Protein 7R7J (pdb70)

Structure (mmCIF, N/CA/C/O backbone):
data_7R7J
#
_entry.id   7R7J
#
_cell.length_a   44.415
_cell.length_b   74.449
_cell.length_c   109.400
_cell.angle_alpha   84.659
_cell.angle_beta   80.028
_cell.angle_gamma   82.769
#
_symmetry.space_group_name_H-M   'P 1'
#
loop_
_entity.id
_entity.type
_entity.pdbx_description
1 polymer 'Putative DNA repair helicase RadD'
2 non-polymer "ADENOSINE-5'-DIPHOSPHATE"
3 non-polymer 'MAGNESIUM ION'
4 non-polymer 'ZINC ION'
5 water water
#
loop_
_atom_site.group_PDB
_atom_site.id
_atom_site.type_symbol
_atom_site.label_atom_id
_atom_site.label_alt_id
_atom_site.label_comp_id
_atom_site.label_asym_id
_atom_site.label_entity_id
_atom_site.label_seq_id
_atom_site.pdbx_PDB_ins_code
_atom_site.Cartn_x
_atom_site.Cartn_y
_atom_site.Cartn_z
_atom_site.occupancy
_atom_site.B_iso_or_equiv
_atom_site.auth_seq_id
_atom_site.auth_comp_id
_atom_site.auth_asym_id
_atom_site.auth_atom_id
_atom_site.pdbx_PDB_model_num
ATOM 1 N N . ILE A 1 2 ? -9.17375 -44.22181 119.02934 1.000 94.07866 2 ILE A N 1
ATOM 2 C CA . ILE A 1 2 ? -9.99517 -43.76156 117.91825 1.000 90.43712 2 ILE A CA 1
ATOM 3 C C . ILE A 1 2 ? -9.11555 -43.53571 116.68908 1.000 89.94156 2 ILE A C 1
ATOM 4 O O . ILE A 1 2 ? -8.89037 -42.39499 116.28033 1.000 91.93018 2 ILE A O 1
ATOM 19 N N . PHE A 1 3 ? -8.60875 -44.62584 116.10900 1.000 91.18154 3 PHE A N 1
ATOM 20 C CA . PHE A 1 3 ? -7.75499 -44.52206 114.92634 1.000 84.17645 3 PHE A CA 1
ATOM 21 C C . PHE A 1 3 ? -7.76574 -45.84749 114.17316 1.000 78.49812 3 PHE A C 1
ATOM 22 O O . PHE A 1 3 ? -7.16262 -46.82302 114.62995 1.000 82.59643 3 PHE A O 1
ATOM 26 N N . THR A 1 4 ? -8.43513 -45.87034 113.02203 1.000 74.24045 4 THR A N 1
ATOM 27 C CA . THR A 1 4 ? -8.38657 -46.97239 112.06816 1.000 68.33857 4 THR A CA 1
ATOM 28 C C . THR A 1 4 ? -7.87140 -46.41507 110.74848 1.000 60.38289 4 THR A C 1
ATOM 29 O O . THR A 1 4 ? -8.20251 -45.28661 110.38868 1.000 54.01418 4 THR A O 1
ATOM 40 N N . LEU A 1 5 ? -7.06289 -47.19180 110.02876 1.000 61.76556 5 LEU A N 1
ATOM 41 C CA . LEU A 1 5 ? -6.33572 -46.68531 108.86878 1.000 46.21880 5 LEU A CA 1
ATOM 42 C C . LEU A 1 5 ? -7.04924 -47.00385 107.55966 1.000 37.14335 5 LEU A C 1
ATOM 43 O O . LEU A 1 5 ? -7.50561 -48.13042 107.34366 1.000 30.82309 5 LEU A O 1
ATOM 59 N N . ARG A 1 6 ? -7.11187 -46.01317 106.67015 1.000 36.25803 6 ARG A N 1
ATOM 60 C CA . ARG A 1 6 ? -7.55965 -46.28167 105.31361 1.000 37.04456 6 ARG A CA 1
ATOM 61 C C . ARG A 1 6 ? -6.55978 -47.21605 104.63267 1.000 31.93985 6 ARG A C 1
ATOM 62 O O . ARG A 1 6 ? -5.38171 -47.25323 105.00457 1.000 30.55685 6 ARG A O 1
ATOM 83 N N . PRO A 1 7 ? -7.00035 -47.99032 103.63750 1.000 30.88468 7 PRO A N 1
ATOM 84 C CA . PRO A 1 7 ? -6.06926 -48.94747 103.01373 1.000 30.33061 7 PRO A CA 1
ATOM 85 C C . PRO A 1 7 ? -4.80412 -48.30036 102.47723 1.000 33.11890 7 PRO A C 1
ATOM 86 O O . PRO A 1 7 ? -3.71355 -48.85665 102.65413 1.000 33.99734 7 PRO A O 1
ATOM 97 N N . TYR A 1 8 ? -4.90362 -47.12824 101.84535 1.000 30.97809 8 TYR A N 1
ATOM 98 C CA . TYR A 1 8 ? -3.69959 -46.51522 101.29380 1.000 32.46343 8 TYR A CA 1
ATOM 99 C C . TYR A 1 8 ? -2.76046 -46.03544 102.39518 1.000 32.49264 8 TYR A C 1
ATOM 100 O O . TYR A 1 8 ? -1.54181 -45.99841 102.19133 1.000 31.20457 8 TYR A O 1
ATOM 118 N N . GLN A 1 9 ? -3.29337 -45.68042 103.56590 1.000 29.72057 9 GLN A N 1
ATOM 119 C CA . GLN A 1 9 ? -2.41998 -45.29965 104.67228 1.000 28.96758 9 GLN A CA 1
ATOM 120 C C . GLN A 1 9 ? -1.68265 -46.51093 105.23261 1.000 25.36535 9 GLN A C 1
ATOM 121 O O . GLN A 1 9 ? -0.48512 -46.43176 105.53302 1.000 28.88786 9 GLN A O 1
ATOM 135 N N . GLN A 1 10 ? -2.37144 -47.64543 105.36719 1.000 25.25170 10 GLN A N 1
ATOM 136 C CA . GLN A 1 10 ? -1.68681 -48.86408 105.78486 1.000 28.52161 10 GLN A CA 1
ATOM 137 C C . GLN A 1 10 ? -0.60332 -49.24560 104.78363 1.000 30.38678 10 GLN A C 1
ATOM 138 O O . GLN A 1 10 ? 0.45933 -49.74756 105.16694 1.000 22.84688 10 GLN A O 1
ATOM 152 N N . GLU A 1 11 ? -0.85404 -49.01313 103.49309 1.000 24.72869 11 GLU A N 1
ATOM 153 C CA . GLU A 1 11 ? 0.14950 -49.32291 102.48063 1.000 26.60694 11 GLU A CA 1
ATOM 154 C C . GLU A 1 11 ? 1.40322 -48.47746 102.67028 1.000 26.79077 11 GLU A C 1
ATOM 155 O O . GLU A 1 11 ? 2.52549 -48.98194 102.54596 1.000 30.24657 11 GLU A O 1
ATOM 167 N N . ALA A 1 12 ? 1.23435 -47.18727 102.97001 1.000 23.56101 12 ALA A N 1
ATOM 168 C CA . ALA A 1 12 ? 2.39043 -46.32133 103.18258 1.000 23.85932 12 ALA A CA 1
ATOM 169 C C . ALA A 1 12 ? 3.19014 -46.75638 104.40460 1.000 26.03645 12 ALA A C 1
ATOM 170 O O . ALA A 1 12 ? 4.42606 -46.71191 104.39545 1.000 17.50743 12 ALA A O 1
ATOM 177 N N . VAL A 1 13 ? 2.50515 -47.15902 105.47560 1.000 20.93422 13 VAL A N 1
ATOM 178 C CA . VAL A 1 13 ? 3.21314 -47.67677 106.64280 1.000 23.31003 13 VAL A CA 1
ATOM 179 C C . VAL A 1 13 ? 3.97117 -48.94541 106.26956 1.000 19.96445 13 VAL A C 1
ATOM 180 O O . VAL A 1 13 ? 5.17502 -49.07267 106.52582 1.000 25.31066 13 VAL A O 1
ATOM 193 N N . ASP A 1 14 ? 3.28221 -49.88463 105.61388 1.000 23.01778 14 ASP A N 1
ATOM 194 C CA . ASP A 1 14 ? 3.90153 -51.15568 105.25193 1.000 26.23917 14 ASP A CA 1
ATOM 195 C C . ASP A 1 14 ? 5.11838 -50.94703 104.35685 1.000 26.73090 14 ASP A C 1
ATOM 196 O O . ASP A 1 14 ? 6.15142 -51.60419 104.53598 1.000 23.14339 14 ASP A O 1
ATOM 205 N N . ALA A 1 15 ? 5.01672 -50.03909 103.38569 1.000 24.24068 15 ALA A N 1
ATOM 206 C CA . ALA A 1 15 ? 6.16017 -49.76130 102.52391 1.000 23.63540 15 ALA A CA 1
ATOM 207 C C . ALA A 1 15 ? 7.34641 -49.25313 103.33340 1.000 20.85808 15 ALA A C 1
ATOM 208 O O . ALA A 1 15 ? 8.49647 -49.62128 103.06426 1.000 19.63200 15 ALA A O 1
ATOM 215 N N . THR A 1 16 ? 7.08989 -48.39566 104.32377 1.000 23.34077 16 THR A N 1
ATOM 216 C CA . THR A 1 16 ? 8.17185 -47.86983 105.15046 1.000 24.00922 16 THR A CA 1
ATOM 217 C C . THR A 1 16 ? 8.82209 -48.97447 105.97698 1.000 24.18582 16 THR A C 1
ATOM 218 O O . THR A 1 16 ? 10.05331 -49.07830 106.03293 1.000 20.55281 16 THR A O 1
ATOM 229 N N . LEU A 1 17 ? 8.01135 -49.81578 106.62106 1.000 26.05045 17 LEU A N 1
ATOM 230 C CA . LEU A 1 17 ? 8.56591 -50.87898 107.45374 1.000 23.92816 17 LEU A CA 1
ATOM 231 C C . LEU A 1 17 ? 9.41187 -51.83723 106.62657 1.000 25.73873 17 LEU A C 1
ATOM 232 O O . LEU A 1 17 ? 10.51894 -52.21344 107.02768 1.000 21.52980 17 LEU A O 1
ATOM 248 N N . ASN A 1 18 ? 8.90605 -52.24403 105.46229 1.000 18.84674 18 ASN A N 1
ATOM 249 C CA . ASN A 1 18 ? 9.65001 -53.17732 104.62445 1.000 20.71332 18 ASN A CA 1
ATOM 250 C C . ASN A 1 18 ? 10.97216 -52.57351 104.16967 1.000 21.68208 18 ASN A C 1
ATOM 251 O O . ASN A 1 18 ? 12.00474 -53.25397 104.16436 1.000 23.20823 18 ASN A O 1
ATOM 262 N N . HIS A 1 19 ? 10.96490 -51.29479 103.79130 1.000 23.97778 19 HIS A N 1
ATOM 263 C CA . HIS A 1 19 ? 12.19112 -50.66529 103.31238 1.000 24.33418 19 HIS A CA 1
ATOM 264 C C . HIS A 1 19 ? 13.26406 -50.64080 104.39420 1.000 24.36151 19 HIS A C 1
ATOM 265 O O . HIS A 1 19 ? 14.39762 -51.07972 104.17052 1.000 22.45967 19 HIS A O 1
ATOM 279 N N . PHE A 1 20 ? 12.93005 -50.11944 105.57551 1.000 25.34476 20 PHE A N 1
ATOM 280 C CA . PHE A 1 20 ? 13.93537 -49.95030 106.61769 1.000 24.89772 20 PHE A CA 1
ATOM 281 C C . PHE A 1 20 ? 14.30232 -51.26600 107.28585 1.000 25.61318 20 PHE A C 1
ATOM 282 O O . PHE A 1 20 ? 15.35079 -51.34917 107.93524 1.000 31.80831 20 PHE A O 1
ATOM 299 N N . ARG A 1 21 ? 13.47930 -52.29976 107.13096 1.000 21.56491 21 ARG A N 1
ATOM 300 C CA . ARG A 1 21 ? 13.88513 -53.62200 107.57938 1.000 23.47576 21 ARG A CA 1
ATOM 301 C C . ARG A 1 21 ? 14.91929 -54.24952 106.65727 1.000 30.80279 21 ARG A C 1
ATOM 302 O O . ARG A 1 21 ? 15.51589 -55.26489 107.02706 1.000 30.83182 21 ARG A O 1
ATOM 323 N N . ARG A 1 22 ? 15.15644 -53.66642 105.47978 1.000 24.92590 22 ARG A N 1
ATOM 324 C CA . ARG A 1 22 ? 16.16438 -54.16282 104.55594 1.000 30.77327 22 ARG A CA 1
ATOM 325 C C . ARG A 1 22 ? 17.24592 -53.14734 104.21858 1.000 33.01845 22 ARG A C 1
ATOM 326 O O . ARG A 1 22 ? 18.30037 -53.54919 103.71182 1.000 38.13497 22 ARG A O 1
ATOM 330 N N . HIS A 1 23 ? 17.02886 -51.85958 104.49307 1.000 29.68976 23 HIS A N 1
ATOM 331 C CA . HIS A 1 23 ? 17.95096 -50.81363 104.07551 1.000 25.58800 23 HIS A CA 1
ATOM 332 C C . HIS A 1 23 ? 18.10312 -49.76582 105.16730 1.000 29.56077 23 HIS A C 1
ATOM 333 O O . HIS A 1 23 ? 17.20589 -49.56360 105.98987 1.000 29.15449 23 HIS A O 1
ATOM 347 N N . LYS A 1 24 ? 19.25134 -49.08501 105.14787 1.000 27.51026 24 LYS A N 1
ATOM 348 C CA . LYS A 1 24 ? 19.52105 -47.96100 106.03214 1.000 26.06335 24 LYS A CA 1
ATOM 349 C C . LYS A 1 24 ? 19.29974 -46.60878 105.36452 1.000 30.50780 24 LYS A C 1
ATOM 350 O O . LYS A 1 24 ? 19.23287 -45.59334 106.06517 1.000 31.42793 24 LYS A O 1
ATOM 369 N N . THR A 1 25 ? 19.18422 -46.56866 104.04134 1.000 29.34955 25 THR A N 1
ATOM 370 C CA . THR A 1 25 ? 19.21322 -45.30976 103.31526 1.000 31.03698 25 THR A CA 1
ATOM 371 C C . THR A 1 25 ? 17.87135 -44.58598 103.39432 1.000 28.63704 25 THR A C 1
ATOM 372 O O . THR A 1 25 ? 16.81805 -45.22016 103.50428 1.000 30.54184 25 THR A O 1
ATOM 383 N N . PRO A 1 26 ? 17.88338 -43.25481 103.31902 1.000 30.34545 26 PRO A N 1
ATOM 384 C CA . PRO A 1 26 ? 16.62167 -42.50998 103.38572 1.000 31.87547 26 PRO A CA 1
ATOM 385 C C . PRO A 1 26 ? 15.69959 -42.85230 102.22565 1.000 31.92137 26 PRO A C 1
ATOM 386 O O . PRO A 1 26 ? 16.13791 -43.25044 101.14369 1.000 25.97174 26 PRO A O 1
ATOM 397 N N . ALA A 1 27 ? 14.40105 -42.69718 102.47487 1.000 27.77653 27 ALA A N 1
ATOM 398 C CA . ALA A 1 27 ? 13.36778 -42.93487 101.47963 1.000 28.08212 27 ALA A CA 1
ATOM 399 C C . ALA A 1 27 ? 12.31632 -41.83968 101.58469 1.000 27.93079 27 ALA A C 1
ATOM 400 O O . ALA A 1 27 ? 12.16851 -41.18656 102.62151 1.000 29.14707 27 ALA A O 1
ATOM 407 N N . VAL A 1 28 ? 11.58107 -41.64521 100.49284 1.000 26.96797 28 VAL A N 1
ATOM 408 C CA . VAL A 1 28 ? 10.55928 -40.61067 100.40531 1.000 22.35559 28 VAL A CA 1
ATOM 409 C C . VAL A 1 28 ? 9.22802 -41.25594 100.04934 1.000 25.13329 28 VAL A C 1
ATOM 410 O O . VAL A 1 28 ? 9.17551 -42.21548 99.27063 1.000 24.76190 28 VAL A O 1
ATOM 423 N N . ILE A 1 29 ? 8.16039 -40.73629 100.65283 1.000 27.30350 29 ILE A N 1
ATOM 424 C CA . ILE A 1 29 ? 6.78183 -41.07597 100.32089 1.000 26.29210 29 ILE A CA 1
ATOM 425 C C . ILE A 1 29 ? 6.15980 -39.86253 99.64434 1.000 25.91852 29 ILE A C 1
ATOM 426 O O . ILE A 1 29 ? 6.35236 -38.72892 100.10063 1.000 30.97345 29 ILE A O 1
ATOM 442 N N . VAL A 1 30 ? 5.40894 -40.09322 98.56922 1.000 24.57882 30 VAL A N 1
ATOM 443 C CA . VAL A 1 30 ? 4.72683 -39.02361 97.84314 1.000 23.19292 30 VAL A CA 1
ATOM 444 C C . VAL A 1 30 ? 3.24144 -39.11387 98.16523 1.000 24.66905 30 VAL A C 1
ATOM 445 O O . VAL A 1 30 ? 2.57499 -40.09062 97.80051 1.000 26.74085 30 VAL A O 1
ATOM 458 N N . LEU A 1 31 ? 2.71768 -38.08831 98.83633 1.000 27.94502 31 LEU A N 1
ATOM 459 C CA . LEU A 1 31 ? 1.31294 -38.00822 99.19818 1.000 27.60578 31 LEU A CA 1
ATOM 460 C C . LEU A 1 31 ? 0.78194 -36.62815 98.83540 1.000 29.60254 31 LEU A C 1
ATOM 461 O O . LEU A 1 31 ? 1.46161 -35.62458 99.08277 1.000 29.23572 31 LEU A O 1
ATOM 477 N N . PRO A 1 32 ? -0.41029 -36.53244 98.25298 1.000 30.91199 32 PRO A N 1
ATOM 478 C CA . PRO A 1 32 ? -1.01699 -35.21393 98.04656 1.000 33.39091 32 PRO A CA 1
ATOM 479 C C . PRO A 1 32 ? -1.57917 -34.66819 99.35132 1.000 32.59011 32 PRO A C 1
ATOM 480 O O . PRO A 1 32 ? -1.79963 -35.39744 100.32003 1.000 32.86068 32 PRO A O 1
ATOM 491 N N . THR A 1 33 ? -1.79937 -33.35576 99.36906 1.000 35.61227 33 THR A N 1
ATOM 492 C CA . THR A 1 33 ? -2.44663 -32.74226 100.52053 1.000 38.61325 33 THR A CA 1
ATOM 493 C C . THR A 1 33 ? -3.84585 -33.32491 100.68992 1.000 36.16758 33 THR A C 1
ATOM 494 O O . THR A 1 33 ? -4.52227 -33.66929 99.71707 1.000 34.03270 33 THR A O 1
ATOM 505 N N . GLY A 1 34 ? -4.27367 -33.45074 101.94345 1.000 32.49495 34 GLY A N 1
ATOM 506 C CA . GLY A 1 34 ? -5.56464 -34.02413 102.25260 1.000 26.86887 34 GLY A CA 1
ATOM 507 C C . GLY A 1 34 ? -5.58279 -35.52954 102.38804 1.000 33.73498 34 GLY A C 1
ATOM 508 O O . GLY A 1 34 ? -6.65712 -36.10254 102.61425 1.000 32.25683 34 GLY A O 1
ATOM 512 N N . ALA A 1 35 ? -4.43494 -36.19126 102.24721 1.000 35.53839 35 ALA A N 1
ATOM 513 C CA . ALA A 1 35 ? -4.37629 -37.63837 102.39247 1.000 34.10524 35 ALA A CA 1
ATOM 514 C C . ALA A 1 35 ? -4.45530 -38.08516 103.84536 1.000 31.20911 35 ALA A C 1
ATOM 515 O O . ALA A 1 35 ? -4.88656 -39.21228 104.10981 1.000 31.96480 35 ALA A O 1
ATOM 522 N N . GLY A 1 36 ? -4.06834 -37.23144 104.78741 1.000 31.69403 36 GLY A N 1
ATOM 523 C CA . GLY A 1 36 ? -4.02908 -37.62432 106.18063 1.000 38.10962 36 GLY A CA 1
ATOM 524 C C . GLY A 1 36 ? -2.66372 -38.11825 106.61171 1.000 31.37747 36 GLY A C 1
ATOM 525 O O . GLY A 1 36 ? -2.53523 -39.21671 107.16241 1.000 37.27262 36 GLY A O 1
ATOM 529 N N . LYS A 1 37 ? -1.63303 -37.30277 106.37012 1.000 30.34654 37 LYS A N 1
ATOM 530 C CA . LYS A 1 37 ? -0.27171 -37.70495 106.70775 1.000 31.81216 37 LYS A CA 1
ATOM 531 C C . LYS A 1 37 ? -0.11486 -37.97285 108.19862 1.000 35.17425 37 LYS A C 1
ATOM 532 O O . LYS A 1 37 ? 0.76904 -38.73715 108.60214 1.000 29.98928 37 LYS A O 1
ATOM 551 N N . SER A 1 38 ? -0.96117 -37.36150 109.02968 1.000 33.47914 38 SER A N 1
ATOM 552 C CA . SER A 1 38 ? -0.83533 -37.52271 110.47395 1.000 30.60725 38 SER A CA 1
ATOM 553 C C . SER A 1 38 ? -1.12140 -38.95362 110.91179 1.000 34.86306 38 SER A C 1
ATOM 554 O O . SER A 1 38 ? -0.56062 -39.41722 111.91128 1.000 32.57798 38 SER A O 1
ATOM 562 N N . LEU A 1 39 ? -1.98972 -39.66288 110.18910 1.000 34.13577 39 LEU A N 1
ATOM 563 C CA . LEU A 1 39 ? -2.30813 -41.03765 110.55978 1.000 29.56744 39 LEU A CA 1
ATOM 564 C C . LEU A 1 39 ? -1.13602 -41.96999 110.27363 1.000 37.17796 39 LEU A C 1
ATOM 565 O O . LEU A 1 39 ? -0.89045 -42.91874 111.02913 1.000 36.84594 39 LEU A O 1
ATOM 581 N N . VAL A 1 40 ? -0.41082 -41.72508 109.17961 1.000 31.51534 40 VAL A N 1
ATOM 582 C CA . VAL A 1 40 ? 0.78337 -42.51213 108.88902 1.000 31.23560 40 VAL A CA 1
ATOM 583 C C . VAL A 1 40 ? 1.85804 -42.25296 109.93514 1.000 30.20411 40 VAL A C 1
ATOM 584 O O . VAL A 1 40 ? 2.53840 -43.17895 110.39303 1.000 28.89170 40 VAL A O 1
ATOM 597 N N . ILE A 1 41 ? 2.04340 -40.98832 110.31535 1.000 31.73669 41 ILE A N 1
ATOM 598 C CA . ILE A 1 41 ? 3.02534 -40.66417 111.34392 1.000 33.26417 41 ILE A CA 1
ATOM 599 C C . ILE A 1 41 ? 2.66475 -41.35747 112.65043 1.000 33.46230 41 ILE A C 1
ATOM 600 O O . ILE A 1 41 ? 3.53245 -41.90564 113.34122 1.000 32.01597 41 ILE A O 1
ATOM 616 N N . ALA A 1 42 ? 1.37754 -41.35622 113.00425 1.000 30.17648 42 ALA A N 1
ATOM 617 C CA . ALA A 1 42 ? 0.96313 -41.88645 114.29905 1.000 30.87020 42 ALA A CA 1
ATOM 618 C C . ALA A 1 42 ? 1.24518 -43.37852 114.41586 1.000 35.41309 42 ALA A C 1
ATOM 619 O O . ALA A 1 42 ? 1.70320 -43.84960 115.46305 1.000 31.20111 42 ALA A O 1
ATOM 626 N N . GLU A 1 43 ? 0.95352 -44.14690 113.36621 1.000 30.53871 43 GLU A N 1
ATOM 627 C CA . GLU A 1 43 ? 1.19225 -45.58328 113.43931 1.000 29.17548 43 GLU A CA 1
ATOM 628 C C . GLU A 1 43 ? 2.67998 -45.90326 113.38580 1.000 30.94087 43 GLU A C 1
ATOM 629 O O . GLU A 1 43 ? 3.12590 -46.85738 114.03034 1.000 28.78603 43 GLU A O 1
ATOM 641 N N . LEU A 1 44 ? 3.46374 -45.13028 112.63070 1.000 33.16838 44 LEU A N 1
ATOM 642 C CA . LEU A 1 44 ? 4.90545 -45.34745 112.64006 1.000 31.44250 44 LEU A CA 1
ATOM 643 C C . LEU A 1 44 ? 5.47346 -45.11093 114.03381 1.000 31.99930 44 LEU A C 1
ATOM 644 O O . LEU A 1 44 ? 6.29821 -45.89531 114.51862 1.000 31.05429 44 LEU A O 1
ATOM 660 N N . ALA A 1 45 ? 5.02214 -44.04668 114.70331 1.000 29.76091 45 ALA A N 1
ATOM 661 C CA . ALA A 1 45 ? 5.49656 -43.75965 116.05345 1.000 30.75958 45 ALA A CA 1
ATOM 662 C C . ALA A 1 45 ? 5.08161 -44.85196 117.03071 1.000 30.43838 45 ALA A C 1
ATOM 663 O O . ALA A 1 45 ? 5.85293 -45.22232 117.92405 1.000 33.10983 45 ALA A O 1
ATOM 670 N N . ARG A 1 46 ? 3.86330 -45.37600 116.88745 1.000 32.24275 46 ARG A N 1
ATOM 671 C CA . ARG A 1 46 ? 3.40918 -46.41498 117.80543 1.000 32.88876 46 ARG A CA 1
ATOM 672 C C . ARG A 1 46 ? 4.33094 -47.62575 117.76169 1.000 33.07733 46 ARG A C 1
ATOM 673 O O . ARG A 1 46 ? 4.56156 -48.27899 118.78680 1.000 31.39000 46 ARG A O 1
ATOM 694 N N . LEU A 1 47 ? 4.86359 -47.94415 116.58440 1.000 33.79381 47 LEU A N 1
ATOM 695 C CA . LEU A 1 47 ? 5.72536 -49.10401 116.41658 1.000 31.79120 47 LEU A CA 1
ATOM 696 C C . LEU A 1 47 ? 7.19312 -48.80755 116.69741 1.000 28.72099 47 LEU A C 1
ATOM 697 O O . LEU A 1 47 ? 8.00874 -49.73671 116.68757 1.000 33.92479 47 LEU A O 1
ATOM 713 N N . ALA A 1 48 ? 7.54595 -47.55515 116.96601 1.000 27.51568 48 ALA A N 1
ATOM 714 C CA . ALA A 1 48 ? 8.94084 -47.15044 117.04122 1.000 23.74504 48 ALA A CA 1
ATOM 715 C C . ALA A 1 48 ? 9.52555 -47.36088 118.43147 1.000 25.87492 48 ALA A C 1
ATOM 716 O O . ALA A 1 48 ? 8.83474 -47.24122 119.44607 1.000 25.67290 48 ALA A O 1
ATOM 723 N N . ARG A 1 49 ? 10.81734 -47.67701 118.46502 1.000 25.54048 49 ARG A N 1
ATOM 724 C CA . ARG A 1 49 ? 11.58696 -47.58291 119.69444 1.000 28.17194 49 ARG A CA 1
ATOM 725 C C . ARG A 1 49 ? 12.00497 -46.13359 119.91202 1.000 32.33704 49 ARG A C 1
ATOM 726 O O . ARG A 1 49 ? 12.24346 -45.38538 118.95978 1.000 28.03407 49 ARG A O 1
ATOM 747 N N . GLY A 1 50 ? 12.09555 -45.73843 121.17724 1.000 29.64879 50 GLY A N 1
ATOM 748 C CA . GLY A 1 50 ? 12.44019 -44.35766 121.46538 1.000 29.43314 50 GLY A CA 1
ATOM 749 C C . GLY A 1 50 ? 11.36811 -43.41251 120.96498 1.000 28.74310 50 GLY A C 1
ATOM 750 O O . GLY A 1 50 ? 10.16734 -43.65646 121.12892 1.000 31.21921 50 GLY A O 1
ATOM 754 N N . ARG A 1 51 ? 11.80051 -42.32541 120.32569 1.000 26.77208 51 ARG A N 1
ATOM 755 C CA . ARG A 1 51 ? 10.90233 -41.26129 119.90064 1.000 33.25688 51 ARG A CA 1
ATOM 756 C C . ARG A 1 51 ? 11.07791 -40.97696 118.41372 1.000 33.21455 51 ARG A C 1
ATOM 757 O O . ARG A 1 51 ? 12.03196 -41.42806 117.77480 1.000 30.74605 51 ARG A O 1
ATOM 778 N N . VAL A 1 52 ? 10.13693 -40.20409 117.87290 1.000 30.06601 52 VAL A N 1
ATOM 779 C CA . VAL A 1 52 ? 10.11220 -39.82452 116.46564 1.000 35.00255 52 VAL A CA 1
ATOM 780 C C . VAL A 1 52 ? 10.06984 -38.30547 116.37688 1.000 30.83117 52 VAL A C 1
ATOM 781 O O . VAL A 1 52 ? 9.33927 -37.65137 117.12890 1.000 33.75203 52 VAL A O 1
ATOM 794 N N . LEU A 1 53 ? 10.86067 -37.74756 115.46400 1.000 30.80421 53 LEU A N 1
ATOM 795 C CA . LEU A 1 53 ? 10.90888 -36.31052 115.23007 1.000 33.14070 53 LEU A CA 1
ATOM 796 C C . LEU A 1 53 ? 10.36348 -36.00204 113.84243 1.000 31.37019 53 LEU A C 1
ATOM 797 O O . LEU A 1 53 ? 10.84439 -36.55279 112.84650 1.000 30.06103 53 LEU A O 1
ATOM 813 N N . VAL A 1 54 ? 9.36749 -35.12298 113.78425 1.000 31.94413 54 VAL A N 1
ATOM 814 C CA . VAL A 1 54 ? 8.80142 -34.63447 112.53110 1.000 28.29533 54 VAL A CA 1
ATOM 815 C C . VAL A 1 54 ? 9.34295 -33.22030 112.34227 1.000 28.31851 54 VAL A C 1
ATOM 816 O O . VAL A 1 54 ? 8.91378 -32.28179 113.01894 1.000 34.26240 54 VAL A O 1
ATOM 829 N N . LEU A 1 55 ? 10.29767 -33.06740 111.42770 1.000 30.91436 55 LEU A N 1
ATOM 830 C CA . LEU A 1 55 ? 10.97678 -31.80331 111.17868 1.000 36.87240 55 LEU A CA 1
ATOM 831 C C . LEU A 1 55 ? 10.41143 -31.14073 109.92762 1.000 44.07371 55 LEU A C 1
ATOM 832 O O . LEU A 1 55 ? 10.02301 -31.81522 108.97108 1.000 44.37116 55 LEU A O 1
ATOM 848 N N . ALA A 1 56 ? 10.35906 -29.80916 109.94451 1.000 45.81056 56 ALA A N 1
ATOM 849 C CA . ALA A 1 56 ? 9.87360 -29.05374 108.79706 1.000 50.58518 56 ALA A CA 1
ATOM 850 C C . ALA A 1 56 ? 10.55445 -27.69340 108.75555 1.000 53.73714 56 ALA A C 1
ATOM 851 O O . ALA A 1 56 ? 10.76729 -27.06549 109.79476 1.000 50.27771 56 ALA A O 1
ATOM 858 N N . HIS A 1 57 ? 10.89565 -27.24604 107.54470 1.000 54.88561 57 HIS A N 1
ATOM 859 C CA . HIS A 1 57 ? 11.55520 -25.95257 107.39533 1.000 59.85589 57 HIS A CA 1
ATOM 860 C C . HIS A 1 57 ? 10.63593 -24.80729 107.80403 1.000 62.54827 57 HIS A C 1
ATOM 861 O O . HIS A 1 57 ? 11.07003 -23.86545 108.47828 1.000 65.48779 57 HIS A O 1
ATOM 875 N N . VAL A 1 58 ? 9.36962 -24.86617 107.40236 1.000 64.98290 58 VAL A N 1
ATOM 876 C CA . VAL A 1 58 ? 8.42679 -23.77485 107.62405 1.000 62.51626 58 VAL A CA 1
ATOM 877 C C . VAL A 1 58 ? 7.80203 -23.94065 109.00275 1.000 57.83022 58 VAL A C 1
ATOM 878 O O . VAL A 1 58 ? 7.14494 -24.95038 109.27910 1.000 57.20997 58 VAL A O 1
ATOM 891 N N . LYS A 1 59 ? 7.98711 -22.93395 109.86109 1.000 62.16015 59 LYS A N 1
ATOM 892 C CA . LYS A 1 59 ? 7.45355 -23.00615 111.21770 1.000 60.76906 59 LYS A CA 1
ATOM 893 C C . LYS A 1 59 ? 5.93383 -23.09680 111.20728 1.000 56.15575 59 LYS A C 1
ATOM 894 O O . LYS A 1 59 ? 5.33837 -23.77621 112.05254 1.000 52.59285 59 LYS A O 1
ATOM 898 N N . GLU A 1 60 ? 5.28859 -22.41511 110.25837 1.000 57.05658 60 GLU A N 1
ATOM 899 C CA . GLU A 1 60 ? 3.83517 -22.48134 110.16030 1.000 54.83435 60 GLU A CA 1
ATOM 900 C C . GLU A 1 60 ? 3.36990 -23.91410 109.93606 1.000 52.03597 60 GLU A C 1
ATOM 901 O O . GLU A 1 60 ? 2.38089 -24.35273 110.53230 1.000 54.50918 60 GLU A O 1
ATOM 913 N N . LEU A 1 61 ? 4.07413 -24.66006 109.08037 1.000 54.37131 61 LEU A N 1
ATOM 914 C CA . LEU A 1 61 ? 3.73763 -26.06417 108.86447 1.000 54.37073 61 LEU A CA 1
ATOM 915 C C . LEU A 1 61 ? 3.98124 -26.89416 110.11948 1.000 51.71741 61 LEU A C 1
ATOM 916 O O . LEU A 1 61 ? 3.21468 -27.81840 110.41530 1.000 47.11049 61 LEU A O 1
ATOM 932 N N . VAL A 1 62 ? 5.04545 -26.59130 110.86609 1.000 46.74713 62 VAL A N 1
ATOM 933 C CA . VAL A 1 62 ? 5.31166 -27.34183 112.08958 1.000 48.66059 62 VAL A CA 1
ATOM 934 C C . VAL A 1 62 ? 4.09785 -27.28855 113.00777 1.000 44.86908 62 VAL A C 1
ATOM 935 O O . VAL A 1 62 ? 3.67627 -28.30763 113.56933 1.000 42.84095 62 VAL A O 1
ATOM 948 N N . ALA A 1 63 ? 3.50593 -26.10159 113.16024 1.000 53.83513 63 ALA A N 1
ATOM 949 C CA . ALA A 1 63 ? 2.38948 -25.94227 114.08466 1.000 51.52938 63 ALA A CA 1
ATOM 950 C C . ALA A 1 63 ? 1.13628 -26.66254 113.60196 1.000 49.08574 63 ALA A C 1
ATOM 951 O O . ALA A 1 63 ? 0.33952 -27.12568 114.42611 1.000 50.86560 63 ALA A O 1
ATOM 958 N N . GLN A 1 64 ? 0.92515 -26.75038 112.28647 1.000 47.36863 64 GLN A N 1
ATOM 959 C CA . GLN A 1 64 ? -0.24632 -27.46493 111.78622 1.000 50.97561 64 GLN A CA 1
ATOM 960 C C . GLN A 1 64 ? -0.10425 -28.96363 112.01277 1.000 45.03899 64 GLN A C 1
ATOM 961 O O . GLN A 1 64 ? -1.04357 -29.62647 112.46854 1.000 42.06719 64 GLN A O 1
ATOM 975 N N . ASN A 1 65 ? 1.06466 -29.52033 111.68839 1.000 41.93498 65 ASN A N 1
ATOM 976 C CA . ASN A 1 65 ? 1.26921 -30.94890 111.89375 1.000 40.59134 65 ASN A CA 1
ATOM 977 C C . ASN A 1 65 ? 1.03894 -31.31815 113.35128 1.000 36.09772 65 ASN A C 1
ATOM 978 O O . ASN A 1 65 ? 0.34411 -32.29668 113.65027 1.000 38.96538 65 ASN A O 1
ATOM 989 N N . HIS A 1 66 ? 1.58997 -30.52644 114.27414 1.000 39.53218 66 HIS A N 1
ATOM 990 C CA . HIS A 1 66 ? 1.33490 -30.76182 115.69060 1.000 44.27599 66 HIS A CA 1
ATOM 991 C C . HIS A 1 66 ? -0.16005 -30.75044 115.97694 1.000 39.35603 66 HIS A C 1
ATOM 992 O O . HIS A 1 66 ? -0.67138 -31.62080 116.69141 1.000 44.44201 66 HIS A O 1
ATOM 1006 N N . ALA A 1 67 ? -0.87852 -29.77467 115.41897 1.000 42.42671 67 ALA A N 1
ATOM 1007 C CA . ALA A 1 67 ? -2.30985 -29.66534 115.67606 1.000 42.78315 67 ALA A CA 1
ATOM 1008 C C . ALA A 1 67 ? -3.05140 -30.90928 115.20333 1.000 43.36252 67 ALA A C 1
ATOM 1009 O O . ALA A 1 67 ? -3.82412 -31.51135 115.95761 1.000 42.70734 67 ALA A O 1
ATOM 1016 N N . LYS A 1 68 ? -2.82257 -31.31606 113.95337 1.000 38.67323 68 LYS A N 1
ATOM 1017 C CA . LYS A 1 68 ? -3.55648 -32.45220 113.40643 1.000 36.06806 68 LYS A CA 1
ATOM 1018 C C . LYS A 1 68 ? -3.22041 -33.73677 114.15242 1.000 37.34792 68 LYS A C 1
ATOM 1019 O O . LYS A 1 68 ? -4.08716 -34.59900 114.33816 1.000 42.97199 68 LYS A O 1
ATOM 1038 N N . TYR A 1 69 ? -1.96344 -33.89239 114.57302 1.000 39.24188 69 TYR A N 1
ATOM 1039 C CA . TYR A 1 69 ? -1.58029 -35.09317 115.30902 1.000 38.58715 69 TYR A CA 1
ATOM 1040 C C . TYR A 1 69 ? -2.31572 -35.16981 116.64165 1.000 38.70833 69 TYR A C 1
ATOM 1041 O O . TYR A 1 69 ? -2.94499 -36.18562 116.96002 1.000 42.89834 69 TYR A O 1
ATOM 1059 N N . GLN A 1 70 ? -2.26438 -34.09446 117.43013 1.000 38.69611 70 GLN A N 1
ATOM 1060 C CA . GLN A 1 70 ? -2.92500 -34.11194 118.73123 1.000 46.10275 70 GLN A CA 1
ATOM 1061 C C . GLN A 1 70 ? -4.43317 -34.28289 118.59139 1.000 45.24234 70 GLN A C 1
ATOM 1062 O O . GLN A 1 70 ? -5.07951 -34.83239 119.49046 1.000 39.78171 70 GLN A O 1
ATOM 1076 N N . ALA A 1 71 ? -5.00800 -33.85100 117.46612 1.000 40.60044 71 ALA A N 1
ATOM 1077 C CA . ALA A 1 71 ? -6.43889 -34.02110 117.24032 1.000 40.70940 71 ALA A CA 1
ATOM 1078 C C . ALA A 1 71 ? -6.83021 -35.48158 117.05776 1.000 44.80431 71 ALA A C 1
ATOM 1079 O O . ALA A 1 71 ? -8.02808 -35.77963 116.98151 1.000 41.20847 71 ALA A O 1
ATOM 1086 N N . LEU A 1 72 ? -5.85672 -36.38796 116.96908 1.000 45.07082 72 LEU A N 1
ATOM 1087 C CA . LEU A 1 72 ? -6.12071 -37.81940 116.92550 1.000 46.54224 72 LEU A CA 1
ATOM 1088 C C . LEU A 1 72 ? -6.27372 -38.43295 118.31044 1.000 47.01433 72 LEU A C 1
ATOM 1089 O O . LEU A 1 72 ? -6.49245 -39.64459 118.41352 1.000 48.96714 72 LEU A O 1
ATOM 1105 N N . GLY A 1 73 ? -6.16344 -37.63655 119.36885 1.000 44.26042 73 GLY A N 1
ATOM 1106 C CA . GLY A 1 73 ? -6.17543 -38.17240 120.71166 1.000 50.81825 73 GLY A CA 1
ATOM 1107 C C . GLY A 1 73 ? -4.82021 -38.60088 121.21809 1.000 50.78221 73 GLY A C 1
ATOM 1108 O O . GLY A 1 73 ? -4.74151 -39.50008 122.06312 1.000 51.33128 73 GLY A O 1
ATOM 1112 N N . LEU A 1 74 ? -3.74803 -37.98688 120.72368 1.000 50.97998 74 LEU A N 1
ATOM 1113 C CA . LEU A 1 74 ? -2.38505 -38.33209 121.09407 1.000 51.44552 74 LEU A CA 1
ATOM 1114 C C . LEU A 1 74 ? -1.65056 -37.06503 121.51194 1.000 50.91557 74 LEU A C 1
ATOM 1115 O O . LEU A 1 74 ? -2.07563 -35.94948 121.20536 1.000 50.58974 74 LEU A O 1
ATOM 1131 N N . GLU A 1 75 ? -0.53766 -37.24389 122.21713 1.000 45.05983 75 GLU A N 1
ATOM 1132 C CA . GLU A 1 75 ? 0.21480 -36.13474 122.78506 1.000 50.07316 75 GLU A CA 1
ATOM 1133 C C . GLU A 1 75 ? 1.57875 -36.01187 122.11554 1.000 50.49322 75 GLU A C 1
ATOM 1134 O O . GLU A 1 75 ? 2.16499 -37.00424 121.67249 1.000 46.22709 75 GLU A O 1
ATOM 1146 N N . ALA A 1 76 ? 2.07316 -34.77651 122.03289 1.000 41.50122 76 ALA A N 1
ATOM 1147 C CA . ALA A 1 76 ? 3.35867 -34.51721 121.39897 1.000 41.86206 76 ALA A CA 1
ATOM 1148 C C . ALA A 1 76 ? 3.90782 -33.17593 121.86277 1.000 37.06753 76 ALA A C 1
ATOM 1149 O O . ALA A 1 76 ? 3.16714 -32.30580 122.32803 1.000 45.27911 76 ALA A O 1
ATOM 1156 N N . ASP A 1 77 ? 5.22122 -33.01779 121.70536 1.000 39.04031 77 ASP A N 1
ATOM 1157 C CA . ASP A 1 77 ? 5.89961 -31.75585 121.95893 1.000 45.16926 77 ASP A CA 1
ATOM 1158 C C . ASP A 1 77 ? 5.94433 -30.91278 120.68451 1.000 48.35529 77 ASP A C 1
ATOM 1159 O O . ASP A 1 77 ? 5.68255 -31.39458 119.58219 1.000 46.73624 77 ASP A O 1
ATOM 1168 N N . ILE A 1 78 ? 6.30375 -29.63980 120.83917 1.000 46.28090 78 ILE A N 1
ATOM 1169 C CA . ILE A 1 78 ? 6.59087 -28.76990 119.70288 1.000 55.28213 78 ILE A CA 1
ATOM 1170 C C . ILE A 1 78 ? 7.81961 -27.92898 120.02877 1.000 51.73931 78 ILE A C 1
ATOM 1171 O O . ILE A 1 78 ? 7.95175 -27.40568 121.14150 1.000 55.08273 78 ILE A O 1
ATOM 1187 N N . PHE A 1 79 ? 8.72257 -27.81157 119.05648 1.000 54.00594 79 PHE A N 1
ATOM 1188 C CA . PHE A 1 79 ? 9.90988 -26.96127 119.14828 1.000 56.55064 79 PHE A CA 1
ATOM 1189 C C . PHE A 1 79 ? 9.81861 -25.92992 118.02386 1.000 61.72379 79 PHE A C 1
ATOM 1190 O O . PHE A 1 79 ? 10.33134 -26.15073 116.92402 1.000 55.31787 79 PHE A O 1
ATOM 1207 N N . ALA A 1 80 ? 9.16199 -24.80529 118.29792 1.000 67.00224 80 ALA A N 1
ATOM 1208 C CA . ALA A 1 80 ? 9.01400 -23.72864 117.32999 1.000 70.64772 80 ALA A CA 1
ATOM 1209 C C . ALA A 1 80 ? 9.38115 -22.40909 117.99176 1.000 78.81737 80 ALA A C 1
ATOM 1210 O O . ALA A 1 80 ? 9.25110 -22.25004 119.20826 1.000 81.01989 80 ALA A O 1
ATOM 1217 N N . ALA A 1 81 ? 9.84768 -21.46389 117.17952 1.000 76.54739 81 ALA A N 1
ATOM 1218 C CA . ALA A 1 81 ? 10.29918 -20.18611 117.71275 1.000 77.30822 81 ALA A CA 1
ATOM 1219 C C . ALA A 1 81 ? 9.14371 -19.43957 118.36741 1.000 76.94747 81 ALA A C 1
ATOM 1220 O O . ALA A 1 81 ? 8.01790 -19.43060 117.86147 1.000 76.70525 81 ALA A O 1
ATOM 1227 N N . GLY A 1 82 ? 9.43341 -18.80634 119.50200 1.000 77.69720 82 GLY A N 1
ATOM 1228 C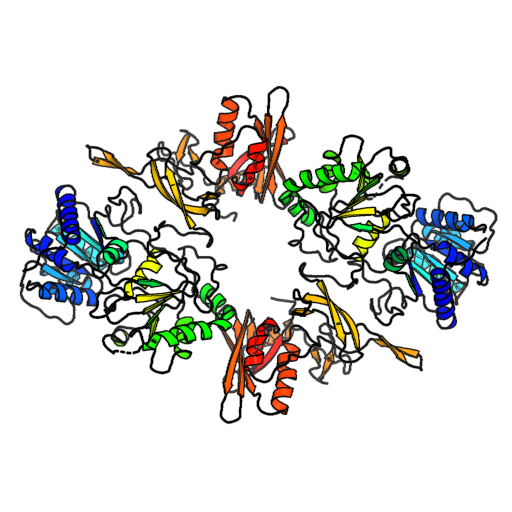 CA . GLY A 1 82 ? 8.43398 -18.09085 120.26211 1.000 75.19586 82 GLY A CA 1
ATOM 1229 C C . GLY A 1 82 ? 7.68993 -18.91771 121.28670 1.000 81.31883 82 GLY A C 1
ATOM 1230 O O . GLY A 1 82 ? 6.87976 -18.35796 122.03719 1.000 75.68312 82 GLY A O 1
ATOM 1234 N N . LEU A 1 83 ? 7.93333 -20.22289 121.34511 1.000 82.18539 83 LEU A N 1
ATOM 1235 C CA . LEU A 1 83 ? 7.27289 -21.11412 122.28549 1.000 87.18422 83 LEU A CA 1
ATOM 1236 C C . LEU A 1 83 ? 8.23339 -21.50657 123.40170 1.000 90.36740 83 LEU A C 1
ATOM 1237 O O . LEU A 1 83 ? 9.45660 -21.43539 123.25450 1.000 88.80146 83 LEU A O 1
ATOM 1241 N N . LYS A 1 84 ? 7.65954 -21.93296 124.52464 1.000 91.97265 84 LYS A N 1
ATOM 1242 C CA . LYS A 1 84 ? 8.41268 -22.26565 125.72611 1.000 102.13780 84 LYS A CA 1
ATOM 1243 C C . LYS A 1 84 ? 8.33871 -23.76222 125.99922 1.000 105.51446 84 LYS A C 1
ATOM 1244 O O . LYS A 1 84 ? 7.31079 -24.39989 125.74920 1.000 107.77745 84 LYS A O 1
ATOM 1248 N N . ARG A 1 85 ? 9.43417 -24.31486 126.51784 1.000 100.58616 85 ARG A N 1
ATOM 1249 C CA . ARG A 1 85 ? 9.53387 -25.75090 126.76087 1.000 102.28287 85 ARG A CA 1
ATOM 1250 C C . ARG A 1 85 ? 8.57171 -26.15665 127.87135 1.000 105.25671 85 ARG A C 1
ATOM 1251 O O . ARG A 1 85 ? 8.77896 -25.81286 129.03915 1.000 105.85698 85 ARG A O 1
ATOM 1255 N N . LYS A 1 86 ? 7.51874 -26.88782 127.51096 1.000 104.92396 86 LYS A N 1
ATOM 1256 C CA . LYS A 1 86 ? 6.58549 -27.43987 128.47923 1.000 99.17320 86 LYS A CA 1
ATOM 1257 C C . LYS A 1 86 ? 7.02057 -28.85614 128.85890 1.000 104.55378 86 LYS A C 1
ATOM 1258 O O . LYS A 1 86 ? 8.04070 -29.36611 128.38897 1.000 98.88907 86 LYS A O 1
ATOM 1262 N N . GLU A 1 87 ? 6.23836 -29.50412 129.72459 1.000 111.79342 87 GLU A N 1
ATOM 1263 C CA . GLU A 1 87 ? 6.52956 -30.87387 130.13489 1.000 96.64832 87 GLU A CA 1
ATOM 1264 C C . GLU A 1 87 ? 6.57655 -31.78686 128.91475 1.000 92.36396 87 GLU A C 1
ATOM 1265 O O . GLU A 1 87 ? 5.55580 -31.99712 128.25076 1.000 97.30440 87 GLU A O 1
ATOM 1269 N N . SER A 1 88 ? 7.75900 -32.32526 128.60942 1.000 88.20792 88 SER A N 1
ATOM 1270 C CA . SER A 1 88 ? 7.93867 -33.19909 127.45568 1.000 86.05382 88 SER A CA 1
ATOM 1271 C C . SER A 1 88 ? 7.09242 -34.45719 127.60032 1.000 89.15369 88 SER A C 1
ATOM 1272 O O . SER A 1 88 ? 7.34923 -35.28400 128.48231 1.000 104.63968 88 SER A O 1
ATOM 1280 N N . HIS A 1 89 ? 6.08513 -34.61052 126.73962 1.000 78.49900 89 HIS A N 1
ATOM 1281 C CA . HIS A 1 89 ? 5.19359 -35.76160 126.77429 1.000 79.61661 89 HIS A CA 1
ATOM 1282 C C . HIS A 1 89 ? 4.97531 -36.28031 125.36061 1.000 73.11419 89 HIS A C 1
ATOM 1283 O O . HIS A 1 89 ? 5.10923 -35.53904 124.38384 1.000 65.02240 89 HIS A O 1
ATOM 1287 N N . GLY A 1 90 ? 4.64196 -37.56649 125.26347 1.000 64.23412 90 GLY A N 1
ATOM 1288 C CA . GLY A 1 90 ? 4.35727 -38.19630 123.99253 1.000 55.26596 90 GLY A CA 1
ATOM 1289 C C . GLY A 1 90 ? 5.59024 -38.77676 123.32320 1.000 54.80641 90 GLY A C 1
ATOM 1290 O O . GLY A 1 90 ? 6.73539 -38.50663 123.69332 1.000 50.34647 90 GLY A O 1
ATOM 1294 N N . LYS A 1 91 ? 5.33462 -39.60032 122.30219 1.000 48.26970 91 LYS A N 1
ATOM 1295 C CA . LYS A 1 91 ? 6.39943 -40.25933 121.55586 1.000 36.54558 91 LYS A CA 1
ATOM 1296 C C . LYS A 1 91 ? 6.88916 -39.45580 120.35812 1.000 41.25725 91 LYS A C 1
ATOM 1297 O O . LYS A 1 91 ? 7.95808 -39.76702 119.81865 1.000 38.89738 91 LYS A O 1
ATOM 1316 N N . VAL A 1 92 ? 6.14674 -38.43802 119.93168 1.000 38.64454 92 VAL A N 1
ATOM 1317 C CA . VAL A 1 92 ? 6.47534 -37.66322 118.74136 1.000 33.88263 92 VAL A CA 1
ATOM 1318 C C . VAL A 1 92 ? 6.85894 -36.25143 119.15915 1.000 34.79213 92 VAL A C 1
ATOM 1319 O O . VAL A 1 92 ? 6.28696 -35.69204 120.10266 1.000 39.21886 92 VAL A O 1
ATOM 1332 N N . VAL A 1 93 ? 7.84010 -35.68478 118.46004 1.000 36.28714 93 VAL A N 1
ATOM 1333 C CA . VAL A 1 93 ? 8.25561 -34.29920 118.63539 1.000 34.51457 93 VAL A CA 1
ATOM 1334 C C . VAL A 1 93 ? 8.18185 -33.61111 117.27921 1.000 40.46470 93 VAL A C 1
ATOM 1335 O O . VAL A 1 93 ? 8.74559 -34.10600 116.29635 1.000 38.48132 93 VAL A O 1
ATOM 1348 N N . PHE A 1 94 ? 7.48655 -32.47846 117.22876 1.000 36.39579 94 PHE A N 1
ATOM 1349 C CA . PHE A 1 94 ? 7.40391 -31.64679 116.03570 1.000 38.87585 94 PHE A CA 1
ATOM 1350 C C . PHE A 1 94 ? 8.29264 -30.42242 116.21838 1.000 42.91939 94 PHE A C 1
ATOM 1351 O O . PHE A 1 94 ? 8.34472 -29.84092 117.30561 1.000 46.32071 94 PHE A O 1
ATOM 1368 N N . GLY A 1 95 ? 9.00226 -30.03848 115.16019 1.000 47.86250 95 GLY A N 1
ATOM 1369 C CA . GLY A 1 95 ? 9.93203 -28.93069 115.27553 1.000 51.18839 95 GLY A CA 1
ATOM 1370 C C . GLY A 1 95 ? 10.36735 -28.38665 113.93600 1.000 52.87922 95 GLY A C 1
ATOM 1371 O O . GLY A 1 95 ? 10.18718 -29.02065 112.89174 1.000 51.49639 95 GLY A O 1
ATOM 1375 N N . SER A 1 96 ? 10.95094 -27.19265 113.98281 1.000 51.96875 96 SER A N 1
ATOM 1376 C CA . SER A 1 96 ? 11.49001 -26.51453 112.81417 1.000 55.23695 96 SER A CA 1
ATOM 1377 C C . SER A 1 96 ? 13.00601 -26.67346 112.76339 1.000 59.28449 96 SER A C 1
ATOM 1378 O O . SER A 1 96 ? 13.65431 -27.01093 113.75731 1.000 56.29205 96 SER A O 1
ATOM 1386 N N . VAL A 1 97 ? 13.57033 -26.41756 111.58108 1.000 56.59768 97 VAL A N 1
ATOM 1387 C CA . VAL A 1 97 ? 15.01175 -26.57475 111.40508 1.000 58.12436 97 VAL A CA 1
ATOM 1388 C C . VAL A 1 97 ? 15.76758 -25.58186 112.27872 1.000 59.89922 97 VAL A C 1
ATOM 1389 O O . VAL A 1 97 ? 16.77473 -25.92841 112.90843 1.000 62.03098 97 VAL A O 1
ATOM 1402 N N . GLN A 1 98 ? 15.30482 -24.33049 112.32448 1.000 59.43632 98 GLN A N 1
ATOM 1403 C CA . GLN A 1 98 ? 15.98584 -23.32444 113.13385 1.000 62.87804 98 GLN A CA 1
ATOM 1404 C C . GLN A 1 98 ? 15.90928 -23.67206 114.61664 1.000 62.04347 98 GLN A C 1
ATOM 1405 O O . GLN A 1 98 ? 16.92500 -23.66627 115.32183 1.000 60.62266 98 GLN A O 1
ATOM 1419 N N . SER A 1 99 ? 14.70853 -23.99139 115.10514 1.000 57.88882 99 SER A N 1
ATOM 1420 C CA . SER A 1 99 ? 14.52790 -24.23639 116.53307 1.000 65.12664 99 SER A CA 1
ATOM 1421 C C . SER A 1 99 ? 15.26802 -25.49182 116.97942 1.000 65.78361 99 SER A C 1
ATOM 1422 O O . SER A 1 99 ? 15.98937 -25.47574 117.98336 1.000 62.85480 99 SER A O 1
ATOM 1430 N N . VAL A 1 100 ? 15.10047 -26.59355 116.24609 1.000 66.36600 100 VAL A N 1
ATOM 1431 C CA . VAL A 1 100 ? 15.74615 -27.84389 116.63528 1.000 64.05171 100 VAL A CA 1
ATOM 1432 C C . VAL A 1 100 ? 17.26189 -27.69425 116.59599 1.000 59.31040 100 VAL A C 1
ATOM 1433 O O . VAL A 1 100 ? 17.97498 -28.21214 117.46438 1.000 59.57221 100 VAL A O 1
ATOM 1446 N N . ALA A 1 101 ? 17.77912 -26.97855 115.59603 1.000 57.39569 101 ALA A N 1
ATOM 1447 C CA . ALA A 1 101 ? 19.22181 -26.83714 115.44452 1.000 57.76628 101 ALA A CA 1
ATOM 1448 C C . ALA A 1 101 ? 19.85848 -25.99034 116.53979 1.000 62.14057 101 ALA A C 1
ATOM 1449 O O . ALA A 1 101 ? 21.08977 -25.97357 116.64178 1.000 61.40828 101 ALA A O 1
ATOM 1456 N N . ARG A 1 102 ? 19.06535 -25.28694 117.34976 1.000 65.11049 102 ARG A N 1
ATOM 1457 C CA . ARG A 1 102 ? 19.58604 -24.54585 118.49018 1.000 65.15392 102 ARG A CA 1
ATOM 1458 C C . ARG A 1 102 ? 19.10529 -25.09731 119.82660 1.000 62.28506 102 ARG A C 1
ATOM 1459 O O . ARG A 1 102 ? 19.62130 -24.68015 120.87025 1.000 64.43662 102 ARG A O 1
ATOM 1480 N N . ASN A 1 103 ? 18.13305 -26.01358 119.82171 1.000 62.10905 103 ASN A N 1
ATOM 1481 C CA . ASN A 1 103 ? 17.71095 -26.74217 121.01193 1.000 58.09003 103 ASN A CA 1
ATOM 1482 C C . ASN A 1 103 ? 18.19976 -28.18779 120.98102 1.000 56.21079 103 ASN A C 1
ATOM 1483 O O . ASN A 1 103 ? 17.52719 -29.08833 121.48960 1.000 56.30654 103 ASN A O 1
ATOM 1494 N N . LEU A 1 104 ? 19.36284 -28.42896 120.37372 1.000 55.17028 104 LEU A N 1
ATOM 1495 C CA . LEU A 1 104 ? 19.82342 -29.79994 120.19139 1.000 53.54651 104 LEU A CA 1
ATOM 1496 C C . LEU A 1 104 ? 20.10626 -30.49571 121.51709 1.000 56.11736 104 LEU A C 1
ATOM 1497 O O . LEU A 1 104 ? 20.17922 -31.72877 121.55145 1.000 48.96764 104 LEU A O 1
ATOM 1513 N N . ASP A 1 105 ? 20.25869 -29.74155 122.60899 1.000 55.79299 105 ASP A N 1
ATOM 1514 C CA . ASP A 1 105 ? 20.47409 -30.36134 123.91156 1.000 60.00964 105 ASP A CA 1
ATOM 1515 C C . ASP A 1 105 ? 19.25764 -31.14903 124.38198 1.000 60.53473 105 ASP A C 1
ATOM 1516 O O . ASP A 1 105 ? 19.39193 -32.00401 125.26413 1.000 53.55434 105 ASP A O 1
ATOM 1525 N N . ALA A 1 106 ? 18.08227 -30.88497 123.81540 1.000 54.24574 106 ALA A N 1
ATOM 1526 C CA . ALA A 1 106 ? 16.86282 -31.60174 124.16233 1.000 54.10002 106 ALA A CA 1
ATOM 1527 C C . ALA A 1 106 ? 16.69186 -32.88979 123.36908 1.000 47.69331 106 ALA A C 1
ATOM 1528 O O . ALA A 1 106 ? 15.68092 -33.57872 123.54417 1.000 40.21568 106 ALA A O 1
ATOM 1535 N N . PHE A 1 107 ? 17.64543 -33.22081 122.49813 1.000 46.28832 107 PHE A N 1
ATOM 1536 C CA . PHE A 1 107 ? 17.55810 -34.40960 121.65957 1.000 43.76532 107 PHE A CA 1
ATOM 1537 C C . PHE A 1 107 ? 18.74527 -35.33077 121.91220 1.000 44.28271 107 PHE A C 1
ATOM 1538 O O . PHE A 1 107 ? 19.37465 -35.81137 120.96370 1.000 40.39479 107 PHE A O 1
ATOM 1555 N N . GLN A 1 108 ? 19.07355 -35.55869 123.18631 1.000 43.34711 108 GLN A N 1
ATOM 1556 C CA . GLN A 1 108 ? 20.12714 -36.48991 123.56960 1.000 37.49370 108 GLN A CA 1
ATOM 1557 C C . GLN A 1 108 ? 19.60841 -37.90238 123.80819 1.000 34.92485 108 GLN A C 1
ATOM 1558 O O . GLN A 1 108 ? 20.41235 -38.80849 124.05875 1.000 37.25836 108 GLN A O 1
ATOM 1572 N N . GLY A 1 109 ? 18.29642 -38.10746 123.74211 1.000 37.36502 109 GLY A N 1
ATOM 1573 C CA . GLY A 1 109 ? 17.69690 -39.41085 123.92962 1.000 33.61686 109 GLY A CA 1
ATOM 1574 C C . GLY A 1 109 ? 17.66584 -40.21538 122.64782 1.000 33.54060 109 GLY A C 1
ATOM 1575 O O . GLY A 1 109 ? 18.34597 -39.90438 121.66714 1.000 36.77599 109 GLY A O 1
ATOM 1579 N N . GLU A 1 110 ? 16.85167 -41.26811 122.65979 1.000 32.32003 110 GLU A N 1
ATOM 1580 C CA . GLU A 1 110 ? 16.76111 -42.18146 121.52703 1.000 30.11123 110 GLU A CA 1
ATOM 1581 C C . GLU A 1 110 ? 15.76760 -41.64976 120.49949 1.000 27.41898 110 GLU A C 1
ATOM 1582 O O . GLU A 1 110 ? 14.58611 -41.46398 120.80844 1.000 27.47454 110 GLU A O 1
ATOM 1594 N N . PHE A 1 111 ? 16.24206 -41.42364 119.27674 1.000 27.98413 111 PHE A N 1
ATOM 1595 C CA . PHE A 1 111 ? 15.38605 -41.06632 118.14840 1.000 31.07213 111 PHE A CA 1
ATOM 1596 C C . PHE A 1 111 ? 15.67535 -42.06127 117.03424 1.000 25.99895 111 PHE A C 1
ATOM 1597 O O . PHE A 1 111 ? 16.75125 -42.02714 116.42846 1.000 29.62780 111 PHE A O 1
ATOM 1614 N N . SER A 1 112 ? 14.72688 -42.96211 116.78558 1.000 23.26228 112 SER A N 1
ATOM 1615 C CA . SER A 1 112 ? 14.91888 -44.03818 115.82557 1.000 26.14646 112 SER A CA 1
ATOM 1616 C C . SER A 1 112 ? 14.45586 -43.67682 114.42304 1.000 29.76076 112 SER A C 1
ATOM 1617 O O . SER A 1 112 ? 14.88316 -44.32347 113.45935 1.000 29.06088 112 SER A O 1
ATOM 1625 N N . LEU A 1 113 ? 13.60626 -42.66231 114.28678 1.000 26.04176 113 LEU A N 1
ATOM 1626 C CA . LEU A 1 113 ? 13.03181 -42.29699 113.00012 1.000 27.98824 113 LEU A CA 1
ATOM 1627 C C . LEU A 1 113 ? 12.92823 -40.78555 112.90938 1.000 27.25005 113 LEU A C 1
ATOM 1628 O O . LEU A 1 113 ? 12.45283 -40.13599 113.84552 1.000 32.56054 113 LEU A O 1
ATOM 1644 N N . LEU A 1 114 ? 13.36651 -40.23353 111.78160 1.000 31.04352 114 LEU A N 1
ATOM 1645 C CA . LEU A 1 114 ? 13.21712 -38.81504 111.48371 1.000 27.46856 114 LEU A CA 1
ATOM 1646 C C . LEU A 1 114 ? 12.33753 -38.67243 110.25144 1.000 31.95805 114 LEU A C 1
ATOM 1647 O O . LEU A 1 114 ? 12.69097 -39.16135 109.17267 1.000 30.29192 114 LEU A O 1
ATOM 1663 N N . ILE A 1 115 ? 11.20248 -37.99882 110.40866 1.000 28.33755 115 ILE A N 1
ATOM 1664 C CA . ILE A 1 115 ? 10.30640 -37.69796 109.29948 1.000 29.82245 115 ILE A CA 1
ATOM 1665 C C . ILE A 1 115 ? 10.49607 -36.23411 108.93233 1.000 34.49032 115 ILE A C 1
ATOM 1666 O O . ILE A 1 115 ? 10.31426 -35.34538 109.77355 1.000 33.01467 115 ILE A O 1
ATOM 1682 N N . VAL A 1 116 ? 10.85490 -35.98155 107.67881 1.000 35.38153 116 VAL A N 1
ATOM 1683 C CA . VAL A 1 116 ? 11.05437 -34.63243 107.16435 1.000 40.07904 116 VAL A CA 1
ATOM 1684 C C . VAL A 1 116 ? 9.90752 -34.33062 106.20864 1.000 32.56799 116 VAL A C 1
ATOM 1685 O O . VAL A 1 116 ? 9.81978 -34.91930 105.12371 1.000 37.10023 116 VAL A O 1
ATOM 1698 N N . ASP A 1 117 ? 9.03072 -33.41187 106.60697 1.000 34.94290 117 ASP A N 1
ATOM 1699 C CA . ASP A 1 117 ? 7.92019 -32.99292 105.76399 1.000 31.76133 117 ASP A CA 1
ATOM 1700 C C . ASP A 1 117 ? 8.38608 -31.93653 104.76927 1.000 38.74870 117 ASP A C 1
ATOM 1701 O O . ASP A 1 117 ? 9.33021 -31.18318 105.02553 1.000 38.60800 117 ASP A O 1
ATOM 1710 N N . GLU A 1 118 ? 7.70967 -31.88559 103.62307 1.000 41.37093 118 GLU A N 1
ATOM 1711 C CA . GLU A 1 118 ? 8.08532 -30.98557 102.53494 1.000 39.49240 118 GLU A CA 1
ATOM 1712 C C . GLU A 1 118 ? 9.57644 -31.11590 102.22910 1.000 42.23046 118 GLU A C 1
ATOM 1713 O O . GLU A 1 118 ? 10.30435 -30.12927 102.09878 1.000 36.50728 118 GLU A O 1
ATOM 1725 N N . CYS A 1 119 ? 10.02845 -32.36546 102.08709 1.000 40.43656 119 CYS A N 1
ATOM 1726 C CA . CYS A 1 119 ? 11.45621 -32.62572 101.94787 1.000 39.89752 119 CYS A CA 1
ATOM 1727 C C . CYS A 1 119 ? 12.03376 -32.03126 100.67162 1.000 40.30213 119 CYS A C 1
ATOM 1728 O O . CYS A 1 119 ? 13.26121 -31.95608 100.54591 1.000 39.74842 119 CYS A O 1
ATOM 1736 N N . HIS A 1 120 ? 11.18885 -31.59703 99.73212 1.000 41.96667 120 HIS A N 1
ATOM 1737 C CA . HIS A 1 120 ? 11.68777 -30.97809 98.50964 1.000 39.72280 120 HIS A CA 1
ATOM 1738 C C . HIS A 1 120 ? 12.39237 -29.64936 98.76792 1.000 45.75745 120 HIS A C 1
ATOM 1739 O O . HIS A 1 120 ? 13.10992 -29.16386 97.88610 1.000 49.25875 120 HIS A O 1
ATOM 1753 N N . ARG A 1 121 ? 12.21850 -29.05707 99.95122 1.000 47.45781 121 ARG A N 1
ATOM 1754 C CA . ARG A 1 121 ? 12.82320 -27.76564 100.25626 1.000 53.44893 121 ARG A CA 1
ATOM 1755 C C . ARG A 1 121 ? 14.28567 -27.85352 100.68151 1.000 58.22045 121 ARG A C 1
ATOM 1756 O O . ARG A 1 121 ? 14.94776 -26.81273 100.76649 1.000 60.78283 121 ARG A O 1
ATOM 1777 N N . ILE A 1 122 ? 14.80586 -29.05228 100.94966 1.000 56.51425 122 ILE A N 1
ATOM 1778 C CA . ILE A 1 122 ? 16.06610 -29.16604 101.68240 1.000 61.31204 122 ILE A CA 1
ATOM 1779 C C . ILE A 1 122 ? 17.18150 -28.41296 100.96918 1.000 65.16135 122 ILE A C 1
ATOM 1780 O O . ILE A 1 122 ? 17.99909 -27.73756 101.60688 1.000 73.35487 122 ILE A O 1
ATOM 1796 N N . GLY A 1 123 ? 17.23234 -28.50645 99.64682 1.000 60.80966 123 GLY A N 1
ATOM 1797 C CA . GLY A 1 123 ? 18.26078 -27.82811 98.89000 1.000 63.38542 123 GLY A CA 1
ATOM 1798 C C . GLY A 1 123 ? 18.08338 -26.33723 98.73320 1.000 70.46955 123 GLY A C 1
ATOM 1799 O O . GLY A 1 123 ? 18.90778 -25.69564 98.07508 1.000 71.88875 123 GLY A O 1
ATOM 1803 N N . ASP A 1 124 ? 17.03440 -25.75861 99.31912 1.000 70.15350 124 ASP A N 1
ATOM 1804 C CA . ASP A 1 124 ? 16.74066 -24.33874 99.15673 1.000 70.51739 124 ASP A CA 1
ATOM 1805 C C . ASP A 1 124 ? 17.25548 -23.49631 100.32120 1.000 79.06603 124 ASP A C 1
ATOM 1806 O O . ASP A 1 124 ? 18.03996 -22.56576 100.11295 1.000 79.89401 124 ASP A O 1
ATOM 1815 N N . ASP A 1 125 ? 16.83511 -23.80715 101.54868 1.000 76.26559 125 ASP A N 1
ATOM 1816 C CA . ASP A 1 125 ? 17.04914 -22.91008 102.67658 1.000 83.01556 125 ASP A CA 1
ATOM 1817 C C . ASP A 1 125 ? 17.42048 -23.68924 103.93215 1.000 83.25707 125 ASP A C 1
ATOM 1818 O O . ASP A 1 125 ? 17.25593 -24.90891 104.01022 1.000 84.33173 125 ASP A O 1
ATOM 1827 N N . GLU A 1 126 ? 17.93137 -22.95043 104.92167 1.000 78.53551 126 GLU A N 1
ATOM 1828 C CA . GLU A 1 126 ? 18.32837 -23.49703 106.22170 1.000 83.74946 126 GLU A CA 1
ATOM 1829 C C . GLU A 1 126 ? 19.16770 -24.76204 106.04972 1.000 79.45633 126 GLU A C 1
ATOM 1830 O O . GLU A 1 126 ? 18.91222 -25.80417 106.65688 1.000 71.68957 126 GLU A O 1
ATOM 1842 N N . GLU A 1 127 ? 20.20104 -24.64700 105.21101 1.000 82.93790 127 GLU A N 1
ATOM 1843 C CA . GLU A 1 127 ? 21.04504 -25.78935 104.87786 1.000 74.03779 127 GLU A CA 1
ATOM 1844 C C . GLU A 1 127 ? 22.12573 -26.02117 105.92666 1.000 76.56466 127 GLU A C 1
ATOM 1845 O O . GLU A 1 127 ? 22.41829 -27.17080 106.27560 1.000 65.86208 127 GLU A O 1
ATOM 1857 N N . SER A 1 128 ? 22.73454 -24.94752 106.43260 1.000 78.47055 128 SER A N 1
ATOM 1858 C CA . SER A 1 128 ? 23.72538 -25.10143 107.49085 1.000 69.98292 128 SER A CA 1
ATOM 1859 C C . SER A 1 128 ? 23.09634 -25.71014 108.73617 1.000 66.50418 128 SER A C 1
ATOM 1860 O O . SER A 1 128 ? 23.68580 -26.58990 109.37498 1.000 63.55302 128 SER A O 1
ATOM 1868 N N . GLN A 1 129 ? 21.89303 -25.25861 109.09235 1.000 64.72600 129 GLN A N 1
ATOM 1869 C CA . GLN A 1 129 ? 21.23224 -25.78062 110.28255 1.000 65.06628 129 GLN A CA 1
ATOM 1870 C C . GLN A 1 129 ? 20.79100 -27.22590 110.08459 1.000 61.76270 129 GLN A C 1
ATOM 1871 O O . GLN A 1 129 ? 20.84243 -28.02825 111.02369 1.000 53.72891 129 GLN A O 1
ATOM 1885 N N . TYR A 1 130 ? 20.35564 -27.58060 108.87282 1.000 59.25983 130 TYR A N 1
ATOM 1886 C CA . TYR A 1 130 ? 19.93983 -28.95692 108.62015 1.000 51.99651 130 TYR A CA 1
ATOM 1887 C C . TYR A 1 130 ? 21.09794 -29.92328 108.83536 1.000 55.07516 130 TYR A C 1
ATOM 1888 O O . TYR A 1 130 ? 20.92474 -30.98785 109.44047 1.000 49.64124 130 TYR A O 1
ATOM 1906 N N . GLN A 1 131 ? 22.29174 -29.56608 108.35533 1.000 57.72946 131 GLN A N 1
ATOM 1907 C CA . GLN A 1 131 ? 23.46356 -30.39721 108.61024 1.000 57.75937 131 GLN A CA 1
ATOM 1908 C C . GLN A 1 131 ? 23.75721 -30.47549 110.10340 1.000 51.72246 131 GLN A C 1
ATOM 1909 O O . GLN A 1 131 ? 24.17157 -31.52556 110.60782 1.000 53.43830 131 GLN A O 1
ATOM 1923 N N . GLN A 1 132 ? 23.54954 -29.37269 110.82764 1.000 56.83334 132 GLN A N 1
ATOM 1924 C CA . GLN A 1 132 ? 23.74963 -29.39263 112.27365 1.000 52.64193 132 GLN A CA 1
ATOM 1925 C C . GLN A 1 132 ? 22.84621 -30.43114 112.92746 1.000 52.79312 132 GLN A C 1
ATOM 1926 O O . GLN A 1 132 ? 23.28552 -31.20549 113.78640 1.000 49.39690 132 GLN A O 1
ATOM 1940 N N . ILE A 1 133 ? 21.57384 -30.46356 112.52937 1.000 53.39586 133 ILE A N 1
ATOM 1941 C CA . ILE A 1 133 ? 20.65384 -31.45326 113.07966 1.000 49.35212 133 ILE A CA 1
ATOM 1942 C C . ILE A 1 133 ? 21.07494 -32.85877 112.66841 1.000 50.09926 133 ILE A C 1
ATOM 1943 O O . ILE A 1 133 ? 21.03132 -33.79565 113.47542 1.000 50.42420 133 ILE A O 1
ATOM 1959 N N . LEU A 1 134 ? 21.47728 -33.03302 111.40695 1.000 51.61459 134 LEU A N 1
ATOM 1960 C CA . LEU A 1 134 ? 21.83189 -34.36382 110.92366 1.000 48.18881 134 LEU A CA 1
ATOM 1961 C C . LEU A 1 134 ? 23.08078 -34.89578 111.61573 1.000 48.40175 134 LEU A C 1
ATOM 1962 O O . LEU A 1 134 ? 23.14772 -36.08163 111.95987 1.000 44.46815 134 LEU A O 1
ATOM 1978 N N . THR A 1 135 ? 24.08815 -34.04249 111.81207 1.000 47.62979 135 THR A N 1
ATOM 1979 C CA . THR A 1 135 ? 25.31256 -34.49611 112.46276 1.000 48.35049 135 THR A CA 1
ATOM 1980 C C . THR A 1 135 ? 25.03792 -34.94606 113.89194 1.000 45.63644 135 THR A C 1
ATOM 1981 O O . THR A 1 135 ? 25.57547 -35.96339 114.34558 1.000 49.68482 135 THR A O 1
ATOM 1992 N N . HIS A 1 136 ? 24.20346 -34.19971 114.61894 1.000 43.82713 136 HIS A N 1
ATOM 1993 C CA . HIS A 1 136 ? 23.93882 -34.53926 116.01345 1.000 44.81462 136 HIS A CA 1
ATOM 1994 C C . HIS A 1 136 ? 23.11571 -35.81532 116.12984 1.000 47.29989 136 HIS A C 1
ATOM 1995 O O . HIS A 1 136 ? 23.36685 -36.64336 117.01289 1.000 43.27651 136 HIS A O 1
ATOM 2009 N N . LEU A 1 137 ? 22.12116 -35.98850 115.25707 1.000 39.99472 137 LEU A N 1
ATOM 2010 C CA . LEU A 1 137 ? 21.23285 -37.13823 115.38109 1.000 35.21227 137 LEU A CA 1
ATOM 2011 C C . LEU A 1 137 ? 21.92219 -38.43198 114.97114 1.000 38.20405 137 LEU A C 1
ATOM 2012 O O . LEU A 1 137 ? 21.60320 -39.49838 115.50879 1.000 38.79759 137 LEU A O 1
ATOM 2028 N N . THR A 1 138 ? 22.85786 -38.36713 114.02359 1.000 37.19372 138 THR A N 1
ATOM 2029 C CA . THR A 1 138 ? 23.55838 -39.56798 113.58873 1.000 44.06152 138 THR A CA 1
ATOM 2030 C C . THR A 1 138 ? 24.68261 -39.97033 114.53665 1.000 42.82727 138 THR A C 1
ATOM 2031 O O . THR A 1 138 ? 25.08577 -41.13681 114.53137 1.000 42.29615 138 THR A O 1
ATOM 2042 N N . LYS A 1 139 ? 25.19971 -39.04643 115.34894 1.000 39.51677 139 LYS A N 1
ATOM 2043 C CA . LYS A 1 139 ? 26.18542 -39.43745 116.35204 1.000 47.23753 139 LYS A CA 1
ATOM 2044 C C . LYS A 1 139 ? 25.51727 -40.00320 117.59946 1.000 41.70480 139 LYS A C 1
ATOM 2045 O O . LYS A 1 139 ? 26.08515 -40.88174 118.25810 1.000 46.18385 139 LYS A O 1
ATOM 2064 N N . VAL A 1 140 ? 24.31734 -39.52470 117.93048 1.000 42.10644 140 VAL A N 1
ATOM 2065 C CA . VAL A 1 140 ? 23.55431 -40.11194 119.02587 1.000 36.59357 140 VAL A CA 1
ATOM 2066 C C . VAL A 1 140 ? 22.86605 -41.39292 118.57209 1.000 39.52254 140 VAL A C 1
ATOM 2067 O O . VAL A 1 140 ? 22.79209 -42.37122 119.32396 1.000 39.51508 140 VAL A O 1
ATOM 2080 N N . ASN A 1 141 ? 22.35230 -41.40737 117.34188 1.000 36.48658 141 ASN A N 1
ATOM 2081 C CA . ASN A 1 141 ? 21.62048 -42.54629 116.78715 1.000 36.43170 141 ASN A CA 1
ATOM 2082 C C . ASN A 1 141 ? 22.24334 -42.91233 115.44590 1.000 35.57433 141 ASN A C 1
ATOM 2083 O O . ASN A 1 141 ? 21.74633 -42.51013 114.38427 1.000 31.56865 141 ASN A O 1
ATOM 2094 N N . PRO A 1 142 ? 23.33476 -43.68214 115.45521 1.000 33.72745 142 PRO A N 1
ATOM 2095 C CA . PRO A 1 142 ? 24.01786 -43.99814 114.18679 1.000 34.42358 142 PRO A CA 1
ATOM 2096 C C . PRO A 1 142 ? 23.16965 -44.78592 113.20329 1.000 30.91162 142 PRO A C 1
ATOM 2097 O O . PRO A 1 142 ? 23.48777 -44.79393 112.00768 1.000 31.30865 142 PRO A O 1
ATOM 2108 N N . HIS A 1 143 ? 22.11713 -45.46190 113.66213 1.000 28.20655 143 HIS A N 1
ATOM 2109 C CA . HIS A 1 143 ? 21.24522 -46.24833 112.80119 1.000 30.65819 143 HIS A CA 1
ATOM 2110 C C . HIS A 1 143 ? 19.92169 -45.54470 112.51961 1.000 28.12081 143 HIS A C 1
ATOM 2111 O O . HIS A 1 143 ? 18.97351 -46.18179 112.04813 1.000 23.65385 143 HIS A O 1
ATOM 2125 N N . LEU A 1 144 ? 19.84437 -44.24459 112.79176 1.000 24.00278 144 LEU A N 1
ATOM 2126 C CA . LEU A 1 144 ? 18.61412 -43.49911 112.56761 1.000 32.97619 144 LEU A CA 1
ATOM 2127 C C . LEU A 1 144 ? 18.12958 -43.68330 111.13705 1.000 23.85023 144 LEU A C 1
ATOM 2128 O O . LEU A 1 144 ? 18.92271 -43.69969 110.19298 1.000 31.21551 144 LEU A O 1
ATOM 2144 N N . ARG A 1 145 ? 16.81778 -43.82436 110.98256 1.000 26.91684 145 ARG A N 1
ATOM 2145 C CA . ARG A 1 145 ? 16.18784 -43.89602 109.67333 1.000 28.43265 145 ARG A CA 1
ATOM 2146 C C . ARG A 1 145 ? 15.52297 -42.56315 109.34485 1.000 27.68662 145 ARG A C 1
ATOM 2147 O O . ARG A 1 145 ? 15.05097 -41.84544 110.23239 1.000 30.68922 145 ARG A O 1
ATOM 2168 N N . LEU A 1 146 ? 15.50152 -42.23090 108.05438 1.000 26.74821 146 LEU A N 1
ATOM 2169 C CA . LEU A 1 146 ? 15.01479 -40.93739 107.58770 1.000 28.11275 146 LEU A CA 1
ATOM 2170 C C . LEU A 1 146 ? 13.94588 -41.15118 106.52983 1.000 29.94345 146 LEU A C 1
ATOM 2171 O O . LEU A 1 146 ? 14.22236 -41.72741 105.47196 1.000 27.56816 146 LEU A O 1
ATOM 2187 N N . LEU A 1 147 ? 12.73754 -40.67306 106.81084 1.000 25.70207 147 LEU A N 1
ATOM 2188 C CA . LEU A 1 147 ? 11.60946 -40.75504 105.89381 1.000 30.34876 147 LEU A CA 1
ATOM 2189 C C . LEU A 1 147 ? 11.21990 -39.35714 105.43866 1.000 29.91647 147 LEU A C 1
ATOM 2190 O O . LEU A 1 147 ? 10.98206 -38.47259 106.26765 1.000 35.75065 147 LEU A O 1
ATOM 2206 N N . GLY A 1 148 ? 11.13390 -39.16599 104.12821 1.000 32.36069 148 GLY A N 1
ATOM 2207 C CA . GLY A 1 148 ? 10.69946 -37.90311 103.55819 1.000 32.30701 148 GLY A CA 1
ATOM 2208 C C . GLY A 1 148 ? 9.24060 -37.96650 103.15192 1.000 27.68233 148 GLY A C 1
ATOM 2209 O O . GLY A 1 148 ? 8.75398 -39.00117 102.69291 1.000 32.04566 148 GLY A O 1
ATOM 2213 N N . LEU A 1 149 ? 8.54193 -36.85007 103.34049 1.000 29.97586 149 LEU A N 1
ATOM 2214 C CA . LEU A 1 149 ? 7.17635 -36.68116 102.86915 1.000 35.77591 149 LEU A CA 1
ATOM 2215 C C . LEU A 1 149 ? 7.10709 -35.45800 101.96697 1.000 33.75622 149 LEU A C 1
ATOM 2216 O O . LEU A 1 149 ? 7.69725 -34.41693 102.27294 1.000 34.85669 149 LEU A O 1
ATOM 2232 N N . THR A 1 150 ? 6.38983 -35.58592 100.85521 1.000 31.54213 150 THR A N 1
ATOM 2233 C CA . THR A 1 150 ? 6.17139 -34.44904 99.97362 1.000 34.59847 150 THR A CA 1
ATOM 2234 C C . THR A 1 150 ? 4.99942 -34.75143 99.05652 1.000 30.78476 150 THR A C 1
ATOM 2235 O O . THR A 1 150 ? 4.70042 -35.91266 98.76766 1.000 26.52729 150 THR A O 1
ATOM 2246 N N . ALA A 1 151 ? 4.33579 -33.68841 98.61147 1.000 32.78330 151 ALA A N 1
ATOM 2247 C CA . ALA A 1 151 ? 3.35347 -33.77856 97.54446 1.000 29.41562 151 ALA A CA 1
ATOM 2248 C C . ALA A 1 151 ? 3.93042 -33.38576 96.19207 1.000 29.28753 151 ALA A C 1
ATOM 2249 O O . ALA A 1 151 ? 3.27716 -33.61561 95.16838 1.000 38.39478 151 ALA A O 1
ATOM 2256 N N . THR A 1 152 ? 5.13936 -32.81793 96.16413 1.000 30.07193 152 THR A N 1
ATOM 2257 C CA . THR A 1 152 ? 5.75067 -32.28738 94.94574 1.000 32.92757 152 THR A CA 1
ATOM 2258 C C . THR A 1 152 ? 7.15392 -32.85774 94.78794 1.000 31.43745 15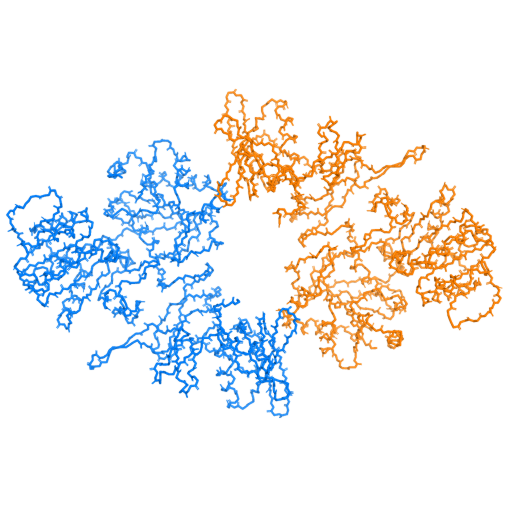2 THR A C 1
ATOM 2259 O O . THR A 1 152 ? 8.15256 -32.16808 95.04118 1.000 31.62911 152 THR A O 1
ATOM 2270 N N . PRO A 1 153 ? 7.26762 -34.12183 94.37201 1.000 31.87358 153 PRO A N 1
ATOM 2271 C CA . PRO A 1 153 ? 8.60450 -34.70675 94.16185 1.000 27.64861 153 PRO A CA 1
ATOM 2272 C C . PRO A 1 153 ? 9.40875 -34.04376 93.05790 1.000 37.85136 153 PRO A C 1
ATOM 2273 O O . PRO A 1 153 ? 10.64502 -34.09660 93.09571 1.000 29.92018 153 PRO A O 1
ATOM 2284 N N . PHE A 1 154 ? 8.75329 -33.45047 92.06129 1.000 30.48288 154 PHE A N 1
ATOM 2285 C CA . PHE A 1 154 ? 9.42995 -32.87319 90.90702 1.000 36.50277 154 PHE A CA 1
ATOM 2286 C C . PHE A 1 154 ? 9.18766 -31.37251 90.85764 1.000 38.94872 154 PHE A C 1
ATOM 2287 O O . PHE A 1 154 ? 8.04718 -30.91779 90.99847 1.000 42.20897 154 PHE A O 1
ATOM 2304 N N . ARG A 1 155 ? 10.25783 -30.61116 90.63784 1.000 38.73063 155 ARG A N 1
ATOM 2305 C CA . ARG A 1 155 ? 10.18141 -29.16970 90.43738 1.000 48.49329 155 ARG A CA 1
ATOM 2306 C C . ARG A 1 155 ? 10.99287 -28.80667 89.20272 1.000 49.03949 155 ARG A C 1
ATOM 2307 O O . ARG A 1 155 ? 12.16526 -29.18095 89.09827 1.000 48.46123 155 ARG A O 1
ATOM 2328 N N . LEU A 1 156 ? 10.37438 -28.08539 88.26854 1.000 54.13266 156 LEU A N 1
ATOM 2329 C CA . LEU A 1 156 ? 11.09047 -27.68455 87.06485 1.000 54.37841 156 LEU A CA 1
ATOM 2330 C C . LEU A 1 156 ? 12.25471 -26.77616 87.44047 1.000 54.03725 156 LEU A C 1
ATOM 2331 O O . LEU A 1 156 ? 12.13731 -25.91528 88.31752 1.000 55.28146 156 LEU A O 1
ATOM 2347 N N . GLY A 1 157 ? 13.39243 -26.98440 86.78063 1.000 57.09126 157 GLY A N 1
ATOM 2348 C CA . GLY A 1 157 ? 14.61356 -26.28213 87.09140 1.000 64.14416 157 GLY A CA 1
ATOM 2349 C C . GLY A 1 157 ? 15.43363 -26.90924 88.20136 1.000 55.23357 157 GLY A C 1
ATOM 2350 O O . GLY A 1 157 ? 16.66498 -26.81015 88.17953 1.000 51.11501 157 GLY A O 1
ATOM 2354 N N . LYS A 1 158 ? 14.78205 -27.55791 89.16596 1.000 55.11697 158 LYS A N 1
ATOM 2355 C CA . LYS A 1 158 ? 15.47179 -28.17755 90.29056 1.000 55.32621 158 LYS A CA 1
ATOM 2356 C C . LYS A 1 158 ? 15.69270 -29.67172 90.11198 1.000 51.67010 158 LYS A C 1
ATOM 2357 O O . LYS A 1 158 ? 16.70110 -30.19810 90.59517 1.000 54.77254 158 LYS A O 1
ATOM 2361 N N . GLY A 1 159 ? 14.78368 -30.36119 89.43436 1.000 49.66899 159 GLY A N 1
ATOM 2362 C CA . GLY A 1 159 ? 14.89895 -31.78915 89.22339 1.000 46.54047 159 GLY A CA 1
ATOM 2363 C C . GLY A 1 159 ? 14.01629 -32.58099 90.16545 1.000 43.61628 159 GLY A C 1
ATOM 2364 O O . GLY A 1 159 ? 13.15626 -32.04909 90.87289 1.000 42.33520 159 GLY A O 1
ATOM 2368 N N . TRP A 1 160 ? 14.24683 -33.89043 90.16603 1.000 37.87808 160 TRP A N 1
ATOM 2369 C CA . TRP A 1 160 ? 13.49699 -34.80402 91.01335 1.000 37.63050 160 TRP A CA 1
ATOM 2370 C C . TRP A 1 160 ? 14.16517 -34.94899 92.37442 1.000 34.39790 160 TRP A C 1
ATOM 2371 O O . TRP A 1 160 ? 15.38063 -34.78941 92.51396 1.000 33.17386 160 TRP A O 1
ATOM 2392 N N . ILE A 1 161 ? 13.34867 -35.26544 93.38001 1.000 34.98711 161 ILE A N 1
ATOM 2393 C CA . ILE A 1 161 ? 13.83803 -35.42827 94.74442 1.000 35.73483 161 ILE A CA 1
ATOM 2394 C C . ILE A 1 161 ? 14.35731 -36.83244 95.02916 1.000 35.15333 161 ILE A C 1
ATOM 2395 O O . ILE A 1 161 ? 15.05912 -37.02907 96.03218 1.000 39.86436 161 ILE A O 1
ATOM 2411 N N . TYR A 1 162 ? 14.04932 -37.80669 94.17557 1.000 32.32240 162 TYR A N 1
ATOM 2412 C CA . TYR A 1 162 ? 14.46829 -39.18431 94.38333 1.000 29.20222 162 TYR A CA 1
ATOM 2413 C C . TYR A 1 162 ? 14.98101 -39.76200 93.07400 1.000 34.47033 162 TYR A C 1
ATOM 2414 O O . TYR A 1 162 ? 14.66586 -39.26919 91.98797 1.000 28.33415 162 TYR A O 1
ATOM 2432 N N . GLN A 1 163 ? 15.76624 -40.83347 93.18701 1.000 22.81959 163 GLN A N 1
ATOM 2433 C CA . GLN A 1 163 ? 16.31709 -41.49999 92.01137 1.000 30.26121 163 GLN A CA 1
ATOM 2434 C C . GLN A 1 163 ? 15.44094 -42.66797 91.56167 1.000 30.85352 163 GLN A C 1
ATOM 2435 O O . GLN A 1 163 ? 14.87570 -42.63939 90.46296 1.000 29.46647 163 GLN A O 1
ATOM 2449 N N . PHE A 1 164 ? 15.28835 -43.67735 92.41841 1.000 25.74136 164 PHE A N 1
ATOM 2450 C CA . PHE A 1 164 ? 14.61138 -44.92121 92.06978 1.000 23.24384 164 PHE A CA 1
ATOM 2451 C C . PHE A 1 164 ? 13.17337 -44.87629 92.57003 1.000 28.20889 164 PHE A C 1
ATOM 2452 O O . PHE A 1 164 ? 12.93510 -44.66065 93.76305 1.000 29.93606 164 PHE A O 1
ATOM 2469 N N . HIS A 1 165 ? 12.22465 -45.09757 91.66452 1.000 24.36376 165 HIS A N 1
ATOM 2470 C CA . HIS A 1 165 ? 10.81695 -45.24049 92.00850 1.000 25.54851 165 HIS A CA 1
ATOM 2471 C C . HIS A 1 165 ? 10.46077 -46.72060 92.07455 1.000 28.12956 165 HIS A C 1
ATOM 2472 O O . HIS A 1 165 ? 10.83166 -47.49704 91.19016 1.000 17.87106 165 HIS A O 1
ATOM 2486 N N . TYR A 1 166 ? 9.71506 -47.10319 93.11364 1.000 21.60523 166 TYR A N 1
ATOM 2487 C CA . TYR A 1 166 ? 9.46297 -48.51581 93.37852 1.000 25.87117 166 TYR A CA 1
ATOM 2488 C C . TYR A 1 166 ? 8.63357 -49.19689 92.29508 1.000 24.52206 166 TYR A C 1
ATOM 2489 O O . TYR A 1 166 ? 8.54919 -50.43100 92.29871 1.000 27.21605 166 TYR A O 1
ATOM 2507 N N . HIS A 1 167 ? 8.01572 -48.43797 91.38382 1.000 29.99157 167 HIS A N 1
ATOM 2508 C CA . HIS A 1 167 ? 7.24848 -49.02485 90.29007 1.000 29.74068 167 HIS A CA 1
ATOM 2509 C C . HIS A 1 167 ? 8.12153 -49.47205 89.12238 1.000 33.76007 167 HIS A C 1
ATOM 2510 O O . HIS A 1 167 ? 7.59600 -50.05633 88.16703 1.000 36.71230 167 HIS A O 1
ATOM 2524 N N . GLY A 1 168 ? 9.42267 -49.19472 89.15922 1.000 34.00634 168 GLY A N 1
ATOM 2525 C CA . GLY A 1 168 ? 10.35149 -49.73395 88.18923 1.000 29.73691 168 GLY A CA 1
ATOM 2526 C C . GLY A 1 168 ? 11.01398 -48.73395 87.26954 1.000 33.95082 168 GLY A C 1
ATOM 2527 O O . GLY A 1 168 ? 11.67253 -49.15059 86.30808 1.000 26.25290 168 GLY A O 1
ATOM 2531 N N . MET A 1 169 ? 10.86557 -47.43824 87.52281 1.000 29.21587 169 MET A N 1
ATOM 2532 C CA . MET A 1 169 ? 11.44693 -46.40552 86.68307 1.000 26.46224 169 MET A CA 1
ATOM 2533 C C . MET A 1 169 ? 12.35514 -45.50989 87.51213 1.000 28.54972 169 MET A C 1
ATOM 2534 O O . MET A 1 169 ? 12.12297 -45.28749 88.70504 1.000 30.95593 169 MET A O 1
ATOM 2548 N N . VAL A 1 170 ? 13.39378 -45.01212 86.86755 1.000 26.94653 170 VAL A N 1
ATOM 2549 C CA . VAL A 1 170 ? 14.28793 -44.01949 87.44696 1.000 25.38637 170 VAL A CA 1
ATOM 2550 C C . VAL A 1 170 ? 13.74023 -42.63891 87.12292 1.000 32.57900 170 VAL A C 1
ATOM 2551 O O . VAL A 1 170 ? 13.16826 -42.41984 86.04758 1.000 35.12032 170 VAL A O 1
ATOM 2564 N N . ARG A 1 171 ? 13.86619 -41.71170 88.07110 1.000 26.97326 171 ARG A N 1
ATOM 2565 C CA . ARG A 1 171 ? 13.47291 -40.32802 87.83168 1.000 30.59372 171 ARG A CA 1
ATOM 2566 C C . ARG A 1 171 ? 14.65934 -39.37731 87.90515 1.000 31.38833 171 ARG A C 1
ATOM 2567 O O . ARG A 1 171 ? 15.00805 -38.75811 86.89404 1.000 38.18928 171 ARG A O 1
ATOM 2588 N N . GLY A 1 172 ? 15.33692 -39.29606 89.04920 1.000 32.51640 172 GLY A N 1
ATOM 2589 C CA . GLY A 1 172 ? 16.55776 -38.53019 89.15590 1.000 37.00467 172 GLY A CA 1
ATOM 2590 C C . GLY A 1 172 ? 17.77138 -39.40164 88.90741 1.000 35.01153 172 GLY A C 1
ATOM 2591 O O . GLY A 1 172 ? 17.67144 -40.60463 88.66851 1.000 33.61783 172 GLY A O 1
ATOM 2595 N N . ASP A 1 173 ? 18.93947 -38.77032 88.96342 1.000 44.06405 173 ASP A N 1
ATOM 2596 C CA . ASP A 1 173 ? 20.19947 -39.47257 88.79698 1.000 48.64280 173 ASP A CA 1
ATOM 2597 C C . ASP A 1 173 ? 20.88290 -39.62159 90.15636 1.000 48.82240 173 ASP A C 1
ATOM 2598 O O . ASP A 1 173 ? 20.32393 -39.27149 91.20051 1.000 42.47376 173 ASP A O 1
ATOM 2607 N N . GLU A 1 174 ? 22.11624 -40.13636 90.14505 1.000 48.86113 174 GLU A N 1
ATOM 2608 C CA . GLU A 1 174 ? 22.82321 -40.42302 91.38868 1.000 50.69267 174 GLU A CA 1
ATOM 2609 C C . GLU A 1 174 ? 22.95336 -39.19567 92.28023 1.000 47.46795 174 GLU A C 1
ATOM 2610 O O . GLU A 1 174 ? 23.25570 -39.33796 93.47000 1.000 50.58516 174 GLU A O 1
ATOM 2622 N N . LYS A 1 175 ? 22.73530 -37.99914 91.73961 1.000 48.44074 175 LYS A N 1
ATOM 2623 C CA . LYS A 1 175 ? 22.78433 -36.78070 92.53571 1.000 46.82831 175 LYS A CA 1
ATOM 2624 C C . LYS A 1 175 ? 21.48314 -36.51046 93.28230 1.000 44.47937 175 LYS A C 1
ATOM 2625 O O . LYS A 1 175 ? 21.41641 -35.53815 94.04115 1.000 43.24722 175 LYS A O 1
ATOM 2629 N N . ALA A 1 176 ? 20.45937 -37.34246 93.09593 1.000 43.43591 176 ALA A N 1
ATOM 2630 C CA . ALA A 1 176 ? 19.18852 -37.13604 93.77903 1.000 40.78501 176 ALA A CA 1
ATOM 2631 C C . ALA A 1 176 ? 19.35799 -37.25106 95.28894 1.000 45.83194 176 ALA A C 1
ATOM 2632 O O . ALA A 1 176 ? 20.12664 -38.07785 95.78625 1.000 39.05397 176 ALA A O 1
ATOM 2639 N N . LEU A 1 177 ? 18.61425 -36.41958 96.02186 1.000 45.68964 177 LEU A N 1
ATOM 2640 C CA . LEU A 1 177 ? 18.74174 -36.39706 97.47542 1.000 44.64815 177 LEU A CA 1
ATOM 2641 C C . LEU A 1 177 ? 18.33499 -37.72939 98.09094 1.000 43.88708 177 LEU A C 1
ATOM 2642 O O . LEU A 1 177 ? 18.96485 -38.19814 99.04667 1.000 46.70715 177 LEU A O 1
ATOM 2658 N N . PHE A 1 178 ? 17.28235 -38.34807 97.56779 1.000 34.58244 178 PHE A N 1
ATOM 2659 C CA . PHE A 1 178 ? 16.76552 -39.60415 98.09039 1.000 31.52638 178 PHE A CA 1
ATOM 2660 C C . PHE A 1 178 ? 17.05711 -40.71949 97.10051 1.000 36.99186 178 PHE A C 1
ATOM 2661 O O . PHE A 1 178 ? 16.84729 -40.55832 95.89413 1.000 32.31772 178 PHE A O 1
ATOM 2678 N N . ARG A 1 179 ? 17.54633 -41.84784 97.60817 1.000 33.16585 179 ARG A N 1
ATOM 2679 C CA . ARG A 1 179 ? 17.78386 -42.98368 96.72843 1.000 27.68589 179 ARG A CA 1
ATOM 2680 C C . ARG A 1 179 ? 16.47172 -43.55554 96.20878 1.000 29.28710 179 ARG A C 1
ATOM 2681 O O . ARG A 1 179 ? 16.38066 -43.94352 95.03732 1.000 29.85600 179 ARG A O 1
ATOM 2702 N N . ASP A 1 180 ? 15.44056 -43.59937 97.05478 1.000 28.91029 180 ASP A N 1
ATOM 2703 C CA . ASP A 1 180 ? 14.22105 -44.32311 96.73338 1.000 26.38748 180 ASP A CA 1
ATOM 2704 C C . ASP A 1 180 ? 12.96370 -43.53495 97.05206 1.000 29.95947 180 ASP A C 1
ATOM 2705 O O . ASP A 1 180 ? 12.88127 -42.85991 98.08097 1.000 27.74067 180 ASP A O 1
ATOM 2714 N N . CYS A 1 181 ? 11.97872 -43.65391 96.16786 1.000 21.97266 181 CYS A N 1
ATOM 2715 C CA . CYS A 1 181 ? 10.58577 -43.38755 96.49396 1.000 18.97072 181 CYS A CA 1
ATOM 2716 C C . CYS A 1 181 ? 9.91816 -44.74129 96.70047 1.000 24.04350 181 CYS A C 1
ATOM 2717 O O . CYS A 1 181 ? 9.85324 -45.55251 95.76930 1.000 22.54743 181 CYS A O 1
ATOM 2725 N N . ILE A 1 182 ? 9.45084 -45.00086 97.92427 1.000 25.11077 182 ILE A N 1
ATOM 2726 C CA . ILE A 1 182 ? 8.95620 -46.32908 98.27699 1.000 19.24540 182 ILE A CA 1
ATOM 2727 C C . ILE A 1 182 ? 7.44002 -46.43067 98.23949 1.000 17.89461 182 ILE A C 1
ATOM 2728 O O . ILE A 1 182 ? 6.90500 -47.55041 98.30346 1.000 21.37375 182 ILE A O 1
ATOM 2744 N N . TYR A 1 183 ? 6.73104 -45.31146 98.13847 1.000 19.43898 183 TYR A N 1
ATOM 2745 C CA . TYR A 1 183 ? 5.28185 -45.33324 98.02152 1.000 19.27169 183 TYR A CA 1
ATOM 2746 C C . TYR A 1 183 ? 4.83725 -44.00832 97.41709 1.000 20.72003 183 TYR A C 1
ATOM 2747 O O . TYR A 1 183 ? 5.43747 -42.96649 97.69411 1.000 17.55728 183 TYR A O 1
ATOM 2765 N N . GLU A 1 184 ? 3.79895 -44.05750 96.58117 1.000 22.01190 184 GLU A N 1
ATOM 2766 C CA . GLU A 1 184 ? 3.20007 -42.85611 96.01017 1.000 26.66069 184 GLU A CA 1
ATOM 2767 C C . GLU A 1 184 ? 1.69362 -43.04326 95.92937 1.000 24.31035 184 GLU A C 1
ATOM 2768 O O . GLU A 1 184 ? 1.21891 -44.07933 95.45478 1.000 26.06025 184 GLU A O 1
ATOM 2780 N N . LEU A 1 185 ? 0.94914 -42.03955 96.38232 1.000 27.12998 185 LEU A N 1
ATOM 2781 C CA . LEU A 1 185 ? -0.50567 -42.04472 96.28158 1.000 30.02262 185 LEU A CA 1
ATOM 2782 C C . LEU A 1 185 ? -0.94048 -41.03984 95.22412 1.000 23.95822 185 LEU A C 1
ATOM 2783 O O . LEU A 1 185 ? -0.85131 -39.82563 95.46558 1.000 24.36921 185 LEU A O 1
ATOM 2799 N N . PRO A 1 186 ? -1.40538 -41.47120 94.05384 1.000 24.61002 186 PRO A N 1
ATOM 2800 C CA . PRO A 1 186 ? -1.77299 -40.49688 93.01802 1.000 33.23848 186 PRO A CA 1
ATOM 2801 C C . PRO A 1 186 ? -3.03177 -39.71655 93.36667 1.000 28.91343 186 PRO A C 1
ATOM 2802 O O . PRO A 1 186 ? -3.96763 -40.23025 93.98554 1.000 24.25807 186 PRO A O 1
ATOM 2813 N N . LEU A 1 187 ? -3.04724 -38.44959 92.94295 1.000 34.01739 187 LEU A N 1
ATOM 2814 C CA . LEU A 1 187 ? -4.24606 -37.63511 93.10932 1.000 31.61666 187 LEU A CA 1
ATOM 2815 C C . LEU A 1 187 ? -5.44927 -38.28383 92.43971 1.000 23.18195 187 LEU A C 1
ATOM 2816 O O . LEU A 1 187 ? -6.58163 -38.13469 92.91361 1.000 27.37999 187 LEU A O 1
ATOM 2832 N N . ARG A 1 188 ? -5.22259 -39.01545 91.34670 1.000 30.93804 188 ARG A N 1
ATOM 2833 C CA . ARG A 1 188 ? -6.31855 -39.68117 90.65096 1.000 29.35067 188 ARG A CA 1
ATOM 2834 C C . ARG A 1 188 ? -7.03678 -40.66604 91.56468 1.000 28.21931 188 ARG A C 1
ATOM 2835 O O . ARG A 1 188 ? -8.27138 -40.74220 91.56082 1.000 28.43624 188 ARG A O 1
ATOM 2856 N N . TYR A 1 189 ? -6.27637 -41.43438 92.34823 1.000 29.24714 189 TYR A N 1
ATOM 2857 C CA . TYR A 1 189 ? -6.86687 -42.42390 93.24576 1.000 33.28874 189 TYR A CA 1
ATOM 2858 C C . TYR A 1 189 ? -7.74810 -41.76006 94.29516 1.000 29.22766 189 TYR A C 1
ATOM 2859 O O . TYR A 1 189 ? -8.83986 -42.25280 94.60185 1.000 30.71841 189 TYR A O 1
ATOM 2877 N N . MET A 1 190 ? -7.29384 -40.63902 94.85644 1.000 25.28971 190 MET A N 1
ATOM 2878 C CA . MET A 1 190 ? -8.09938 -39.93862 95.84964 1.000 24.61878 190 MET A CA 1
ATOM 2879 C C . MET A 1 190 ? -9.40903 -39.43891 95.24788 1.000 35.45966 190 MET A C 1
ATOM 2880 O O . MET A 1 190 ? -10.46425 -39.52060 95.88644 1.000 31.43705 190 MET A O 1
ATOM 2894 N N . ILE A 1 191 ? -9.36281 -38.90621 94.02525 1.000 30.22026 191 ILE A N 1
ATOM 2895 C CA . ILE A 1 191 ? -10.58884 -38.44961 93.37705 1.000 33.03930 191 ILE A CA 1
ATOM 2896 C C . ILE A 1 191 ? -11.49375 -39.63214 93.05393 1.000 33.66673 191 ILE A C 1
ATOM 2897 O O . ILE A 1 191 ? -12.70678 -39.58976 93.29362 1.000 40.79302 191 ILE A O 1
ATOM 2913 N N . LYS A 1 192 ? -10.91688 -40.70867 92.51842 1.000 34.08078 192 LYS A N 1
ATOM 2914 C CA . LYS A 1 192 ? -11.71283 -41.86118 92.10938 1.000 35.58479 192 LYS A CA 1
ATOM 2915 C C . LYS A 1 192 ? -12.45839 -42.47287 93.28828 1.000 39.10630 192 LYS A C 1
ATOM 2916 O O . LYS A 1 192 ? -13.62922 -42.85098 93.16117 1.000 41.17014 192 LYS A O 1
ATOM 2935 N N . HIS A 1 193 ? -11.80287 -42.57741 94.44346 1.000 41.46184 193 HIS A N 1
ATOM 2936 C CA . HIS A 1 193 ? -12.36302 -43.27657 95.59137 1.000 39.19479 193 HIS A CA 1
ATOM 2937 C C . HIS A 1 193 ? -12.97634 -42.33140 96.61721 1.000 35.46875 193 HIS A C 1
ATOM 2938 O O . HIS A 1 193 ? -13.20439 -42.73317 97.76341 1.000 39.54745 193 HIS A O 1
ATOM 2952 N N . GLY A 1 194 ? -13.24709 -41.08828 96.23108 1.000 35.91683 194 GLY A N 1
ATOM 2953 C CA . GLY A 1 194 ? -14.03125 -40.20436 97.06693 1.000 35.17197 194 GLY A CA 1
ATOM 2954 C C . GLY A 1 194 ? -13.31444 -39.60746 98.25165 1.000 40.07444 194 GLY A C 1
ATOM 2955 O O . GLY A 1 194 ? -13.97258 -39.10464 99.16681 1.000 42.23141 194 GLY A O 1
ATOM 2959 N N . TYR A 1 195 ? -11.98676 -39.64499 98.27619 1.000 32.20535 195 TYR A N 1
ATOM 2960 C CA . TYR A 1 195 ? -11.25879 -38.97128 99.34107 1.000 35.58635 195 TYR A CA 1
ATOM 2961 C C . TYR A 1 195 ? -11.12326 -37.47226 99.09838 1.000 36.37837 195 TYR A C 1
ATOM 2962 O O . TYR A 1 195 ? -10.80508 -36.73802 100.03880 1.000 33.26542 195 TYR A O 1
ATOM 2980 N N . LEU A 1 196 ? -11.38616 -36.99791 97.88086 1.000 30.64592 196 LEU A N 1
ATOM 2981 C CA . LEU A 1 196 ? -11.35271 -35.57444 97.57141 1.000 35.95012 196 LEU A CA 1
ATOM 2982 C C . LEU A 1 196 ? -12.53896 -35.23444 96.67623 1.000 37.46374 196 LEU A C 1
ATOM 2983 O O . LEU A 1 196 ? -13.14826 -36.11433 96.06552 1.000 30.73205 196 LEU A O 1
ATOM 2999 N N . THR A 1 197 ? -12.87202 -33.94755 96.60948 1.000 41.90642 197 THR A N 1
ATOM 3000 C CA . THR A 1 197 ? -13.92036 -33.51296 95.69987 1.000 37.03306 197 THR A CA 1
ATOM 3001 C C . THR A 1 197 ? -13.42259 -33.61275 94.25923 1.000 40.08159 197 THR A C 1
ATOM 3002 O O . THR A 1 197 ? -12.26341 -33.29413 93.98021 1.000 37.20985 197 THR A O 1
ATOM 3013 N N . PRO A 1 198 ? -14.25806 -34.05447 93.32260 1.000 40.64583 198 PRO A N 1
ATOM 3014 C CA . PRO A 1 198 ? -13.78349 -34.22154 91.93412 1.000 44.85650 198 PRO A CA 1
ATOM 3015 C C . PRO A 1 198 ? -13.69148 -32.88560 91.21941 1.000 45.10252 198 PRO A C 1
ATOM 3016 O O . PRO A 1 198 ? -14.50295 -31.98094 91.46782 1.000 44.15006 198 PRO A O 1
ATOM 3027 N N . PRO A 1 199 ? -12.71487 -32.71289 90.33355 1.000 44.89998 199 PRO A N 1
ATOM 3028 C CA . PRO A 1 199 ? -12.70495 -31.52388 89.47842 1.000 48.28529 199 PRO A CA 1
ATOM 3029 C C . PRO A 1 199 ? -13.56630 -31.73022 88.23989 1.000 46.79457 199 PRO A C 1
ATOM 3030 O O . PRO A 1 199 ? -13.83026 -32.85295 87.80690 1.000 40.14433 199 PRO A O 1
ATOM 3041 N N . GLU A 1 200 ? -14.01878 -30.61092 87.67919 1.000 47.25206 200 GLU A N 1
ATOM 3042 C CA . GLU A 1 200 ? -14.82312 -30.61563 86.45715 1.000 56.99286 200 GLU A CA 1
ATOM 3043 C C . GLU A 1 200 ? -14.37464 -29.40854 85.63902 1.000 48.19488 200 GLU A C 1
ATOM 3044 O O . GLU A 1 200 ? -14.75602 -28.27490 85.93638 1.000 51.49513 200 GLU A O 1
ATOM 3056 N N . ARG A 1 201 ? -13.55664 -29.64914 84.62054 1.000 49.95784 201 ARG A N 1
ATOM 3057 C CA . ARG A 1 201 ? -13.00835 -28.56780 83.81248 1.000 56.13099 201 ARG A CA 1
ATOM 3058 C C . ARG A 1 201 ? -13.97972 -28.20103 82.69639 1.000 56.45072 201 ARG A C 1
ATOM 3059 O O . ARG A 1 201 ? -14.48504 -29.07680 81.98686 1.000 54.46934 201 ARG A O 1
ATOM 3080 N N . LEU A 1 202 ? -14.23034 -26.90141 82.54745 1.000 52.90150 202 LEU A N 1
ATOM 3081 C CA . LEU A 1 202 ? -15.04937 -26.39449 81.45299 1.000 64.14390 202 LEU A CA 1
ATOM 3082 C C . LEU A 1 202 ? -14.37251 -26.69680 80.12256 1.000 67.82018 202 LEU A C 1
ATOM 3083 O O . LEU A 1 202 ? -13.21634 -26.32117 79.90286 1.000 71.07984 202 LEU A O 1
ATOM 3099 N N . ASP A 1 203 ? -15.09731 -27.38092 79.23488 1.000 74.25372 203 ASP A N 1
ATOM 3100 C CA . ASP A 1 203 ? -14.49352 -27.87778 78.00286 1.000 71.24113 203 ASP A CA 1
ATOM 3101 C C . ASP A 1 203 ? -14.27593 -26.77230 76.98307 1.000 75.23698 203 ASP A C 1
ATOM 3102 O O . ASP A 1 203 ? -13.21752 -26.70617 76.34870 1.000 71.08029 203 ASP A O 1
ATOM 3111 N N . MET A 1 204 ? -15.25319 -25.89238 76.80696 1.000 78.75193 204 MET A N 1
ATOM 3112 C CA . MET A 1 204 ? -15.18180 -24.88355 75.75969 1.000 81.46749 204 MET A CA 1
ATOM 3113 C C . MET A 1 204 ? -15.21789 -23.50082 76.41769 1.000 83.34693 204 MET A C 1
ATOM 3114 O O . MET A 1 204 ? -16.30853 -22.91701 76.56133 1.000 80.07045 204 MET A O 1
ATOM 3118 N N . PRO A 1 205 ? -14.12406 -22.89546 76.80827 1.000 89.08047 205 PRO A N 1
ATOM 3119 C CA . PRO A 1 205 ? -14.13398 -21.48670 77.16788 1.000 86.44918 205 PRO A CA 1
ATOM 3120 C C . PRO A 1 205 ? -14.39369 -20.57262 75.96077 1.000 89.03880 205 PRO A C 1
ATOM 3121 O O . PRO A 1 205 ? -14.02810 -20.87659 74.82346 1.000 88.47542 205 PRO A O 1
ATOM 3132 N N . VAL A 1 206 ? -15.01094 -19.40495 76.22266 1.000 88.79424 206 VAL A N 1
ATOM 3133 C CA . VAL A 1 206 ? -15.36062 -18.47774 75.13198 1.000 91.44644 206 VAL A CA 1
ATOM 3134 C C . VAL A 1 206 ? -14.10867 -18.05927 74.36320 1.000 90.76782 206 VAL A C 1
ATOM 3135 O O . VAL A 1 206 ? -13.97646 -18.32077 73.16129 1.000 87.30908 206 VAL A O 1
ATOM 3148 N N . VAL A 1 207 ? -13.16468 -17.41496 75.05124 1.000 90.58098 207 VAL A N 1
ATOM 3149 C CA . VAL A 1 207 ? -11.87933 -17.04571 74.46947 1.000 89.37446 207 VAL A CA 1
ATOM 3150 C C . VAL A 1 207 ? -10.78425 -17.35999 75.47955 1.000 86.97876 207 VAL A C 1
ATOM 3151 O O . VAL A 1 207 ? -10.98042 -17.23932 76.69259 1.000 84.26253 207 VAL A O 1
ATOM 3164 N N . GLN A 1 208 ? -9.62189 -17.76965 74.97213 1.000 75.63885 208 GLN A N 1
ATOM 3165 C CA . GLN A 1 208 ? -8.48611 -18.09784 75.82250 1.000 74.16828 208 GLN A CA 1
ATOM 3166 C C . GLN A 1 208 ? -7.21219 -17.51441 75.23065 1.000 71.94512 208 GLN A C 1
ATOM 3167 O O . GLN A 1 208 ? -7.11906 -17.27924 74.02336 1.000 69.81048 208 GLN A O 1
ATOM 3181 N N . TYR A 1 209 ? -6.23445 -17.27170 76.10240 1.000 68.57063 209 TYR A N 1
ATOM 3182 C CA . TYR A 1 209 ? -4.97123 -16.69342 75.66896 1.000 70.58104 209 TYR A CA 1
ATOM 3183 C C . TYR A 1 209 ? -4.21114 -17.67447 74.78236 1.000 70.56010 209 TYR A C 1
ATOM 3184 O O . TYR A 1 209 ? -4.23336 -18.88679 75.00812 1.000 66.08725 209 TYR A O 1
ATOM 3202 N N . ASP A 1 210 ? -3.52537 -17.14209 73.77346 1.000 72.41502 210 ASP A N 1
ATOM 3203 C CA . ASP A 1 210 ? -2.58277 -17.92153 72.97577 1.000 73.61569 210 ASP A CA 1
ATOM 3204 C C . ASP A 1 210 ? -1.23584 -17.89450 73.69090 1.000 75.20133 210 ASP A C 1
ATOM 3205 O O . ASP A 1 210 ? -0.54798 -16.86779 73.69692 1.000 78.47680 210 ASP A O 1
ATOM 3214 N N . PHE A 1 211 ? -0.86028 -19.01950 74.30025 1.000 71.57258 211 PHE A N 1
ATOM 3215 C CA . PHE A 1 211 ? 0.37492 -19.12864 75.06716 1.000 74.48419 211 PHE A CA 1
ATOM 3216 C C . PHE A 1 211 ? 1.35649 -20.10671 74.42236 1.000 81.23476 211 PHE A C 1
ATOM 3217 O O . PHE A 1 211 ? 2.19994 -20.69376 75.10513 1.000 87.52094 211 PHE A O 1
ATOM 3234 N N . SER A 1 212 ? 1.26211 -20.28540 73.10433 1.000 81.09185 212 SER A N 1
ATOM 3235 C CA . SER A 1 212 ? 2.08171 -21.26731 72.40462 1.000 82.50724 212 SER A CA 1
ATOM 3236 C C . SER A 1 212 ? 3.43015 -20.71902 71.95914 1.000 90.41832 212 SER A C 1
ATOM 3237 O O . SER A 1 212 ? 4.40405 -21.47800 71.88667 1.000 86.92673 212 SER A O 1
ATOM 3245 N N . ARG A 1 213 ? 3.51386 -19.42441 71.65857 1.000 94.80100 213 ARG A N 1
ATOM 3246 C CA . ARG A 1 213 ? 4.73397 -18.85397 71.10379 1.000 96.64353 213 ARG A CA 1
ATOM 3247 C C . ARG A 1 213 ? 5.82089 -18.62209 72.14549 1.000 94.23047 213 ARG A C 1
ATOM 3248 O O . ARG A 1 213 ? 6.95476 -18.30597 71.76836 1.000 99.49034 213 ARG A O 1
ATOM 3252 N N . LEU A 1 214 ? 5.51447 -18.77225 73.43060 1.000 91.75982 214 LEU A N 1
ATOM 3253 C CA . LEU A 1 214 ? 6.48031 -18.44304 74.46918 1.000 92.07931 214 LEU A CA 1
ATOM 3254 C C . LEU A 1 214 ? 7.58576 -19.48947 74.54324 1.000 93.02224 214 LEU A C 1
ATOM 3255 O O . LEU A 1 214 ? 7.33840 -20.69219 74.41775 1.000 92.88928 214 LEU A O 1
ATOM 3271 N N . GLN A 1 215 ? 8.81166 -19.02078 74.76207 1.000 100.94125 215 GLN A N 1
ATOM 3272 C CA . GLN A 1 215 ? 9.98204 -19.87706 74.89681 1.000 98.80751 215 GLN A CA 1
ATOM 3273 C C . GLN A 1 215 ? 10.47102 -19.82981 76.33722 1.000 94.48077 215 GLN A C 1
ATOM 3274 O O . GLN A 1 215 ? 10.70343 -18.74639 76.88445 1.000 88.16553 215 GLN A O 1
ATOM 3288 N N . ALA A 1 216 ? 10.62835 -21.00281 76.94249 1.000 92.02674 216 ALA A N 1
ATOM 3289 C CA . ALA A 1 216 ? 10.98832 -21.08039 78.34959 1.000 84.77348 216 ALA A CA 1
ATOM 3290 C C . ALA A 1 216 ? 12.45481 -20.72194 78.56188 1.000 85.60062 216 ALA A C 1
ATOM 3291 O O . ALA A 1 216 ? 13.29235 -20.86257 77.66587 1.000 86.93946 216 ALA A O 1
ATOM 3298 N N . GLN A 1 217 ? 12.75645 -20.25299 79.77062 1.000 82.47150 217 GLN A N 1
ATOM 3299 C CA . GLN A 1 217 ? 14.10729 -19.86419 80.14091 1.000 87.09069 217 GLN A CA 1
ATOM 3300 C C . GLN A 1 217 ? 14.87779 -21.10004 80.60890 1.000 92.59453 217 GLN A C 1
ATOM 3301 O O . GLN A 1 217 ? 14.45912 -22.23970 80.38842 1.000 89.14034 217 GLN A O 1
ATOM 3315 N N . SER A 1 218 ? 16.02973 -20.88251 81.24886 1.000 97.97204 218 SER A N 1
ATOM 3316 C CA . SER A 1 218 ? 16.88652 -21.99390 81.65155 1.000 91.88523 218 SER A CA 1
ATOM 3317 C C . SER A 1 218 ? 16.11134 -23.03288 82.45291 1.000 90.92716 218 SER A C 1
ATOM 3318 O O . SER A 1 218 ? 16.18943 -24.23558 82.17603 1.000 93.03466 218 SER A O 1
ATOM 3326 N N . ASN A 1 219 ? 15.34012 -22.58201 83.44370 1.000 95.40209 219 ASN A N 1
ATOM 3327 C CA . ASN A 1 219 ? 14.62782 -23.51147 84.31099 1.000 87.93012 219 ASN A CA 1
ATOM 3328 C C . ASN A 1 219 ? 13.57096 -24.31462 83.56701 1.000 86.00416 219 ASN A C 1
ATOM 3329 O O . ASN A 1 219 ? 13.11857 -25.34674 84.07585 1.000 87.36568 219 ASN A O 1
ATOM 3340 N N . GLY A 1 220 ? 13.17179 -23.87266 82.38007 1.000 84.52772 220 GLY A N 1
ATOM 3341 C CA . GLY A 1 220 ? 11.92785 -24.31057 81.79389 1.000 80.82917 220 GLY A CA 1
ATOM 3342 C C . GLY A 1 220 ? 10.73545 -23.50518 82.25215 1.000 78.55240 220 GLY A C 1
ATOM 3343 O O . GLY A 1 220 ? 9.62439 -23.72685 81.75186 1.000 78.07977 220 GLY A O 1
ATOM 3347 N N . LEU A 1 221 ? 10.93609 -22.57604 83.18440 1.000 81.16164 221 LEU A N 1
ATOM 3348 C CA . LEU A 1 221 ? 9.89727 -21.66324 83.62673 1.000 82.49162 221 LEU A CA 1
ATOM 3349 C C . LEU A 1 221 ? 9.69299 -20.57238 82.57731 1.000 84.28047 221 LEU A C 1
ATOM 3350 O O . LEU A 1 221 ? 10.36834 -20.53024 81.54546 1.000 80.76715 221 LEU A O 1
ATOM 3366 N N . PHE A 1 222 ? 8.74736 -19.67584 82.84110 1.000 87.50766 222 PHE A N 1
ATOM 3367 C CA . PHE A 1 222 ? 8.47531 -18.53569 81.97613 1.000 80.74035 222 PHE A CA 1
ATOM 3368 C C . PHE A 1 222 ? 8.85104 -17.25509 82.70929 1.000 82.81634 222 PHE A C 1
ATOM 3369 O O . PHE A 1 222 ? 8.50506 -17.08267 83.88326 1.000 81.25403 222 PHE A O 1
ATOM 3386 N N . SER A 1 223 ? 9.56475 -16.36815 82.02150 1.000 85.64550 223 SER A N 1
ATOM 3387 C CA . SER A 1 223 ? 9.92604 -15.08366 82.60190 1.000 84.27090 223 SER A CA 1
ATOM 3388 C C . SER A 1 223 ? 8.69628 -14.19272 82.73078 1.000 84.05745 223 SER A C 1
ATOM 3389 O O . SER A 1 223 ? 7.77537 -14.24312 81.91078 1.000 87.50484 223 SER A O 1
ATOM 3397 N N . GLU A 1 224 ? 8.68717 -13.36561 83.77829 1.000 83.45464 224 GLU A N 1
ATOM 3398 C CA . GLU A 1 224 ? 7.60115 -12.40517 83.93886 1.000 84.52494 224 GLU A CA 1
ATOM 3399 C C . GLU A 1 224 ? 7.47420 -11.52997 82.69886 1.000 83.88739 224 GLU A C 1
ATOM 3400 O O . GLU A 1 224 ? 6.37000 -11.30359 82.19043 1.000 82.92255 224 GLU A O 1
ATOM 3412 N N . ALA A 1 225 ? 8.60599 -11.03664 82.19097 1.000 85.24477 225 ALA A N 1
ATOM 3413 C CA . ALA A 1 225 ? 8.57682 -10.15982 81.02597 1.000 85.16890 225 ALA A CA 1
ATOM 3414 C C . ALA A 1 225 ? 8.01573 -10.87725 79.80512 1.000 83.86868 225 ALA A C 1
ATOM 3415 O O . ALA A 1 225 ? 7.18926 -10.31879 79.07419 1.000 84.74860 225 ALA A O 1
ATOM 3422 N N . ASP A 1 226 ? 8.44897 -12.11729 79.56691 1.000 85.90830 226 ASP A N 1
ATOM 3423 C CA . ASP A 1 226 ? 7.93149 -12.86317 78.42479 1.000 82.80443 226 ASP A CA 1
ATOM 3424 C C . ASP A 1 226 ? 6.42476 -13.05014 78.53877 1.000 84.29324 226 ASP A C 1
ATOM 3425 O O . ASP A 1 226 ? 5.69409 -12.89417 77.55318 1.000 84.01480 226 ASP A O 1
ATOM 3429 N N . LEU A 1 227 ? 5.94045 -13.37871 79.73798 1.000 81.60711 227 LEU A N 1
ATOM 3430 C CA . LEU A 1 227 ? 4.50138 -13.48710 79.94540 1.000 88.52937 227 LEU A CA 1
ATOM 3431 C C . LEU A 1 227 ? 3.81011 -12.15269 79.69466 1.000 82.24500 227 LEU A C 1
ATOM 3432 O O . LEU A 1 227 ? 2.75520 -12.10157 79.05142 1.000 80.38968 227 LEU A O 1
ATOM 3448 N N . ASN A 1 228 ? 4.39447 -11.05854 80.18916 1.000 79.79823 228 ASN A N 1
ATOM 3449 C CA . ASN A 1 228 ? 3.75464 -9.75456 80.05379 1.000 83.12596 228 ASN A CA 1
ATOM 3450 C C . ASN A 1 228 ? 3.74373 -9.27444 78.60810 1.000 79.95174 228 ASN A C 1
ATOM 3451 O O . ASN A 1 228 ? 2.79639 -8.59924 78.19142 1.000 81.89773 228 ASN A O 1
ATOM 3462 N N . ARG A 1 229 ? 4.77414 -9.60964 77.82924 1.000 81.74908 229 ARG A N 1
ATOM 3463 C CA . ARG A 1 229 ? 4.80909 -9.18741 76.43304 1.000 81.76058 229 ARG A CA 1
ATOM 3464 C C . ARG A 1 229 ? 3.54579 -9.62347 75.70089 1.000 77.68462 229 ARG A C 1
ATOM 3465 O O . ARG A 1 229 ? 2.94434 -8.84566 74.95171 1.000 79.98365 229 ARG A O 1
ATOM 3486 N N . GLU A 1 230 ? 3.12728 -10.87048 75.90954 1.000 82.02615 230 GLU A N 1
ATOM 3487 C CA . GLU A 1 230 ? 1.98734 -11.42909 75.19646 1.000 83.60985 230 GLU A CA 1
ATOM 3488 C C . GLU A 1 230 ? 0.66743 -11.24962 75.93392 1.000 77.89980 230 GLU A C 1
ATOM 3489 O O . GLU A 1 230 ? -0.39031 -11.45711 75.33007 1.000 75.22236 230 GLU A O 1
ATOM 3501 N N . LEU A 1 231 ? 0.69574 -10.87059 77.21312 1.000 78.57159 231 LEU A N 1
ATOM 3502 C CA . LEU A 1 231 ? -0.54314 -10.49967 77.88805 1.000 77.67892 231 LEU A CA 1
ATOM 3503 C C . LEU A 1 231 ? -1.04502 -9.14957 77.39178 1.000 78.09964 231 LEU A C 1
ATOM 3504 O O . LEU A 1 231 ? -2.24596 -8.97330 77.15485 1.000 67.93994 231 LEU A O 1
ATOM 3520 N N . LYS A 1 232 ? -0.13453 -8.18603 77.22520 1.000 79.71855 232 LYS A N 1
ATOM 3521 C CA . LYS A 1 232 ? -0.49912 -6.87848 76.69488 1.000 80.93624 232 LYS A CA 1
ATOM 3522 C C . LYS A 1 232 ? -0.75945 -6.92350 75.19529 1.000 78.04432 232 LYS A C 1
ATOM 3523 O O . LYS A 1 232 ? -1.41164 -6.01855 74.66378 1.000 75.60858 232 LYS A O 1
ATOM 3542 N N . LYS A 1 233 ? -0.25334 -7.94677 74.50189 1.000 71.76170 233 LYS A N 1
ATOM 3543 C CA . LYS A 1 233 ? -0.60051 -8.13413 73.09786 1.000 80.42261 233 LYS A CA 1
ATOM 3544 C C . LYS A 1 233 ? -2.04282 -8.59619 72.94034 1.000 77.66349 233 LYS A C 1
ATOM 3545 O O . LYS A 1 233 ? -2.67465 -8.31388 71.91551 1.000 81.98570 233 LYS A O 1
ATOM 3564 N N . GLN A 1 234 ? -2.57867 -9.29963 73.94003 1.000 79.60217 234 GLN A N 1
ATOM 3565 C CA . GLN A 1 234 ? -3.91248 -9.88414 73.87217 1.000 82.14714 234 GLN A CA 1
ATOM 3566 C C . GLN A 1 234 ? -4.80452 -9.38688 75.00689 1.000 73.68701 234 GLN A C 1
ATOM 3567 O O . GLN A 1 234 ? -5.66121 -10.12634 75.49773 1.000 75.36957 234 GLN A O 1
ATOM 3581 N N . GLN A 1 235 ? -4.62536 -8.13397 75.43138 1.000 75.67711 235 GLN A N 1
ATOM 3582 C CA . GLN A 1 235 ? -5.36380 -7.63503 76.58517 1.000 75.31055 235 GLN A CA 1
ATOM 3583 C C . GLN A 1 235 ? -6.81010 -7.27137 76.26579 1.000 72.46747 235 GLN A C 1
ATOM 3584 O O . GLN A 1 235 ? -7.56528 -6.95878 77.19291 1.000 75.39527 235 GLN A O 1
ATOM 3598 N N . ARG A 1 236 ? -7.21963 -7.29638 74.99528 1.000 71.33097 236 ARG A N 1
ATOM 3599 C CA . ARG A 1 236 ? -8.62879 -7.10491 74.67127 1.000 76.78845 236 ARG A CA 1
ATOM 3600 C C . ARG A 1 236 ? -9.45426 -8.36630 74.89634 1.000 72.63946 236 ARG A C 1
ATOM 3601 O O . ARG A 1 236 ? -10.68532 -8.30589 74.80944 1.000 69.22901 236 ARG A O 1
ATOM 3622 N N . ILE A 1 237 ? -8.81231 -9.49938 75.17426 1.000 72.94983 237 ILE A N 1
ATOM 3623 C CA . ILE A 1 237 ? -9.53958 -10.69889 75.57373 1.000 72.99200 237 ILE A CA 1
ATOM 3624 C C . ILE A 1 237 ? -9.76159 -10.73410 77.08421 1.000 71.00025 237 ILE A C 1
ATOM 3625 O O . ILE A 1 237 ? -10.72443 -11.35356 77.55091 1.000 70.32417 237 ILE A O 1
ATOM 3641 N N . THR A 1 238 ? -8.89908 -10.06990 77.85466 1.000 72.91506 238 THR A N 1
ATOM 3642 C CA . THR A 1 238 ? -9.01960 -10.11098 79.30895 1.000 70.29887 238 THR A CA 1
ATOM 3643 C C . THR A 1 238 ? -10.39244 -9.67177 79.80264 1.000 76.29272 238 THR A C 1
ATOM 3644 O O . THR A 1 238 ? -10.92362 -10.31955 80.72228 1.000 74.46213 238 THR A O 1
ATOM 3655 N N . PRO A 1 239 ? -11.00475 -8.60612 79.27849 1.000 77.55636 239 PRO A N 1
ATOM 3656 C CA . PRO A 1 239 ? -12.37456 -8.28029 79.71467 1.000 72.60005 239 PRO A CA 1
ATOM 3657 C C . PRO A 1 239 ? -13.37097 -9.40923 79.50921 1.000 64.75717 239 PRO A C 1
ATOM 3658 O O . PRO A 1 239 ? -14.22748 -9.63535 80.37334 1.000 59.47581 239 PRO A O 1
ATOM 3669 N N . HIS A 1 240 ? -13.28159 -10.13294 78.39134 1.000 61.42925 240 HIS A N 1
ATOM 3670 C CA . HIS A 1 240 ? -14.29686 -11.13567 78.08402 1.000 63.03891 240 HIS A CA 1
ATOM 3671 C C . HIS A 1 240 ? -14.16502 -12.35802 78.98443 1.000 72.34156 240 HIS A C 1
ATOM 3672 O O . HIS A 1 240 ? -15.17348 -12.94643 79.39215 1.000 70.12508 240 HIS A O 1
ATOM 3686 N N . ILE A 1 241 ? -12.93273 -12.76076 79.29942 1.000 69.52707 241 ILE A N 1
ATOM 3687 C CA . ILE A 1 241 ? -12.73388 -13.93147 80.14732 1.000 71.03219 241 ILE A CA 1
ATOM 3688 C C . ILE A 1 241 ? -13.26842 -13.67380 81.55092 1.000 67.76908 241 ILE A C 1
ATOM 3689 O O . ILE A 1 241 ? -13.92946 -14.53381 82.14568 1.000 68.92859 241 ILE A O 1
ATOM 3693 N N . ILE A 1 242 ? -12.98918 -12.49187 82.10556 1.000 67.84007 242 ILE A N 1
ATOM 3694 C CA . ILE A 1 242 ? -13.47987 -12.17267 83.44231 1.000 71.68401 242 ILE A CA 1
ATOM 3695 C C . ILE A 1 242 ? -14.99977 -12.08410 83.44845 1.000 74.58229 242 ILE A C 1
ATOM 3696 O O . ILE A 1 242 ? -15.64371 -12.43388 84.44540 1.000 75.97651 242 ILE A O 1
ATOM 3712 N N . SER A 1 243 ? -15.59786 -11.60205 82.35633 1.000 69.77065 243 SER A N 1
ATOM 3713 C CA . SER A 1 243 ? -17.05298 -11.52722 82.28686 1.000 71.58435 243 SER A CA 1
ATOM 3714 C C . SER A 1 243 ? -17.68127 -12.89324 82.52792 1.000 72.93599 243 SER A C 1
ATOM 3715 O O . SER A 1 243 ? -18.66511 -13.01100 83.26810 1.000 76.93392 243 SER A O 1
ATOM 3723 N N . GLN A 1 244 ? -17.12124 -13.94173 81.91965 1.000 73.41862 244 GLN A N 1
ATOM 3724 C CA . GLN A 1 244 ? -17.68558 -15.27379 82.10168 1.000 72.54262 244 GLN A CA 1
ATOM 3725 C C . GLN A 1 244 ? -17.38006 -15.83445 83.48613 1.000 70.50215 244 GLN A C 1
ATOM 3726 O O . GLN A 1 244 ? -18.17627 -16.61347 84.02255 1.000 69.52068 244 GLN A O 1
ATOM 3740 N N . ILE A 1 245 ? -16.24094 -15.46616 84.07885 1.000 71.60671 245 ILE A N 1
ATOM 3741 C CA . ILE A 1 245 ? -15.95653 -15.90857 85.44173 1.000 72.56998 245 ILE A CA 1
ATOM 3742 C C . ILE A 1 245 ? -17.05291 -15.42688 86.38223 1.000 74.55092 245 ILE A C 1
ATOM 3743 O O . ILE A 1 245 ? -17.50628 -16.16502 87.26573 1.000 74.52325 245 ILE A O 1
ATOM 3759 N N . MET A 1 246 ? -17.49589 -14.17972 86.20659 1.000 72.17718 246 MET A N 1
ATOM 3760 C CA . MET A 1 246 ? -18.59653 -13.66354 87.01327 1.000 75.86199 246 MET A CA 1
ATOM 3761 C C . MET A 1 246 ? -19.87929 -14.44382 86.75339 1.000 71.30905 246 MET A C 1
ATOM 3762 O O . MET A 1 246 ? -20.62368 -14.75848 87.68936 1.000 68.73174 246 MET A O 1
ATOM 3776 N N . GLU A 1 247 ? -20.15392 -14.76859 85.48740 1.000 71.67281 247 GLU A N 1
ATOM 3777 C CA . GLU A 1 247 ? -21.34998 -15.54189 85.17031 1.000 74.12781 247 GLU A CA 1
ATOM 3778 C C . GLU A 1 247 ? -21.31996 -16.90204 85.85608 1.000 70.43207 247 GLU A C 1
ATOM 3779 O O . GLU A 1 247 ? -22.32864 -17.34615 86.41734 1.000 72.73238 247 GLU A O 1
ATOM 3791 N N . PHE A 1 248 ? -20.16924 -17.57943 85.82234 1.000 79.29067 248 PHE A N 1
ATOM 3792 C CA . PHE A 1 248 ? -20.05768 -18.87457 86.48392 1.000 69.96407 248 PHE A CA 1
ATOM 3793 C C . PHE A 1 248 ? -20.13155 -18.74005 87.99993 1.000 67.08153 248 PHE A C 1
ATOM 3794 O O . PHE A 1 248 ? -20.65281 -19.63472 88.67565 1.000 66.95267 248 PHE A O 1
ATOM 3811 N N . ALA A 1 249 ? -19.60806 -17.64158 88.55085 1.000 67.22905 249 ALA A N 1
ATOM 3812 C CA . ALA A 1 249 ? -19.56150 -17.47677 89.99875 1.000 77.23332 249 ALA A CA 1
ATOM 3813 C C . ALA A 1 249 ? -20.94217 -17.27989 90.61100 1.000 74.53219 249 ALA A C 1
ATOM 3814 O O . ALA A 1 249 ? -21.11645 -17.53980 91.80627 1.000 74.90322 249 ALA A O 1
ATOM 3821 N N . ALA A 1 250 ? -21.92376 -16.82386 89.82952 1.000 78.56244 250 ALA A N 1
ATOM 3822 C CA . ALA A 1 250 ? -23.27916 -16.70380 90.35591 1.000 77.80342 250 ALA A CA 1
ATOM 3823 C C . ALA A 1 250 ? -23.84316 -18.06371 90.74600 1.000 77.73959 250 ALA A C 1
ATOM 3824 O O . ALA A 1 250 ? -24.71410 -18.14901 91.61994 1.000 78.71380 250 ALA A O 1
ATOM 3831 N N . THR A 1 251 ? -23.35863 -19.13218 90.11446 1.000 78.23095 251 THR A N 1
ATOM 3832 C CA . THR A 1 251 ? -23.79110 -20.49277 90.39902 1.000 74.48922 251 THR A CA 1
ATOM 3833 C C . THR A 1 251 ? -22.83050 -21.22942 91.32763 1.000 70.43847 251 THR A C 1
ATOM 3834 O O . THR A 1 251 ? -22.97129 -22.44280 91.51298 1.000 67.39613 251 THR A O 1
ATOM 3845 N N . ARG A 1 252 ? -21.86221 -20.52467 91.91114 1.000 69.31660 252 ARG A N 1
ATOM 3846 C CA . ARG A 1 252 ? -20.81443 -21.11002 92.73836 1.000 75.58493 252 ARG A CA 1
ATOM 3847 C C . ARG A 1 252 ? -20.69720 -20.30029 94.02623 1.000 70.85496 252 ARG A C 1
ATOM 3848 O O . ARG A 1 252 ? -21.44954 -19.34646 94.25011 1.000 70.69130 252 ARG A O 1
ATOM 3869 N N . LYS A 1 253 ? -19.75765 -20.69046 94.89322 1.000 70.90232 253 LYS A N 1
ATOM 3870 C CA . LYS A 1 253 ? -19.60583 -20.03135 96.18768 1.000 79.30444 253 LYS A CA 1
ATOM 3871 C C . LYS A 1 253 ? -18.27505 -19.30595 96.33399 1.000 80.43820 253 LYS A C 1
ATOM 3872 O O . LYS A 1 253 ? -18.26165 -18.08486 96.51278 1.000 85.88398 253 LYS A O 1
ATOM 3891 N N . GLY A 1 254 ? -17.15441 -20.01370 96.24488 1.000 75.45106 254 GLY A N 1
ATOM 3892 C CA . GLY A 1 254 ? -15.83301 -19.42422 96.41269 1.000 76.14701 254 GLY A CA 1
ATOM 3893 C C . GLY A 1 254 ? -15.07215 -19.49620 95.09653 1.000 67.58053 254 GLY A C 1
ATOM 3894 O O . GLY A 1 254 ? -15.21925 -20.46173 94.34390 1.000 69.44390 254 GLY A O 1
ATOM 3898 N N . VAL A 1 255 ? -14.27378 -18.46691 94.82717 1.000 67.96887 255 VAL A N 1
ATOM 3899 C CA . VAL A 1 255 ? -13.58959 -18.34683 93.54564 1.000 70.80137 255 VAL A CA 1
ATOM 3900 C C . VAL A 1 255 ? -12.14799 -17.93064 93.79599 1.000 73.67709 255 VAL A C 1
ATOM 3901 O O . VAL A 1 255 ? -11.89642 -16.89925 94.42912 1.000 76.01636 255 VAL A O 1
ATOM 3914 N N . MET A 1 256 ? -11.20682 -18.72605 93.29610 1.000 71.90678 256 MET A N 1
ATOM 3915 C CA . MET A 1 256 ? -9.79599 -18.37322 93.26335 1.000 76.98637 256 MET A CA 1
ATOM 3916 C C . MET A 1 256 ? -9.37898 -18.14825 91.81659 1.000 78.96664 256 MET A C 1
ATOM 3917 O O . MET A 1 256 ? -9.85043 -18.84330 90.91025 1.000 69.31023 256 MET A O 1
ATOM 3931 N N . ILE A 1 257 ? -8.49765 -17.17577 91.60279 1.000 83.59566 257 ILE A N 1
ATOM 3932 C CA . ILE A 1 257 ? -7.99183 -16.83844 90.27816 1.000 77.47598 257 ILE A CA 1
ATOM 3933 C C . ILE A 1 257 ? -6.47843 -16.98243 90.30325 1.000 76.24335 257 ILE A C 1
ATOM 3934 O O . ILE A 1 257 ? -5.81511 -16.46165 91.20716 1.000 76.76071 257 ILE A O 1
ATOM 3950 N N . PHE A 1 258 ? -5.93579 -17.68138 89.31595 1.000 68.80278 258 PHE A N 1
ATOM 3951 C CA . PHE A 1 258 ? -4.50755 -17.97446 89.25099 1.000 69.54322 258 PHE A CA 1
ATOM 3952 C C . PHE A 1 258 ? -3.92450 -17.20728 88.07057 1.000 68.67896 258 PHE A C 1
ATOM 3953 O O . PHE A 1 258 ? -4.01000 -17.64664 86.92076 1.000 67.54337 258 PHE A O 1
ATOM 3970 N N . ALA A 1 259 ? -3.34002 -16.05292 88.36821 1.000 72.59856 259 ALA A N 1
ATOM 3971 C CA . ALA A 1 259 ? -2.80613 -15.14873 87.36380 1.000 75.68040 259 ALA A CA 1
ATOM 3972 C C . ALA A 1 259 ? -1.31414 -15.38906 87.16676 1.000 77.24182 259 ALA A C 1
ATOM 3973 O O . ALA A 1 259 ? -0.64618 -16.04496 87.96987 1.000 77.62307 259 ALA A O 1
ATOM 3980 N N . ALA A 1 260 ? -0.79289 -14.82868 86.07656 1.000 77.82594 260 ALA A N 1
ATOM 3981 C CA . ALA A 1 260 ? 0.58257 -15.07346 85.66385 1.000 80.21419 260 ALA A CA 1
ATOM 3982 C C . ALA A 1 260 ? 1.56932 -14.12533 86.33628 1.000 82.36763 260 ALA A C 1
ATOM 3983 O O . ALA A 1 260 ? 2.56609 -14.57080 86.91397 1.000 80.81748 260 ALA A O 1
ATOM 3990 N N . THR A 1 261 ? 1.30587 -12.82357 86.27125 1.000 81.85905 261 THR A N 1
ATOM 3991 C CA . THR A 1 261 ? 2.21044 -11.80907 86.78665 1.000 85.30922 261 THR A CA 1
ATOM 3992 C C . THR A 1 261 ? 1.45657 -10.89832 87.74535 1.000 87.41004 261 THR A C 1
ATOM 3993 O O . THR A 1 261 ? 0.23311 -10.97559 87.88269 1.000 83.40884 261 THR A O 1
ATOM 4004 N N . VAL A 1 262 ? 2.20933 -10.03289 88.42745 1.000 87.81314 262 VAL A N 1
ATOM 4005 C CA . VAL A 1 262 ? 1.58116 -9.02882 89.27827 1.000 86.56090 262 VAL A CA 1
ATOM 4006 C C . VAL A 1 262 ? 0.85182 -7.99549 88.43033 1.000 89.56153 262 VAL A C 1
ATOM 4007 O O . VAL A 1 262 ? -0.18995 -7.46881 88.84121 1.000 81.74592 262 VAL A O 1
ATOM 4020 N N . GLU A 1 263 ? 1.38196 -7.68403 87.24350 1.000 93.74543 263 GLU A N 1
ATOM 4021 C CA . GLU A 1 263 ? 0.68322 -6.78237 86.33260 1.000 89.91541 263 GLU A CA 1
ATOM 4022 C C . GLU A 1 263 ? -0.65716 -7.37004 85.90783 1.000 86.21788 263 GLU A C 1
ATOM 4023 O O . GLU A 1 263 ? -1.67259 -6.66455 85.86884 1.000 85.15816 263 GLU A O 1
ATOM 4035 N N . HIS A 1 264 ? -0.67417 -8.66428 85.58041 1.000 88.59343 264 HIS A N 1
ATOM 4036 C CA . HIS A 1 264 ? -1.90999 -9.32220 85.16929 1.000 82.16143 264 HIS A CA 1
ATOM 4037 C C . HIS A 1 264 ? -2.93174 -9.33157 86.29832 1.000 82.78599 264 HIS A C 1
ATOM 4038 O O . HIS A 1 264 ? -4.12662 -9.11090 86.06685 1.000 79.86915 264 HIS A O 1
ATOM 4052 N N . ALA A 1 265 ? -2.48079 -9.58941 87.52814 1.000 89.84148 265 ALA A N 1
ATOM 4053 C CA . ALA A 1 265 ? -3.41005 -9.72532 88.64470 1.000 84.61918 265 ALA A CA 1
ATOM 4054 C C . ALA A 1 265 ? -4.13713 -8.41629 88.92334 1.000 84.80987 265 ALA A C 1
ATOM 4055 O O . ALA A 1 265 ? -5.37211 -8.37475 88.94518 1.000 84.57378 265 ALA A O 1
ATOM 4062 N N . LYS A 1 266 ? -3.38591 -7.32597 89.10822 1.000 87.80895 266 LYS A N 1
ATOM 4063 C CA . LYS A 1 266 ? -4.01204 -6.05237 89.45351 1.000 84.56952 266 LYS A CA 1
ATOM 4064 C C . LYS A 1 266 ? -5.03496 -5.64620 88.40024 1.000 84.53807 266 LYS A C 1
ATOM 4065 O O . LYS A 1 266 ? -6.10571 -5.12266 88.73066 1.000 88.14357 266 LYS A O 1
ATOM 4084 N N . GLU A 1 267 ? -4.72287 -5.87972 87.12357 1.000 88.59713 267 GLU A N 1
ATOM 4085 C CA . GLU A 1 267 ? -5.71744 -5.68266 86.07470 1.000 87.41016 267 GLU A CA 1
ATOM 4086 C C . GLU A 1 267 ? -6.95486 -6.52979 86.34301 1.000 89.97774 267 GLU A C 1
ATOM 4087 O O . GLU A 1 267 ? -8.08678 -6.04559 86.22905 1.000 85.97058 267 GLU A O 1
ATOM 4099 N N . ILE A 1 268 ? -6.75736 -7.79249 86.72788 1.000 90.69644 268 ILE A N 1
ATOM 4100 C CA . ILE A 1 268 ? -7.88793 -8.68740 86.96248 1.000 83.46207 268 ILE A CA 1
ATOM 4101 C C . ILE A 1 268 ? -8.74562 -8.17407 88.11352 1.000 83.66062 268 ILE A C 1
ATOM 4102 O O . ILE A 1 268 ? -9.97869 -8.13986 88.02243 1.000 83.64964 268 ILE A O 1
ATOM 4118 N N . VAL A 1 269 ? -8.10920 -7.77020 89.21638 1.000 85.08034 269 VAL A N 1
ATOM 4119 C CA . VAL A 1 269 ? -8.87730 -7.31345 90.37176 1.000 86.90317 269 VAL A CA 1
ATOM 4120 C C . VAL A 1 269 ? -9.73912 -6.11627 89.98910 1.000 87.29777 269 VAL A C 1
ATOM 4121 O O . VAL A 1 269 ? -10.87535 -5.97180 90.45794 1.000 87.07015 269 VAL A O 1
ATOM 4134 N N . GLY A 1 270 ? -9.21148 -5.23711 89.13482 1.000 84.35962 270 GLY A N 1
ATOM 4135 C CA . GLY A 1 270 ? -9.96366 -4.05375 88.74867 1.000 83.35644 270 GLY A CA 1
ATOM 4136 C C . GLY A 1 270 ? -11.24796 -4.38784 88.01498 1.000 86.37798 270 GLY A C 1
ATOM 4137 O O . GLY A 1 270 ? -12.31214 -3.84466 88.32153 1.000 92.34168 270 GLY A O 1
ATOM 4141 N N . LEU A 1 271 ? -11.16780 -5.28886 87.03274 1.000 85.73411 271 LEU A N 1
ATOM 4142 C CA . LEU A 1 271 ? -12.36412 -5.68260 86.29780 1.000 80.04002 271 LEU A CA 1
ATOM 4143 C C . LEU A 1 271 ? -13.35993 -6.42257 87.18146 1.000 83.02077 271 LEU A C 1
ATOM 4144 O O . LEU A 1 271 ? -14.55223 -6.45535 86.85896 1.000 90.55388 271 LEU A O 1
ATOM 4160 N N . LEU A 1 272 ? -12.89935 -7.01954 88.27832 1.000 85.11012 272 LEU A N 1
ATOM 4161 C CA . LEU A 1 272 ? -13.79810 -7.64170 89.23218 1.000 85.24910 272 LEU A CA 1
ATOM 4162 C C . LEU A 1 272 ? -14.57454 -6.56858 89.99305 1.000 84.01791 272 LEU A C 1
ATOM 4163 O O . LEU A 1 272 ? -14.14069 -5.41665 90.07806 1.000 87.06197 272 LEU A O 1
ATOM 4179 N N . PRO A 1 273 ? -15.73728 -6.91945 90.54226 1.000 88.90227 273 PRO A N 1
ATOM 4180 C CA . PRO A 1 273 ? -16.50363 -5.93610 91.31998 1.000 84.21987 273 PRO A CA 1
ATOM 4181 C C . PRO A 1 273 ? -15.68992 -5.36912 92.47457 1.000 86.72249 273 PRO A C 1
ATOM 4182 O O . PRO A 1 273 ? -14.90353 -6.07202 93.11272 1.000 94.67333 273 PRO A O 1
ATOM 4193 N N . ALA A 1 274 ? -15.89059 -4.07914 92.73666 1.000 89.35690 274 ALA A N 1
ATOM 4194 C CA . ALA A 1 274 ? -15.15681 -3.40622 93.79924 1.000 93.32346 274 ALA A CA 1
ATOM 4195 C C . ALA A 1 274 ? -15.52002 -3.99187 95.15792 1.000 88.34333 274 ALA A C 1
ATOM 4196 O O . ALA A 1 274 ? -16.69028 -4.25059 95.45122 1.000 93.40833 274 ALA A O 1
ATOM 4203 N N . GLU A 1 275 ? -14.50174 -4.20126 95.99091 1.000 95.67474 275 GLU A N 1
ATOM 4204 C CA . GLU A 1 275 ? -14.61182 -4.77383 97.32832 1.000 96.07636 275 GLU A CA 1
ATOM 4205 C C . GLU A 1 275 ? -14.96141 -6.25597 97.30028 1.000 94.47239 275 GLU A C 1
ATOM 4206 O O . GLU A 1 275 ? -15.04657 -6.87918 98.36626 1.000 100.31883 275 GLU A O 1
ATOM 4210 N N . ASP A 1 276 ? -15.17324 -6.84037 96.12371 1.000 95.31776 276 ASP A N 1
ATOM 4211 C CA . ASP A 1 276 ? -15.48722 -8.25432 95.97959 1.000 96.01832 276 ASP A CA 1
ATOM 4212 C C . ASP A 1 276 ? -14.26335 -9.09409 95.63972 1.000 96.27304 276 ASP A C 1
ATOM 4213 O O . ASP A 1 276 ? -14.39979 -10.30141 95.41908 1.000 99.03724 276 ASP A O 1
ATOM 4222 N N . ALA A 1 277 ? -13.07575 -8.49015 95.59557 1.000 94.45927 277 ALA A N 1
ATOM 4223 C CA . ALA A 1 277 ? -11.87020 -9.17994 95.16226 1.000 91.48161 277 ALA A CA 1
ATOM 4224 C C . ALA A 1 277 ? -10.68998 -8.76070 96.02672 1.000 94.33500 277 ALA A C 1
ATOM 4225 O O . ALA A 1 277 ? -10.60863 -7.61826 96.48460 1.000 91.17642 277 ALA A O 1
ATOM 4232 N N . ALA A 1 278 ? -9.77156 -9.70468 96.23951 1.000 95.83409 278 ALA A N 1
ATOM 4233 C CA . ALA A 1 278 ? -8.55686 -9.46078 97.00978 1.000 95.74280 278 ALA A CA 1
ATOM 4234 C C . ALA A 1 278 ? -7.35199 -9.99642 96.24580 1.000 97.54763 278 ALA A C 1
ATOM 4235 O O . ALA A 1 278 ? -7.48292 -10.39550 95.08369 1.000 91.39143 278 ALA A O 1
ATOM 4242 N N . LEU A 1 279 ? -6.17901 -10.01628 96.87832 1.000 95.78662 279 LEU A N 1
ATOM 4243 C CA . LEU A 1 279 ? -4.97253 -10.46346 96.19806 1.000 99.89414 279 LEU A CA 1
ATOM 4244 C C . LEU A 1 279 ? -4.01954 -11.14086 97.16965 1.000 99.27919 279 LEU A C 1
ATOM 4245 O O . LEU A 1 279 ? -3.90200 -10.73143 98.32783 1.000 102.31307 279 LEU A O 1
ATOM 4261 N N . ILE A 1 280 ? -3.32729 -12.16526 96.67447 1.000 95.08609 280 ILE A N 1
ATOM 4262 C CA . ILE A 1 280 ? -2.35758 -12.93206 97.44836 1.000 93.59436 280 ILE A CA 1
ATOM 4263 C C . ILE A 1 280 ? -1.01319 -12.81196 96.74476 1.000 97.66573 280 ILE A C 1
ATOM 4264 O O . ILE A 1 280 ? -0.81874 -13.37885 95.66092 1.000 94.71787 280 ILE A O 1
ATOM 4280 N N . THR A 1 281 ? -0.08576 -12.08244 97.35741 1.000 93.73354 281 THR A N 1
ATOM 4281 C CA . THR A 1 281 ? 1.26698 -11.96181 96.83949 1.000 89.93413 281 THR A CA 1
ATOM 4282 C C . THR A 1 281 ? 2.14729 -13.03241 97.48555 1.000 85.73162 281 THR A C 1
ATOM 4283 O O . THR A 1 281 ? 1.66407 -13.92833 98.18303 1.000 89.43055 281 THR A O 1
ATOM 4287 N N . GLY A 1 282 ? 3.45490 -12.94602 97.26498 1.000 90.22567 282 GLY A N 1
ATOM 4288 C CA . GLY A 1 282 ? 4.38796 -13.89021 97.84967 1.000 79.83330 282 GLY A CA 1
ATOM 4289 C C . GLY A 1 282 ? 5.80355 -13.35420 97.91461 1.000 82.29019 282 GLY A C 1
ATOM 4290 O O . GLY A 1 282 ? 6.71969 -14.04692 98.35662 1.000 85.03895 282 GLY A O 1
ATOM 4294 N N . GLU A 1 288 ? 2.28242 -10.78228 103.98053 1.000 96.81761 288 GLU A N 1
ATOM 4295 C CA . GLU A 1 288 ? 2.57327 -10.27359 105.31502 1.000 99.41756 288 GLU A CA 1
ATOM 4296 C C . GLU A 1 288 ? 2.03003 -11.20432 106.39547 1.000 99.84707 288 GLU A C 1
ATOM 4297 O O . GLU A 1 288 ? 2.72484 -11.52209 107.36120 1.000 101.37695 288 GLU A O 1
ATOM 4300 N N . ARG A 1 289 ? 0.78583 -11.63646 106.22333 1.000 106.76872 289 ARG A N 1
ATOM 4301 C CA . ARG A 1 289 ? 0.09801 -12.45278 107.21576 1.000 100.20153 289 ARG A CA 1
ATOM 4302 C C . ARG A 1 289 ? -1.01860 -13.21421 106.50277 1.000 103.77422 289 ARG A C 1
ATOM 4303 O O . ARG A 1 289 ? -1.00811 -13.33646 105.27312 1.000 110.18762 289 ARG A O 1
ATOM 4307 N N . ASP A 1 290 ? -1.97481 -13.73776 107.27718 1.000 106.56361 290 ASP A N 1
ATOM 4308 C CA . ASP A 1 290 ? -3.12064 -14.42947 106.69496 1.000 104.61772 290 ASP A CA 1
ATOM 4309 C C . ASP A 1 290 ? -3.76752 -13.63708 105.56672 1.000 105.58155 290 ASP A C 1
ATOM 4310 O O . ASP A 1 290 ? -4.42448 -14.23191 104.70409 1.000 102.46412 290 ASP A O 1
ATOM 4314 N N . VAL A 1 291 ? -3.59725 -12.31331 105.55804 1.000 109.82174 291 VAL A N 1
ATOM 4315 C CA . VAL A 1 291 ? -4.13673 -11.42918 104.52855 1.000 112.80500 291 VAL A CA 1
ATOM 4316 C C . VAL A 1 291 ? -5.54474 -11.86568 104.14736 1.000 109.46764 291 VAL A C 1
ATOM 4317 O O . VAL A 1 291 ? -5.83185 -12.13571 102.97565 1.000 105.81579 291 VAL A O 1
ATOM 4330 N N . LEU A 1 292 ? -6.43323 -11.92740 105.13712 1.000 106.39301 292 LEU A N 1
ATOM 4331 C CA . LEU A 1 292 ? -7.83629 -12.26575 104.91794 1.000 103.67733 292 LEU A CA 1
ATOM 4332 C C . LEU A 1 292 ? -7.98296 -13.69666 104.39744 1.000 97.18400 292 LEU A C 1
ATOM 4333 O O . LEU A 1 292 ? -8.54900 -13.95000 103.33200 1.000 97.38616 292 LEU A O 1
ATOM 4337 N N . ILE A 1 293 ? -7.45239 -14.63722 105.17776 1.000 101.36284 293 ILE A N 1
ATOM 4338 C CA . ILE A 1 293 ? -7.62255 -16.04975 104.85709 1.000 97.36429 293 ILE A CA 1
ATOM 4339 C C . ILE A 1 293 ? -8.99483 -16.53532 105.30592 1.000 95.35651 293 ILE A C 1
ATOM 4340 O O . ILE A 1 293 ? -9.73939 -17.14540 104.53029 1.000 92.90912 293 ILE A O 1
ATOM 4344 N N . GLU A 1 294 ? -9.35245 -16.27260 106.56372 1.000 91.93295 294 GLU A N 1
ATOM 4345 C CA . GLU A 1 294 ? -10.67641 -16.62352 107.06056 1.000 93.92738 294 GLU A CA 1
ATOM 4346 C C . GLU A 1 294 ? -11.74187 -15.62274 106.63395 1.000 94.95993 294 GLU A C 1
ATOM 4347 O O . GLU A 1 294 ? -12.93427 -15.92775 106.74448 1.000 92.84393 294 GLU A O 1
ATOM 4359 N N . ASN A 1 295 ? -11.34590 -14.43843 106.15997 1.000 95.70727 295 ASN A N 1
ATOM 4360 C CA . ASN A 1 295 ? -12.30536 -13.55518 105.50674 1.000 96.38776 295 ASN A CA 1
ATOM 4361 C C . ASN A 1 295 ? -12.84478 -14.19821 104.23593 1.000 95.31431 295 ASN A C 1
ATOM 4362 O O . ASN A 1 295 ? -14.04703 -14.12997 103.95504 1.000 90.95013 295 ASN A O 1
ATOM 4373 N N . PHE A 1 296 ? -11.96495 -14.82906 103.45354 1.000 92.29994 296 PHE A N 1
ATOM 4374 C CA . PHE A 1 296 ? -12.40719 -15.53429 102.25519 1.000 89.12493 296 PHE A CA 1
ATOM 4375 C C . PHE A 1 296 ? -13.31855 -16.70074 102.61219 1.000 92.31093 296 PHE A C 1
ATOM 4376 O O . PHE A 1 296 ? -14.31803 -16.94863 101.92825 1.000 91.98938 296 PHE A O 1
ATOM 4393 N N . LYS A 1 297 ? -12.98744 -17.43333 103.67640 1.000 96.79800 297 LYS A N 1
ATOM 4394 C CA . LYS A 1 297 ? -13.78744 -18.57803 104.09266 1.000 95.78478 297 LYS A CA 1
ATOM 4395 C C . LYS A 1 297 ? -15.08190 -18.17310 104.78503 1.000 90.22306 297 LYS A C 1
ATOM 4396 O O . LYS A 1 297 ? -15.97410 -19.01490 104.93319 1.000 86.40862 297 LYS A O 1
ATOM 4415 N N . ALA A 1 298 ? -15.20607 -16.91649 105.20516 1.000 95.16439 298 ALA A N 1
ATOM 4416 C CA . ALA A 1 298 ? -16.47030 -16.35689 105.66132 1.000 93.35990 298 ALA A CA 1
ATOM 4417 C C . ALA A 1 298 ? -17.20598 -15.62116 104.54605 1.000 93.92572 298 ALA A C 1
ATOM 4418 O O . ALA A 1 298 ? -18.20988 -14.95257 104.81266 1.000 87.86916 298 ALA A O 1
ATOM 4425 N N . GLN A 1 299 ? -16.71663 -15.72631 103.30972 1.000 97.33861 299 GLN A N 1
ATOM 4426 C CA . GLN A 1 299 ? -17.33745 -15.09997 102.14284 1.000 93.32299 299 GLN A CA 1
ATOM 4427 C C . GLN A 1 299 ? -17.52194 -13.59709 102.33930 1.000 93.26348 299 GLN A C 1
ATOM 4428 O O . GLN A 1 299 ? -18.55366 -13.02218 101.98467 1.000 89.89091 299 GLN A O 1
ATOM 4442 N N . ARG A 1 300 ? -16.50401 -12.94902 102.91122 1.000 93.87766 300 ARG A N 1
ATOM 4443 C CA . ARG A 1 300 ? -16.46009 -11.49159 102.87055 1.000 90.87184 300 ARG A CA 1
ATOM 4444 C C . ARG A 1 300 ? -16.29521 -10.99800 101.43558 1.000 96.70702 300 ARG A C 1
ATOM 4445 O O . ARG A 1 300 ? -16.76410 -9.90570 101.09500 1.000 97.12030 300 ARG A O 1
ATOM 4466 N N . PHE A 1 301 ? -15.63241 -11.78632 100.58710 1.000 91.30889 301 PHE A N 1
ATOM 4467 C CA . PHE A 1 301 ? -15.49863 -11.49655 99.16654 1.000 90.67255 301 PHE A CA 1
ATOM 4468 C C . PHE A 1 301 ? -15.63392 -12.79774 98.38782 1.000 91.59392 301 PHE A C 1
ATOM 4469 O O . PHE A 1 301 ? -15.26687 -13.87043 98.87521 1.000 89.95336 301 PHE A O 1
ATOM 4486 N N . ARG A 1 302 ? -16.17116 -12.69558 97.17013 1.000 91.19206 302 ARG A N 1
ATOM 4487 C CA . ARG A 1 302 ? -16.37482 -13.87736 96.34053 1.000 86.18737 302 ARG A CA 1
ATOM 4488 C C . ARG A 1 302 ? -15.12105 -14.28838 95.57958 1.000 82.26972 302 ARG A C 1
ATOM 4489 O O . ARG A 1 302 ? -15.01510 -15.45214 95.17560 1.000 85.39895 302 ARG A O 1
ATOM 4510 N N . TYR A 1 303 ? -14.17052 -13.37441 95.38457 1.000 87.58711 303 TYR A N 1
ATOM 4511 C CA . TYR A 1 303 ? -13.00720 -13.62478 94.54612 1.000 84.29802 303 TYR A CA 1
ATOM 4512 C C . TYR A 1 303 ? -11.72420 -13.36648 95.32204 1.000 85.12256 303 TYR A C 1
ATOM 4513 O O . TYR A 1 303 ? -11.65142 -12.43922 96.13347 1.000 86.62653 303 TYR A O 1
ATOM 4531 N N . LEU A 1 304 ? -10.71349 -14.19447 95.05971 1.000 77.17681 304 LEU A N 1
ATOM 4532 C CA . LEU A 1 304 ? -9.39342 -14.06583 95.67389 1.000 82.83644 304 LEU A CA 1
ATOM 4533 C C . LEU A 1 304 ? -8.36571 -14.45779 94.62219 1.000 81.98581 304 LEU A C 1
ATOM 4534 O O . LEU A 1 304 ? -8.25536 -15.63825 94.27540 1.000 83.57767 304 LEU A O 1
ATOM 4550 N N . VAL A 1 305 ? -7.62185 -13.47676 94.10519 1.000 87.88168 305 VAL A N 1
ATOM 4551 C CA . VAL A 1 305 ? -6.65795 -13.73891 93.04231 1.000 81.39986 305 VAL A CA 1
ATOM 4552 C C . VAL A 1 305 ? -5.33029 -14.13993 93.66814 1.000 84.28995 305 VAL A C 1
ATOM 4553 O O . VAL A 1 305 ? -4.98713 -13.73602 94.78488 1.000 90.15441 305 VAL A O 1
ATOM 4566 N N . ASN A 1 306 ? -4.57040 -14.94213 92.92821 1.000 81.40330 306 ASN A N 1
ATOM 4567 C CA . ASN A 1 306 ? -3.29985 -15.47504 93.38975 1.000 82.54097 306 ASN A CA 1
ATOM 4568 C C . ASN A 1 306 ? -2.32938 -15.50696 92.21775 1.000 79.46531 306 ASN A C 1
ATOM 4569 O O . ASN A 1 306 ? -2.69861 -15.88663 91.10334 1.000 83.11954 306 ASN A O 1
ATOM 4580 N N . VAL A 1 307 ? -1.08007 -15.14099 92.49558 1.000 76.82736 307 VAL A N 1
ATOM 4581 C CA . VAL A 1 307 ? 0.00984 -15.10697 91.52447 1.000 83.77782 307 VAL A CA 1
ATOM 4582 C C . VAL A 1 307 ? 0.93781 -16.22794 91.97247 1.000 81.92025 307 VAL A C 1
ATOM 4583 O O . VAL A 1 307 ? 0.57076 -17.03007 92.84028 1.000 85.76456 307 VAL A O 1
ATOM 4596 N N . ALA A 1 308 ? 2.13522 -16.31514 91.39874 1.000 83.63362 308 ALA A N 1
ATOM 4597 C CA . ALA A 1 308 ? 2.94395 -17.50942 91.60673 1.000 82.34761 308 ALA A CA 1
ATOM 4598 C C . ALA A 1 308 ? 3.35780 -17.59405 93.07077 1.000 80.10827 308 ALA A C 1
ATOM 4599 O O . ALA A 1 308 ? 4.51754 -17.35600 93.42405 1.000 76.44042 308 ALA A O 1
ATOM 4606 N N . VAL A 1 309 ? 2.38727 -17.91945 93.92765 1.000 79.48384 309 VAL A N 1
ATOM 4607 C CA . VAL A 1 309 ? 2.60793 -18.10480 95.35651 1.000 82.82587 309 VAL A CA 1
ATOM 4608 C C . VAL A 1 309 ? 1.64119 -19.16193 95.87792 1.000 81.88926 309 VAL A C 1
ATOM 4609 O O . VAL A 1 309 ? 0.42321 -18.94882 95.89459 1.000 75.96492 309 VAL A O 1
ATOM 4613 N N . LEU A 1 310 ? 2.17210 -20.30126 96.31356 1.000 83.99840 310 LEU A N 1
ATOM 4614 C CA . LEU A 1 310 ? 1.37535 -21.35496 96.92943 1.000 81.30546 310 LEU A CA 1
ATOM 4615 C C . LEU A 1 310 ? 1.46599 -21.22618 98.44486 1.000 84.00550 310 LEU A C 1
ATOM 4616 O O . LEU A 1 310 ? 2.56757 -21.18577 99.00364 1.000 78.95250 310 LEU A O 1
ATOM 4620 N N . THR A 1 311 ? 0.30944 -21.16184 99.10418 1.000 81.67467 311 THR A N 1
ATOM 4621 C CA . THR A 1 311 ? 0.23325 -20.95818 100.54763 1.000 89.30728 311 THR A CA 1
ATOM 4622 C C . THR A 1 311 ? -0.00727 -22.30439 101.22150 1.000 88.36573 311 THR A C 1
ATOM 4623 O O . THR A 1 311 ? -1.11637 -22.84637 101.16373 1.000 84.44640 311 THR A O 1
ATOM 4627 N N . THR A 1 312 ? 1.02856 -22.83216 101.87097 1.000 86.49779 312 THR A N 1
ATOM 4628 C CA . THR A 1 312 ? 0.92694 -24.13835 102.50637 1.000 88.11017 312 THR A CA 1
ATOM 4629 C C . THR A 1 312 ? -0.18572 -24.13993 103.54804 1.000 92.93040 312 THR A C 1
ATOM 4630 O O . THR A 1 312 ? -0.27493 -23.23472 104.38294 1.000 87.26938 312 THR A O 1
ATOM 4641 N N . GLY A 1 313 ? -1.03594 -25.16492 103.49589 1.000 92.14133 313 GLY A N 1
ATOM 4642 C CA . GLY A 1 313 ? -2.06126 -25.37680 104.49380 1.000 84.08734 313 GLY A CA 1
ATOM 4643 C C . GLY A 1 313 ? -3.44775 -24.90003 104.11826 1.000 83.56513 313 GLY A C 1
ATOM 4644 O O . GLY A 1 313 ? -4.39472 -25.16413 104.87054 1.000 81.06653 313 GLY A O 1
ATOM 4648 N N . PHE A 1 314 ? -3.60093 -24.21504 102.98866 1.000 79.89218 314 PHE A N 1
ATOM 4649 C CA . PHE A 1 314 ? -4.90472 -23.68769 102.60643 1.000 84.79808 314 PHE A CA 1
ATOM 4650 C C . PHE A 1 314 ? -5.93950 -24.80622 102.56832 1.000 73.78389 314 PHE A C 1
ATOM 4651 O O . PHE A 1 314 ? -5.78760 -25.78178 101.82664 1.000 72.46414 314 PHE A O 1
ATOM 4655 N N . ASP A 1 315 ? -6.99169 -24.66014 103.37535 1.000 75.50955 315 ASP A N 1
ATOM 4656 C CA . ASP A 1 315 ? -8.09159 -25.62341 103.46987 1.000 78.16138 315 ASP A CA 1
ATOM 4657 C C . ASP A 1 315 ? -9.37990 -24.81143 103.35565 1.000 73.61466 315 ASP A C 1
ATOM 4658 O O . ASP A 1 315 ? -9.88455 -24.28918 104.35366 1.000 74.59046 315 ASP A O 1
ATOM 4667 N N . ALA A 1 316 ? -9.91498 -24.71256 102.13885 1.000 68.66743 316 ALA A N 1
ATOM 4668 C CA . ALA A 1 316 ? -11.08624 -23.88629 101.84760 1.000 68.58287 316 ALA A CA 1
ATOM 4669 C C . ALA A 1 316 ? -12.14005 -24.74756 101.16749 1.000 65.57226 316 ALA A C 1
ATOM 4670 O O . ALA A 1 316 ? -12.30253 -24.70034 99.94009 1.000 65.14388 316 ALA A O 1
ATOM 4677 N N . PRO A 1 317 ? -12.88583 -25.54309 101.93763 1.000 65.70436 317 PRO A N 1
ATOM 4678 C CA . PRO A 1 317 ? -13.92783 -26.38259 101.32208 1.000 65.61378 317 PRO A CA 1
ATOM 4679 C C . PRO A 1 317 ? -14.99871 -25.58791 100.59695 1.000 69.28795 317 PRO A C 1
ATOM 4680 O O . PRO A 1 317 ? -15.74755 -26.17221 99.80551 1.000 61.72095 317 PRO A O 1
ATOM 4691 N N . HIS A 1 318 ? -15.10815 -24.28144 100.84487 1.000 64.60004 318 HIS A N 1
ATOM 4692 C CA . HIS A 1 318 ? -16.10536 -23.47290 100.15547 1.000 75.08065 318 HIS A CA 1
ATOM 4693 C C . HIS A 1 318 ? -15.68864 -23.09859 98.73802 1.000 74.15684 318 HIS A C 1
ATOM 4694 O O . HIS A 1 318 ? -16.54830 -22.70653 97.94146 1.000 67.62701 318 HIS A O 1
ATOM 4708 N N . VAL A 1 319 ? -14.40534 -23.21815 98.39735 1.000 69.41538 319 VAL A N 1
ATOM 4709 C CA . VAL A 1 319 ? -13.94860 -22.87713 97.05413 1.000 70.21491 319 VAL A CA 1
ATOM 4710 C C . VAL A 1 319 ? -14.59112 -23.84073 96.06557 1.000 68.40633 319 VAL A C 1
ATOM 4711 O O . VAL A 1 319 ? -14.28478 -25.03920 96.05648 1.000 65.68404 319 VAL A O 1
ATOM 4724 N N . ASP A 1 320 ? -15.48987 -23.31740 95.23147 1.000 69.84609 320 ASP A N 1
ATOM 4725 C CA . ASP A 1 320 ? -16.19302 -24.09817 94.22475 1.000 67.10721 320 ASP A CA 1
ATOM 4726 C C . ASP A 1 320 ? -15.65614 -23.87505 92.81824 1.000 59.09280 320 ASP A C 1
ATOM 4727 O O . ASP A 1 320 ? -16.06942 -24.58518 91.89525 1.000 50.22689 320 ASP A O 1
ATOM 4736 N N . LEU A 1 321 ? -14.75879 -22.90953 92.63057 1.000 52.44062 321 LEU A N 1
ATOM 4737 C CA . LEU A 1 321 ? -14.38334 -22.46552 91.29544 1.000 59.34212 321 LEU A CA 1
ATOM 4738 C C . LEU A 1 321 ? -12.93235 -22.01456 91.28573 1.000 56.77349 321 LEU A C 1
ATOM 4739 O O . LEU A 1 321 ? -12.53118 -21.18752 92.10881 1.000 55.98986 321 LEU A O 1
ATOM 4755 N N . ILE A 1 322 ? -12.15710 -22.55975 90.35164 1.000 47.65318 322 ILE A N 1
ATOM 4756 C CA . ILE A 1 322 ? -10.77139 -22.16552 90.12705 1.000 51.91723 322 ILE A CA 1
ATOM 4757 C C . ILE A 1 322 ? -10.65210 -21.70270 88.68165 1.000 51.78144 322 ILE A C 1
ATOM 4758 O O . ILE A 1 322 ? -11.07656 -22.41091 87.76098 1.000 45.93467 322 ILE A O 1
ATOM 4774 N N . ALA A 1 323 ? -10.08402 -20.51441 88.48622 1.000 54.32816 323 ALA A N 1
ATOM 4775 C CA . ALA A 1 323 ? -9.89668 -19.93123 87.16088 1.000 55.76639 323 ALA A CA 1
ATOM 4776 C C . ALA A 1 323 ? -8.40342 -19.74695 86.93303 1.000 54.31241 323 ALA A C 1
ATOM 4777 O O . ALA A 1 323 ? -7.76720 -18.91603 87.59098 1.000 59.88780 323 ALA A O 1
ATOM 4784 N N . ILE A 1 324 ? -7.84793 -20.51293 86.00210 1.000 50.08255 324 ILE A N 1
ATOM 4785 C CA . ILE A 1 324 ? -6.41877 -20.49341 85.72073 1.000 56.85083 324 ILE A CA 1
ATOM 4786 C C . ILE A 1 324 ? -6.19845 -19.65493 84.47111 1.000 52.08416 324 ILE A C 1
ATOM 4787 O O . ILE A 1 324 ? -6.67063 -20.00682 83.38301 1.000 46.55572 324 ILE A O 1
ATOM 4803 N N . LEU A 1 325 ? -5.50224 -18.53238 84.63573 1.000 56.56029 325 LEU A N 1
ATOM 4804 C CA . LEU A 1 325 ? -5.18224 -17.64153 83.53340 1.000 57.87519 325 LEU A CA 1
ATOM 4805 C C . LEU A 1 325 ? -3.69455 -17.61552 83.21649 1.000 59.38206 325 LEU A C 1
ATOM 4806 O O . LEU A 1 325 ? -3.28084 -16.88639 82.30885 1.000 58.44617 325 LEU A O 1
ATOM 4822 N N . ARG A 1 326 ? -2.88001 -18.38690 83.93713 1.000 62.06150 326 ARG A N 1
ATOM 4823 C CA . ARG A 1 326 ? -1.45335 -18.45762 83.67663 1.000 61.15973 326 ARG A CA 1
ATOM 4824 C C . ARG A 1 326 ? -1.10081 -19.78803 83.01915 1.000 57.70591 326 ARG A C 1
ATOM 4825 O O . ARG A 1 326 ? -1.73597 -20.81058 83.29680 1.000 54.77102 326 ARG A O 1
ATOM 4846 N N . PRO A 1 327 ? -0.10491 -19.81183 82.13500 1.000 55.33480 327 PRO A N 1
ATOM 4847 C CA . PRO A 1 327 ? 0.35013 -21.09823 81.59513 1.000 61.64494 327 PRO A CA 1
ATOM 4848 C C . PRO A 1 327 ? 1.07118 -21.89597 82.67010 1.000 51.30567 327 PRO A C 1
ATOM 4849 O O . PRO A 1 327 ? 1.78861 -21.33869 83.50439 1.000 54.10230 327 PRO A O 1
ATOM 4860 N N . THR A 1 328 ? 0.86193 -23.20888 82.65607 1.000 50.27920 328 THR A N 1
ATOM 4861 C CA . THR A 1 328 ? 1.51027 -24.11222 83.59863 1.000 56.76432 328 THR A CA 1
ATOM 4862 C C . THR A 1 328 ? 2.62608 -24.85116 82.87193 1.000 56.19685 328 THR A C 1
ATOM 4863 O O . THR A 1 328 ? 2.38478 -25.49662 81.84601 1.000 52.40491 328 THR A O 1
ATOM 4874 N N . GLU A 1 329 ? 3.84184 -24.75823 83.40585 1.000 57.36460 329 GLU A N 1
ATOM 4875 C CA . GLU A 1 329 ? 4.98750 -25.39533 82.77378 1.000 67.09312 329 GLU A CA 1
ATOM 4876 C C . GLU A 1 329 ? 5.03112 -26.89884 83.01070 1.000 62.59797 329 GLU A C 1
ATOM 4877 O O . GLU A 1 329 ? 5.72499 -27.60571 82.27179 1.000 67.51330 329 GLU A O 1
ATOM 4889 N N . SER A 1 330 ? 4.30221 -27.40285 84.00572 1.000 56.23225 330 SER A N 1
ATOM 4890 C CA . SER A 1 330 ? 4.32200 -28.81811 84.34285 1.000 56.57094 330 SER A CA 1
ATOM 4891 C C . SER A 1 330 ? 2.92430 -29.28355 84.72193 1.000 53.92200 330 SER A C 1
ATOM 4892 O O . SER A 1 330 ? 2.12337 -28.51686 85.26252 1.000 51.77721 330 SER A O 1
ATOM 4900 N N . VAL A 1 331 ? 2.64361 -30.56001 84.44241 1.000 56.32882 331 VAL A N 1
ATOM 4901 C CA . VAL A 1 331 ? 1.39174 -31.15711 84.89902 1.000 53.93723 331 VAL A CA 1
ATOM 4902 C C . VAL A 1 331 ? 1.33686 -31.17309 86.41921 1.000 53.29367 331 VAL A C 1
ATOM 4903 O O . VAL A 1 331 ? 0.25179 -31.14339 87.01304 1.000 52.13626 331 VAL A O 1
ATOM 4916 N N . SER A 1 332 ? 2.49892 -31.22839 87.07331 1.000 49.54119 332 SER A N 1
ATOM 4917 C CA . SER A 1 332 ? 2.53231 -31.24847 88.53111 1.000 51.64447 332 SER A CA 1
ATOM 4918 C C . SER A 1 332 ? 2.14232 -29.89545 89.11255 1.000 45.34235 332 SER A C 1
ATOM 4919 O O . SER A 1 332 ? 1.47502 -29.83055 90.15182 1.000 47.49597 332 SER A O 1
ATOM 4927 N N . LEU A 1 333 ? 2.55806 -28.80442 88.46604 1.000 49.14359 333 LEU A N 1
ATOM 4928 C CA . LEU A 1 333 ? 2.11320 -27.48173 88.89310 1.000 52.91086 333 LEU A CA 1
ATOM 4929 C C . LEU A 1 333 ? 0.61022 -27.32537 88.69879 1.000 49.01413 333 LEU A C 1
ATOM 4930 O O . LEU A 1 333 ? -0.07984 -26.77090 89.56205 1.000 46.29137 333 LEU A O 1
ATOM 4946 N N . TYR A 1 334 ? 0.08600 -27.82058 87.57426 1.000 48.16905 334 TYR A N 1
ATOM 4947 C CA . TYR A 1 334 ? -1.35425 -27.77926 87.33964 1.000 48.73066 334 TYR A CA 1
ATOM 4948 C C . TYR A 1 334 ? -2.10954 -28.53650 88.42648 1.000 50.52566 334 TYR A C 1
ATOM 4949 O O . TYR A 1 334 ? -3.19868 -28.12215 88.84199 1.000 43.31894 334 TYR A O 1
ATOM 4967 N N . GLN A 1 335 ? -1.55100 -29.65123 88.89990 1.000 54.23480 335 GLN A N 1
ATOM 4968 C CA . GLN A 1 335 ? -2.24733 -30.45445 89.89935 1.000 49.28387 335 GLN A CA 1
ATOM 4969 C C . GLN A 1 335 ? -2.20672 -29.81823 91.28260 1.000 46.23966 335 GLN A C 1
ATOM 4970 O O . GLN A 1 335 ? -3.15221 -29.98449 92.06161 1.000 52.59473 335 GLN A O 1
ATOM 4984 N N . GLN A 1 336 ? -1.13269 -29.09909 91.61234 1.000 46.76871 336 GLN A N 1
ATOM 4985 C CA . GLN A 1 336 ? -1.10976 -28.36555 92.87257 1.000 52.64306 336 GLN A CA 1
ATOM 4986 C C . GLN A 1 336 ? -2.09122 -27.19881 92.84755 1.000 52.67535 336 GLN A C 1
ATOM 4987 O O . GLN A 1 336 ? -2.68426 -26.86714 93.88076 1.000 53.96508 336 GLN A O 1
ATOM 5001 N N . ILE A 1 337 ? -2.27373 -26.56807 91.68487 1.000 49.71716 337 ILE A N 1
ATOM 5002 C CA . ILE A 1 337 ? -3.24309 -25.48158 91.56662 1.000 54.80549 337 ILE A CA 1
ATOM 5003 C C . ILE A 1 337 ? -4.66332 -26.01398 91.71469 1.000 44.25537 337 ILE A C 1
ATOM 5004 O O . ILE A 1 337 ? -5.47752 -25.46314 92.46484 1.000 45.26744 337 ILE A O 1
ATOM 5020 N N . VAL A 1 338 ? -4.98521 -27.08991 90.99471 1.000 41.69394 338 VAL A N 1
ATOM 5021 C CA . VAL A 1 338 ? -6.34786 -27.61350 91.01653 1.000 41.94172 338 VAL A CA 1
ATOM 5022 C C . VAL A 1 338 ? -6.70125 -28.12372 92.40673 1.000 46.66506 338 VAL A C 1
ATOM 5023 O O . VAL A 1 338 ? -7.82209 -27.92559 92.89271 1.000 46.52844 338 VAL A O 1
ATOM 5036 N N . GLY A 1 339 ? -5.75492 -28.78905 93.06914 1.000 44.41554 339 GLY A N 1
ATOM 5037 C CA . GLY A 1 339 ? -6.04501 -29.42667 94.34017 1.000 45.87903 339 GLY A CA 1
ATOM 5038 C C . GLY A 1 339 ? -6.50270 -28.47767 95.42629 1.000 49.28428 339 GLY A C 1
ATOM 5039 O O . GLY A 1 339 ? -7.16860 -28.91013 96.37340 1.000 49.64667 339 GLY A O 1
ATOM 5043 N N . ARG A 1 340 ? -6.16665 -27.19240 95.31658 1.000 48.06356 340 ARG A N 1
ATOM 5044 C CA . ARG A 1 340 ? -6.54679 -26.24293 96.35431 1.000 50.00274 340 ARG A CA 1
ATOM 5045 C C . ARG A 1 340 ? -8.05534 -26.05251 96.44571 1.000 50.27088 340 ARG A C 1
ATOM 5046 O O . ARG A 1 340 ? -8.52891 -25.46702 97.42612 1.000 60.79467 340 ARG A O 1
ATOM 5067 N N . GLY A 1 341 ? -8.81457 -26.52191 95.45812 1.000 46.16110 341 GLY A N 1
ATOM 5068 C CA . GLY A 1 341 ? -10.25895 -26.43766 95.51543 1.000 47.60615 341 GLY A CA 1
ATOM 5069 C C . GLY A 1 341 ? -10.94741 -27.78592 95.57229 1.000 47.21769 341 GLY A C 1
ATOM 5070 O O . GLY A 1 341 ? -12.10071 -27.90938 95.14995 1.000 46.50935 341 GLY A O 1
ATOM 5074 N N . LEU A 1 342 ? -10.26439 -28.80479 96.09492 1.000 42.35209 342 LEU A N 1
ATOM 5075 C CA . LEU A 1 342 ? -10.80540 -30.15814 96.12466 1.000 45.67500 342 LEU A CA 1
ATOM 5076 C C . LEU A 1 342 ? -11.08214 -30.66568 97.53732 1.000 44.30069 342 LEU A C 1
ATOM 5077 O O . LEU A 1 342 ? -11.33050 -31.86331 97.71476 1.000 35.95805 342 LEU A O 1
ATOM 5093 N N . ARG A 1 343 ? -11.05219 -29.79618 98.54390 1.000 51.94243 343 ARG A N 1
ATOM 5094 C CA . ARG A 1 343 ? -11.42009 -30.21207 99.89180 1.000 53.77038 343 ARG A CA 1
ATOM 5095 C C . ARG A 1 343 ? -12.90766 -30.55108 99.93917 1.000 55.54871 343 ARG A C 1
ATOM 5096 O O . ARG A 1 343 ? -13.74205 -29.83394 99.38050 1.000 58.33008 343 ARG A O 1
ATOM 5117 N N . LEU A 1 344 ? -13.23764 -31.65681 100.60292 1.000 55.41990 344 LEU A N 1
ATOM 5118 C CA . LEU A 1 344 ? -14.61196 -32.14095 100.61798 1.000 54.40014 344 LEU A CA 1
ATOM 5119 C C . LEU A 1 344 ? -15.51155 -31.21997 101.43859 1.000 60.58678 344 LEU A C 1
ATOM 5120 O O . LEU A 1 344 ? -15.05898 -30.51556 102.34513 1.000 60.68670 344 LEU A O 1
ATOM 5136 N N . ALA A 1 345 ? -16.80292 -31.22696 101.10209 1.000 63.64513 345 ALA A N 1
ATOM 5137 C CA . ALA A 1 345 ? -17.80687 -30.45889 101.82810 1.000 69.13351 345 ALA A CA 1
ATOM 5138 C C . ALA A 1 345 ? -19.18097 -31.02258 101.50076 1.000 63.41613 345 ALA A C 1
ATOM 5139 O O . ALA A 1 345 ? -19.38195 -31.54620 100.39876 1.000 54.43252 345 ALA A O 1
ATOM 5146 N N . PRO A 1 346 ? -20.14542 -30.92364 102.41830 1.000 58.77963 346 PRO A N 1
ATOM 5147 C CA . PRO A 1 346 ? -21.48350 -31.46485 102.13228 1.000 64.56837 346 PRO A CA 1
ATOM 5148 C C . PRO A 1 346 ? -22.20714 -30.60601 101.10518 1.000 62.36082 346 PRO A C 1
ATOM 5149 O O . PRO A 1 346 ? -22.35203 -29.39401 101.27753 1.000 61.30085 346 PRO A O 1
ATOM 5160 N N . GLY A 1 347 ? -22.66163 -31.24762 100.03121 1.000 56.09689 347 GLY A N 1
ATOM 5161 C CA . GLY A 1 347 ? -23.30489 -30.55758 98.93792 1.000 61.60444 347 GLY A CA 1
ATOM 5162 C C . GLY A 1 347 ? -22.37303 -30.07613 97.84839 1.000 60.60982 347 GLY A C 1
ATOM 5163 O O . GLY A 1 347 ? -22.85417 -29.60975 96.80740 1.000 58.38291 347 GLY A O 1
ATOM 5167 N N . LYS A 1 348 ? -21.06121 -30.18331 98.04395 1.000 63.57836 348 LYS A N 1
ATOM 5168 C CA . LYS A 1 348 ? -20.08136 -29.74761 97.05001 1.000 57.85762 348 LYS A CA 1
ATOM 5169 C C . LYS A 1 348 ? -19.88886 -30.87978 96.04960 1.000 57.21234 348 LYS A C 1
ATOM 5170 O O . LYS A 1 348 ? -19.06700 -31.77829 96.23857 1.000 57.97477 348 LYS A O 1
ATOM 5189 N N . THR A 1 349 ? -20.66028 -30.83273 94.96100 1.000 54.92121 349 THR A N 1
ATOM 5190 C CA . THR A 1 349 ? -20.62561 -31.92163 93.99113 1.000 61.09299 349 THR A CA 1
ATOM 5191 C C . THR A 1 349 ? -19.33388 -31.93127 93.18271 1.000 54.21037 349 THR A C 1
ATOM 5192 O O . THR A 1 349 ? -18.91786 -32.99228 92.70295 1.000 48.64302 349 THR A O 1
ATOM 5203 N N . ASP A 1 350 ? -18.69931 -30.77801 93.00100 1.000 52.42250 350 ASP A N 1
ATOM 5204 C CA . ASP A 1 350 ? -17.46578 -30.70408 92.22395 1.000 46.20133 350 ASP A CA 1
ATOM 5205 C C . ASP A 1 350 ? -16.83608 -29.33199 92.42990 1.000 46.72539 350 ASP A C 1
ATOM 5206 O O . ASP A 1 350 ? -17.38875 -28.46518 93.11399 1.000 51.90930 350 ASP A O 1
ATOM 5215 N N . CYS A 1 351 ? -15.65816 -29.15054 91.83516 1.000 43.58691 351 CYS A N 1
ATOM 5216 C CA . CYS A 1 351 ? -15.00528 -27.85058 91.72466 1.000 48.56581 351 CYS A CA 1
ATOM 5217 C C . CYS A 1 351 ? -14.81624 -27.56877 90.23982 1.000 49.55090 351 CYS A C 1
ATOM 5218 O O . CYS A 1 351 ? -14.00719 -28.22655 89.57624 1.000 46.67140 351 CYS A O 1
ATOM 5226 N N . LEU A 1 352 ? -15.57577 -26.61101 89.71678 1.000 50.66993 352 LEU A N 1
ATOM 5227 C CA . LEU A 1 352 ? -15.44093 -26.22415 88.31930 1.000 49.84584 352 LEU A CA 1
ATOM 5228 C C . LEU A 1 352 ? -14.07637 -25.58951 88.08646 1.000 44.94038 352 LEU A C 1
ATOM 5229 O O . LEU A 1 352 ? -13.64884 -24.71391 88.84500 1.000 44.56695 352 LEU A O 1
ATOM 5245 N N . ILE A 1 353 ? -13.39280 -26.02953 87.03403 1.000 39.28868 353 ILE A N 1
ATOM 5246 C CA . ILE A 1 353 ? -12.09554 -25.48739 86.64983 1.000 45.70588 353 ILE A CA 1
ATOM 5247 C C . ILE A 1 353 ? -12.26571 -24.75211 85.32920 1.000 46.53773 353 ILE A C 1
ATOM 5248 O O . ILE A 1 353 ? -12.76433 -25.32380 84.35104 1.000 50.20715 353 ILE A O 1
ATOM 5264 N N . LEU A 1 354 ? -11.85515 -23.48712 85.30355 1.000 46.25255 354 LEU A N 1
ATOM 5265 C CA . LEU A 1 354 ? -11.94793 -22.64286 84.11563 1.000 50.27311 354 LEU A CA 1
ATOM 5266 C C . LEU A 1 354 ? -10.53240 -22.26218 83.69402 1.000 48.10930 354 LEU A C 1
ATOM 5267 O O . LEU A 1 354 ? -9.94078 -21.33191 84.25046 1.000 47.07561 354 LEU A O 1
ATOM 5283 N N . ASP A 1 355 ? -9.99082 -22.97296 82.71018 1.000 51.56329 355 ASP A N 1
ATOM 5284 C CA . ASP A 1 355 ? -8.67732 -22.65750 82.16506 1.000 54.47730 355 ASP A CA 1
ATOM 5285 C C . ASP A 1 355 ? -8.84680 -21.77547 80.93397 1.000 59.46687 355 ASP A C 1
ATOM 5286 O O . ASP A 1 355 ? -9.41622 -22.21145 79.92712 1.000 60.17967 355 ASP A O 1
ATOM 5295 N N . TYR A 1 356 ? -8.35554 -20.53827 81.01544 1.000 56.50041 356 TYR A N 1
ATOM 5296 C CA . TYR A 1 356 ? -8.35836 -19.61754 79.88552 1.000 67.34934 356 TYR A CA 1
ATOM 5297 C C . TYR A 1 356 ? -6.94338 -19.33165 79.38444 1.000 66.84608 356 TYR A C 1
ATOM 5298 O O . TYR A 1 356 ? -6.68071 -18.25930 78.83416 1.000 70.01944 356 TYR A O 1
ATOM 5316 N N . ALA A 1 357 ? -6.01606 -20.26882 79.58473 1.000 60.12184 357 ALA A N 1
ATOM 5317 C CA . ALA A 1 357 ? -4.63629 -20.09339 79.15412 1.000 56.18596 357 ALA A CA 1
ATOM 5318 C C . ALA A 1 357 ? -4.21080 -21.08317 78.07929 1.000 55.55223 357 ALA A C 1
ATOM 5319 O O . ALA A 1 357 ? -3.05360 -21.04229 77.64433 1.000 55.58459 357 ALA A O 1
ATOM 5326 N N . GLY A 1 358 ? -5.10238 -21.96285 77.63440 1.000 54.27382 358 GLY A N 1
ATOM 5327 C CA . GLY A 1 358 ? -4.74831 -22.94040 76.62964 1.000 58.81054 358 GLY A CA 1
ATOM 5328 C C . GLY A 1 358 ? -3.97649 -24.13309 77.14160 1.000 56.11360 358 GLY A C 1
ATOM 5329 O O . GLY A 1 358 ? -3.39814 -24.86764 76.33294 1.000 49.06941 358 GLY A O 1
ATOM 5333 N N . ASN A 1 359 ? -3.94160 -24.34761 78.45379 1.000 57.96053 359 ASN A N 1
ATOM 5334 C CA . ASN A 1 359 ? -3.23188 -25.48868 79.00611 1.000 57.04780 359 ASN A CA 1
ATOM 5335 C C . ASN A 1 359 ? -3.93279 -26.78702 78.60683 1.000 55.13637 359 ASN A C 1
ATOM 5336 O O . ASN A 1 359 ? -5.15261 -26.81128 78.41989 1.000 61.24598 359 ASN A O 1
ATOM 5347 N N . PRO A 1 360 ? -3.18385 -27.88121 78.46800 1.000 51.89373 360 PRO A N 1
ATOM 5348 C CA . PRO A 1 360 ? -3.80735 -29.14584 78.05701 1.000 58.09564 360 PRO A CA 1
ATOM 5349 C C . PRO A 1 360 ? -4.88898 -29.60843 79.02364 1.000 63.90305 360 PRO A C 1
ATOM 5350 O O . PRO A 1 360 ? -4.85246 -29.32867 80.22386 1.000 66.40986 360 PRO A O 1
ATOM 5361 N N . HIS A 1 361 ? -5.86455 -30.32448 78.46532 1.000 70.77620 361 HIS A N 1
ATOM 5362 C CA . HIS A 1 361 ? -7.02181 -30.83603 79.20179 1.000 70.00945 361 HIS A CA 1
ATOM 5363 C C . HIS A 1 361 ? -6.75092 -32.26271 79.68658 1.000 68.05806 361 HIS A C 1
ATOM 5364 O O . HIS A 1 361 ? -7.38606 -33.22840 79.26751 1.000 79.97300 361 HIS A O 1
ATOM 5378 N N . ASP A 1 362 ? -5.75585 -32.38550 80.56831 1.000 64.22107 362 ASP A N 1
ATOM 5379 C CA . ASP A 1 362 ? -5.40367 -33.68712 81.13574 1.000 52.84126 362 ASP A CA 1
ATOM 5380 C C . ASP A 1 362 ? -4.78776 -33.46571 82.51499 1.000 54.11492 362 ASP A C 1
ATOM 5381 O O . ASP A 1 362 ? -3.58666 -33.20334 82.62667 1.000 50.08068 362 ASP A O 1
ATOM 5385 N N . LEU A 1 363 ? -5.61209 -33.59503 83.55730 1.000 47.87225 363 LEU A N 1
ATOM 5386 C CA . LEU A 1 363 ? -5.10089 -33.50954 84.92101 1.000 45.21681 363 LEU A CA 1
ATOM 5387 C C . LEU A 1 363 ? -4.27514 -34.73567 85.28476 1.000 40.65685 363 LEU A C 1
ATOM 5388 O O . LEU A 1 363 ? -3.40038 -34.65742 86.15494 1.000 39.68371 363 LEU A O 1
ATOM 5404 N N . TYR A 1 364 ? -4.53845 -35.87017 84.63496 1.000 34.24808 364 TYR A N 1
ATOM 5405 C CA . TYR A 1 364 ? -3.85477 -37.12546 84.91459 1.000 40.31469 364 TYR A CA 1
ATOM 5406 C C . TYR A 1 364 ? -2.80003 -37.45443 83.86198 1.000 44.88899 364 TYR A C 1
ATOM 5407 O O . TYR A 1 364 ? -2.48885 -38.62872 83.63708 1.000 39.18775 364 TYR A O 1
ATOM 5425 N N . ALA A 1 365 ? -2.24804 -36.43581 83.20739 1.000 47.30076 365 ALA A N 1
ATOM 5426 C CA . ALA A 1 365 ? -1.18177 -36.65698 82.24602 1.000 48.66246 365 ALA A CA 1
ATOM 5427 C C . ALA A 1 365 ? 0.09310 -37.09556 82.96396 1.000 45.73203 365 ALA A C 1
ATOM 5428 O O . ALA A 1 365 ? 0.35002 -36.68252 84.09734 1.000 39.69453 365 ALA A O 1
ATOM 5435 N N . PRO A 1 366 ? 0.91373 -37.92491 82.32435 1.000 45.92294 366 PRO A N 1
ATOM 5436 C CA . PRO A 1 366 ? 2.18471 -38.30464 82.94653 1.000 44.33042 366 PRO A CA 1
ATOM 5437 C C . PRO A 1 366 ? 3.13285 -37.11765 82.99367 1.000 41.98324 366 PRO A C 1
ATOM 5438 O O . PRO A 1 366 ? 3.13921 -36.26054 82.10597 1.000 44.05837 366 PRO A O 1
ATOM 5449 N N . GLU A 1 367 ? 3.92993 -37.06238 84.05594 1.000 43.39240 367 GLU A N 1
ATOM 5450 C CA . GLU A 1 367 ? 4.96115 -36.03964 84.19721 1.000 41.07444 367 GLU A CA 1
ATOM 5451 C C . GLU A 1 367 ? 6.22764 -36.55620 83.52510 1.000 40.07826 367 GLU A C 1
ATOM 5452 O O . GLU A 1 367 ? 6.86921 -37.48531 84.02708 1.000 40.45170 367 GLU A O 1
ATOM 5464 N N . VAL A 1 368 ? 6.58877 -35.96185 82.38615 1.000 41.91921 368 VAL A N 1
ATOM 5465 C CA . VAL A 1 368 ? 7.81139 -36.37857 81.70663 1.000 38.13178 368 VAL A CA 1
ATOM 5466 C C . VAL A 1 368 ? 9.01286 -36.16357 82.61579 1.000 41.41954 368 VAL A C 1
ATOM 5467 O O . VAL A 1 368 ? 9.95155 -36.96904 82.63379 1.000 43.07169 368 VAL A O 1
ATOM 5480 N N . GLY A 1 369 ? 9.00526 -35.07652 83.38053 1.000 41.07519 369 GLY A N 1
ATOM 5481 C CA . GLY A 1 369 ? 10.07625 -34.80852 84.31300 1.000 44.27577 369 GLY A CA 1
ATOM 5482 C C . GLY A 1 369 ? 11.30113 -34.16264 83.71293 1.000 44.77706 369 GLY A C 1
ATOM 5483 O O . GLY A 1 369 ? 12.29929 -33.99229 84.42195 1.000 45.31613 369 GLY A O 1
ATOM 5487 N N . THR A 1 370 ? 11.26055 -33.80253 82.43838 1.000 50.15286 370 THR A N 1
ATOM 5488 C CA . THR A 1 370 ? 12.34428 -33.13445 81.73766 1.000 51.77334 370 THR A CA 1
ATOM 5489 C C . THR A 1 370 ? 11.78326 -31.91931 81.01729 1.000 51.76021 370 THR A C 1
ATOM 5490 O O . THR A 1 370 ? 10.58697 -31.86867 80.70968 1.000 49.51898 370 THR A O 1
ATOM 5501 N N . PRO A 1 371 ? 12.61646 -30.91453 80.74338 1.000 51.68465 371 PRO A N 1
ATOM 5502 C CA . PRO A 1 371 ? 12.10697 -29.70219 80.08438 1.000 60.99124 371 PRO A CA 1
ATOM 5503 C C . PRO A 1 371 ? 11.55375 -29.98992 78.69401 1.000 53.09507 371 PRO A C 1
ATOM 5504 O O . PRO A 1 371 ? 12.07410 -30.82797 77.95443 1.000 54.89604 371 PRO A O 1
ATOM 5515 N N . LYS A 1 372 ? 10.48670 -29.26626 78.34490 1.000 55.75823 372 LYS A N 1
ATOM 5516 C CA . LYS A 1 372 ? 9.79604 -29.49199 77.07796 1.000 59.60375 372 LYS A CA 1
ATOM 5517 C C . LYS A 1 372 ? 10.66432 -29.11003 75.88490 1.000 62.16139 372 LYS A C 1
ATOM 5518 O O . LYS A 1 372 ? 10.85155 -29.90876 74.95946 1.000 60.72163 372 LYS A O 1
ATOM 5537 N N . GLY A 1 373 ? 11.20315 -27.89274 75.89006 1.000 62.60681 373 GLY A N 1
ATOM 5538 C CA . GLY A 1 373 ? 11.92212 -27.37194 74.74369 1.000 75.63610 373 GLY A CA 1
ATOM 5539 C C . GLY A 1 373 ? 11.03378 -26.61629 73.77447 1.000 75.00483 373 GLY A C 1
ATOM 5540 O O . GLY A 1 373 ? 11.10637 -25.38641 73.69086 1.000 78.75968 373 GLY A O 1
ATOM 5544 N N . LYS A 1 374 ? 10.18899 -27.33809 73.04112 1.000 71.01476 374 LYS A N 1
ATOM 5545 C CA . LYS A 1 374 ? 9.24327 -26.74886 72.10234 1.000 72.81692 374 LYS A CA 1
ATOM 5546 C C . LYS A 1 374 ? 7.82151 -26.98493 72.59563 1.000 69.89867 374 LYS A C 1
ATOM 5547 O O . LYS A 1 374 ? 7.48397 -28.08604 73.04215 1.000 68.28286 374 LYS A O 1
ATOM 5566 N N . SER A 1 375 ? 6.98544 -25.94798 72.50030 1.000 66.67513 375 SER A N 1
ATOM 5567 C CA . SER A 1 375 ? 5.66138 -25.99824 73.11015 1.000 64.31806 375 SER A CA 1
ATOM 5568 C C . SER A 1 375 ? 4.74352 -27.02725 72.46232 1.000 59.76758 375 SER A C 1
ATOM 5569 O O . SER A 1 375 ? 3.79391 -27.48023 73.11047 1.000 59.74741 375 SER A O 1
ATOM 5577 N N . ASP A 1 376 ? 4.99262 -27.40533 71.20895 1.000 61.81498 376 ASP A N 1
ATOM 5578 C CA . ASP A 1 376 ? 4.11835 -28.35436 70.53077 1.000 64.95986 376 ASP A CA 1
ATOM 5579 C C . ASP A 1 376 ? 4.37193 -29.79806 70.94737 1.000 56.34304 376 ASP A C 1
ATOM 5580 O O . ASP A 1 376 ? 3.59935 -30.68105 70.55920 1.000 52.86372 376 ASP A O 1
ATOM 5589 N N . ASN A 1 377 ? 5.41783 -30.05772 71.72704 1.000 61.03117 377 ASN A N 1
ATOM 5590 C CA . ASN A 1 377 ? 5.71833 -31.41471 72.16019 1.000 54.53173 377 ASN A CA 1
ATOM 5591 C C . ASN A 1 377 ? 4.68020 -31.90513 73.16496 1.000 53.08849 377 ASN A C 1
ATOM 5592 O O . ASN A 1 377 ? 4.13192 -31.13421 73.95593 1.000 50.64043 377 ASN A O 1
ATOM 5603 N N . VAL A 1 378 ? 4.40570 -33.20463 73.11867 1.000 48.29131 378 VAL A N 1
ATOM 5604 C CA . VAL A 1 378 ? 3.43386 -33.82237 74.01870 1.000 48.76333 378 VAL A CA 1
ATOM 5605 C C . VAL A 1 378 ? 4.06246 -35.07097 74.62022 1.000 43.97945 378 VAL A C 1
ATOM 5606 O O . VAL A 1 378 ? 5.00437 -35.64738 74.05231 1.000 41.03171 378 VAL A O 1
ATOM 5619 N N . PRO A 1 379 ? 3.57877 -35.50498 75.78314 1.000 47.10454 379 PRO A N 1
ATOM 5620 C CA . PRO A 1 379 ? 4.02564 -36.79908 76.31736 1.000 45.25072 379 PRO A CA 1
ATOM 5621 C C . PRO A 1 379 ? 3.61037 -37.93246 75.39073 1.000 44.20644 379 PRO A C 1
ATOM 5622 O O . PRO A 1 379 ? 2.46442 -38.00296 74.94001 1.000 44.32569 379 PRO A O 1
ATOM 5633 N N . VAL A 1 380 ? 4.55889 -38.82018 75.10596 1.000 34.19297 380 VAL A N 1
ATOM 5634 C CA . VAL A 1 380 ? 4.34087 -39.96324 74.23191 1.000 35.86648 380 VAL A CA 1
ATOM 5635 C C . VAL A 1 380 ? 4.90471 -41.19958 74.91646 1.000 37.26039 380 VAL A C 1
ATOM 5636 O O . VAL A 1 380 ? 5.84132 -41.11399 75.71647 1.000 33.37547 380 VAL A O 1
ATOM 5649 N N . GLN A 1 381 ? 4.33295 -42.35584 74.58949 1.000 38.07428 381 GLN A N 1
ATOM 5650 C CA . GLN A 1 381 ? 4.72203 -43.62850 75.18480 1.000 37.06061 381 GLN A CA 1
ATOM 5651 C C . GLN A 1 381 ? 5.60980 -44.40097 74.21798 1.000 42.62371 381 GLN A C 1
ATOM 5652 O O . GLN A 1 381 ? 5.21713 -44.64582 73.07290 1.000 36.04635 381 GLN A O 1
ATOM 5666 N N . VAL A 1 382 ? 6.79427 -44.79646 74.68454 1.000 33.27892 382 VAL A N 1
ATOM 5667 C CA . VAL A 1 382 ? 7.77925 -45.48791 73.85681 1.000 31.57490 382 VAL A CA 1
ATOM 5668 C C . VAL A 1 382 ? 8.29151 -46.70590 74.61611 1.000 29.00247 382 VAL A C 1
ATOM 5669 O O . VAL A 1 382 ? 8.93298 -46.56461 75.66334 1.000 27.18159 382 VAL A O 1
ATOM 5682 N N . PHE A 1 383 ? 8.03507 -47.89490 74.07431 1.000 26.20993 383 PHE A N 1
ATOM 5683 C CA . PHE A 1 383 ? 8.44927 -49.13609 74.71540 1.000 30.77253 383 PHE A CA 1
ATOM 5684 C C . PHE A 1 383 ? 9.93078 -49.39572 74.47609 1.000 28.77080 383 PHE A C 1
ATOM 5685 O O . PHE A 1 383 ? 10.44904 -49.15495 73.38413 1.000 26.85696 383 PHE A O 1
ATOM 5702 N N . CYS A 1 384 ? 10.61434 -49.88417 75.49490 1.000 25.30845 384 CYS A N 1
ATOM 5703 C CA . CYS A 1 384 ? 12.02430 -50.20984 75.30990 1.000 21.23487 384 CYS A CA 1
ATOM 5704 C C . CYS A 1 384 ? 12.14256 -51.51215 74.52372 1.000 23.65118 384 CYS A C 1
ATOM 5705 O O . CYS A 1 384 ? 11.44814 -52.48338 74.84188 1.000 23.34652 384 CYS A O 1
ATOM 5712 N N . PRO A 1 385 ? 12.95372 -51.55671 73.46222 1.000 22.15461 385 PRO A N 1
ATOM 5713 C CA . PRO A 1 385 ? 13.17961 -52.84418 72.78248 1.000 20.37118 385 PRO A CA 1
ATOM 5714 C C . PRO A 1 385 ? 13.87158 -53.88269 73.65320 1.000 21.62790 385 PRO A C 1
ATOM 5715 O O . PRO A 1 385 ? 13.72677 -55.08345 73.38820 1.000 25.19330 385 PRO A O 1
ATOM 5726 N N . ALA A 1 386 ? 14.61028 -53.46951 74.68235 1.000 23.44988 386 ALA A N 1
ATOM 5727 C CA . ALA A 1 386 ? 15.40365 -54.41080 75.46893 1.000 24.07104 386 ALA A CA 1
ATOM 5728 C C . ALA A 1 386 ? 14.59403 -55.04345 76.59879 1.000 27.13075 386 ALA A C 1
ATOM 5729 O O . ALA A 1 386 ? 14.47350 -56.27097 76.67180 1.000 28.85462 386 ALA A O 1
ATOM 5736 N N . CYS A 1 387 ? 14.03547 -54.21783 77.48480 1.000 26.07395 387 CYS A N 1
ATOM 5737 C CA . CYS A 1 387 ? 13.35164 -54.70333 78.67477 1.000 27.40217 387 CYS A CA 1
ATOM 5738 C C . CYS A 1 387 ? 11.84111 -54.52936 78.63550 1.000 33.87496 387 CYS A C 1
ATOM 5739 O O . CYS A 1 387 ? 11.16220 -54.97584 79.56662 1.000 32.49678 387 CYS A O 1
ATOM 5746 N N . GLY A 1 388 ? 11.29910 -53.87306 77.61501 1.000 25.18484 388 GLY A N 1
ATOM 5747 C CA . GLY A 1 388 ? 9.86689 -53.72439 77.48127 1.000 26.08027 388 GLY A CA 1
ATOM 5748 C C . GLY A 1 388 ? 9.23406 -52.67897 78.36940 1.000 29.59040 388 GLY A C 1
ATOM 5749 O O . GLY A 1 388 ? 8.00332 -52.54485 78.35606 1.000 34.26986 388 GLY A O 1
ATOM 5753 N N . PHE A 1 389 ? 10.02082 -51.94024 79.14414 1.000 22.51603 389 PHE A N 1
ATOM 5754 C CA . PHE A 1 389 ? 9.45368 -50.88608 79.96926 1.000 28.03858 389 PHE A CA 1
ATOM 5755 C C . PHE A 1 389 ? 8.77809 -49.84186 79.08696 1.000 31.32114 389 PHE A C 1
ATOM 5756 O O . PHE A 1 389 ? 9.25799 -49.52204 77.99522 1.000 28.31305 389 PHE A O 1
ATOM 5773 N N . ALA A 1 390 ? 7.64694 -49.31990 79.56306 1.000 28.22815 390 ALA A N 1
ATOM 5774 C CA . ALA A 1 390 ? 6.88350 -48.30080 78.84241 1.000 28.34636 390 ALA A CA 1
ATOM 5775 C C . ALA A 1 390 ? 7.40957 -46.93252 79.25479 1.000 28.73078 390 ALA A C 1
ATOM 5776 O O . ALA A 1 390 ? 6.97669 -46.34857 80.24947 1.000 32.72918 390 ALA A O 1
ATOM 5783 N N . ASN A 1 391 ? 8.36198 -46.41627 78.48427 1.000 23.61876 391 ASN A N 1
ATOM 5784 C CA . ASN A 1 391 ? 8.90790 -45.09914 78.76344 1.000 29.67331 391 ASN A CA 1
ATOM 5785 C C . ASN A 1 391 ? 7.90675 -44.01735 78.37161 1.000 31.85542 391 ASN A C 1
ATOM 5786 O O . ASN A 1 391 ? 6.97797 -44.24381 77.59164 1.000 34.38970 391 ASN A O 1
ATOM 5797 N N . THR A 1 392 ? 8.10171 -42.82643 78.93361 1.000 30.42384 392 THR A N 1
ATOM 5798 C CA . THR A 1 392 ? 7.32832 -41.64555 78.56280 1.000 26.92585 392 THR A CA 1
ATOM 5799 C C . THR A 1 392 ? 8.31711 -40.52517 78.26375 1.000 34.41969 392 THR A C 1
ATOM 5800 O O . THR A 1 392 ? 9.04078 -40.07450 79.15947 1.000 39.03832 392 THR A O 1
ATOM 5811 N N . PHE A 1 393 ? 8.35754 -40.09471 77.00444 1.000 25.48219 393 PHE A N 1
ATOM 5812 C CA . PHE A 1 393 ? 9.25331 -39.05068 76.53127 1.000 33.64418 393 PHE A CA 1
ATOM 5813 C C . PHE A 1 393 ? 8.43867 -37.92077 75.90850 1.000 38.08804 393 PHE A C 1
ATOM 5814 O O . PHE A 1 393 ? 7.23514 -38.04972 75.66792 1.000 34.57632 393 PHE A O 1
ATOM 5831 N N . TRP A 1 394 ? 9.11416 -36.80411 75.63753 1.000 39.40628 394 TRP A N 1
ATOM 5832 C CA . TRP A 1 394 ? 8.52383 -35.73400 74.84362 1.000 39.45204 394 TRP A CA 1
ATOM 5833 C C . TRP A 1 394 ? 8.51607 -36.13299 73.37200 1.000 40.58064 394 TRP A C 1
ATOM 5834 O O . TRP A 1 394 ? 9.47498 -36.72940 72.87176 1.000 33.47548 394 TRP A O 1
ATOM 5855 N N . GLY A 1 395 ? 7.43405 -35.80110 72.68123 1.000 39.17243 395 GLY A N 1
ATOM 5856 C CA . GLY A 1 395 ? 7.32230 -36.15243 71.28251 1.000 38.11304 395 GLY A CA 1
ATOM 5857 C C . GLY A 1 395 ? 6.11382 -35.52266 70.62768 1.000 47.88718 395 GLY A C 1
ATOM 5858 O O . GLY A 1 395 ? 5.52579 -34.57389 71.14869 1.000 44.13176 395 GLY A O 1
ATOM 5862 N N . LYS A 1 396 ? 5.75958 -36.06584 69.46261 1.000 46.99897 396 LYS A N 1
ATOM 5863 C CA . LYS A 1 396 ? 4.61869 -35.60281 68.68557 1.000 50.15658 396 LYS A CA 1
ATOM 5864 C C . LYS A 1 396 ? 3.93366 -36.79954 68.04121 1.000 49.70920 396 LYS A C 1
ATOM 5865 O O . LYS A 1 396 ? 4.58025 -37.79534 67.70466 1.000 48.58429 396 LYS A O 1
ATOM 5884 N N . THR A 1 397 ? 2.61828 -36.68801 67.85856 1.000 51.18169 397 THR A N 1
ATOM 5885 C CA . THR A 1 397 ? 1.82382 -37.76612 67.28909 1.000 53.72016 397 THR A CA 1
ATOM 5886 C C . THR A 1 397 ? 0.84688 -37.19797 66.26961 1.000 58.65402 397 THR A C 1
ATOM 5887 O O . THR A 1 397 ? 0.68237 -35.98163 66.13862 1.000 54.55214 397 THR A O 1
ATOM 5898 N N . THR A 1 398 ? 0.19607 -38.10226 65.54177 1.000 61.51489 398 THR A N 1
ATOM 5899 C CA . THR A 1 398 ? -0.89586 -37.73947 64.65420 1.000 64.85084 398 THR A CA 1
ATOM 5900 C C . THR A 1 398 ? -2.19810 -37.72348 65.45477 1.000 66.48869 398 THR A C 1
ATOM 5901 O O . THR A 1 398 ? -2.20529 -37.90789 66.67496 1.000 64.52637 398 THR A O 1
ATOM 5912 N N . ALA A 1 399 ? -3.32374 -37.51448 64.76804 1.000 70.29520 399 ALA A N 1
ATOM 5913 C CA . ALA A 1 399 ? -4.61828 -37.58716 65.43732 1.000 72.58737 399 ALA A CA 1
ATOM 5914 C C . ALA A 1 399 ? -4.87844 -38.98864 65.97622 1.000 72.95707 399 ALA A C 1
ATOM 5915 O O . ALA A 1 399 ? -5.37559 -39.14990 67.09713 1.000 69.31292 399 ALA A O 1
ATOM 5922 N N . ASP A 1 400 ? -4.54290 -40.01632 65.19354 1.000 74.18106 400 ASP A N 1
ATOM 5923 C CA . ASP A 1 400 ? -4.72666 -41.39626 65.62568 1.000 78.07021 400 ASP A CA 1
ATOM 5924 C C . ASP A 1 400 ? -3.80882 -41.77777 66.77900 1.000 80.92532 400 ASP A C 1
ATOM 5925 O O . ASP A 1 400 ? -4.02414 -42.82577 67.39727 1.000 76.14632 400 ASP A O 1
ATOM 5934 N N . GLY A 1 401 ? -2.80655 -40.95951 67.08560 1.000 73.13347 401 GLY A N 1
ATOM 5935 C CA . GLY A 1 401 ? -1.81275 -41.30398 68.07720 1.000 70.88873 401 GLY A CA 1
ATOM 5936 C C . GLY A 1 401 ? -0.55829 -41.93436 67.52122 1.000 65.49418 401 GLY A C 1
ATOM 5937 O O . GLY A 1 401 ? 0.24167 -42.47143 68.29712 1.000 64.12405 401 GLY A O 1
ATOM 5941 N N . THR A 1 402 ? -0.36444 -41.89497 66.20581 1.000 62.81830 402 THR A N 1
ATOM 5942 C CA . THR A 1 402 ? 0.81470 -42.47995 65.58397 1.000 62.53910 402 THR A CA 1
ATOM 5943 C C . THR A 1 402 ? 2.01170 -41.55761 65.77749 1.000 59.27684 402 THR A C 1
ATOM 5944 O O . THR A 1 402 ? 1.93015 -40.35412 65.51235 1.000 56.24515 402 THR A O 1
ATOM 5955 N N . LEU A 1 403 ? 3.12279 -42.12441 66.23886 1.000 54.93270 403 LEU A N 1
ATOM 5956 C CA . LEU A 1 403 ? 4.28239 -41.31503 66.58578 1.000 54.76137 403 LEU A CA 1
ATOM 5957 C C . LEU A 1 403 ? 4.89605 -40.68081 65.34467 1.000 47.69963 403 LEU A C 1
ATOM 5958 O O . LEU A 1 403 ? 5.08796 -41.34556 64.32189 1.000 49.42522 403 LEU A O 1
ATOM 5974 N N . ILE A 1 404 ? 5.21260 -39.39469 65.44293 1.000 49.37890 404 ILE A N 1
ATOM 5975 C CA . ILE A 1 404 ? 5.97538 -38.68915 64.41958 1.000 49.90901 404 ILE A CA 1
ATOM 5976 C C . ILE A 1 404 ? 7.43191 -38.53651 64.83384 1.000 42.90353 404 ILE A C 1
ATOM 5977 O O . ILE A 1 404 ? 8.34182 -38.77920 64.04010 1.000 36.41902 404 ILE A O 1
ATOM 5993 N N . GLU A 1 405 ? 7.66064 -38.12371 66.08080 1.000 38.79305 405 GLU A N 1
ATOM 5994 C CA . GLU A 1 405 ? 8.99571 -37.93155 66.62717 1.000 41.15398 405 GLU A CA 1
ATOM 5995 C C . GLU A 1 405 ? 8.95438 -38.17638 68.12977 1.000 42.62823 405 GLU A C 1
ATOM 5996 O O . GLU A 1 405 ? 7.91597 -38.00284 68.77171 1.000 40.21369 405 GLU A O 1
ATOM 6008 N N . HIS A 1 406 ? 10.09256 -38.58364 68.68731 1.000 32.77402 406 HIS A N 1
ATOM 6009 C CA . HIS A 1 406 ? 10.26460 -38.60402 70.13458 1.000 38.16255 406 HIS A CA 1
ATOM 6010 C C . HIS A 1 406 ? 11.72132 -38.28361 70.43545 1.000 32.89978 406 HIS A C 1
ATOM 6011 O O . HIS A 1 406 ? 12.61880 -38.60142 69.64955 1.000 29.71698 406 HIS A O 1
ATOM 6025 N N . PHE A 1 407 ? 11.93969 -37.60657 71.56370 1.000 33.96857 407 PHE A N 1
ATOM 6026 C CA . PHE A 1 407 ? 13.24278 -37.05344 71.91017 1.000 33.52488 407 PHE A CA 1
ATOM 6027 C C . PHE A 1 407 ? 13.88416 -37.76776 73.09713 1.000 30.63471 407 PHE A C 1
ATOM 6028 O O . PHE A 1 407 ? 14.79868 -37.22201 73.72309 1.000 28.40854 407 PHE A O 1
ATOM 6045 N N . GLY A 1 408 ? 13.43120 -38.97709 73.41530 1.000 32.59390 408 GLY A N 1
ATOM 6046 C CA . GLY A 1 408 ? 14.07127 -39.74213 74.46637 1.000 26.72424 408 GLY A CA 1
ATOM 6047 C C . GLY A 1 408 ? 15.43815 -40.24522 74.04364 1.000 32.27552 408 GLY A C 1
ATOM 6048 O O . GLY A 1 408 ? 15.71724 -40.45533 72.86284 1.000 27.23182 408 GLY A O 1
ATOM 6052 N N . ARG A 1 409 ? 16.30427 -40.44732 75.03270 1.000 28.36775 409 ARG A N 1
ATOM 6053 C CA . ARG A 1 409 ? 17.66918 -40.88457 74.78338 1.000 29.41977 409 ARG A CA 1
ATOM 6054 C C . ARG A 1 409 ? 18.01739 -42.21164 75.43541 1.000 31.90842 409 ARG A C 1
ATOM 6055 O O . ARG A 1 409 ? 18.82450 -42.95893 74.87733 1.000 21.61977 409 ARG A O 1
ATOM 6076 N N . ARG A 1 410 ? 17.42839 -42.53188 76.58563 1.000 28.14521 410 ARG A N 1
ATOM 6077 C CA . ARG A 1 410 ? 17.75394 -43.76578 77.28289 1.000 23.31092 410 ARG A CA 1
ATOM 6078 C C . ARG A 1 410 ? 16.52554 -44.29710 78.00414 1.000 26.30315 410 ARG A C 1
ATOM 6079 O O . ARG A 1 410 ? 15.68931 -43.53032 78.49010 1.000 27.03279 410 ARG A O 1
ATOM 6100 N N . CYS A 1 411 ? 16.44033 -45.62303 78.08729 1.000 25.50989 411 CYS A N 1
ATOM 6101 C CA . CYS A 1 411 ? 15.35737 -46.24911 78.83035 1.000 26.29633 411 CYS A CA 1
ATOM 6102 C C . CYS A 1 411 ? 15.45831 -45.91930 80.31396 1.000 28.55629 411 CYS A C 1
ATOM 6103 O O . CYS A 1 411 ? 16.53761 -45.98055 80.90957 1.000 26.22683 411 CYS A O 1
ATOM 6110 N N . GLN A 1 412 ? 14.31529 -45.60176 80.91796 1.000 27.53663 412 GLN A N 1
ATOM 6111 C CA . GLN A 1 412 ? 14.25502 -45.19223 82.31466 1.000 31.65363 412 GLN A CA 1
ATOM 6112 C C . GLN A 1 412 ? 13.95599 -46.34044 83.26626 1.000 28.97901 412 GLN A C 1
ATOM 6113 O O . GLN A 1 412 ? 13.79027 -46.10091 84.46735 1.000 31.58404 412 GLN A O 1
ATOM 6127 N N . GLY A 1 413 ? 13.85516 -47.56669 82.76665 1.000 23.66460 413 GLY A N 1
ATOM 6128 C CA . GLY A 1 413 ? 13.61356 -48.69117 83.64040 1.000 27.82032 413 GLY A CA 1
ATOM 6129 C C . GLY A 1 413 ? 14.84309 -49.06605 84.44116 1.000 24.88618 413 GLY A C 1
ATOM 6130 O O . GLY A 1 413 ? 15.98197 -48.79748 84.06159 1.000 25.81143 413 GLY A O 1
ATOM 6134 N N . TRP A 1 414 ? 14.60204 -49.69352 85.58739 1.000 30.78184 414 TRP A N 1
ATOM 6135 C CA . TRP A 1 414 ? 15.67309 -50.24980 86.39722 1.000 24.33225 414 TRP A CA 1
ATOM 6136 C C . TRP A 1 414 ? 15.23500 -51.62302 86.88068 1.000 29.80564 414 TRP A C 1
ATOM 6137 O O . TRP A 1 414 ? 14.04674 -51.95366 86.88105 1.000 31.67983 414 TRP A O 1
ATOM 6158 N N . PHE A 1 415 ? 16.21565 -52.44463 87.24204 1.000 32.02187 415 PHE A N 1
ATOM 6159 C CA . PHE A 1 415 ? 15.93937 -53.77143 87.76805 1.000 43.01065 415 PHE A CA 1
ATOM 6160 C C . PHE A 1 415 ? 16.95921 -54.10424 88.84861 1.000 40.52884 415 PHE A C 1
ATOM 6161 O O . PHE A 1 415 ? 18.03377 -53.50335 88.92628 1.000 38.83166 415 PHE A O 1
ATOM 6178 N N . GLU A 1 416 ? 16.59455 -55.06572 89.69635 1.000 38.07746 416 GLU A N 1
ATOM 6179 C CA . GLU A 1 416 ? 17.42839 -55.51709 90.80361 1.000 53.28019 416 GLU A CA 1
ATOM 6180 C C . GLU A 1 416 ? 17.44086 -57.03729 90.82989 1.000 53.72580 416 GLU A C 1
ATOM 6181 O O . GLU A 1 416 ? 16.37990 -57.66897 90.79553 1.000 53.29122 416 GLU A O 1
ATOM 6193 N N . ASP A 1 417 ? 18.63262 -57.61995 90.91332 1.000 62.59108 417 ASP A N 1
ATOM 6194 C CA . ASP A 1 417 ? 18.77887 -59.06527 90.84230 1.000 72.99784 417 ASP A CA 1
ATOM 6195 C C . ASP A 1 417 ? 18.72878 -59.69323 92.23498 1.000 73.51169 417 ASP A C 1
ATOM 6196 O O . ASP A 1 417 ? 18.70697 -59.00740 93.25965 1.000 62.13308 417 ASP A O 1
ATOM 6205 N N . ASP A 1 418 ? 18.71610 -61.03073 92.25411 1.000 82.42976 418 ASP A N 1
ATOM 6206 C CA . ASP A 1 418 ? 18.61427 -61.76338 93.51319 1.000 84.71748 418 ASP A CA 1
ATOM 6207 C C . ASP A 1 418 ? 19.71690 -61.35869 94.48284 1.000 76.74174 418 ASP A C 1
ATOM 6208 O O . ASP A 1 418 ? 19.49294 -61.29111 95.69697 1.000 76.90051 418 ASP A O 1
ATOM 6217 N N . ASP A 1 419 ? 20.91492 -61.08175 93.96631 1.000 76.98028 419 ASP A N 1
ATOM 6218 C CA . ASP A 1 419 ? 22.02771 -60.67728 94.81513 1.000 81.08688 419 ASP A CA 1
ATOM 6219 C C . ASP A 1 419 ? 21.83304 -59.29341 95.41816 1.000 79.03692 419 ASP A C 1
ATOM 6220 O O . ASP A 1 419 ? 22.63382 -58.89015 96.26870 1.000 74.37306 419 ASP A O 1
ATOM 6224 N N . GLY A 1 420 ? 20.80714 -58.55992 94.99740 1.000 75.40681 420 GLY A N 1
ATOM 6225 C CA . GLY A 1 420 ? 20.58695 -57.21192 95.47069 1.000 70.75699 420 GLY A CA 1
ATOM 6226 C C . GLY A 1 420 ? 21.26548 -56.13270 94.66145 1.000 66.37332 420 GLY A C 1
ATOM 6227 O O . GLY A 1 420 ? 21.22275 -54.96335 95.06206 1.000 60.45369 420 GLY A O 1
ATOM 6231 N N . HIS A 1 421 ? 21.89622 -56.48413 93.54440 1.000 67.06898 421 HIS A N 1
ATOM 6232 C CA . HIS A 1 421 ? 22.53595 -55.50029 92.68245 1.000 68.34674 421 HIS A CA 1
ATOM 6233 C C . HIS A 1 421 ? 21.48797 -54.83742 91.79618 1.000 59.74171 421 HIS A C 1
ATOM 6234 O O . HIS A 1 421 ? 20.68393 -55.51789 91.15256 1.000 55.20102 421 HIS A O 1
ATOM 6248 N N . ARG A 1 422 ? 21.49804 -53.50975 91.77106 1.000 54.08949 422 ARG A N 1
ATOM 6249 C CA . ARG A 1 422 ? 20.50672 -52.71362 91.06654 1.000 53.94498 422 ARG A CA 1
ATOM 6250 C C . ARG A 1 422 ? 21.16785 -51.95459 89.92498 1.000 51.41661 422 ARG A C 1
ATOM 6251 O O . ARG A 1 422 ? 22.32021 -51.52552 90.02964 1.000 49.44452 422 ARG A O 1
ATOM 6272 N N . GLU A 1 423 ? 20.43665 -51.79469 88.82632 1.000 43.91695 423 GLU A N 1
ATOM 6273 C CA . GLU A 1 423 ? 20.98622 -51.06417 87.69389 1.000 44.20975 423 GLU A CA 1
ATOM 6274 C C . GLU A 1 423 ? 19.86547 -50.59874 86.77754 1.000 35.81330 423 GLU A C 1
ATOM 6275 O O . GLU A 1 423 ? 18.84597 -51.27413 86.61934 1.000 31.75917 423 GLU A O 1
ATOM 6287 N N . GLN A 1 424 ? 20.07086 -49.42832 86.18582 1.000 31.90982 424 GLN A N 1
ATOM 6288 C CA . GLN A 1 424 ? 19.15276 -48.90857 85.18609 1.000 33.62592 424 GLN A CA 1
ATOM 6289 C C . GLN A 1 424 ? 19.33757 -49.65282 83.86811 1.000 27.84256 424 GLN A C 1
ATOM 6290 O O . GLN A 1 424 ? 20.41756 -50.16895 83.56844 1.000 29.42138 424 GLN A O 1
ATOM 6304 N N . CYS A 1 425 ? 18.26515 -49.71872 83.08033 1.000 28.89822 425 CYS A N 1
ATOM 6305 C CA . CYS A 1 425 ? 18.37709 -50.30449 81.75107 1.000 29.46748 425 CYS A CA 1
ATOM 6306 C C . CYS A 1 425 ? 19.41186 -49.53196 80.94407 1.000 24.03751 425 CYS A C 1
ATOM 6307 O O . CYS A 1 425 ? 19.49836 -48.30377 81.02992 1.000 26.89072 425 CYS A O 1
ATOM 6314 N N . ASP A 1 426 ? 20.21149 -50.25785 80.16552 1.000 28.11084 426 ASP A N 1
ATOM 6315 C CA . ASP A 1 426 ? 21.28696 -49.65393 79.39204 1.000 29.08507 426 ASP A CA 1
ATOM 6316 C C . ASP A 1 426 ? 20.90282 -49.37575 77.94551 1.000 31.92892 426 ASP A C 1
ATOM 6317 O O . ASP A 1 426 ? 21.75386 -48.92160 77.17321 1.000 31.45769 426 ASP A O 1
ATOM 6326 N N . PHE A 1 427 ? 19.65425 -49.62822 77.55685 1.000 27.27822 427 PHE A N 1
ATOM 6327 C CA . PHE A 1 427 ? 19.25349 -49.37102 76.18027 1.000 27.78161 427 PHE A CA 1
ATOM 6328 C C . PHE A 1 427 ? 19.27984 -47.87168 75.90907 1.000 26.23913 427 PHE A C 1
ATOM 6329 O O . PHE A 1 427 ? 18.67323 -47.08595 76.64379 1.000 26.18864 427 PHE A O 1
ATOM 6346 N N . ARG A 1 428 ? 19.96941 -47.47425 74.84169 1.000 26.63602 428 ARG A N 1
ATOM 6347 C CA . ARG A 1 428 ? 20.15791 -46.06651 74.50710 1.000 28.73180 428 ARG A CA 1
ATOM 6348 C C . ARG A 1 428 ? 19.48286 -45.79056 73.17157 1.000 30.29700 428 ARG A C 1
ATOM 6349 O O . ARG A 1 428 ? 19.94460 -46.26492 72.12738 1.000 29.99696 428 ARG A O 1
ATOM 6370 N N . PHE A 1 429 ? 18.38816 -45.02746 73.20997 1.000 28.38874 429 PHE A N 1
ATOM 6371 C CA . PHE A 1 429 ? 17.70444 -44.64960 71.97719 1.000 29.48718 429 PHE A CA 1
ATOM 6372 C C . PHE A 1 429 ? 18.59968 -43.77695 71.10903 1.000 32.50004 429 PHE A C 1
ATOM 6373 O O . PHE A 1 429 ? 18.57680 -43.87996 69.87677 1.000 36.48591 429 PHE A O 1
ATOM 6390 N N . ARG A 1 430 ? 19.37874 -42.89816 71.73460 1.000 32.77429 430 ARG A N 1
ATOM 6391 C CA . ARG A 1 430 ? 20.41207 -42.12380 71.06349 1.000 32.74720 430 ARG A CA 1
ATOM 6392 C C . ARG A 1 430 ? 21.73876 -42.36132 71.76896 1.000 39.95378 430 ARG A C 1
ATOM 6393 O O . ARG A 1 430 ? 21.80472 -42.35405 73.00270 1.000 31.99608 430 ARG A O 1
ATOM 6414 N N . PHE A 1 431 ? 22.79377 -42.57090 70.98591 1.000 37.10235 431 PHE A N 1
ATOM 6415 C CA . PHE A 1 431 ? 24.10514 -42.88008 71.54154 1.000 40.54627 431 PHE A CA 1
ATOM 6416 C C . PHE A 1 431 ? 25.18491 -42.50746 70.52849 1.000 43.83707 431 PHE A C 1
ATOM 6417 O O . PHE A 1 431 ? 24.89824 -42.09469 69.40186 1.000 38.54054 431 PHE A O 1
ATOM 6434 N N . LYS A 1 432 ? 26.44084 -42.64905 70.95770 1.000 44.71972 432 LYS A N 1
ATOM 6435 C CA . LYS A 1 432 ? 27.61769 -42.49460 70.11160 1.000 47.80800 432 LYS A CA 1
ATOM 6436 C C . LYS A 1 432 ? 28.56265 -43.65755 70.38533 1.000 47.98742 432 LYS A C 1
ATOM 6437 O O . LYS A 1 432 ? 28.68611 -44.10834 71.52837 1.000 43.37310 432 LYS A O 1
ATOM 6456 N N . ASN A 1 433 ? 29.23437 -44.13975 69.34375 1.000 51.08781 433 ASN A N 1
ATOM 6457 C CA . ASN A 1 433 ? 30.13920 -45.27369 69.48083 1.000 49.15685 433 ASN A CA 1
ATOM 6458 C C . ASN A 1 433 ? 31.54137 -44.79446 69.83904 1.000 48.46701 433 ASN A C 1
ATOM 6459 O O . ASN A 1 433 ? 32.01254 -43.77320 69.33051 1.000 48.22885 433 ASN A O 1
ATOM 6470 N N . CYS A 1 434 ? 32.19537 -45.53061 70.73175 1.000 48.70512 434 CYS A N 1
ATOM 6471 C CA . CYS A 1 434 ? 33.57571 -45.22272 71.09601 1.000 47.40384 434 CYS A CA 1
ATOM 6472 C C . CYS A 1 434 ? 34.48939 -45.47742 69.90230 1.000 52.36918 434 CYS A C 1
ATOM 6473 O O . CYS A 1 434 ? 34.39501 -46.53875 69.27378 1.000 50.72475 434 CYS A O 1
ATOM 6480 N N . PRO A 1 435 ? 35.37379 -44.54022 69.55160 1.000 55.83416 435 PRO A N 1
ATOM 6481 C CA . PRO A 1 435 ? 36.26050 -44.78666 68.40045 1.000 62.42011 435 PRO A CA 1
ATOM 6482 C C . PRO A 1 435 ? 37.14344 -46.01390 68.56600 1.000 60.60080 435 PRO A C 1
ATOM 6483 O O . PRO A 1 435 ? 37.56341 -46.60101 67.55990 1.000 64.60055 435 PRO A O 1
ATOM 6494 N N . GLN A 1 436 ? 37.43656 -46.42362 69.80179 1.000 51.15001 436 GLN A N 1
ATOM 6495 C CA . GLN A 1 436 ? 38.37657 -47.51033 70.06069 1.000 52.88751 436 GLN A CA 1
ATOM 6496 C C . GLN A 1 436 ? 37.68329 -48.85559 70.25913 1.000 56.92854 436 GLN A C 1
ATOM 6497 O O . GLN A 1 436 ? 37.99856 -49.82065 69.55699 1.000 55.98378 436 GLN A O 1
ATOM 6501 N N . CYS A 1 437 ? 36.74643 -48.94465 71.20843 1.000 50.88955 437 CYS A N 1
ATOM 6502 C CA . CYS A 1 437 ? 36.11977 -50.21993 71.54355 1.000 47.53797 437 CYS A CA 1
ATOM 6503 C C . CYS A 1 437 ? 34.69776 -50.36664 71.01212 1.000 50.52147 437 CYS A C 1
ATOM 6504 O O . CYS A 1 437 ? 34.12329 -51.45476 71.12871 1.000 51.59700 437 CYS A O 1
ATOM 6511 N N . ASN A 1 438 ? 34.12055 -49.31663 70.43007 1.000 54.75069 438 ASN A N 1
ATOM 6512 C CA . ASN A 1 438 ? 32.80622 -49.34289 69.79250 1.000 52.42982 438 ASN A CA 1
ATOM 6513 C C . ASN A 1 438 ? 31.65328 -49.44800 70.78372 1.000 50.83205 438 ASN A C 1
ATOM 6514 O O . ASN A 1 438 ? 30.51059 -49.68058 70.36679 1.000 55.17990 438 ASN A O 1
ATOM 6525 N N . ALA A 1 439 ? 31.90616 -49.27782 72.07771 1.000 52.11646 439 ALA A N 1
ATOM 6526 C CA . ALA A 1 439 ? 30.83132 -49.34722 73.05781 1.000 51.57407 439 ALA A CA 1
ATOM 6527 C C . ALA A 1 439 ? 29.89729 -48.14858 72.92187 1.000 44.81710 439 ALA A C 1
ATOM 6528 O O . ALA A 1 439 ? 30.31541 -47.03940 72.57898 1.000 43.68297 439 ALA A O 1
ATOM 6535 N N . GLU A 1 440 ? 28.61658 -48.38091 73.19987 1.000 46.81511 440 GLU A N 1
ATOM 6536 C CA . GLU A 1 440 ? 27.61740 -47.32594 73.09953 1.000 42.29466 440 GLU A CA 1
ATOM 6537 C C . GLU A 1 440 ? 27.69721 -46.42148 74.32208 1.000 40.36260 440 GLU A C 1
ATOM 6538 O O . GLU A 1 440 ? 27.64986 -46.89416 75.46252 1.000 42.58027 440 GLU A O 1
ATOM 6550 N N . ASN A 1 441 ? 27.81014 -45.11924 74.08102 1.000 37.99324 441 ASN A N 1
ATOM 6551 C CA . ASN A 1 441 ? 28.01661 -44.14371 75.13757 1.000 40.66205 441 ASN A CA 1
ATOM 6552 C C . ASN A 1 441 ? 26.94341 -43.06853 75.05900 1.000 45.93877 441 ASN A C 1
ATOM 6553 O O . ASN A 1 441 ? 26.32293 -42.85430 74.01445 1.000 39.52812 441 ASN A O 1
ATOM 6564 N N . ASP A 1 442 ? 26.72155 -42.40145 76.18974 1.000 40.67645 442 ASP A N 1
ATOM 6565 C CA . ASP A 1 442 ? 25.81556 -41.26355 76.20868 1.000 40.16751 442 ASP A CA 1
ATOM 6566 C C . ASP A 1 442 ? 26.32614 -40.18917 75.25635 1.000 50.02245 442 ASP A C 1
ATOM 6567 O O . ASP A 1 442 ? 27.53074 -40.05076 75.02822 1.000 45.56715 442 ASP A O 1
ATOM 6576 N N . ILE A 1 443 ? 25.39232 -39.42060 74.69327 1.000 48.07079 443 ILE A N 1
ATOM 6577 C CA . ILE A 1 443 ? 25.77067 -38.37892 73.74409 1.000 51.03939 443 ILE A CA 1
ATOM 6578 C C . ILE A 1 443 ? 26.67983 -37.35219 74.40589 1.000 51.86108 443 ILE A C 1
ATOM 6579 O O . ILE A 1 443 ? 27.57456 -36.79377 73.75880 1.000 56.28046 443 ILE A O 1
ATOM 6595 N N . ALA A 1 444 ? 26.47255 -37.08485 75.69283 1.000 50.69326 444 ALA A N 1
ATOM 6596 C CA . ALA A 1 444 ? 27.22203 -36.06155 76.40907 1.000 55.32320 444 ALA A CA 1
ATOM 6597 C C . ALA A 1 444 ? 28.52421 -36.57455 77.01180 1.000 60.40023 444 ALA A C 1
ATOM 6598 O O . ALA A 1 444 ? 29.26358 -35.78523 77.60930 1.000 62.33550 444 ALA A O 1
ATOM 6605 N N . ALA A 1 445 ? 28.82622 -37.86210 76.87049 1.000 50.89704 445 ALA A N 1
ATOM 6606 C CA . ALA A 1 445 ? 30.00469 -38.42299 77.51646 1.000 53.74102 445 ALA A CA 1
ATOM 6607 C C . ALA A 1 445 ? 31.28040 -37.80690 76.95587 1.000 56.79992 445 ALA A C 1
ATOM 6608 O O . ALA A 1 445 ? 31.40866 -37.58631 75.74871 1.000 50.78511 445 ALA A O 1
ATOM 6615 N N . ARG A 1 446 ? 32.22941 -37.52555 77.84825 1.000 48.44043 446 ARG A N 1
ATOM 6616 C CA . ARG A 1 446 ? 33.54753 -37.04687 77.45804 1.000 53.37778 446 ARG A CA 1
ATOM 6617 C C . ARG A 1 446 ? 34.59108 -38.15682 77.42801 1.000 49.80295 446 ARG A C 1
ATOM 6618 O O . ARG A 1 446 ? 35.66831 -37.95577 76.85710 1.000 54.49847 446 ARG A O 1
ATOM 6622 N N . ARG A 1 447 ? 34.29574 -39.31606 78.01725 1.000 51.35901 447 ARG A N 1
ATOM 6623 C CA . ARG A 1 447 ? 35.20813 -40.45093 78.02515 1.000 54.11890 447 ARG A CA 1
ATOM 6624 C C . ARG A 1 447 ? 34.39459 -41.73745 77.97972 1.000 48.71484 447 ARG A C 1
ATOM 6625 O O . ARG A 1 447 ? 33.30533 -41.81962 78.55360 1.000 40.33241 447 ARG A O 1
ATOM 6646 N N . CYS A 1 448 ? 34.93641 -42.74196 77.29358 1.000 48.38626 448 CYS A N 1
ATOM 6647 C CA . CYS A 1 448 ? 34.21451 -43.99373 77.10357 1.000 47.89902 448 CYS A CA 1
ATOM 6648 C C . CYS A 1 448 ? 34.00897 -44.71539 78.42953 1.000 50.53548 448 CYS A C 1
ATOM 6649 O O . CYS A 1 448 ? 34.89539 -44.74068 79.28835 1.000 52.92084 448 CYS A O 1
ATOM 6656 N N . ARG A 1 449 ? 32.83134 -45.32834 78.58160 1.000 48.91376 449 ARG A N 1
ATOM 6657 C CA . ARG A 1 449 ? 32.48736 -45.97523 79.84316 1.000 52.57132 449 ARG A CA 1
ATOM 6658 C C . ARG A 1 449 ? 33.22000 -47.29889 80.03258 1.000 52.20419 449 ARG A C 1
ATOM 6659 O O . ARG A 1 449 ? 33.44794 -47.71542 81.17384 1.000 44.56758 449 ARG A O 1
ATOM 6680 N N . GLU A 1 450 ? 33.57855 -47.97878 78.94218 1.000 49.41739 450 GLU A N 1
ATOM 6681 C CA . GLU A 1 450 ? 34.21327 -49.29229 79.00730 1.000 51.30712 450 GLU A CA 1
ATOM 6682 C C . GLU A 1 450 ? 35.73218 -49.23462 78.91205 1.000 51.99159 450 GLU A C 1
ATOM 6683 O O . GLU A 1 450 ? 36.41679 -50.01099 79.58481 1.000 54.56414 450 GLU A O 1
ATOM 6695 N N . CYS A 1 451 ? 36.27992 -48.34409 78.08208 1.000 54.77103 451 CYS A N 1
ATOM 6696 C CA . CYS A 1 451 ? 37.71780 -48.27080 77.86857 1.000 55.28634 451 CYS A CA 1
ATOM 6697 C C . CYS A 1 451 ? 38.33598 -46.93690 78.26269 1.000 56.31003 451 CYS A C 1
ATOM 6698 O O . CYS A 1 451 ? 39.56528 -46.81166 78.22192 1.000 54.32306 451 CYS A O 1
ATOM 6705 N N . ASP A 1 452 ? 37.53233 -45.94107 78.62575 1.000 52.07120 452 ASP A N 1
ATOM 6706 C CA . ASP A 1 452 ? 38.01637 -44.65538 79.12262 1.000 52.68797 452 ASP A CA 1
ATOM 6707 C C . ASP A 1 452 ? 38.84430 -43.89484 78.09126 1.000 54.19176 452 ASP A C 1
ATOM 6708 O O . ASP A 1 452 ? 39.67159 -43.05297 78.45648 1.000 55.16117 452 ASP A O 1
ATOM 6717 N N . THR A 1 453 ? 38.64820 -44.17620 76.80714 1.000 55.14416 453 THR A N 1
ATOM 6718 C CA . THR A 1 453 ? 39.23514 -43.34785 75.76423 1.000 61.11932 453 THR A CA 1
ATOM 6719 C C . THR A 1 453 ? 38.50164 -42.01161 75.69170 1.000 56.93196 453 THR A C 1
ATOM 6720 O O . THR A 1 453 ? 37.30047 -41.92333 75.96003 1.000 55.05625 453 THR A O 1
ATOM 6731 N N . VAL A 1 454 ? 39.24013 -40.95849 75.33924 1.000 58.21317 454 VAL A N 1
ATOM 6732 C CA . VAL A 1 454 ? 38.63353 -39.63952 75.20235 1.000 61.74951 454 VAL A CA 1
ATOM 6733 C C . VAL A 1 454 ? 37.67123 -39.64961 74.02243 1.000 60.78713 454 VAL A C 1
ATOM 6734 O O . VAL A 1 454 ? 38.00534 -40.12989 72.93116 1.000 63.02753 454 VAL A O 1
ATOM 6747 N N . LEU A 1 455 ? 36.46801 -39.12371 74.23693 1.000 54.98397 455 LEU A N 1
ATOM 6748 C CA . LEU A 1 455 ? 35.47821 -38.96490 73.17868 1.000 57.54195 455 LEU A CA 1
ATOM 6749 C C . LEU A 1 455 ? 35.52482 -37.52026 72.69503 1.000 57.33969 455 LEU A C 1
ATOM 6750 O O . LEU A 1 455 ? 35.22162 -36.59537 73.45717 1.000 54.78210 455 LEU A O 1
ATOM 6766 N N . VAL A 1 456 ? 35.89891 -37.33276 71.42871 1.000 62.82566 456 VAL A N 1
ATOM 6767 C CA . VAL A 1 456 ? 36.17042 -35.99742 70.91205 1.000 62.09156 456 VAL A CA 1
ATOM 6768 C C . VAL A 1 456 ? 34.88171 -35.18551 70.85271 1.000 63.75049 456 VAL A C 1
ATOM 6769 O O . VAL A 1 456 ? 33.82640 -35.68130 70.43475 1.000 56.41782 456 VAL A O 1
ATOM 6782 N N . ASP A 1 457 ? 34.96751 -33.92681 71.28155 1.000 66.37244 457 ASP A N 1
ATOM 6783 C CA . ASP A 1 457 ? 33.83951 -33.00916 71.21650 1.000 72.97777 457 ASP A CA 1
ATOM 6784 C C . ASP A 1 457 ? 33.47171 -32.73343 69.75842 1.000 72.34484 457 ASP A C 1
ATOM 6785 O O . ASP A 1 457 ? 34.33693 -32.76731 68.87889 1.000 69.08725 457 ASP A O 1
ATOM 6794 N N . PRO A 1 458 ? 32.19053 -32.47305 69.46486 1.000 74.70797 458 PRO A N 1
ATOM 6795 C CA . PRO A 1 458 ? 31.82812 -32.22255 68.05780 1.000 78.35777 458 PRO A CA 1
ATOM 6796 C C . PRO A 1 458 ? 32.56448 -31.03808 67.45892 1.000 78.42314 458 PRO A C 1
ATOM 6797 O O . PRO A 1 458 ? 32.98259 -31.09090 66.29552 1.000 76.31480 458 PRO A O 1
ATOM 6808 N N . ASP A 1 459 ? 32.74726 -29.96738 68.23459 1.000 78.17039 459 ASP A N 1
ATOM 6809 C CA . ASP A 1 459 ? 33.40910 -28.77876 67.70910 1.000 80.21968 459 ASP A CA 1
ATOM 6810 C C . ASP A 1 459 ? 34.86168 -29.06604 67.35262 1.000 81.13614 459 ASP A C 1
ATOM 6811 O O . ASP A 1 459 ? 35.35759 -28.60061 66.31990 1.000 81.36498 459 ASP A O 1
ATOM 6820 N N . ASP A 1 460 ? 35.56208 -29.82786 68.19712 1.000 75.58134 460 ASP A N 1
ATOM 6821 C CA . ASP A 1 460 ? 36.98781 -30.05414 67.97993 1.000 79.34670 460 ASP A CA 1
ATOM 6822 C C . ASP A 1 460 ? 37.24000 -30.85988 66.71178 1.000 77.96910 460 ASP A C 1
ATOM 6823 O O . ASP A 1 460 ? 38.13036 -30.52143 65.92350 1.000 79.26305 460 ASP A O 1
ATOM 6832 N N . MET A 1 461 ? 36.46740 -31.92713 66.49404 1.000 75.54649 461 MET A N 1
ATOM 6833 C CA . MET A 1 461 ? 36.62657 -32.70630 65.27098 1.000 84.50188 461 MET A CA 1
ATOM 6834 C C . MET A 1 461 ? 36.35755 -31.84665 64.04370 1.000 87.79403 461 MET A C 1
ATOM 6835 O O . MET A 1 461 ? 37.08389 -31.92752 63.04621 1.000 85.92180 461 MET A O 1
ATOM 6849 N N . LEU A 1 462 ? 35.31160 -31.01906 64.09707 1.000 77.86838 462 LEU A N 1
ATOM 6850 C CA . LEU A 1 462 ? 35.01026 -30.13666 62.97555 1.000 84.88371 462 LEU A CA 1
ATOM 6851 C C . LEU A 1 462 ? 36.12630 -29.12353 62.75242 1.000 85.68265 462 LEU A C 1
ATOM 6852 O O . LEU A 1 462 ? 36.53220 -28.87755 61.61049 1.000 93.48828 462 LEU A O 1
ATOM 6868 N N . LYS A 1 463 ? 36.64290 -28.53229 63.83261 1.000 86.13403 463 LYS A N 1
ATOM 6869 C CA . LYS A 1 463 ? 37.65814 -27.49357 63.69012 1.000 84.65641 463 LYS A CA 1
ATOM 6870 C C . LYS A 1 463 ? 38.89975 -28.03064 62.99103 1.000 86.92007 463 LYS A C 1
ATOM 6871 O O . LYS A 1 463 ? 39.51482 -27.33227 62.17634 1.000 89.06749 463 LYS A O 1
ATOM 6875 N N . ALA A 1 464 ? 39.29199 -29.26631 63.30590 1.000 88.30522 464 ALA A N 1
ATOM 6876 C CA . ALA A 1 464 ? 40.46426 -29.85110 62.66463 1.000 93.15240 464 ALA A CA 1
ATOM 6877 C C . ALA A 1 464 ? 40.23878 -30.04931 61.17057 1.000 94.31902 464 ALA A C 1
ATOM 6878 O O . ALA A 1 464 ? 41.14035 -29.79689 60.36281 1.000 92.01237 464 ALA A O 1
ATOM 6885 N N . ALA A 1 465 ? 39.04951 -30.51459 60.78334 1.000 93.78554 465 ALA A N 1
ATOM 6886 C CA . ALA A 1 465 ? 38.76191 -30.72990 59.36996 1.000 93.32938 465 ALA A CA 1
ATOM 6887 C C . ALA A 1 465 ? 38.41867 -29.43114 58.65186 1.000 94.76971 465 ALA A C 1
ATOM 6888 O O . ALA A 1 465 ? 38.64488 -29.31968 57.44144 1.000 101.06973 465 ALA A O 1
ATOM 6895 N N . LEU A 1 466 ? 37.86866 -28.44949 59.36957 1.000 92.63780 466 LEU A N 1
ATOM 6896 C CA . LEU A 1 466 ? 37.58331 -27.15562 58.75821 1.000 93.77405 466 LEU A CA 1
ATOM 6897 C C . LEU A 1 466 ? 38.87316 -26.44570 58.36715 1.000 102.33298 466 LEU A C 1
ATOM 6898 O O . LEU A 1 466 ? 39.00882 -25.95580 57.23972 1.000 104.60211 466 LEU A O 1
ATOM 6914 N N . ARG A 1 467 ? 39.83671 -26.38641 59.28809 1.000 102.12164 467 ARG A N 1
ATOM 6915 C CA . ARG A 1 467 ? 41.14157 -25.82015 58.96486 1.000 102.60204 467 ARG A CA 1
ATOM 6916 C C . ARG A 1 467 ? 41.87712 -26.70148 57.96235 1.000 105.63732 467 ARG A C 1
ATOM 6917 O O . ARG A 1 467 ? 42.20245 -26.26550 56.85210 1.000 112.27961 467 ARG A O 1
ATOM 6921 N N . LEU A 1 468 ? 42.13143 -27.95731 58.33126 1.000 103.83430 468 LEU A N 1
ATOM 6922 C CA . LEU A 1 468 ? 42.78446 -28.89675 57.42812 1.000 106.30531 468 LEU A CA 1
ATOM 6923 C C . LEU A 1 468 ? 41.79980 -29.31143 56.34297 1.000 104.40759 468 LEU A C 1
ATOM 6924 O O . LEU A 1 468 ? 41.08192 -30.30631 56.49064 1.000 106.65711 468 LEU A O 1
ATOM 6928 N N . LYS A 1 469 ? 41.75915 -28.54960 55.25020 1.000 109.27499 469 LYS A N 1
ATOM 6929 C CA . LYS A 1 469 ? 40.77385 -28.73933 54.18691 1.000 112.25468 469 LYS A CA 1
ATOM 6930 C C . LYS A 1 469 ? 41.05139 -29.95458 53.32630 1.000 112.97797 469 LYS A C 1
ATOM 6931 O O . LYS A 1 469 ? 40.33431 -30.15608 52.33129 1.000 111.02107 469 LYS A O 1
ATOM 6935 N N . ASP A 1 470 ? 42.05484 -30.77388 53.65123 1.000 114.26662 470 ASP A N 1
ATOM 6936 C CA . ASP A 1 470 ? 42.20256 -32.05288 52.96696 1.000 112.92751 470 ASP A CA 1
ATOM 6937 C C . ASP A 1 470 ? 40.92813 -32.87654 53.08487 1.000 114.23538 470 ASP A C 1
ATOM 6938 O O . ASP A 1 470 ? 40.62846 -33.69071 52.20408 1.000 110.68066 470 ASP A O 1
ATOM 6942 N N . ALA A 1 471 ? 40.17386 -32.67983 54.16347 1.000 117.49025 471 ALA A N 1
ATOM 6943 C CA . ALA A 1 471 ? 38.85072 -33.25723 54.33542 1.000 107.15134 471 ALA A CA 1
ATOM 6944 C C . ALA A 1 471 ? 37.78586 -32.19092 54.10074 1.000 100.90078 471 ALA A C 1
ATOM 6945 O O . ALA A 1 471 ? 38.00785 -31.00018 54.33680 1.000 101.87868 471 ALA A O 1
ATOM 6952 N N . LEU A 1 472 ? 36.62287 -32.63433 53.63195 1.000 96.30507 472 LEU A N 1
ATOM 6953 C CA . LEU A 1 472 ? 35.50538 -31.74732 53.33830 1.000 92.02763 472 LEU A CA 1
ATOM 6954 C C . LEU A 1 472 ? 34.58681 -31.63340 54.54744 1.000 86.34087 472 LEU A C 1
ATOM 6955 O O . LEU A 1 472 ? 34.34354 -32.61695 55.25195 1.000 82.81198 472 LEU A O 1
ATOM 6971 N N . VAL A 1 473 ? 34.08860 -30.42255 54.79055 1.000 80.55539 473 VAL A N 1
ATOM 6972 C CA . VAL A 1 473 ? 33.11589 -30.16407 55.84550 1.000 71.92835 473 VAL A CA 1
ATOM 6973 C C . VAL A 1 473 ? 31.95129 -29.38884 55.24611 1.000 69.72788 473 VAL A C 1
ATOM 6974 O O . VAL A 1 473 ? 32.15293 -28.44419 54.47456 1.000 72.03008 473 VAL A O 1
ATOM 6987 N N . LEU A 1 474 ? 30.73200 -29.78230 55.61200 1.000 68.80435 474 LEU A N 1
ATOM 6988 C CA . LEU A 1 474 ? 29.52113 -29.22331 55.02132 1.000 68.97302 474 LEU A CA 1
ATOM 6989 C C . LEU A 1 474 ? 28.44492 -29.10571 56.08756 1.000 67.15918 474 LEU A C 1
ATOM 6990 O O . LEU A 1 474 ? 28.04384 -30.11374 56.67631 1.000 68.93906 474 LEU A O 1
ATOM 7006 N N . ARG A 1 475 ? 27.98002 -27.88231 56.33575 1.000 63.95722 475 ARG A N 1
ATOM 7007 C CA . ARG A 1 475 ? 26.80677 -27.67658 57.17500 1.000 61.58821 475 ARG A CA 1
ATOM 7008 C C . ARG A 1 475 ? 25.55981 -28.01703 56.36985 1.000 63.90570 475 ARG A C 1
ATOM 7009 O O . ARG A 1 475 ? 25.37673 -27.51800 55.25724 1.000 68.09928 475 ARG A O 1
ATOM 7030 N N . CYS A 1 476 ? 24.69654 -28.85405 56.93168 1.000 61.02322 476 CYS A N 1
ATOM 7031 C CA . CYS A 1 476 ? 23.59506 -29.44431 56.18421 1.000 55.17315 476 CYS A CA 1
ATOM 7032 C C . CYS A 1 476 ? 22.28474 -28.73223 56.48702 1.000 57.90487 476 CYS A C 1
ATOM 7033 O O . CYS A 1 476 ? 21.88332 -28.62439 57.64977 1.000 54.57230 476 CYS A O 1
ATOM 7041 N N . SER A 1 477 ? 21.62113 -28.25934 55.43270 1.000 55.72017 477 SER A N 1
ATOM 7042 C CA . SER A 1 477 ? 20.26995 -27.72710 55.52476 1.000 51.26507 477 SER A CA 1
ATOM 7043 C C . SER A 1 477 ? 19.20683 -28.76939 55.20610 1.000 50.85494 477 SER A C 1
ATOM 7044 O O . SER A 1 477 ? 18.02385 -28.52785 55.46849 1.000 50.78504 477 SER A O 1
ATOM 7052 N N . GLY A 1 478 ? 19.59694 -29.90899 54.65062 1.000 44.34159 478 GLY A N 1
ATOM 7053 C CA . GLY A 1 478 ? 18.64644 -30.94385 54.30038 1.000 41.85780 478 GLY A CA 1
ATOM 7054 C C . GLY A 1 478 ? 19.31649 -32.00944 53.46189 1.000 38.57967 478 GLY A C 1
ATOM 7055 O O . GLY A 1 478 ? 20.49142 -31.90259 53.09589 1.000 43.66375 478 GLY A O 1
ATOM 7059 N N . MET A 1 479 ? 18.54295 -33.05328 53.16892 1.000 40.69283 479 MET A N 1
ATOM 7060 C CA . MET A 1 479 ? 19.01920 -34.15567 52.34720 1.000 42.83634 479 MET A CA 1
ATOM 7061 C C . MET A 1 479 ? 17.93564 -34.54909 51.35506 1.000 37.88809 479 MET A C 1
ATOM 7062 O O . MET A 1 479 ? 16.74212 -34.35973 51.60392 1.000 33.15438 479 MET A O 1
ATOM 7076 N N . SER A 1 480 ? 18.36965 -35.09896 50.22461 1.000 36.22386 480 SER A N 1
ATOM 7077 C CA . SER A 1 480 ? 17.48056 -35.57118 49.17362 1.000 48.31239 480 SER A CA 1
ATOM 7078 C C . SER A 1 480 ? 17.78315 -37.03604 48.89557 1.000 36.26545 480 SER A C 1
ATOM 7079 O O . SER A 1 480 ? 18.93871 -37.46567 48.97568 1.000 40.42369 480 SER A O 1
ATOM 7087 N N . LEU A 1 481 ? 16.74110 -37.79800 48.57246 1.000 34.60771 481 LEU A N 1
ATOM 7088 C CA . LEU A 1 481 ? 16.85079 -39.23159 48.34851 1.000 38.49320 481 LEU A CA 1
ATOM 7089 C C . LEU A 1 481 ? 16.56929 -39.57099 46.88878 1.000 42.59462 481 LEU A C 1
ATOM 7090 O O . LEU A 1 481 ? 15.64982 -39.01637 46.27717 1.000 45.30322 481 LEU A O 1
ATOM 7106 N N . GLN A 1 482 ? 17.36799 -40.49154 46.34187 1.000 40.75338 482 GLN A N 1
ATOM 7107 C CA . GLN A 1 482 ? 17.21284 -40.99770 44.98391 1.000 44.38884 482 GLN A CA 1
ATOM 7108 C C . GLN A 1 482 ? 17.34855 -42.51464 45.00048 1.000 43.94619 482 GLN A C 1
ATOM 7109 O O . GLN A 1 482 ? 18.05872 -43.07185 45.84185 1.000 45.19900 482 GLN A O 1
ATOM 7123 N N . HIS A 1 483 ? 16.69292 -43.18756 44.05291 1.000 34.84992 483 HIS A N 1
ATOM 7124 C CA . HIS A 1 483 ? 16.81660 -44.63812 43.97436 1.000 50.09371 483 HIS A CA 1
ATOM 7125 C C . HIS A 1 483 ? 16.75716 -45.11436 42.52915 1.000 53.08794 483 HIS A C 1
ATOM 7126 O O . HIS A 1 483 ? 16.18514 -44.45289 41.65767 1.000 46.69908 483 HIS A O 1
ATOM 7140 N N . GLY A 1 484 ? 17.36770 -46.27345 42.29642 1.000 57.91405 484 GLY A N 1
ATOM 7141 C CA . GLY A 1 484 ? 17.37865 -46.90763 40.99753 1.000 60.42030 484 GLY A CA 1
ATOM 7142 C C . GLY A 1 484 ? 17.59611 -48.39845 41.14008 1.000 68.16348 484 GLY A C 1
ATOM 7143 O O . GLY A 1 484 ? 17.56163 -48.94462 42.24390 1.000 57.05727 484 GLY A O 1
ATOM 7147 N N . HIS A 1 485 ? 17.83518 -49.05804 40.00259 1.000 71.23269 485 HIS A N 1
ATOM 7148 C CA . HIS A 1 485 ? 17.93647 -50.51845 39.97973 1.000 68.99639 485 HIS A CA 1
ATOM 7149 C C . HIS A 1 485 ? 18.91070 -50.93464 38.88027 1.000 74.79588 485 HIS A C 1
ATOM 7150 O O . HIS A 1 485 ? 18.54366 -50.96067 37.70109 1.000 81.93053 485 HIS A O 1
ATOM 7154 N N . ASP A 1 486 ? 20.13626 -51.27686 39.27599 1.000 73.98653 486 ASP A N 1
ATOM 7155 C CA . ASP A 1 486 ? 21.12274 -51.81638 38.35163 1.000 75.55857 486 ASP A CA 1
ATOM 7156 C C . ASP A 1 486 ? 21.08128 -53.34687 38.37770 1.000 77.99538 486 ASP A C 1
ATOM 7157 O O . ASP A 1 486 ? 20.14332 -53.96141 38.89549 1.000 75.62705 486 ASP A O 1
ATOM 7166 N N . GLU A 1 487 ? 22.11907 -53.97443 37.81102 1.000 74.88459 487 GLU A N 1
ATOM 7167 C CA . GLU A 1 487 ? 22.10137 -55.41569 37.58305 1.000 73.15574 487 GLU A CA 1
ATOM 7168 C C . GLU A 1 487 ? 22.28852 -56.21478 38.86835 1.000 78.00470 487 GLU A C 1
ATOM 7169 O O . GLU A 1 487 ? 21.84537 -57.36701 38.94318 1.000 75.46182 487 GLU A O 1
ATOM 7181 N N . LYS A 1 488 ? 22.94546 -55.64488 39.87469 1.000 75.22481 488 LYS A N 1
ATOM 7182 C CA . LYS A 1 488 ? 23.12645 -56.32671 41.14950 1.000 78.34785 488 LYS A CA 1
ATOM 7183 C C . LYS A 1 488 ? 22.01605 -56.02148 42.14840 1.000 71.99787 488 LYS A C 1
ATOM 7184 O O . LYS A 1 488 ? 22.05509 -56.53880 43.27004 1.000 62.19047 488 LYS A O 1
ATOM 7203 N N . GLY A 1 489 ? 21.03822 -55.19192 41.77997 1.000 61.08397 489 GLY A N 1
ATOM 7204 C CA . GLY A 1 489 ? 19.87159 -54.93848 42.59594 1.000 61.74226 489 GLY A CA 1
ATOM 7205 C C . GLY A 1 489 ? 19.61498 -53.45821 42.76749 1.000 60.65350 489 GLY A C 1
ATOM 7206 O O . GLY A 1 489 ? 20.22479 -52.61013 42.10872 1.000 62.23849 489 GLY A O 1
ATOM 7210 N N . GLU A 1 490 ? 18.69543 -53.14339 43.67649 1.000 57.83324 490 GLU A N 1
ATOM 7211 C CA . GLU A 1 490 ? 18.28722 -51.77160 43.93165 1.000 58.24933 490 GLU A CA 1
ATOM 7212 C C . GLU A 1 490 ? 19.34874 -51.02502 44.73498 1.000 49.37188 490 GLU A C 1
ATOM 7213 O O . GLU A 1 490 ? 20.21601 -51.62030 45.38044 1.000 51.33981 490 GLU A O 1
ATOM 7225 N N . TRP A 1 491 ? 19.26330 -49.69643 44.69410 1.000 48.24455 491 TRP A N 1
ATOM 7226 C CA . TRP A 1 491 ? 20.14676 -48.85422 45.48545 1.000 45.01799 491 TRP A CA 1
ATOM 7227 C C . TRP A 1 491 ? 19.41565 -47.57390 45.85786 1.000 50.70671 491 TRP A C 1
ATOM 7228 O O . TRP A 1 491 ? 18.41968 -47.19735 45.23493 1.000 44.80276 491 TRP A O 1
ATOM 7249 N N . LEU A 1 492 ? 19.91887 -46.91374 46.89776 1.000 44.67413 492 LEU A N 1
ATOM 7250 C CA . LEU A 1 492 ? 19.38131 -45.64245 47.36082 1.000 47.48089 492 LEU A CA 1
ATOM 7251 C C . LEU A 1 492 ? 20.53411 -44.67828 47.59017 1.000 45.18807 492 LEU A C 1
ATOM 7252 O O . LEU A 1 492 ? 21.48226 -44.99905 48.31434 1.000 31.45135 492 LEU A O 1
ATOM 7268 N N . LYS A 1 493 ? 20.44358 -43.50184 46.97705 1.000 35.71743 493 LYS A N 1
ATOM 7269 C CA . LYS A 1 493 ? 21.46701 -42.46890 47.06016 1.000 42.71174 493 LYS A CA 1
ATOM 7270 C C . LYS A 1 493 ? 20.93433 -41.30376 47.88036 1.000 36.76275 493 LYS A C 1
ATOM 7271 O O . LYS A 1 493 ? 19.82706 -40.81589 47.62730 1.000 43.28337 493 LYS A O 1
ATOM 7290 N N . ILE A 1 494 ? 21.71795 -40.86533 48.86196 1.000 41.35303 494 ILE A N 1
ATOM 7291 C CA . ILE A 1 494 ? 21.37328 -39.72959 49.70808 1.000 42.12472 494 ILE A CA 1
ATOM 7292 C C . ILE A 1 494 ? 22.36418 -38.60997 49.42422 1.000 44.85122 494 ILE A C 1
ATOM 7293 O O . ILE A 1 494 ? 23.58148 -38.82954 49.44935 1.000 39.11235 494 ILE A O 1
ATOM 7309 N N . THR A 1 495 ? 21.84395 -37.41449 49.15123 1.000 44.55555 495 THR A N 1
ATOM 7310 C CA . THR A 1 495 ? 22.65430 -36.23706 48.86034 1.000 44.83931 495 THR A CA 1
ATOM 7311 C C . THR A 1 495 ? 22.43439 -35.20566 49.95919 1.000 40.46690 495 THR A C 1
ATOM 7312 O O . THR A 1 495 ? 21.29949 -34.77520 50.19221 1.000 39.86187 495 THR A O 1
ATOM 7323 N N . TYR A 1 496 ? 23.51976 -34.80679 50.62089 1.000 44.13885 496 TYR A N 1
ATOM 7324 C CA . TYR A 1 496 ? 23.49355 -33.80455 51.68051 1.000 45.52220 496 TYR A CA 1
ATOM 7325 C C . TYR A 1 496 ? 23.96961 -32.47351 51.11605 1.000 50.22627 496 TYR A C 1
ATOM 7326 O O . TYR A 1 496 ? 24.99097 -32.42325 50.42534 1.000 50.17000 496 TYR A O 1
ATOM 7344 N N . TYR A 1 497 ? 23.23842 -31.40034 51.41522 1.000 49.53171 497 TYR A N 1
ATOM 7345 C CA . TYR A 1 497 ? 23.51658 -30.09654 50.82918 1.000 55.41800 497 TYR A CA 1
ATOM 7346 C C . TYR A 1 497 ? 23.39915 -29.00799 51.88712 1.000 57.22263 497 TYR A C 1
ATOM 7347 O O . TYR A 1 497 ? 22.77943 -29.19472 52.93746 1.000 51.16575 497 TYR A O 1
ATOM 7365 N N . ASP A 1 498 ? 24.01337 -27.86263 51.59167 1.000 62.15640 498 ASP A N 1
ATOM 7366 C CA . ASP A 1 498 ? 23.94066 -26.66598 52.41785 1.000 65.64311 498 ASP A CA 1
ATOM 7367 C C . ASP A 1 498 ? 23.06903 -25.61594 51.73118 1.000 72.87988 498 ASP A C 1
ATOM 7368 O O . ASP A 1 498 ? 22.47838 -25.85362 50.67375 1.000 66.34762 498 ASP A O 1
ATOM 7377 N N . GLU A 1 499 ? 22.99974 -24.43343 52.34775 1.000 73.62817 499 GLU A N 1
ATOM 7378 C CA . GLU A 1 499 ? 22.21032 -23.33568 51.80279 1.000 74.82286 499 GLU A CA 1
ATOM 7379 C C . GLU A 1 499 ? 22.83039 -22.71526 50.55627 1.000 77.65231 499 GLU A C 1
ATOM 7380 O O . GLU A 1 499 ? 22.16031 -21.91919 49.88853 1.000 73.09359 499 GLU A O 1
ATOM 7392 N N . ASP A 1 500 ? 24.07990 -23.04867 50.22942 1.000 75.14163 500 ASP A N 1
ATOM 7393 C CA . ASP A 1 500 ? 24.76596 -22.46961 49.08202 1.000 73.98116 500 ASP A CA 1
ATOM 7394 C C . ASP A 1 500 ? 24.95283 -23.44986 47.93058 1.000 73.99044 500 ASP A C 1
ATOM 7395 O O . ASP A 1 500 ? 25.53122 -23.07305 46.90516 1.000 79.84010 500 ASP A O 1
ATOM 7404 N N . GLY A 1 501 ? 24.49400 -24.69309 48.06844 1.000 74.97827 501 GLY A N 1
ATOM 7405 C CA . GLY A 1 501 ? 24.43851 -25.62033 46.95868 1.000 66.36588 501 GLY A CA 1
ATOM 7406 C C . GLY A 1 501 ? 25.51594 -26.68447 46.92610 1.000 66.78466 501 GLY A C 1
ATOM 7407 O O . GLY A 1 501 ? 25.41638 -27.60813 46.10817 1.000 69.52474 501 GLY A O 1
ATOM 7411 N N . ALA A 1 502 ? 26.54207 -26.58620 47.76703 1.000 68.44845 502 ALA A N 1
ATOM 7412 C CA . ALA A 1 502 ? 27.52839 -27.65576 47.84552 1.000 65.37157 502 ALA A CA 1
ATOM 7413 C C . ALA A 1 502 ? 26.85968 -28.92987 48.34789 1.000 63.46437 502 ALA A C 1
ATOM 7414 O O . ALA A 1 502 ? 25.94206 -28.88754 49.17137 1.000 63.73757 502 ALA A O 1
ATOM 7421 N N . ASP A 1 503 ? 27.31310 -30.07672 47.84151 1.000 60.19870 503 ASP A N 1
ATOM 7422 C CA . ASP A 1 503 ? 26.66774 -31.32962 48.20680 1.000 63.74314 503 ASP A CA 1
ATOM 7423 C C . ASP A 1 503 ? 27.66511 -32.47831 48.26524 1.000 61.02336 503 ASP A C 1
ATOM 7424 O O . ASP A 1 503 ? 28.65266 -32.51306 47.52571 1.000 57.99561 503 ASP A O 1
ATOM 7433 N N . VAL A 1 504 ? 27.37748 -33.41847 49.16708 1.000 62.52114 504 VAL A N 1
ATOM 7434 C CA . VAL A 1 504 ? 28.09454 -34.68065 49.30083 1.000 60.38427 504 VAL A CA 1
ATOM 7435 C C . VAL A 1 504 ? 27.06517 -35.80142 49.23914 1.000 52.39693 504 VAL A C 1
ATOM 7436 O O . VAL A 1 504 ? 25.97496 -35.68058 49.80979 1.000 50.62435 504 VAL A O 1
ATOM 7449 N N . SER A 1 505 ? 27.40355 -36.89314 48.55433 1.000 45.51160 505 SER A N 1
ATOM 7450 C CA . SER A 1 505 ? 26.47131 -37.99750 48.37724 1.000 46.76608 505 SER A CA 1
ATOM 7451 C C . SER A 1 505 ? 27.08083 -39.31181 48.84631 1.000 49.11873 505 SER A C 1
ATOM 7452 O O . SER A 1 505 ? 28.30106 -39.49024 48.84209 1.000 46.42992 505 SER A O 1
ATOM 7460 N N . GLU A 1 506 ? 26.20397 -40.22662 49.26207 1.000 46.49272 506 GLU A N 1
ATOM 7461 C CA . GLU A 1 506 ? 26.57101 -41.58817 49.62528 1.000 38.59055 506 GLU A CA 1
ATOM 7462 C C . GLU A 1 506 ? 25.47004 -42.51959 49.13945 1.000 36.15855 506 GLU A C 1
ATOM 7463 O O . GLU A 1 506 ? 24.30638 -42.12162 49.03438 1.000 44.36143 506 GLU A O 1
ATOM 7475 N N . ARG A 1 507 ? 25.83796 -43.76604 48.85283 1.000 39.64762 507 ARG A N 1
ATOM 7476 C CA . ARG A 1 507 ? 24.90877 -44.72576 48.27441 1.000 41.52702 507 ARG A CA 1
ATOM 7477 C C . ARG A 1 507 ? 24.87412 -46.00000 49.10355 1.000 38.05754 507 ARG A C 1
ATOM 7478 O O . ARG A 1 507 ? 25.89891 -46.43551 49.63600 1.000 37.55773 507 ARG A O 1
ATOM 7499 N N . PHE A 1 508 ? 23.68297 -46.58693 49.20759 1.000 36.86565 508 PHE A N 1
ATOM 7500 C CA . PHE A 1 508 ? 23.46845 -47.85406 49.89328 1.000 38.87080 508 PHE A CA 1
ATOM 7501 C C . PHE A 1 508 ? 22.77039 -48.81195 48.93996 1.000 39.71889 508 PHE A C 1
ATOM 7502 O O . PHE A 1 508 ? 21.71339 -48.48113 48.39432 1.000 47.60318 508 PHE A O 1
ATOM 7519 N N . ARG A 1 509 ? 23.35086 -49.99007 48.73327 1.000 35.90552 509 ARG A N 1
ATOM 7520 C CA . ARG A 1 509 ? 22.62350 -51.03005 48.02222 1.000 42.13039 509 ARG A CA 1
ATOM 7521 C C . ARG A 1 509 ? 21.61648 -51.68811 48.96335 1.000 40.62928 509 ARG A C 1
ATOM 7522 O O . ARG A 1 509 ? 21.74640 -51.63264 50.19050 1.000 44.60606 509 ARG A O 1
ATOM 7543 N N . LEU A 1 510 ? 20.59654 -52.32102 48.36915 1.000 37.27105 510 LEU A N 1
ATOM 7544 C CA . LEU A 1 510 ? 19.49033 -52.85650 49.15517 1.000 39.74118 510 LEU A CA 1
ATOM 7545 C C . LEU A 1 510 ? 19.07041 -54.25573 48.71238 1.000 41.20378 510 LEU A C 1
ATOM 7546 O O . LEU A 1 510 ? 17.94091 -54.67272 49.00092 1.000 42.82053 510 LEU A O 1
ATOM 7562 N N . GLN A 1 511 ? 19.94750 -54.99732 48.03888 1.000 35.48892 511 GLN A N 1
ATOM 7563 C CA . GLN A 1 511 ? 19.57946 -56.28809 47.46877 1.000 36.20047 511 GLN A CA 1
ATOM 7564 C C . GLN A 1 511 ? 19.80350 -57.44218 48.44202 1.000 40.81583 511 GLN A C 1
ATOM 7565 O O . GLN A 1 511 ? 18.90741 -58.26890 48.64051 1.000 50.09734 511 GLN A O 1
ATOM 7579 N N . THR A 1 512 ? 21.00586 -57.51964 49.05650 1.000 33.41066 512 THR A N 1
ATOM 7580 C CA . THR A 1 512 ? 21.32233 -58.67392 49.88605 1.000 35.40068 512 THR A CA 1
ATOM 7581 C C . THR A 1 512 ? 20.84440 -58.47001 51.31879 1.000 32.22954 512 THR A C 1
ATOM 7582 O O . THR A 1 512 ? 20.72988 -57.33241 51.78942 1.000 32.45373 512 THR A O 1
ATOM 7593 N N . PRO A 1 513 ? 20.58308 -59.56382 52.04018 1.000 35.54352 513 PRO A N 1
ATOM 7594 C CA . PRO A 1 513 ? 20.25370 -59.42239 53.46762 1.000 33.43194 513 PRO A CA 1
ATOM 7595 C C . PRO A 1 513 ? 21.27580 -58.60593 54.24325 1.000 31.55195 513 PRO A C 1
ATOM 7596 O O . PRO A 1 513 ? 20.88893 -57.77307 55.07153 1.000 27.65029 513 PRO A O 1
ATOM 7607 N N . ALA A 1 514 ? 22.57227 -58.80412 53.99066 1.000 28.83984 514 ALA A N 1
ATOM 7608 C CA . ALA A 1 514 ? 23.57912 -58.03811 54.71967 1.000 30.57792 514 ALA A CA 1
ATOM 7609 C C . ALA A 1 514 ? 23.51107 -56.55946 54.35708 1.000 33.17590 514 ALA A C 1
ATOM 7610 O O . ALA A 1 514 ? 23.73489 -55.69420 55.21208 1.000 33.80543 514 ALA A O 1
ATOM 7617 N N . GLN A 1 515 ? 23.20872 -56.25011 53.09324 1.000 30.59271 515 GLN A N 1
ATOM 7618 C CA . GLN A 1 515 ? 23.07674 -54.85544 52.68247 1.000 31.03013 515 GLN A CA 1
ATOM 7619 C C . GLN A 1 515 ? 21.90463 -54.18142 53.38441 1.000 28.42178 515 GLN A C 1
ATOM 7620 O O . GLN A 1 515 ? 22.01794 -53.03836 53.84308 1.000 32.25877 515 GLN A O 1
ATOM 7634 N N . ARG A 1 516 ? 20.76414 -54.86841 53.46648 1.000 25.70811 516 ARG A N 1
ATOM 7635 C CA . ARG A 1 516 ? 19.60907 -54.29144 54.14548 1.000 34.43106 516 ARG A CA 1
ATOM 7636 C C . ARG A 1 516 ? 19.89199 -54.09969 55.62940 1.000 26.25569 516 ARG A C 1
ATOM 7637 O O . ARG A 1 516 ? 19.55209 -53.05957 56.20577 1.000 28.38589 516 ARG A O 1
ATOM 7658 N N . THR A 1 517 ? 20.53157 -55.08672 56.26061 1.000 31.45308 517 THR A N 1
ATOM 7659 C CA . THR A 1 517 ? 20.90179 -54.95303 57.66583 1.000 27.80981 517 THR A CA 1
ATOM 7660 C C . THR A 1 517 ? 21.82048 -53.75721 57.87775 1.000 28.63946 517 THR A C 1
ATOM 7661 O O . THR A 1 517 ? 21.62808 -52.97193 58.81373 1.000 22.65873 517 THR A O 1
ATOM 7672 N N . ALA A 1 518 ? 22.81958 -53.59895 57.00746 1.000 26.74452 518 ALA A N 1
ATOM 7673 C CA . ALA A 1 518 ? 23.73398 -52.46876 57.11902 1.000 30.84120 518 ALA A CA 1
ATOM 7674 C C . ALA A 1 518 ? 23.00985 -51.14732 56.90103 1.000 28.43554 518 ALA A C 1
ATOM 7675 O O . ALA A 1 518 ? 23.32512 -50.14354 57.55056 1.000 29.26773 518 ALA A O 1
ATOM 7682 N N . PHE A 1 519 ? 22.05128 -51.11955 55.97482 1.000 31.02826 519 PHE A N 1
ATOM 7683 C CA . PHE A 1 519 ? 21.29655 -49.89379 55.73987 1.000 27.74152 519 PHE A CA 1
ATOM 7684 C C . PHE A 1 519 ? 20.57817 -49.45089 57.00770 1.000 30.95117 519 PHE A C 1
ATOM 7685 O O . PHE A 1 519 ? 20.66542 -48.28569 57.41259 1.000 30.44968 519 PHE A O 1
ATOM 7702 N N . GLU A 1 520 ? 19.87322 -50.37574 57.66011 1.000 25.37874 520 GLU A N 1
ATOM 7703 C CA . GLU A 1 520 ? 19.18172 -50.02677 58.89527 1.000 31.09686 520 GLU A CA 1
ATOM 7704 C C . GLU A 1 520 ? 20.17232 -49.58960 59.96533 1.000 32.14883 520 GLU A C 1
ATOM 7705 O O . GLU A 1 520 ? 19.93602 -48.60868 60.67942 1.000 30.94961 520 GLU A O 1
ATOM 7717 N N . GLN A 1 521 ? 21.29895 -50.29600 60.07518 1.000 32.02583 521 GLN A N 1
ATOM 7718 C CA . GLN A 1 521 ? 22.29291 -49.97302 61.09336 1.000 33.24536 521 GLN A CA 1
ATOM 7719 C C . GLN A 1 521 ? 22.93671 -48.61575 60.83827 1.000 29.04390 521 GLN A C 1
ATOM 7720 O O . GLN A 1 521 ? 23.13553 -47.83323 61.77582 1.000 35.86974 521 GLN A O 1
ATOM 7734 N N . LEU A 1 522 ? 23.25977 -48.31194 59.58190 1.000 33.18842 522 LEU A N 1
ATOM 7735 C CA . LEU A 1 522 ? 24.04615 -47.12671 59.27389 1.000 36.36370 522 LEU A CA 1
ATOM 7736 C C . LEU A 1 522 ? 23.21574 -45.91766 58.86567 1.000 34.46409 522 LEU A C 1
ATOM 7737 O O . LEU A 1 522 ? 23.69654 -44.78852 59.01305 1.000 40.34576 522 LEU A O 1
ATOM 7753 N N . PHE A 1 523 ? 22.00199 -46.10812 58.34972 1.000 29.78514 523 PHE A N 1
ATOM 7754 C CA . PHE A 1 523 ? 21.18507 -44.97877 57.92020 1.000 30.08037 523 PHE A CA 1
ATOM 7755 C C . PHE A 1 523 ? 19.92144 -44.81567 58.75497 1.000 26.53294 523 PHE A C 1
ATOM 7756 O O . PHE A 1 523 ? 19.73651 -43.77121 59.38837 1.000 26.56218 523 PHE A O 1
ATOM 7773 N N . ILE A 1 524 ? 19.05917 -45.83264 58.81484 1.000 26.37924 524 ILE A N 1
ATOM 7774 C CA . ILE A 1 524 ? 17.74098 -45.64506 59.42278 1.000 27.34134 524 ILE A CA 1
ATOM 7775 C C . ILE A 1 524 ? 17.87986 -45.32975 60.90843 1.000 29.42807 524 ILE A C 1
ATOM 7776 O O . ILE A 1 524 ? 17.42792 -44.28278 61.38629 1.000 29.30371 524 ILE A O 1
ATOM 7792 N N . ARG A 1 525 ? 18.50926 -46.22727 61.66393 1.000 28.53818 525 ARG A N 1
ATOM 7793 C CA . ARG A 1 525 ? 18.57469 -46.02983 63.10851 1.000 23.73222 525 ARG A CA 1
ATOM 7794 C C . ARG A 1 525 ? 19.24681 -44.71403 63.48452 1.000 24.66441 525 ARG A C 1
ATOM 7795 O O . ARG A 1 525 ? 18.75400 -44.04552 64.41058 1.000 28.84335 525 ARG A O 1
ATOM 7816 N N . PRO A 1 526 ? 20.33629 -44.28297 62.84077 1.000 28.11621 526 PRO A N 1
ATOM 7817 C CA . PRO A 1 526 ? 20.83955 -42.92718 63.12918 1.000 24.74740 526 PRO A CA 1
ATOM 7818 C C . PRO A 1 526 ? 19.90092 -41.81890 62.67987 1.000 32.71875 526 PRO A C 1
ATOM 7819 O O . PRO A 1 526 ? 19.70231 -40.84766 63.41939 1.000 31.34000 526 PRO A O 1
ATOM 7830 N N . HIS A 1 527 ? 19.32389 -41.92164 61.48592 1.000 27.52031 527 HIS A N 1
ATOM 7831 C CA . HIS A 1 527 ? 18.53249 -40.82270 60.94985 1.000 32.61826 527 HIS A CA 1
ATOM 7832 C C . HIS A 1 527 ? 17.08849 -40.82694 61.42577 1.000 31.95387 527 HIS A C 1
ATOM 7833 O O . HIS A 1 527 ? 16.41516 -39.79346 61.31847 1.000 31.31037 527 HIS A O 1
ATOM 7847 N N . THR A 1 528 ? 16.60257 -41.94489 61.95687 1.000 29.99279 528 THR A N 1
ATOM 7848 C CA . THR A 1 528 ? 15.18143 -42.06121 62.24082 1.000 22.29992 528 THR A CA 1
ATOM 7849 C C . THR A 1 528 ? 14.74698 -41.04799 63.28980 1.000 28.23283 528 THR A C 1
ATOM 7850 O O . THR A 1 528 ? 15.49856 -40.69620 64.20456 1.000 28.43670 528 THR A O 1
ATOM 7861 N N . ARG A 1 529 ? 13.50782 -40.57913 63.14239 1.000 29.49938 529 ARG A N 1
ATOM 7862 C CA . ARG A 1 529 ? 12.91620 -39.65683 64.09872 1.000 29.46768 529 ARG A CA 1
ATOM 7863 C C . ARG A 1 529 ? 12.31121 -40.37133 65.29895 1.000 32.47857 529 ARG A C 1
ATOM 7864 O O . ARG A 1 529 ? 12.05132 -39.72536 66.31971 1.000 33.79352 529 ARG A O 1
ATOM 7885 N N . THR A 1 530 ? 12.10412 -41.68379 65.21382 1.000 23.87806 530 THR A N 1
ATOM 7886 C CA . THR A 1 530 ? 11.46051 -42.45764 66.27469 1.000 30.03509 530 THR A CA 1
ATOM 7887 C C . THR A 1 530 ? 12.31249 -43.67732 66.60299 1.000 26.61298 530 THR A C 1
ATOM 7888 O O . THR A 1 530 ? 11.91034 -44.82074 66.35372 1.000 24.86788 530 THR A O 1
ATOM 7899 N N . PRO A 1 531 ? 13.49108 -43.46788 67.18669 1.000 24.35935 531 PRO A N 1
ATOM 7900 C CA . PRO A 1 531 ? 14.34070 -44.61107 67.54637 1.000 27.99896 531 PRO A CA 1
ATOM 7901 C C . PRO A 1 531 ? 13.60686 -45.57353 68.46838 1.000 30.14817 531 PRO A C 1
ATOM 7902 O O . PRO A 1 531 ? 12.90340 -45.16480 69.39496 1.000 31.12228 531 PRO A O 1
ATOM 7913 N N . GLY A 1 532 ? 13.79172 -46.86630 68.21187 1.000 27.15724 532 GLY A N 1
ATOM 7914 C CA . GLY A 1 532 ? 13.10942 -47.91154 68.94087 1.000 31.80574 532 GLY A CA 1
ATOM 7915 C C . GLY A 1 532 ? 11.87559 -48.44664 68.25127 1.000 34.17922 532 GLY A C 1
ATOM 7916 O O . GLY A 1 532 ? 11.37355 -49.50732 68.64583 1.000 29.55282 532 GLY A O 1
ATOM 7920 N N . ILE A 1 533 ? 11.38115 -47.74718 67.23980 1.000 33.08170 533 ILE A N 1
ATOM 7921 C CA . ILE A 1 533 ? 10.23088 -48.16638 66.45390 1.000 33.34560 533 ILE A CA 1
ATOM 7922 C C . ILE A 1 533 ? 10.70299 -48.38991 65.02342 1.000 38.30358 533 ILE A C 1
ATOM 7923 O O . ILE A 1 533 ? 10.84425 -47.44232 64.24940 1.000 38.18408 533 ILE A O 1
ATOM 7939 N N . PRO A 1 534 ? 10.96584 -49.63835 64.63631 1.000 38.76236 534 PRO A N 1
ATOM 7940 C CA . PRO A 1 534 ? 11.56169 -49.88140 63.31681 1.000 41.54230 534 PRO A CA 1
ATOM 7941 C C . PRO A 1 534 ? 10.69768 -49.35756 62.18077 1.000 41.70096 534 PRO A C 1
ATOM 7942 O O . PRO A 1 534 ? 9.46669 -49.39362 62.23423 1.000 34.36522 534 PRO A O 1
ATOM 7953 N N . LEU A 1 535 ? 11.37004 -48.86347 61.14629 1.000 44.43696 535 LEU A N 1
ATOM 7954 C CA . LEU A 1 535 ? 10.71246 -48.47969 59.90786 1.000 36.84794 535 LEU A CA 1
ATOM 7955 C C . LEU A 1 535 ? 10.42307 -49.72677 59.08354 1.000 32.88521 535 LEU A C 1
ATOM 7956 O O . LEU A 1 535 ? 11.32451 -50.53032 58.82524 1.000 41.41619 535 LEU A O 1
ATOM 7972 N N . ARG A 1 536 ? 9.16624 -49.89308 58.68034 1.000 33.26271 536 ARG A N 1
ATOM 7973 C CA . ARG A 1 536 ? 8.76282 -51.02023 57.84977 1.000 35.62496 536 ARG A CA 1
ATOM 7974 C C . ARG A 1 536 ? 8.96535 -50.65473 56.38470 1.000 33.19782 536 ARG A C 1
ATOM 7975 O O . ARG A 1 536 ? 8.46902 -49.62153 55.92421 1.000 31.68126 536 ARG A O 1
ATOM 7996 N N . TRP A 1 537 ? 9.70040 -51.49454 55.65761 1.000 33.67801 537 TRP A N 1
ATOM 7997 C CA . TRP A 1 537 ? 10.02388 -51.18379 54.27225 1.000 31.26658 537 TRP A CA 1
ATOM 7998 C C . TRP A 1 537 ? 10.42002 -52.44909 53.52803 1.000 37.23592 537 TRP A C 1
ATOM 7999 O O . TRP A 1 537 ? 11.01789 -53.36221 54.10221 1.000 36.93464 537 TRP A O 1
ATOM 8020 N N . ILE A 1 538 ? 10.08123 -52.48444 52.24056 1.000 31.34738 538 ILE A N 1
ATOM 8021 C CA . ILE A 1 538 ? 10.50892 -53.54065 51.33131 1.000 38.99334 538 ILE A CA 1
ATOM 8022 C C . ILE A 1 538 ? 11.44297 -52.99537 50.25798 1.000 34.14910 538 ILE A C 1
ATOM 8023 O O . ILE A 1 538 ? 12.51214 -53.55329 50.00836 1.000 34.48186 538 ILE A O 1
ATOM 8039 N N . THR A 1 539 ? 11.04628 -51.90853 49.60697 1.000 33.78271 539 THR A N 1
ATOM 8040 C CA . THR A 1 539 ? 11.78487 -51.32757 48.49826 1.000 34.70245 539 THR A CA 1
ATOM 8041 C C . THR A 1 539 ? 12.30228 -49.94766 48.87834 1.000 33.12908 539 THR A C 1
ATOM 8042 O O . THR A 1 539 ? 11.87019 -49.33788 49.86012 1.000 30.43601 539 THR A O 1
ATOM 8053 N N . ALA A 1 540 ? 13.22805 -49.44346 48.06166 1.000 33.91097 540 ALA A N 1
ATOM 8054 C CA . ALA A 1 540 ? 13.72659 -48.09143 48.27722 1.000 38.18691 540 ALA A CA 1
ATOM 8055 C C . ALA A 1 540 ? 12.59686 -47.07233 48.22222 1.000 34.72130 540 ALA A C 1
ATOM 8056 O O . ALA A 1 540 ? 12.64583 -46.05348 48.92063 1.000 37.99381 540 ALA A O 1
ATOM 8063 N N . ALA A 1 541 ? 11.56711 -47.33001 47.41105 1.000 37.57853 541 ALA A N 1
ATOM 8064 C CA . ALA A 1 541 ? 10.45040 -46.39504 47.32855 1.000 33.20585 541 ALA A CA 1
ATOM 8065 C C . ALA A 1 541 ? 9.71951 -46.28794 48.65830 1.000 34.27518 541 ALA A C 1
ATOM 8066 O O . ALA A 1 541 ? 9.11824 -45.24862 48.95556 1.000 30.35687 541 ALA A O 1
ATOM 8073 N N . ASP A 1 542 ? 9.74687 -47.35491 49.46157 1.000 32.13978 542 ASP A N 1
ATOM 8074 C CA . ASP A 1 542 ? 9.15413 -47.30048 50.79295 1.000 27.93377 542 ASP A CA 1
ATOM 8075 C C . ASP A 1 542 ? 9.93083 -46.36667 51.70788 1.000 27.73879 542 ASP A C 1
ATOM 8076 O O . ASP A 1 542 ? 9.34387 -45.75394 52.60665 1.000 32.12191 542 ASP A O 1
ATOM 8085 N N . ILE A 1 543 ? 11.24505 -46.25472 51.50838 1.000 32.24023 543 ILE A N 1
ATOM 8086 C CA . ILE A 1 543 ? 12.02379 -45.27866 52.26263 1.000 32.35621 543 ILE A CA 1
ATOM 8087 C C . ILE A 1 543 ? 11.65008 -43.86313 51.83587 1.000 34.54858 543 ILE A C 1
ATOM 8088 O O . ILE A 1 543 ? 11.41531 -42.98557 52.67453 1.000 30.19429 543 ILE A O 1
ATOM 8104 N N . LEU A 1 544 ? 11.57901 -43.62303 50.52276 1.000 32.66942 544 LEU A N 1
ATOM 8105 C CA . LEU A 1 544 ? 11.23896 -42.28984 50.03151 1.000 33.71142 544 LEU A CA 1
ATOM 8106 C C . LEU A 1 544 ? 9.87588 -41.85063 50.55144 1.000 33.04066 544 LEU A C 1
ATOM 8107 O O . LEU A 1 544 ? 9.70679 -40.71299 51.00766 1.000 39.39279 544 LEU A O 1
ATOM 8123 N N . ALA A 1 545 ? 8.88761 -42.74581 50.49329 1.000 31.17544 545 ALA A N 1
ATOM 8124 C CA . ALA A 1 545 ? 7.55516 -42.40915 50.98316 1.000 31.48883 545 ALA A CA 1
ATOM 8125 C C . ALA A 1 545 ? 7.58007 -41.98602 52.44555 1.000 30.44619 545 ALA A C 1
ATOM 8126 O O . ALA A 1 545 ? 6.73585 -41.19207 52.87537 1.000 31.60433 545 ALA A O 1
ATOM 8133 N N . GLN A 1 546 ? 8.53316 -42.49754 53.22470 1.000 33.53259 546 GLN A N 1
ATOM 8134 C CA . GLN A 1 546 ? 8.56984 -42.28245 54.66609 1.000 31.45444 546 GLN A CA 1
ATOM 8135 C C . GLN A 1 546 ? 9.67132 -41.30786 55.07536 1.000 38.79402 546 GLN A C 1
ATOM 8136 O O . GLN A 1 546 ? 10.18652 -41.37557 56.19405 1.000 36.28605 546 GLN A O 1
ATOM 8150 N N . GLN A 1 547 ? 10.02544 -40.38008 54.18456 1.000 37.78069 547 GLN A N 1
ATOM 8151 C CA . GLN A 1 547 ? 11.10820 -39.44693 54.47118 1.000 39.43727 547 GLN A CA 1
ATOM 8152 C C . GLN A 1 547 ? 10.74954 -38.46003 55.57357 1.000 40.70466 547 GLN A C 1
ATOM 8153 O O . GLN A 1 547 ? 11.65095 -37.84303 56.15097 1.000 42.99212 547 GLN A O 1
ATOM 8167 N N . ALA A 1 548 ? 9.46128 -38.28972 55.87693 1.000 33.28729 548 ALA A N 1
ATOM 8168 C CA . ALA A 1 548 ? 9.08481 -37.43229 56.99472 1.000 40.23763 548 ALA A CA 1
ATOM 8169 C C . ALA A 1 548 ? 9.59507 -37.98893 58.31801 1.000 37.37912 548 ALA A C 1
ATOM 8170 O O . ALA A 1 548 ? 9.82328 -37.22696 59.26433 1.000 37.62705 548 ALA A O 1
ATOM 8177 N N . LEU A 1 549 ? 9.77699 -39.30669 58.40553 1.000 35.56266 549 LEU A N 1
ATOM 8178 C CA . LEU A 1 549 ? 10.24789 -39.94648 59.62841 1.000 36.29406 549 LEU A CA 1
ATOM 8179 C C . LEU A 1 549 ? 11.76175 -39.90067 59.77169 1.000 35.36372 549 LEU A C 1
ATOM 8180 O O . LEU A 1 549 ? 12.29234 -40.41433 60.76308 1.000 36.52378 549 LEU A O 1
ATOM 8196 N N . LEU A 1 550 ? 12.46406 -39.31967 58.80686 1.000 31.34715 550 LEU A N 1
ATOM 8197 C CA . LEU A 1 550 ? 13.91108 -39.20368 58.83825 1.000 32.54537 550 LEU A CA 1
ATOM 8198 C C . LEU A 1 550 ? 14.30751 -37.74476 59.01156 1.000 37.55375 550 LEU A C 1
ATOM 8199 O O . LEU A 1 550 ? 13.60188 -36.83393 58.56912 1.000 42.12792 550 LEU A O 1
ATOM 8215 N N . ARG A 1 551 ? 15.44139 -37.53207 59.66736 1.000 35.18487 551 ARG A N 1
ATOM 8216 C CA . ARG A 1 551 ? 16.01935 -36.20933 59.83060 1.000 35.93813 551 ARG A CA 1
ATOM 8217 C C . ARG A 1 551 ? 17.33849 -36.13777 59.07331 1.000 37.37416 551 ARG A C 1
ATOM 8218 O O . ARG A 1 551 ? 17.90618 -37.15737 58.67202 1.000 37.95576 551 ARG A O 1
ATOM 8239 N N . HIS A 1 552 ? 17.81141 -34.92646 58.87097 1.000 40.95510 552 HIS A N 1
ATOM 8240 C CA . HIS A 1 552 ? 19.10546 -34.74425 58.23486 1.000 42.59710 552 HIS A CA 1
ATOM 8241 C C . HIS A 1 552 ? 20.15476 -34.35438 59.27052 1.000 40.19024 552 HIS A C 1
ATOM 8242 O O . HIS A 1 552 ? 19.83794 -33.69649 60.26668 1.000 45.31380 552 HIS A O 1
ATOM 8256 N N . PRO A 1 553 ? 21.41519 -34.73923 59.06990 1.000 41.51581 553 PRO A N 1
ATOM 8257 C CA . PRO A 1 553 ? 22.45881 -34.32433 60.01604 1.000 47.33213 553 PRO A CA 1
ATOM 8258 C C . PRO A 1 553 ? 22.61404 -32.81267 60.00114 1.000 50.82273 553 PRO A C 1
ATOM 8259 O O . PRO A 1 553 ? 22.27901 -32.14605 59.02296 1.000 50.96131 553 PRO A O 1
ATOM 8270 N N . ASP A 1 554 ? 23.09399 -32.26402 61.11658 1.000 57.43387 554 ASP A N 1
ATOM 8271 C CA . ASP A 1 554 ? 23.36005 -30.83050 61.16208 1.000 58.36934 554 ASP A CA 1
ATOM 8272 C C . ASP A 1 554 ? 24.70262 -30.48702 60.52989 1.000 58.30967 554 ASP A C 1
ATOM 8273 O O . ASP A 1 554 ? 24.87207 -29.37893 60.00835 1.000 59.84848 554 ASP A O 1
ATOM 8282 N N . PHE A 1 555 ? 25.65616 -31.41534 60.56060 1.000 56.31031 555 PHE A N 1
ATOM 8283 C CA . PHE A 1 555 ? 26.92014 -31.26224 59.85795 1.000 59.31868 555 PHE A CA 1
ATOM 8284 C C . PHE A 1 555 ? 27.28133 -32.58690 59.20369 1.000 59.43060 555 PHE A C 1
ATOM 8285 O O . PHE A 1 555 ? 26.94312 -33.65922 59.71303 1.000 57.48553 555 PHE A O 1
ATOM 8302 N N . VAL A 1 556 ? 27.98588 -32.50689 58.07788 1.000 56.92596 556 VAL A N 1
ATOM 8303 C CA . VAL A 1 556 ? 28.51191 -33.68221 57.39535 1.000 58.51214 556 VAL A CA 1
ATOM 8304 C C . VAL A 1 556 ? 29.99208 -33.45729 57.12696 1.000 66.23927 556 VAL A C 1
ATOM 8305 O O . VAL A 1 556 ? 30.37885 -32.41508 56.58653 1.000 67.66347 556 VAL A O 1
ATOM 8318 N N . VAL A 1 557 ? 30.81394 -34.43184 57.50588 1.000 63.13179 557 VAL A N 1
ATOM 8319 C CA . VAL A 1 557 ? 32.24911 -34.41317 57.25648 1.000 71.19646 557 VAL A CA 1
ATOM 8320 C C . VAL A 1 557 ? 32.58148 -35.61238 56.38160 1.000 73.78735 557 VAL A C 1
ATOM 8321 O O . VAL A 1 557 ? 32.19248 -36.74290 56.69745 1.000 75.28554 557 VAL A O 1
ATOM 8334 N N . ALA A 1 558 ? 33.28745 -35.36570 55.28178 1.000 79.71175 558 ALA A N 1
ATOM 8335 C CA . ALA A 1 558 ? 33.68539 -36.41584 54.35687 1.000 82.63381 558 ALA A CA 1
ATOM 8336 C C . ALA A 1 558 ? 35.15950 -36.26116 54.01976 1.000 95.29356 558 ALA A C 1
ATOM 8337 O O . ALA A 1 558 ? 35.66391 -35.14079 53.89880 1.000 94.29653 558 ALA A O 1
ATOM 8344 N N . ARG A 1 559 ? 35.84616 -37.39112 53.87372 1.000 95.78803 559 ARG A N 1
ATOM 8345 C CA . ARG A 1 559 ? 37.24711 -37.38783 53.47429 1.000 104.97972 559 ARG A CA 1
ATOM 8346 C C . ARG A 1 559 ? 37.33186 -37.16680 51.96877 1.000 109.77205 559 ARG A C 1
ATOM 8347 O O . ARG A 1 559 ? 36.79313 -37.95962 51.18849 1.000 119.29554 559 ARG A O 1
ATOM 8351 N N . MET A 1 560 ? 38.00941 -36.09329 51.55960 1.000 111.47013 560 MET A N 1
ATOM 8352 C CA . MET A 1 560 ? 38.13463 -35.74525 50.14426 1.000 103.46545 560 MET A CA 1
ATOM 8353 C C . MET A 1 560 ? 39.10672 -36.73097 49.50266 1.000 104.83499 560 MET A C 1
ATOM 8354 O O . MET A 1 560 ? 40.30258 -36.47350 49.34368 1.000 106.36294 560 MET A O 1
ATOM 8358 N N . LYS A 1 561 ? 38.57347 -37.88955 49.13265 1.000 108.56747 561 LYS A N 1
ATOM 8359 C CA . LYS A 1 561 ? 39.37333 -38.98397 48.59923 1.000 106.18099 561 LYS A CA 1
ATOM 8360 C C . LYS A 1 561 ? 38.44024 -39.92525 47.84554 1.000 105.81675 561 LYS A C 1
ATOM 8361 O O . LYS A 1 561 ? 37.27482 -39.60018 47.59457 1.000 111.81106 561 LYS A O 1
ATOM 8365 N N . GLY A 1 562 ? 38.95205 -41.09897 47.48643 1.000 107.38766 562 GLY A N 1
ATOM 8366 C CA . GLY A 1 562 ? 38.14808 -42.03272 46.72887 1.000 115.32999 562 GLY A CA 1
ATOM 8367 C C . GLY A 1 562 ? 37.78212 -41.46425 45.37134 1.000 118.55614 562 GLY A C 1
ATOM 8368 O O . GLY A 1 562 ? 38.55042 -40.72986 44.74202 1.000 120.74249 562 GLY A O 1
ATOM 8372 N N . GLN A 1 563 ? 36.57883 -41.80732 44.90908 1.000 117.73459 563 GLN A N 1
ATOM 8373 C CA . GLN A 1 563 ? 36.11751 -41.30750 43.61803 1.000 116.49968 563 GLN A CA 1
ATOM 8374 C C . GLN A 1 563 ? 35.94731 -39.79290 43.65646 1.000 121.93874 563 GLN A C 1
ATOM 8375 O O . GLN A 1 563 ? 36.63640 -39.05929 42.93886 1.000 117.07973 563 GLN A O 1
ATOM 8389 N N . TYR A 1 564 ? 35.02595 -39.30649 44.48638 1.000 120.77967 564 TYR A N 1
ATOM 8390 C CA . TYR A 1 564 ? 34.93985 -37.89066 44.82407 1.000 112.12256 564 TYR A CA 1
ATOM 8391 C C . TYR A 1 564 ? 35.09508 -37.65322 46.31701 1.000 108.29649 564 TYR A C 1
ATOM 8392 O O . TYR A 1 564 ? 35.94773 -36.85961 46.73366 1.000 106.42837 564 TYR A O 1
ATOM 8396 N N . TRP A 1 565 ? 34.29422 -38.33158 47.13502 1.000 107.22110 565 TRP A N 1
ATOM 8397 C CA . TRP A 1 565 ? 34.38443 -38.24148 48.58464 1.000 103.05413 565 TRP A CA 1
ATOM 8398 C C . TRP A 1 565 ? 33.72771 -39.48343 49.16732 1.000 96.93087 565 TRP A C 1
ATOM 8399 O O . TRP A 1 565 ? 32.98332 -40.19079 48.48332 1.000 92.46901 565 TRP A O 1
ATOM 8403 N N . GLN A 1 566 ? 34.02100 -39.74793 50.43787 1.000 89.48340 566 GLN A N 1
ATOM 8404 C CA . GLN A 1 566 ? 33.41520 -40.85705 51.16961 1.000 82.45344 566 GLN A CA 1
ATOM 8405 C C . GLN A 1 566 ? 32.94895 -40.32600 52.51733 1.000 85.66179 566 GLN A C 1
ATOM 8406 O O . GLN A 1 566 ? 33.77263 -40.04786 53.39540 1.000 93.58810 566 GLN A O 1
ATOM 8420 N N . VAL A 1 567 ? 31.63078 -40.18379 52.67823 1.000 84.16413 567 VAL A N 1
ATOM 8421 C CA . VAL A 1 567 ? 31.08540 -39.63133 53.91125 1.000 84.36978 567 VAL A CA 1
ATOM 8422 C C . VAL A 1 567 ? 31.62414 -40.41703 55.09431 1.000 76.96335 567 VAL A C 1
ATOM 8423 O O . VAL A 1 567 ? 31.55444 -41.65049 55.12413 1.000 82.13497 567 VAL A O 1
ATOM 8436 N N . ARG A 1 568 ? 32.16805 -39.70046 56.07619 1.000 74.51583 568 ARG A N 1
ATOM 8437 C CA . ARG A 1 568 ? 32.76379 -40.30827 57.25834 1.000 69.65066 568 ARG A CA 1
ATOM 8438 C C . ARG A 1 568 ? 31.99905 -39.99184 58.53386 1.000 66.64502 568 ARG A C 1
ATOM 8439 O O . ARG A 1 568 ? 31.62992 -40.90811 59.27486 1.000 74.67431 568 ARG A O 1
ATOM 8443 N N . GLU A 1 569 ? 31.74453 -38.71508 58.80909 1.000 59.77329 569 GLU A N 1
ATOM 8444 C CA . GLU A 1 569 ? 31.10104 -38.29308 60.04285 1.000 60.12502 569 GLU A CA 1
ATOM 8445 C C . GLU A 1 569 ? 29.78844 -37.58232 59.74593 1.000 58.01927 569 GLU A C 1
ATOM 8446 O O . GLU A 1 569 ? 29.64337 -36.90470 58.72474 1.000 60.02646 569 GLU A O 1
ATOM 8450 N N . LYS A 1 570 ? 28.83015 -37.74974 60.65417 1.000 57.68755 570 LYS A N 1
ATOM 8451 C CA . LYS A 1 570 ? 27.55591 -37.04387 60.59534 1.000 51.23461 570 LYS A CA 1
ATOM 8452 C C . LYS A 1 570 ? 27.20825 -36.59757 62.00518 1.000 51.10813 570 LYS A C 1
ATOM 8453 O O . LYS A 1 570 ? 27.14897 -37.42421 62.92110 1.000 57.85256 570 LYS A O 1
ATOM 8472 N N . VAL A 1 571 ? 26.98838 -35.29922 62.18030 1.000 50.32967 571 VAL A N 1
ATOM 8473 C CA . VAL A 1 571 ? 26.68813 -34.71721 63.48251 1.000 52.47860 571 VAL A CA 1
ATOM 8474 C C . VAL A 1 571 ? 25.18752 -34.46046 63.54820 1.000 53.09826 571 VAL A C 1
ATOM 8475 O O . VAL A 1 571 ? 24.66427 -33.59442 62.83794 1.000 57.95321 571 VAL A O 1
ATOM 8488 N N . PHE A 1 572 ? 24.49415 -35.21128 64.40109 1.000 51.80309 572 PHE A N 1
ATOM 8489 C CA . PHE A 1 572 ? 23.08796 -34.98217 64.69897 1.000 55.89850 572 PHE A CA 1
ATOM 8490 C C . PHE A 1 572 ? 22.96179 -34.22787 66.01805 1.000 63.31803 572 PHE A C 1
ATOM 8491 O O . PHE A 1 572 ? 23.83138 -34.31806 66.88875 1.000 65.91374 572 PHE A O 1
ATOM 8508 N N . ASP A 1 573 ? 21.86674 -33.48368 66.15855 1.000 66.47930 573 ASP A N 1
ATOM 8509 C CA . ASP A 1 573 ? 21.55254 -32.75498 67.38708 1.000 74.07231 573 ASP A CA 1
ATOM 8510 C C . ASP A 1 573 ? 22.77761 -31.99880 67.90321 1.000 78.73491 573 ASP A C 1
ATOM 8511 O O . ASP A 1 573 ? 23.29743 -32.25917 68.99025 1.000 82.93077 573 ASP A O 1
ATOM 8520 N N . TYR A 1 574 ? 23.23270 -31.04388 67.09688 1.000 76.36514 574 TYR A N 1
ATOM 8521 C CA . TYR A 1 574 ? 24.46047 -30.31420 67.38195 1.000 78.89101 574 TYR A CA 1
ATOM 8522 C C . TYR A 1 574 ? 24.17425 -29.09203 68.24400 1.000 89.74923 574 TYR A C 1
ATOM 8523 O O . TYR A 1 574 ? 23.27715 -28.30071 67.93696 1.000 88.82454 574 TYR A O 1
ATOM 8541 N N . GLU A 1 575 ? 24.94612 -28.94334 69.31876 1.000 90.19566 575 GLU A N 1
ATOM 8542 C CA . GLU A 1 575 ? 24.89888 -27.76842 70.18353 1.000 89.94856 575 GLU A CA 1
ATOM 8543 C C . GLU A 1 575 ? 26.32734 -27.27005 70.35459 1.000 91.89214 575 GLU A C 1
ATOM 8544 O O . GLU A 1 575 ? 27.15894 -27.96068 70.95289 1.000 90.14428 575 GLU A O 1
ATOM 8556 N N . GLY A 1 576 ? 26.61889 -26.08298 69.82637 1.000 90.20481 576 GLY A N 1
ATOM 8557 C CA . GLY A 1 576 ? 27.96328 -25.55155 69.92766 1.000 88.25140 576 GLY A CA 1
ATOM 8558 C C . GLY A 1 576 ? 28.24844 -24.32131 69.09257 1.000 89.91354 576 GLY A C 1
ATOM 8559 O O . GLY A 1 576 ? 27.46797 -23.36513 69.08968 1.000 92.15583 576 GLY A O 1
ATOM 8563 N N . ARG A 1 577 ? 29.37612 -24.34565 68.37745 1.000 90.64805 577 ARG A N 1
ATOM 8564 C CA . ARG A 1 577 ? 29.88089 -23.15247 67.70500 1.000 89.56292 577 ARG A CA 1
ATOM 8565 C C . ARG A 1 577 ? 28.81436 -22.50096 66.83338 1.000 92.71346 577 ARG A C 1
ATOM 8566 O O . ARG A 1 577 ? 28.42254 -21.35085 67.05914 1.000 97.25249 577 ARG A O 1
ATOM 8570 N N . PHE A 1 578 ? 28.33553 -23.22557 65.82945 1.000 94.33920 578 PHE A N 1
ATOM 8571 C CA . PHE A 1 578 ? 27.38129 -22.67532 64.87787 1.000 91.90688 578 PHE A CA 1
ATOM 8572 C C . PHE A 1 578 ? 25.95398 -23.07140 65.23361 1.000 83.78696 578 PHE A C 1
ATOM 8573 O O . PHE A 1 578 ? 25.31030 -23.82768 64.50740 1.000 85.46993 578 PHE A O 1
ATOM 8577 N N . ILE B 1 2 ? -4.73885 -4.44429 -1.70965 1.000 72.40912 2 ILE B N 1
ATOM 8578 C CA . ILE B 1 2 ? -4.37829 -5.83934 -1.48809 1.000 75.36485 2 ILE B CA 1
ATOM 8579 C C . ILE B 1 2 ? -4.75050 -6.24436 -0.06176 1.000 77.68721 2 ILE B C 1
ATOM 8580 O O . ILE B 1 2 ? -5.35382 -7.29576 0.15608 1.000 78.26310 2 ILE B O 1
ATOM 8595 N N . PHE B 1 3 ? -4.39222 -5.40071 0.90348 1.000 78.28909 3 PHE B N 1
ATOM 8596 C CA . PHE B 1 3 ? -4.66175 -5.64305 2.31213 1.000 69.04901 3 PHE B CA 1
ATOM 8597 C C . PHE B 1 3 ? -5.61425 -4.58061 2.84300 1.000 67.19200 3 PHE B C 1
ATOM 8598 O O . PHE B 1 3 ? -5.57259 -3.42109 2.42118 1.000 71.92016 3 PHE B O 1
ATOM 8615 N N . THR B 1 4 ? -6.47071 -4.98024 3.77929 1.000 59.66618 4 THR B N 1
ATOM 8616 C CA . THR B 1 4 ? -7.34645 -4.05446 4.48714 1.000 58.82400 4 THR B CA 1
ATOM 8617 C C . THR B 1 4 ? -7.07519 -4.18773 5.97866 1.000 47.79599 4 THR B C 1
ATOM 8618 O O . THR B 1 4 ? -7.23509 -5.27326 6.54649 1.000 43.95564 4 THR B O 1
ATOM 8629 N N . LEU B 1 5 ? -6.67393 -3.08371 6.60750 1.000 38.46637 5 LEU B N 1
ATOM 8630 C CA . LEU B 1 5 ? -6.33873 -3.10583 8.02409 1.000 43.66828 5 LEU B CA 1
ATOM 8631 C C . LEU B 1 5 ? -7.50257 -3.65822 8.83699 1.000 38.01993 5 LEU B C 1
ATOM 8632 O O . LEU B 1 5 ? -8.66901 -3.36454 8.56064 1.000 36.95168 5 LEU B O 1
ATOM 8648 N N . ARG B 1 6 ? -7.17640 -4.48452 9.83102 1.000 32.78076 6 ARG B N 1
ATOM 8649 C CA . ARG B 1 6 ? -8.15825 -4.89444 10.81732 1.000 31.79281 6 ARG B CA 1
ATOM 8650 C C . ARG B 1 6 ? -8.55560 -3.69082 11.66592 1.000 26.82672 6 ARG B C 1
ATOM 8651 O O . ARG B 1 6 ? -7.78646 -2.73483 11.79854 1.000 28.76249 6 ARG B O 1
ATOM 8672 N N . PRO B 1 7 ? -9.74725 -3.72091 12.26936 1.000 28.06904 7 PRO B N 1
ATOM 8673 C CA . PRO B 1 7 ? -10.17149 -2.56794 13.08635 1.000 30.55444 7 PRO B CA 1
ATOM 8674 C C . PRO B 1 7 ? -9.11033 -2.09392 14.07132 1.000 35.69415 7 PRO B C 1
ATOM 8675 O O . PRO B 1 7 ? -8.78112 -0.90217 14.08519 1.000 33.83041 7 PRO B O 1
ATOM 8686 N N . TYR B 1 8 ? -8.54180 -2.99455 14.88079 1.000 33.30679 8 TYR B N 1
ATOM 8687 C CA . TYR B 1 8 ? -7.57977 -2.55480 15.88993 1.000 29.92713 8 TYR B CA 1
ATOM 8688 C C . TYR B 1 8 ? -6.30372 -2.01139 15.25747 1.000 29.89318 8 TYR B C 1
ATOM 8689 O O . TYR B 1 8 ? -5.64101 -1.15076 15.84794 1.000 28.48905 8 TYR B O 1
ATOM 8707 N N . GLN B 1 9 ? -5.93177 -2.50404 14.07459 1.000 25.86767 9 GLN B N 1
ATOM 8708 C CA . GLN B 1 9 ? -4.79502 -1.92392 13.36731 1.000 27.63796 9 GLN B CA 1
ATOM 8709 C C . GLN B 1 9 ? -5.09874 -0.49882 12.91927 1.000 29.80049 9 GLN B C 1
ATOM 8710 O O . GLN B 1 9 ? -4.24481 0.38815 13.03382 1.000 28.77417 9 GLN B O 1
ATOM 8724 N N . GLN B 1 10 ? -6.31447 -0.25585 12.42040 1.000 28.16556 10 GLN B N 1
ATOM 8725 C CA . GLN B 1 10 ? -6.69768 1.09973 12.03493 1.000 31.65999 10 GLN B CA 1
ATOM 8726 C C . GLN B 1 10 ? -6.70454 2.02951 13.24202 1.000 28.01001 10 GLN B C 1
ATOM 8727 O O . GLN B 1 10 ? -6.30962 3.19651 13.13885 1.000 26.86286 10 GLN B O 1
ATOM 8741 N N . GLU B 1 11 ? -7.15877 1.53462 14.39456 1.000 28.75891 11 GLU B N 1
ATOM 8742 C CA . GLU B 1 11 ? -7.16069 2.36263 15.59572 1.000 29.81681 11 GLU B CA 1
ATOM 8743 C C . GLU B 1 11 ? -5.74598 2.77875 15.97720 1.000 24.93246 11 GLU B C 1
ATOM 8744 O O . GLU B 1 11 ? -5.51192 3.93233 16.35579 1.000 27.72234 11 GLU B O 1
ATOM 8756 N N . ALA B 1 12 ? -4.78579 1.85684 15.87650 1.000 30.05005 12 ALA B N 1
ATOM 8757 C CA . ALA B 1 12 ? -3.40836 2.19018 16.22567 1.000 27.69123 12 ALA B CA 1
ATOM 8758 C C . ALA B 1 12 ? -2.86812 3.29732 15.33074 1.000 28.32648 12 ALA B C 1
ATOM 8759 O O . ALA B 1 12 ? -2.17317 4.20580 15.80169 1.000 25.49920 12 ALA B O 1
ATOM 8766 N N . VAL B 1 13 ? -3.16875 3.22904 14.03254 1.000 29.93920 13 VAL B N 1
ATOM 8767 C CA . VAL B 1 13 ? -2.73352 4.26682 13.10096 1.000 23.81841 13 VAL B CA 1
ATOM 8768 C C . VAL B 1 13 ? -3.35704 5.60537 13.47334 1.000 22.46232 13 VAL B C 1
ATOM 8769 O O . VAL B 1 13 ? -2.67005 6.63122 13.55315 1.000 22.16993 13 VAL B O 1
ATOM 8782 N N . ASP B 1 14 ? -4.67215 5.61172 13.71021 1.000 25.51147 14 ASP B N 1
ATOM 8783 C CA . ASP B 1 14 ? -5.37725 6.86050 13.98581 1.000 28.01833 14 ASP B CA 1
ATOM 8784 C C . ASP B 1 14 ? -4.88245 7.50388 15.27492 1.000 26.13763 14 ASP B C 1
ATOM 8785 O O . ASP B 1 14 ? -4.73275 8.72968 15.34882 1.000 21.31344 14 ASP B O 1
ATOM 8794 N N . ALA B 1 15 ? -4.64052 6.69486 16.30899 1.000 28.17915 15 ALA B N 1
ATOM 8795 C CA . ALA B 1 15 ? -4.08657 7.22852 17.54869 1.000 21.47747 15 ALA B CA 1
ATOM 8796 C C . ALA B 1 15 ? -2.72740 7.86793 17.30355 1.000 20.62468 15 ALA B C 1
ATOM 8797 O O . ALA B 1 15 ? -2.42257 8.93266 17.85566 1.000 22.33699 15 ALA B O 1
ATOM 8804 N N . THR B 1 16 ? -1.89216 7.22475 16.48429 1.000 26.44403 16 THR B N 1
ATOM 8805 C CA . THR B 1 16 ? -0.58869 7.79215 16.15738 1.000 24.89488 16 THR B CA 1
ATOM 8806 C C . THR B 1 16 ? -0.74521 9.10889 15.40634 1.000 23.03744 16 THR B C 1
ATOM 8807 O O . THR B 1 16 ? -0.11559 10.11516 15.75333 1.000 20.49603 16 THR B O 1
ATOM 8818 N N . LEU B 1 17 ? -1.59773 9.12681 14.38048 1.000 28.97574 17 LEU B N 1
ATOM 8819 C CA . LEU B 1 17 ? -1.81014 10.35708 13.62649 1.000 20.39615 17 LEU B CA 1
ATOM 8820 C C . LEU B 1 17 ? -2.35224 11.46054 14.52659 1.000 18.95599 17 LEU B C 1
ATOM 8821 O O . LEU B 1 17 ? -1.83558 12.58448 14.53217 1.000 21.37642 17 LEU B O 1
ATOM 8837 N N . ASN B 1 18 ? -3.37681 11.14755 15.32406 1.000 21.02820 18 ASN B N 1
ATOM 8838 C CA . ASN B 1 18 ? -3.97326 12.16241 16.18634 1.000 23.10257 18 ASN B CA 1
ATOM 8839 C C . ASN B 1 18 ? -2.94569 12.74371 17.14538 1.000 25.20924 18 ASN B C 1
ATOM 8840 O O . ASN B 1 18 ? -2.90400 13.95978 17.36525 1.000 22.45537 18 ASN B O 1
ATOM 8851 N N . HIS B 1 19 ? -2.11724 11.88641 17.74187 1.000 23.34692 19 HIS B N 1
ATOM 8852 C CA . HIS B 1 19 ? -1.14167 12.36015 18.71567 1.000 24.85170 19 HIS B CA 1
ATOM 8853 C C . HIS B 1 19 ? -0.11308 13.27124 18.06223 1.000 24.19895 19 HIS B C 1
ATOM 8854 O O . HIS B 1 19 ? 0.15846 14.37348 18.55334 1.000 23.66292 19 HIS B O 1
ATOM 8868 N N . PHE B 1 20 ? 0.46228 12.83420 16.94288 1.000 20.78212 20 PHE B N 1
ATOM 8869 C CA . PHE B 1 20 ? 1.54177 13.59576 16.33087 1.000 23.45556 20 PHE B CA 1
ATOM 8870 C C . PHE B 1 20 ? 1.03313 14.84186 15.61870 1.000 28.33662 20 PHE B C 1
ATOM 8871 O O . PHE B 1 20 ? 1.81759 15.76485 15.38126 1.000 29.99619 20 PHE B O 1
ATOM 8888 N N . ARG B 1 21 ? -0.25859 14.90418 15.29247 1.000 20.03362 21 ARG B N 1
ATOM 8889 C CA . ARG B 1 21 ? -0.82711 16.13754 14.76370 1.000 27.71679 21 ARG B CA 1
ATOM 8890 C C . ARG B 1 21 ? -1.01723 17.19584 15.84046 1.000 37.06493 21 ARG B C 1
ATOM 8891 O O . ARG B 1 21 ? -1.34092 18.34179 15.50977 1.000 37.71435 21 ARG B O 1
ATOM 8912 N N . ARG B 1 22 ? -0.83073 16.83791 17.10663 1.000 32.36677 22 ARG B N 1
ATOM 8913 C CA . ARG B 1 22 ? -0.95937 17.75475 18.23139 1.000 34.98603 22 ARG B CA 1
ATOM 8914 C C . ARG B 1 22 ? 0.34066 17.94513 18.99399 1.000 36.42995 22 ARG B C 1
ATOM 8915 O O . ARG B 1 22 ? 0.65844 19.07105 19.38829 1.000 35.36221 22 ARG B O 1
ATOM 8936 N N . HIS B 1 23 ? 1.10359 16.87429 19.20635 1.000 33.57881 23 HIS B N 1
ATOM 8937 C CA . HIS B 1 23 ? 2.29341 16.90410 20.04084 1.000 31.13428 23 HIS B CA 1
ATOM 8938 C C . HIS B 1 23 ? 3.51816 16.45162 19.25814 1.000 32.46411 23 HIS B C 1
ATOM 8939 O O . HIS B 1 23 ? 3.42140 15.63543 18.33561 1.000 34.01766 23 HIS B O 1
ATOM 8953 N N . LYS B 1 24 ? 4.67924 16.98327 19.65139 1.000 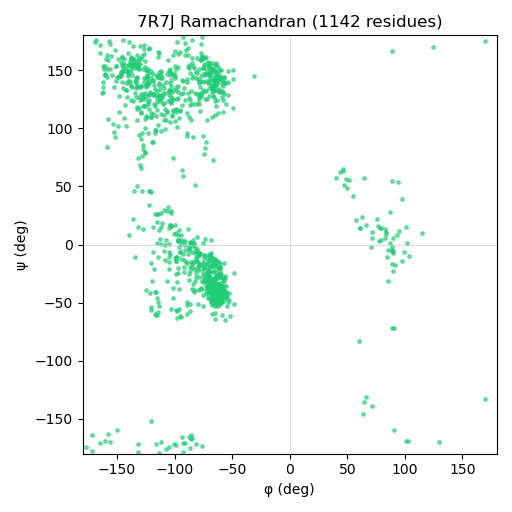29.44909 24 LYS B N 1
ATOM 8954 C CA . LYS B 1 24 ? 5.95995 16.53164 19.12265 1.000 28.26126 24 LYS B CA 1
ATOM 8955 C C . LYS B 1 24 ? 6.56625 15.38773 19.92508 1.000 32.99916 24 LYS B C 1
ATOM 8956 O O . LYS B 1 24 ? 7.48338 14.71907 19.43305 1.000 32.56938 24 LYS B O 1
ATOM 8975 N N . THR B 1 25 ? 6.08394 15.15075 21.14126 1.000 27.95138 25 THR B N 1
ATOM 8976 C CA . THR B 1 25 ? 6.77601 14.26388 22.05989 1.000 29.70305 25 THR B CA 1
ATOM 8977 C C . THR B 1 25 ? 6.60385 12.80216 21.65083 1.000 30.90662 25 THR B C 1
ATOM 8978 O O . THR B 1 25 ? 5.59747 12.43270 21.03918 1.000 31.79048 25 THR B O 1
ATOM 8989 N N . PRO B 1 26 ? 7.56957 11.94920 21.99215 1.000 28.18065 26 PRO B N 1
ATOM 8990 C CA . PRO B 1 26 ? 7.45672 10.52797 21.64421 1.000 26.08743 26 PRO B CA 1
ATOM 8991 C C . PRO B 1 26 ? 6.28799 9.85217 22.34580 1.000 24.87435 26 PRO B C 1
ATOM 8992 O O . PRO B 1 26 ? 5.81278 10.28702 23.39718 1.000 27.57710 26 PRO B O 1
ATOM 9003 N N . ALA B 1 27 ? 5.82748 8.76051 21.73857 1.000 21.83411 27 ALA B N 1
ATOM 9004 C CA . ALA B 1 27 ? 4.70054 7.99508 22.24665 1.000 20.03739 27 ALA B CA 1
ATOM 9005 C C . ALA B 1 27 ? 4.95213 6.51913 21.98393 1.000 25.13487 27 ALA B C 1
ATOM 9006 O O . ALA B 1 27 ? 5.68723 6.14524 21.06753 1.000 23.84371 27 ALA B O 1
ATOM 9013 N N . VAL B 1 28 ? 4.32785 5.67510 22.79699 1.000 23.11788 28 VAL B N 1
ATOM 9014 C CA . VAL B 1 28 ? 4.49340 4.23303 22.69529 1.000 27.51817 28 VAL B CA 1
ATOM 9015 C C . VAL B 1 28 ? 3.12496 3.59709 22.51585 1.000 21.48291 28 VAL B C 1
ATOM 9016 O O . VAL B 1 28 ? 2.12767 4.07098 23.07117 1.000 23.60918 28 VAL B O 1
ATOM 9029 N N . ILE B 1 29 ? 3.08180 2.52780 21.72750 1.000 22.14979 29 ILE B N 1
ATOM 9030 C CA . ILE B 1 29 ? 1.88792 1.71276 21.55072 1.000 24.46423 29 ILE B CA 1
ATOM 9031 C C . ILE B 1 29 ? 2.20960 0.31411 22.05417 1.000 23.76990 29 ILE B C 1
ATOM 9032 O O . ILE B 1 29 ? 3.23848 -0.26255 21.68045 1.000 29.27070 29 ILE B O 1
ATOM 9048 N N . VAL B 1 30 ? 1.34081 -0.21945 22.91033 1.000 25.24328 30 VAL B N 1
ATOM 9049 C CA . VAL B 1 30 ? 1.51689 -1.53814 23.50884 1.000 29.20483 30 VAL B CA 1
ATOM 9050 C C . VAL B 1 30 ? 0.67820 -2.53342 22.71900 1.000 30.42333 30 VAL B C 1
ATOM 9051 O O . VAL B 1 30 ? -0.55533 -2.43793 22.69483 1.000 30.43569 30 VAL B O 1
ATOM 9064 N N . LEU B 1 31 ? 1.34793 -3.49343 22.08223 1.000 30.11950 31 LEU B N 1
ATOM 9065 C CA . LEU B 1 31 ? 0.72179 -4.52444 21.27304 1.000 28.45347 31 LEU B CA 1
ATOM 9066 C C . LEU B 1 31 ? 1.31156 -5.87715 21.64588 1.000 30.53964 31 LEU B C 1
ATOM 9067 O O . LEU B 1 31 ? 2.53417 -5.99535 21.79654 1.000 31.67523 31 LEU B O 1
ATOM 9083 N N . PRO B 1 32 ? 0.49030 -6.91070 21.80253 1.000 31.73912 32 PRO B N 1
ATOM 9084 C CA . PRO B 1 32 ? 1.04153 -8.25184 22.01413 1.000 39.55450 32 PRO B CA 1
ATOM 9085 C C . PRO B 1 32 ? 1.56899 -8.83647 20.71228 1.000 42.97692 32 PRO B C 1
ATOM 9086 O O . PRO B 1 32 ? 1.23059 -8.39401 19.61241 1.000 34.17162 32 PRO B O 1
ATOM 9097 N N . THR B 1 33 ? 2.43231 -9.83765 20.85873 1.000 35.09067 33 THR B N 1
ATOM 9098 C CA . THR B 1 33 ? 2.94455 -10.54690 19.69600 1.000 41.03350 33 THR B CA 1
ATOM 9099 C C . THR B 1 33 ? 1.79280 -11.20732 18.95018 1.000 44.13779 33 THR B C 1
ATOM 9100 O O . THR B 1 33 ? 0.84074 -11.70458 19.55806 1.000 45.57453 33 THR B O 1
ATOM 9111 N N . GLY B 1 34 ? 1.88039 -11.20401 17.62404 1.000 44.61415 34 GLY B N 1
ATOM 9112 C CA . GLY B 1 34 ? 0.83086 -11.74384 16.78778 1.000 41.12037 34 GLY B CA 1
ATOM 9113 C C . GLY B 1 34 ? -0.19311 -10.73844 16.31845 1.000 36.63187 34 GLY B C 1
ATOM 9114 O O . GLY B 1 34 ? -1.20267 -11.13797 15.72522 1.000 37.80075 34 GLY B O 1
ATOM 9118 N N . ALA B 1 35 ? 0.03718 -9.44860 16.55299 1.000 38.82236 35 ALA B N 1
ATOM 9119 C CA . ALA B 1 35 ? -0.93148 -8.41771 16.21339 1.000 47.61494 35 ALA B CA 1
ATOM 9120 C C . ALA B 1 35 ? -0.81470 -7.92588 14.77875 1.000 40.53746 35 ALA B C 1
ATOM 9121 O O . ALA B 1 35 ? -1.79056 -7.38774 14.24470 1.000 38.94536 35 ALA B O 1
ATOM 9128 N N . GLY B 1 36 ? 0.34248 -8.08795 14.14621 1.000 44.15981 36 GLY B N 1
ATOM 9129 C CA . GLY B 1 36 ? 0.53640 -7.57355 12.80644 1.000 42.03714 36 GLY B CA 1
ATOM 9130 C C . GLY B 1 36 ? 1.04212 -6.14686 12.79846 1.000 43.21352 36 GLY B C 1
ATOM 9131 O O . GLY B 1 36 ? 0.44315 -5.26672 12.17231 1.000 39.75345 36 GLY B O 1
ATOM 9135 N N . LYS B 1 37 ? 2.15403 -5.90844 13.49749 1.000 41.64343 37 LYS B N 1
ATOM 9136 C CA . LYS B 1 37 ? 2.72955 -4.56829 13.53698 1.000 37.42030 37 LYS B CA 1
ATOM 9137 C C . LYS B 1 37 ? 3.14953 -4.09548 12.15043 1.000 37.58410 37 LYS B C 1
ATOM 9138 O O . LYS B 1 37 ? 3.20720 -2.88684 11.89618 1.000 33.07674 37 LYS B O 1
ATOM 9157 N N . SER B 1 38 ? 3.44974 -5.02441 11.24176 1.000 37.73482 38 SER B N 1
ATOM 9158 C CA . SER B 1 38 ? 3.93439 -4.63367 9.92186 1.000 34.83115 38 SER B CA 1
ATOM 9159 C C . SER B 1 38 ? 2.87145 -3.87805 9.13312 1.000 36.22393 38 SER B C 1
ATOM 9160 O O . SER B 1 38 ? 3.20342 -2.96068 8.37333 1.000 36.30467 38 SER B O 1
ATOM 9168 N N . LEU B 1 39 ? 1.59648 -4.23914 9.29847 1.000 33.55142 39 LEU B N 1
ATOM 9169 C CA . LEU B 1 39 ? 0.53935 -3.53598 8.57980 1.000 39.76026 39 LEU B CA 1
ATOM 9170 C C . LEU B 1 39 ? 0.31095 -2.14344 9.15311 1.000 38.47038 39 LEU B C 1
ATOM 9171 O O . LEU B 1 39 ? -0.07851 -1.22755 8.41952 1.000 36.43363 39 LEU B O 1
ATOM 9187 N N . VAL B 1 40 ? 0.53727 -1.96527 10.45524 1.000 32.18542 40 VAL B N 1
ATOM 9188 C CA . VAL B 1 40 ? 0.49336 -0.62688 11.03231 1.000 29.58812 40 VAL B CA 1
ATOM 9189 C C . VAL B 1 40 ? 1.66022 0.20295 10.51591 1.000 27.49219 40 VAL B C 1
ATOM 9190 O O . VAL B 1 40 ? 1.50364 1.38384 10.17944 1.000 31.12162 40 VAL B O 1
ATOM 9203 N N . ILE B 1 41 ? 2.84495 -0.40407 10.43491 1.000 30.22784 41 ILE B N 1
ATOM 9204 C CA . ILE B 1 41 ? 4.01567 0.30648 9.93158 1.000 31.67035 41 ILE B CA 1
ATOM 9205 C C . ILE B 1 41 ? 3.80700 0.71485 8.48037 1.000 29.96951 41 ILE B C 1
ATOM 9206 O O . ILE B 1 41 ? 4.20961 1.80771 8.06319 1.000 24.60886 41 ILE B O 1
ATOM 9222 N N . ALA B 1 42 ? 3.20891 -0.16808 7.67805 1.000 28.68623 42 ALA B N 1
ATOM 9223 C CA . ALA B 1 42 ? 3.01339 0.14195 6.26635 1.000 31.44256 42 ALA B CA 1
ATOM 9224 C C . ALA B 1 42 ? 2.09032 1.34212 6.09423 1.000 31.64200 42 ALA B C 1
ATOM 9225 O O . ALA B 1 42 ? 2.40584 2.28105 5.35384 1.000 34.39188 42 ALA B O 1
ATOM 9232 N N . GLU B 1 43 ? 0.95142 1.34230 6.79533 1.000 34.15572 43 GLU B N 1
ATOM 9233 C CA . GLU B 1 43 ? -0.00716 2.43261 6.64026 1.000 27.69683 43 GLU B CA 1
ATOM 9234 C C . GLU B 1 43 ? 0.60115 3.76422 7.06160 1.000 34.09222 43 GLU B C 1
ATOM 9235 O O . GLU B 1 43 ? 0.44001 4.77373 6.36666 1.000 32.99028 43 GLU B O 1
ATOM 9247 N N . LEU B 1 44 ? 1.31781 3.78859 8.18793 1.000 25.40632 44 LEU B N 1
ATOM 9248 C CA . LEU B 1 44 ? 1.97232 5.02526 8.60372 1.000 25.40874 44 LEU B CA 1
ATOM 9249 C C . LEU B 1 44 ? 3.00909 5.46259 7.57419 1.000 31.47531 44 LEU B C 1
ATOM 9250 O O . LEU B 1 44 ? 3.18762 6.66255 7.33310 1.000 34.97892 44 LEU B O 1
ATOM 9266 N N . ALA B 1 45 ? 3.69111 4.50217 6.94276 1.000 25.66713 45 ALA B N 1
ATOM 9267 C CA . ALA B 1 45 ? 4.67100 4.84268 5.91432 1.000 26.95857 45 ALA B CA 1
ATOM 9268 C C . ALA B 1 45 ? 3.99739 5.36097 4.64766 1.000 27.07200 45 ALA B C 1
ATOM 9269 O O . ALA B 1 45 ? 4.52216 6.26617 3.98810 1.000 32.51613 45 ALA B O 1
ATOM 9276 N N . ARG B 1 46 ? 2.84468 4.79402 4.28144 1.000 24.60767 46 ARG B N 1
ATOM 9277 C CA . ARG B 1 46 ? 2.12958 5.29337 3.11027 1.000 32.68273 46 ARG B CA 1
ATOM 9278 C C . ARG B 1 46 ? 1.79501 6.77100 3.27048 1.000 30.77110 46 ARG B C 1
ATOM 9279 O O . ARG B 1 46 ? 1.84613 7.53817 2.30195 1.000 30.91909 46 ARG B O 1
ATOM 9300 N N . LEU B 1 47 ? 1.46536 7.19056 4.48946 1.000 28.41204 47 LEU B N 1
ATOM 9301 C CA . LEU B 1 47 ? 1.06606 8.56230 4.76851 1.000 29.16163 47 LEU B CA 1
ATOM 9302 C C . LEU B 1 47 ? 2.24841 9.49533 5.01429 1.000 28.94327 47 LEU B C 1
ATOM 9303 O O . LEU B 1 47 ? 2.04959 10.71414 5.07764 1.000 28.89504 47 LEU B O 1
ATOM 9319 N N . ALA B 1 48 ? 3.46648 8.96391 5.08791 1.000 26.39980 48 ALA B N 1
ATOM 9320 C CA . ALA B 1 48 ? 4.61662 9.71637 5.56831 1.000 29.88870 48 ALA B CA 1
ATOM 9321 C C . ALA B 1 48 ? 5.25891 10.57141 4.48221 1.000 25.09063 48 ALA B C 1
ATOM 9322 O O . ALA B 1 48 ? 5.32697 10.18553 3.31387 1.000 25.95613 48 ALA B O 1
ATOM 9329 N N . ARG B 1 49 ? 5.75206 11.74135 4.88872 1.000 25.12942 49 ARG B N 1
ATOM 9330 C CA . ARG B 1 49 ? 6.68066 12.50324 4.06320 1.000 25.95510 49 ARG B CA 1
ATOM 9331 C C . ARG B 1 49 ? 8.07555 11.90241 4.21888 1.000 26.54968 49 ARG B C 1
ATOM 9332 O O . ARG B 1 49 ? 8.45510 11.46457 5.30858 1.000 32.12006 49 ARG B O 1
ATOM 9353 N N . GLY B 1 50 ? 8.83177 11.85869 3.12512 1.000 27.66112 50 GLY B N 1
ATOM 9354 C CA . GLY B 1 50 ? 10.16717 11.27685 3.19538 1.000 27.79406 50 GLY B CA 1
ATOM 9355 C C . GLY B 1 50 ? 10.14369 9.78400 3.49138 1.000 26.71495 50 GLY B C 1
ATOM 9356 O O . GLY B 1 50 ? 9.41481 9.01051 2.85967 1.000 34.43169 50 GLY B O 1
ATOM 9360 N N . ARG B 1 51 ? 10.95706 9.36258 4.46209 1.000 29.19168 51 ARG B N 1
ATOM 9361 C CA . ARG B 1 51 ? 11.19045 7.95001 4.73432 1.000 30.62687 51 ARG B CA 1
ATOM 9362 C C . ARG B 1 51 ? 10.99419 7.65076 6.21617 1.000 24.22601 51 ARG B C 1
ATOM 9363 O O . ARG B 1 51 ? 11.05230 8.54362 7.06366 1.000 28.13623 51 ARG B O 1
ATOM 9384 N N . VAL B 1 52 ? 10.76903 6.37060 6.51774 1.000 27.64464 52 VAL B N 1
ATOM 9385 C CA . VAL B 1 52 ? 10.55757 5.88397 7.87859 1.000 25.27675 52 VAL B CA 1
ATOM 9386 C C . VAL B 1 52 ? 11.66364 4.88748 8.21596 1.000 26.82999 52 VAL B C 1
ATOM 9387 O O . VAL B 1 52 ? 11.92035 3.95619 7.44248 1.000 31.85159 52 VAL B O 1
ATOM 9400 N N . LEU B 1 53 ? 12.31533 5.08396 9.36562 1.000 30.36349 53 LEU B N 1
ATOM 9401 C CA . LEU B 1 53 ? 13.32602 4.15975 9.87586 1.000 28.29556 53 LEU B CA 1
ATOM 9402 C C . LEU B 1 53 ? 12.70949 3.32548 10.99449 1.000 30.83290 53 LEU B C 1
ATOM 9403 O O . LEU B 1 53 ? 12.22509 3.87793 11.98951 1.000 29.66316 53 LEU B O 1
ATOM 9419 N N . VAL B 1 54 ? 12.72906 2.00427 10.83136 1.000 30.08194 54 VAL B N 1
ATOM 9420 C CA . VAL B 1 54 ? 12.29174 1.06850 11.86441 1.000 28.08881 54 VAL B CA 1
ATOM 9421 C C . VAL B 1 54 ? 13.54152 0.48918 12.51963 1.000 30.74770 54 VAL B C 1
ATOM 9422 O O . VAL B 1 54 ? 14.26006 -0.31055 11.90962 1.000 33.94629 54 VAL B O 1
ATOM 9435 N N . LEU B 1 55 ? 13.78733 0.86273 13.77341 1.000 33.26428 55 LEU B N 1
ATOM 9436 C CA . LEU B 1 55 ? 15.00453 0.50333 14.48731 1.000 32.26099 55 LEU B CA 1
ATOM 9437 C C . LEU B 1 55 ? 14.73506 -0.59009 15.51460 1.000 32.06839 55 LEU B C 1
ATOM 9438 O O . LEU B 1 55 ? 13.64135 -0.68355 16.07683 1.000 31.77006 55 LEU B O 1
ATOM 9454 N N . ALA B 1 56 ? 15.75166 -1.41818 15.75687 1.000 37.12910 56 ALA B N 1
ATOM 9455 C CA . ALA B 1 56 ? 15.67021 -2.45732 16.77342 1.000 33.45740 56 ALA B CA 1
ATOM 9456 C C . ALA B 1 56 ? 17.07159 -2.79891 17.26134 1.000 38.06371 56 ALA B C 1
ATOM 9457 O O . ALA B 1 56 ? 18.03737 -2.76263 16.49553 1.000 33.18293 56 ALA B O 1
ATOM 9464 N N . HIS B 1 57 ? 17.17046 -3.13431 18.54950 1.000 38.55080 57 HIS B N 1
ATOM 9465 C CA . HIS B 1 57 ? 18.46556 -3.48640 19.12474 1.000 42.55313 57 HIS B CA 1
ATOM 9466 C C . HIS B 1 57 ? 18.94873 -4.83824 18.60606 1.000 41.41945 57 HIS B C 1
ATOM 9467 O O . HIS B 1 57 ? 20.10650 -4.97891 18.19493 1.000 39.19224 57 HIS B O 1
ATOM 9481 N N . VAL B 1 58 ? 18.06666 -5.83581 18.59625 1.000 44.03901 58 VAL B N 1
ATOM 9482 C CA . VAL B 1 58 ? 18.43083 -7.21421 18.27849 1.000 48.07369 58 VAL B CA 1
ATOM 9483 C C . VAL B 1 58 ? 18.31203 -7.41949 16.77328 1.000 45.31503 58 VAL B C 1
ATOM 9484 O O . VAL B 1 58 ? 17.20765 -7.43406 16.22423 1.000 42.94032 58 VAL B O 1
ATOM 9497 N N . LYS B 1 59 ? 19.44968 -7.64086 16.11111 1.000 47.47367 59 LYS B N 1
ATOM 9498 C CA . LYS B 1 59 ? 19.45931 -7.68224 14.65226 1.000 49.74454 59 LYS B CA 1
ATOM 9499 C C . LYS B 1 59 ? 18.59217 -8.81000 14.10553 1.000 48.80231 59 LYS B C 1
ATOM 9500 O O . LYS B 1 59 ? 18.06836 -8.69898 12.99089 1.000 50.47502 59 LYS B O 1
ATOM 9519 N N . GLU B 1 60 ? 18.42483 -9.89839 14.86083 1.000 47.78838 60 GLU B N 1
ATOM 9520 C CA . GLU B 1 60 ? 17.55574 -10.97193 14.39022 1.000 50.27368 60 GLU B CA 1
ATOM 9521 C C . GLU B 1 60 ? 16.10838 -10.50770 14.28551 1.000 47.11509 60 GLU B C 1
ATOM 9522 O O . GLU B 1 60 ? 15.34959 -11.02447 13.45773 1.000 43.21278 60 GLU B O 1
ATOM 9534 N N . LEU B 1 61 ? 15.70284 -9.55260 15.12461 1.000 43.52338 61 LEU B N 1
ATOM 9535 C CA . LEU B 1 61 ? 14.37438 -8.96467 15.00038 1.000 45.10823 61 LEU B CA 1
ATOM 9536 C C . LEU B 1 61 ? 14.30351 -7.98033 13.84087 1.000 38.49393 61 LEU B C 1
ATOM 9537 O O . LEU B 1 61 ? 13.24100 -7.82880 13.22792 1.000 41.42326 61 LEU B O 1
ATOM 9553 N N . VAL B 1 62 ? 15.41277 -7.30507 13.53031 1.000 41.38198 62 VAL B N 1
ATOM 9554 C CA . VAL B 1 62 ? 15.45975 -6.46202 12.33871 1.000 42.41180 62 VAL B CA 1
ATOM 9555 C C . VAL B 1 62 ? 15.18402 -7.30241 11.09977 1.000 38.42447 62 VAL B C 1
ATOM 9556 O O . VAL B 1 62 ? 14.36748 -6.93898 10.24399 1.000 41.50254 62 VAL B O 1
ATOM 9569 N N . ALA B 1 63 ? 15.85323 -8.45231 10.99592 1.000 41.47445 63 ALA B N 1
ATOM 9570 C CA . ALA B 1 63 ? 15.62475 -9.34186 9.86368 1.000 42.11294 63 ALA B CA 1
ATOM 9571 C C . ALA B 1 63 ? 14.18274 -9.82747 9.83249 1.000 41.59674 63 ALA B C 1
ATOM 9572 O O . ALA B 1 63 ? 13.56938 -9.90926 8.76191 1.000 40.90477 63 ALA B O 1
ATOM 9579 N N . GLN B 1 64 ? 13.62620 -10.16526 10.99728 1.000 43.62445 64 GLN B N 1
ATOM 9580 C CA . GLN B 1 64 ? 12.24516 -10.63326 11.04507 1.000 43.15826 64 GLN B CA 1
ATOM 9581 C C . GLN B 1 64 ? 11.28291 -9.54233 10.58969 1.000 38.46345 64 GLN B C 1
ATOM 9582 O O . GLN B 1 64 ? 10.37759 -9.79317 9.78589 1.000 42.64096 64 GLN B O 1
ATOM 9596 N N . ASN B 1 65 ? 11.47109 -8.31654 11.08612 1.000 40.21416 65 ASN B N 1
ATOM 9597 C CA . ASN B 1 65 ? 10.57207 -7.22554 10.71982 1.000 40.20987 65 ASN B CA 1
ATOM 9598 C C . ASN B 1 65 ? 10.64739 -6.93826 9.22447 1.000 34.79450 65 ASN B C 1
ATOM 9599 O O . ASN B 1 65 ? 9.61944 -6.82916 8.54558 1.000 37.98971 65 ASN B O 1
ATOM 9610 N N . HIS B 1 66 ? 11.86610 -6.83338 8.69182 1.000 40.69735 66 HIS B N 1
ATOM 9611 C CA . HIS B 1 66 ? 12.04247 -6.58337 7.26504 1.000 39.98851 66 HIS B CA 1
ATOM 9612 C C . HIS B 1 66 ? 11.37905 -7.67350 6.43432 1.000 42.81178 66 HIS B C 1
ATOM 9613 O O . HIS B 1 66 ? 10.74149 -7.38681 5.41400 1.000 40.00893 66 HIS B O 1
ATOM 9627 N N . ALA B 1 67 ? 11.50241 -8.92951 6.86694 1.000 39.08762 67 ALA B N 1
ATOM 9628 C CA . ALA B 1 67 ? 10.91136 -10.03484 6.11993 1.000 41.98368 67 ALA B CA 1
ATOM 9629 C C . ALA B 1 67 ? 9.39630 -9.89973 6.03579 1.000 43.46273 67 ALA B C 1
ATOM 9630 O O . ALA B 1 67 ? 8.80754 -10.03505 4.95690 1.000 46.96420 67 ALA B O 1
ATOM 9637 N N . LYS B 1 68 ? 8.74388 -9.63739 7.17036 1.000 49.80581 68 LYS B N 1
ATOM 9638 C CA . LYS B 1 68 ? 7.28616 -9.59009 7.18099 1.000 43.52508 68 LYS B CA 1
ATOM 9639 C C . LYS B 1 68 ? 6.75990 -8.34486 6.48099 1.000 43.27989 68 LYS B C 1
ATOM 9640 O O . LYS B 1 68 ? 5.64465 -8.36274 5.94751 1.000 48.97481 68 LYS B O 1
ATOM 9659 N N . TYR B 1 69 ? 7.53701 -7.25997 6.47020 1.000 42.50824 69 TYR B N 1
ATOM 9660 C CA . TYR B 1 69 ? 7.13901 -6.08381 5.70450 1.000 43.76491 69 TYR B CA 1
ATOM 9661 C C . TYR B 1 69 ? 7.16165 -6.37698 4.20952 1.000 47.71484 69 TYR B C 1
ATOM 9662 O O . TYR B 1 69 ? 6.22101 -6.03480 3.48379 1.000 45.04138 69 TYR B O 1
ATOM 9680 N N . GLN B 1 70 ? 8.23412 -7.00907 3.72820 1.000 45.63822 70 GLN B N 1
ATOM 9681 C CA . GLN B 1 70 ? 8.32426 -7.34292 2.31209 1.000 47.62270 70 GLN B CA 1
ATOM 9682 C C . GLN B 1 70 ? 7.37129 -8.46690 1.93084 1.000 50.37579 70 GLN B C 1
ATOM 9683 O O . GLN B 1 70 ? 7.01864 -8.58981 0.75344 1.000 49.25007 70 GLN B O 1
ATOM 9697 N N . ALA B 1 71 ? 6.92540 -9.26844 2.90030 1.000 49.26300 71 ALA B N 1
ATOM 9698 C CA . ALA B 1 71 ? 5.91947 -10.28896 2.63589 1.000 49.86705 71 ALA B CA 1
ATOM 9699 C C . ALA B 1 71 ? 4.56039 -9.69215 2.29844 1.000 54.13917 71 ALA B C 1
ATOM 9700 O O . ALA B 1 71 ? 3.66553 -10.43174 1.87473 1.000 56.52758 71 ALA B O 1
ATOM 9707 N N . LEU B 1 72 ? 4.38074 -8.38842 2.49238 1.000 55.69060 72 LEU B N 1
ATOM 9708 C CA . LEU B 1 72 ? 3.16546 -7.69484 2.09334 1.000 53.57882 72 LEU B CA 1
ATOM 9709 C C . LEU B 1 72 ? 3.21430 -7.21346 0.64980 1.000 56.63042 72 LEU B C 1
ATOM 9710 O O . LEU B 1 72 ? 2.26013 -6.57733 0.18986 1.000 64.97094 72 LEU B O 1
ATOM 9726 N N . GLY B 1 73 ? 4.29635 -7.49601 -0.07073 1.000 53.17749 73 GLY B N 1
ATOM 9727 C CA . GLY B 1 73 ? 4.48540 -6.94723 -1.39499 1.000 55.00597 73 GLY B CA 1
ATOM 9728 C C . GLY B 1 73 ? 5.07298 -5.55696 -1.42058 1.000 52.51040 73 GLY B C 1
ATOM 9729 O O . GLY B 1 73 ? 5.07158 -4.91937 -2.47995 1.000 49.65488 73 GLY B O 1
ATOM 9733 N N . LEU B 1 74 ? 5.56097 -5.06298 -0.28901 1.000 49.60453 74 LEU B N 1
ATOM 9734 C CA . LEU B 1 74 ? 6.18338 -3.75269 -0.19515 1.000 45.69121 74 LEU B CA 1
ATOM 9735 C C . LEU B 1 74 ? 7.70139 -3.89972 -0.22579 1.000 48.07026 74 LEU B C 1
ATOM 9736 O O . LEU B 1 74 ? 8.24998 -4.99285 -0.06838 1.000 52.02619 74 LEU B O 1
ATOM 9752 N N . GLU B 1 75 ? 8.38170 -2.77471 -0.43072 1.000 52.64384 75 GLU B N 1
ATOM 9753 C CA . GLU B 1 75 ? 9.82813 -2.74701 -0.59355 1.000 55.56322 75 GLU B CA 1
ATOM 9754 C C . GLU B 1 75 ? 10.46507 -1.91563 0.51028 1.000 51.40452 75 GLU B C 1
ATOM 9755 O O . GLU B 1 75 ? 9.93115 -0.87463 0.90485 1.000 50.87448 75 GLU B O 1
ATOM 9759 N N . ALA B 1 76 ? 11.61008 -2.38255 1.00322 1.000 53.60731 76 ALA B N 1
ATOM 9760 C CA . ALA B 1 76 ? 12.33092 -1.69186 2.06184 1.000 50.07310 76 ALA B CA 1
ATOM 9761 C C . ALA B 1 76 ? 13.77235 -2.17683 2.07208 1.000 49.24665 76 ALA B C 1
ATOM 9762 O O . ALA B 1 76 ? 14.06419 -3.30011 1.65260 1.000 46.21631 76 ALA B O 1
ATOM 9769 N N . ASP B 1 77 ? 14.66719 -1.31373 2.55064 1.000 50.00863 77 ASP B N 1
ATOM 9770 C CA . ASP B 1 77 ? 16.06288 -1.67987 2.73109 1.000 53.77120 77 ASP B CA 1
ATOM 9771 C C . ASP B 1 77 ? 16.25149 -2.37006 4.08236 1.000 45.30587 77 ASP B C 1
ATOM 9772 O O . ASP B 1 77 ? 15.32669 -2.47322 4.89177 1.000 41.49161 77 ASP B O 1
ATOM 9781 N N . ILE B 1 78 ? 17.47001 -2.84164 4.33872 1.000 45.14343 78 ILE B N 1
ATOM 9782 C CA . ILE B 1 78 ? 17.83874 -3.39861 5.63805 1.000 43.79625 78 ILE B CA 1
ATOM 9783 C C . ILE B 1 78 ? 19.28972 -3.03812 5.92436 1.000 45.35022 78 ILE B C 1
ATOM 9784 O O . ILE B 1 78 ? 20.15026 -3.15537 5.04561 1.000 54.69893 78 ILE B O 1
ATOM 9800 N N . PHE B 1 79 ? 19.55763 -2.59123 7.15130 1.000 42.77877 79 PHE B N 1
ATOM 9801 C CA . PHE B 1 79 ? 20.90609 -2.25908 7.60785 1.000 50.09783 79 PHE B CA 1
ATOM 9802 C C . PHE B 1 79 ? 21.25830 -3.19774 8.75888 1.000 52.94647 79 PHE B C 1
ATOM 9803 O O . PHE B 1 79 ? 20.91070 -2.93153 9.91381 1.000 44.19223 79 PHE B O 1
ATOM 9820 N N . ALA B 1 80 ? 21.95243 -4.29062 8.45114 1.000 61.09366 80 ALA B N 1
ATOM 9821 C CA . ALA B 1 80 ? 22.38672 -5.24401 9.46124 1.000 60.69296 80 ALA B CA 1
ATOM 9822 C C . ALA B 1 80 ? 23.74450 -5.80330 9.05374 1.000 73.38673 80 ALA B C 1
ATOM 9823 O O . ALA B 1 80 ? 24.27766 -5.48457 7.98663 1.000 75.58506 80 ALA B O 1
ATOM 9830 N N . ALA B 1 81 ? 24.31179 -6.63801 9.92089 1.000 79.00708 81 ALA B N 1
ATOM 9831 C CA . ALA B 1 81 ? 25.60357 -7.24768 9.65278 1.000 82.80150 81 ALA B CA 1
ATOM 9832 C C . ALA B 1 81 ? 25.45549 -8.39303 8.65359 1.000 87.27645 81 ALA B C 1
ATOM 9833 O O . ALA B 1 81 ? 24.35665 -8.88440 8.37996 1.000 95.85323 81 ALA B O 1
ATOM 9840 N N . GLY B 1 82 ? 26.58971 -8.81860 8.10287 1.000 95.78338 82 GLY B N 1
ATOM 9841 C CA . GLY B 1 82 ? 26.57410 -9.80822 7.04784 1.000 94.95001 82 GLY B CA 1
ATOM 9842 C C . GLY B 1 82 ? 26.05814 -9.29757 5.72519 1.000 95.75279 82 GLY B C 1
ATOM 9843 O O . GLY B 1 82 ? 25.91009 -10.08533 4.78605 1.000 99.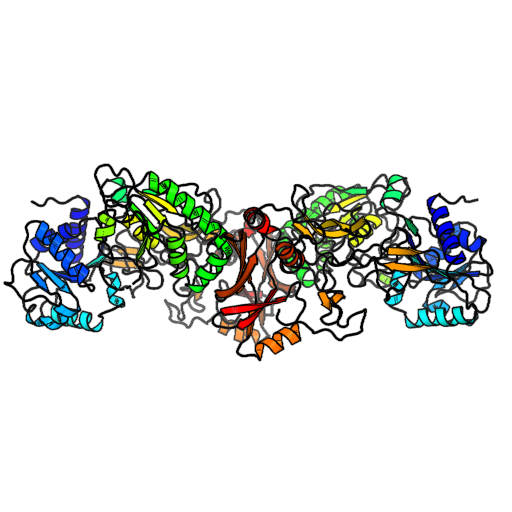02921 82 GLY B O 1
ATOM 9847 N N . LEU B 1 83 ? 25.78668 -7.99976 5.62263 1.000 98.00800 83 LEU B N 1
ATOM 9848 C CA . LEU B 1 83 ? 25.23486 -7.38511 4.42542 1.000 93.94670 83 LEU B CA 1
ATOM 9849 C C . LEU B 1 83 ? 26.15115 -6.25677 3.97533 1.000 100.52832 83 LEU B C 1
ATOM 9850 O O . LEU B 1 83 ? 26.66641 -5.49530 4.80092 1.000 106.66350 83 LEU B O 1
ATOM 9866 N N . LYS B 1 84 ? 26.35296 -6.15817 2.66537 1.000 98.36277 84 LYS B N 1
ATOM 9867 C CA . LYS B 1 84 ? 27.27736 -5.20435 2.07940 1.000 98.01467 84 LYS B CA 1
ATOM 9868 C C . LYS B 1 84 ? 26.51465 -3.99895 1.53059 1.000 98.62441 84 LYS B C 1
ATOM 9869 O O . LYS B 1 84 ? 25.31002 -3.84076 1.74983 1.000 97.10532 84 LYS B O 1
ATOM 9873 N N . ARG B 1 85 ? 27.22469 -3.13163 0.81201 1.000 99.79242 85 ARG B N 1
ATOM 9874 C CA . ARG B 1 85 ? 26.60854 -1.93874 0.24598 1.000 105.80574 85 ARG B CA 1
ATOM 9875 C C . ARG B 1 85 ? 25.56432 -2.32278 -0.79537 1.000 101.17863 85 ARG B C 1
ATOM 9876 O O . ARG B 1 85 ? 25.86807 -3.02687 -1.76350 1.000 101.71920 85 ARG B O 1
ATOM 9880 N N . LYS B 1 86 ? 24.33265 -1.85608 -0.59365 1.000 105.20868 86 LYS B N 1
ATOM 9881 C CA . LYS B 1 86 ? 23.23976 -2.08782 -1.52718 1.000 105.89910 86 LYS B CA 1
ATOM 9882 C C . LYS B 1 86 ? 22.44395 -0.80009 -1.68928 1.000 102.41794 86 LYS B C 1
ATOM 9883 O O . LYS B 1 86 ? 22.40191 0.03908 -0.78569 1.000 100.89293 86 LYS B O 1
ATOM 9887 N N . GLU B 1 87 ? 21.80729 -0.65561 -2.84937 1.000 106.52820 87 GLU B N 1
ATOM 9888 C CA . GLU B 1 87 ? 21.08865 0.56430 -3.18269 1.000 105.81937 87 GLU B CA 1
ATOM 9889 C C . GLU B 1 87 ? 19.74420 0.62247 -2.45685 1.000 98.32117 87 GLU B C 1
ATOM 9890 O O . GLU B 1 87 ? 19.30666 -0.33599 -1.81414 1.000 99.40624 87 GLU B O 1
ATOM 9894 N N . SER B 1 88 ? 19.08381 1.77418 -2.57387 1.000 107.80346 88 SER B N 1
ATOM 9895 C CA . SER B 1 88 ? 17.82525 2.01037 -1.87966 1.000 99.54238 88 SER B CA 1
ATOM 9896 C C . SER B 1 88 ? 16.64840 1.45593 -2.67078 1.000 100.39794 88 SER B C 1
ATOM 9897 O O . SER B 1 88 ? 16.62589 1.51231 -3.90411 1.000 103.95892 88 SER B O 1
ATOM 9905 N N . HIS B 1 89 ? 15.66630 0.91167 -1.94786 1.000 100.62223 89 HIS B N 1
ATOM 9906 C CA . HIS B 1 89 ? 14.42558 0.44179 -2.56604 1.000 94.34182 89 HIS B CA 1
ATOM 9907 C C . HIS B 1 89 ? 13.30573 0.54950 -1.52667 1.000 82.40812 89 HIS B C 1
ATOM 9908 O O . HIS B 1 89 ? 13.07229 -0.38531 -0.75838 1.000 80.79202 89 HIS B O 1
ATOM 9922 N N . GLY B 1 90 ? 12.60927 1.68052 -1.53083 1.000 78.91875 90 GLY B N 1
ATOM 9923 C CA . GLY B 1 90 ? 11.40492 1.85465 -0.73992 1.000 67.49807 90 GLY B CA 1
ATOM 9924 C C . GLY B 1 90 ? 11.47190 3.05984 0.18098 1.000 55.90407 90 GLY B C 1
ATOM 9925 O O . GLY B 1 90 ? 12.51092 3.69318 0.36414 1.000 61.08567 90 GLY B O 1
ATOM 9929 N N . LYS B 1 91 ? 10.30483 3.36728 0.76646 1.000 51.17795 91 LYS B N 1
ATOM 9930 C CA . LYS B 1 91 ? 10.20166 4.44045 1.75169 1.000 52.42135 91 LYS B CA 1
ATOM 9931 C C . LYS B 1 91 ? 10.64787 3.99908 3.14292 1.000 44.37448 91 LYS B C 1
ATOM 9932 O O . LYS B 1 91 ? 11.04092 4.84365 3.95656 1.000 40.55709 91 LYS B O 1
ATOM 9951 N N . VAL B 1 92 ? 10.58186 2.69957 3.44393 1.000 42.14075 92 VAL B N 1
ATOM 9952 C CA . VAL B 1 92 ? 10.86745 2.18534 4.78023 1.000 44.25117 92 VAL B CA 1
ATOM 9953 C C . VAL B 1 92 ? 12.25629 1.56288 4.79642 1.000 44.88674 92 VAL B C 1
ATOM 9954 O O . VAL B 1 92 ? 12.64106 0.83463 3.87113 1.000 46.67122 92 VAL B O 1
ATOM 9967 N N . VAL B 1 93 ? 13.01124 1.85573 5.85285 1.000 39.65765 93 VAL B N 1
ATOM 9968 C CA . VAL B 1 93 ? 14.33397 1.28569 6.08703 1.000 38.00903 93 VAL B CA 1
ATOM 9969 C C . VAL B 1 93 ? 14.30518 0.59918 7.44829 1.000 38.99720 93 VAL B C 1
ATOM 9970 O O . VAL B 1 93 ? 13.99763 1.23631 8.46285 1.000 37.80052 93 VAL B O 1
ATOM 9983 N N . PHE B 1 94 ? 14.61005 -0.69678 7.46803 1.000 37.77869 94 PHE B N 1
ATOM 9984 C CA . PHE B 1 94 ? 14.75094 -1.46069 8.70338 1.000 37.29870 94 PHE B CA 1
ATOM 9985 C C . PHE B 1 94 ? 16.22533 -1.53189 9.07729 1.000 39.23247 94 PHE B C 1
ATOM 9986 O O . PHE B 1 94 ? 17.06554 -1.86385 8.23690 1.000 37.61237 94 PHE B O 1
ATOM 10003 N N . GLY B 1 95 ? 16.54098 -1.22647 10.33293 1.000 34.83598 95 GLY B N 1
ATOM 10004 C CA . GLY B 1 95 ? 17.93195 -1.15500 10.73712 1.000 40.02129 95 GLY B CA 1
ATOM 10005 C C . GLY B 1 95 ? 18.14716 -1.58952 12.16891 1.000 38.67706 95 GLY B C 1
ATOM 10006 O O . GLY B 1 95 ? 17.23654 -1.55177 13.00137 1.000 34.87751 95 GLY B O 1
ATOM 10010 N N . SER B 1 96 ? 19.37976 -2.00446 12.44298 1.000 40.55803 96 SER B N 1
ATOM 10011 C CA . SER B 1 96 ? 19.82629 -2.34207 13.78473 1.000 35.43406 96 SER B CA 1
ATOM 10012 C C . SER B 1 96 ? 20.55987 -1.15397 14.39497 1.000 40.50048 96 SER B C 1
ATOM 10013 O O . SER B 1 96 ? 21.15522 -0.33948 13.68481 1.000 39.59103 96 SER B O 1
ATOM 10021 N N . VAL B 1 97 ? 20.52750 -1.07062 15.72649 1.000 36.84579 97 VAL B N 1
ATOM 10022 C CA . VAL B 1 97 ? 21.15942 0.05675 16.40681 1.000 43.11804 97 VAL B CA 1
ATOM 10023 C C . VAL B 1 97 ? 22.63334 0.14915 16.03056 1.000 45.26853 97 VAL B C 1
ATOM 10024 O O . VAL B 1 97 ? 23.15217 1.23833 15.75677 1.000 40.49006 97 VAL B O 1
ATOM 10037 N N . GLN B 1 98 ? 23.33478 -0.98607 16.02173 1.000 47.44645 98 GLN B N 1
ATOM 10038 C CA . GLN B 1 98 ? 24.76222 -0.96664 15.71638 1.000 52.13726 98 GLN B CA 1
ATOM 10039 C C . GLN B 1 98 ? 25.01472 -0.57099 14.26527 1.000 44.36283 98 GLN B C 1
ATOM 10040 O O . GLN B 1 98 ? 25.82416 0.32172 13.98697 1.000 47.88398 98 GLN B O 1
ATOM 10054 N N . SER B 1 99 ? 24.32976 -1.22419 13.32306 1.000 39.95926 99 SER B N 1
ATOM 10055 C CA . SER B 1 99 ? 24.60003 -0.96973 11.91106 1.000 49.10893 99 SER B CA 1
ATOM 10056 C C . SER B 1 99 ? 24.27979 0.47060 11.53503 1.000 45.23128 99 SER B C 1
ATOM 10057 O O . SER B 1 99 ? 25.03887 1.11241 10.79928 1.000 51.34640 99 SER B O 1
ATOM 10065 N N . VAL B 1 100 ? 23.15551 0.99455 12.02326 1.000 42.52027 100 VAL B N 1
ATOM 10066 C CA . VAL B 1 100 ? 22.75466 2.34853 11.65798 1.000 45.03394 100 VAL B CA 1
ATOM 10067 C C . VAL B 1 100 ? 23.71165 3.37125 12.25830 1.000 41.41994 100 VAL B C 1
ATOM 10068 O O . VAL B 1 100 ? 24.02125 4.39300 11.63279 1.000 49.36007 100 VAL B O 1
ATOM 10081 N N . ALA B 1 101 ? 24.19688 3.11694 13.47535 1.000 42.37226 101 ALA B N 1
ATOM 10082 C CA . ALA B 1 101 ? 25.08816 4.07202 14.12468 1.000 45.72229 101 ALA B CA 1
ATOM 10083 C C . ALA B 1 101 ? 26.43764 4.16048 13.42310 1.000 43.95911 101 ALA B C 1
ATOM 10084 O O . ALA B 1 101 ? 27.09405 5.20608 13.48084 1.000 41.41753 101 ALA B O 1
ATOM 10091 N N . ARG B 1 102 ? 26.88020 3.08036 12.78091 1.000 40.90287 102 ARG B N 1
ATOM 10092 C CA . ARG B 1 102 ? 28.13977 3.10510 12.05002 1.000 47.31914 102 ARG B CA 1
ATOM 10093 C C . ARG B 1 102 ? 27.99036 3.63456 10.63149 1.000 48.55688 102 ARG B C 1
ATOM 10094 O O . ARG B 1 102 ? 28.99143 4.03850 10.02727 1.000 44.42494 102 ARG B O 1
ATOM 10115 N N . ASN B 1 103 ? 26.77182 3.63949 10.09095 1.000 49.68568 103 ASN B N 1
ATOM 10116 C CA . ASN B 1 103 ? 26.53581 4.03602 8.70876 1.000 48.10100 103 ASN B CA 1
ATOM 10117 C C . ASN B 1 103 ? 25.59248 5.22878 8.64320 1.000 45.40440 103 ASN B C 1
ATOM 10118 O O . ASN B 1 103 ? 24.65862 5.24721 7.83468 1.000 48.34755 103 ASN B O 1
ATOM 10129 N N . LEU B 1 104 ? 25.82781 6.23193 9.48777 1.000 40.70183 104 LEU B N 1
ATOM 10130 C CA . LEU B 1 104 ? 24.95256 7.39588 9.52357 1.000 46.28198 104 LEU B CA 1
ATOM 10131 C C . LEU B 1 104 ? 25.08335 8.27045 8.28307 1.000 46.77267 104 LEU B C 1
ATOM 10132 O O . LEU B 1 104 ? 24.28033 9.19376 8.11370 1.000 47.10299 104 LEU B O 1
ATOM 10148 N N . ASP B 1 105 ? 26.06832 8.01108 7.41936 1.000 45.18108 105 ASP B N 1
ATOM 10149 C CA . ASP B 1 105 ? 26.17397 8.74837 6.16535 1.000 49.17816 105 ASP B CA 1
ATOM 10150 C C . ASP B 1 105 ? 25.06282 8.38660 5.18851 1.000 45.96092 105 ASP B C 1
ATOM 10151 O O . ASP B 1 105 ? 24.78779 9.16060 4.26539 1.000 44.80390 105 ASP B O 1
ATOM 10160 N N . ALA B 1 106 ? 24.42606 7.23287 5.36441 1.000 44.03857 106 ALA B N 1
ATOM 10161 C CA . ALA B 1 106 ? 23.32944 6.81010 4.50626 1.000 47.88391 106 ALA B CA 1
ATOM 10162 C C . ALA B 1 106 ? 21.98290 7.34482 4.97380 1.000 44.49355 106 ALA B C 1
ATOM 10163 O O . ALA B 1 106 ? 20.95862 7.02368 4.36240 1.000 38.18561 106 ALA B O 1
ATOM 10170 N N . PHE B 1 107 ? 21.96348 8.14776 6.03865 1.000 39.06336 107 PHE B N 1
ATOM 10171 C CA . PHE B 1 107 ? 20.72621 8.66969 6.60604 1.000 41.87406 107 PHE B CA 1
ATOM 10172 C C . PHE B 1 107 ? 20.75426 10.19187 6.62666 1.000 41.60227 107 PHE B C 1
ATOM 10173 O O . PHE B 1 107 ? 20.42199 10.81339 7.64075 1.000 39.15760 107 PHE B O 1
ATOM 10190 N N . GLN B 1 108 ? 21.17017 10.80055 5.51913 1.000 43.94035 108 GLN B N 1
ATOM 10191 C CA . GLN B 1 108 ? 21.19377 12.25011 5.39520 1.000 42.98880 108 GLN B CA 1
ATOM 10192 C C . GLN B 1 108 ? 19.95986 12.80078 4.69406 1.000 39.17081 108 GLN B C 1
ATOM 10193 O O . GLN B 1 108 ? 19.82790 14.02227 4.57046 1.000 33.06686 108 GLN B O 1
ATOM 10207 N N . GLY B 1 109 ? 19.05396 11.93549 4.24240 1.000 37.35542 109 GLY B N 1
ATOM 10208 C CA . GLY B 1 109 ? 17.82261 12.36301 3.61551 1.000 39.57342 109 GLY B CA 1
ATOM 10209 C C . GLY B 1 109 ? 16.73347 12.64442 4.63178 1.000 36.82869 109 GLY B C 1
ATOM 10210 O O . GLY B 1 109 ? 16.96595 12.72013 5.83959 1.000 33.11945 109 GLY B O 1
ATOM 10214 N N . GLU B 1 110 ? 15.51331 12.79125 4.11836 1.000 27.13258 110 GLU B N 1
ATOM 10215 C CA . GLU B 1 110 ? 14.36299 13.12154 4.95007 1.000 25.43810 110 GLU B CA 1
ATOM 10216 C C . GLU B 1 110 ? 13.81488 11.86056 5.60798 1.000 28.86625 110 GLU B C 1
ATOM 10217 O O . GLU B 1 110 ? 13.41815 10.91505 4.92097 1.000 30.69697 110 GLU B O 1
ATOM 10229 N N . PHE B 1 111 ? 13.79260 11.84874 6.93724 1.000 30.65275 111 PHE B N 1
ATOM 10230 C CA . PHE B 1 111 ? 13.16480 10.79007 7.71689 1.000 27.19956 111 PHE B CA 1
ATOM 10231 C C . PHE B 1 111 ? 12.17439 11.47203 8.64666 1.000 26.44116 111 PHE B C 1
ATOM 10232 O O . PHE B 1 111 ? 12.56334 12.33238 9.44454 1.000 34.94019 111 PHE B O 1
ATOM 10249 N N . SER B 1 112 ? 10.89298 11.12991 8.50670 1.000 31.42122 112 SER B N 1
ATOM 10250 C CA . SER B 1 112 ? 9.82647 11.80807 9.23350 1.000 28.69908 112 SER B CA 1
ATOM 10251 C C . SER B 1 112 ? 9.36901 11.05549 10.47135 1.000 24.13831 112 SER B C 1
ATOM 10252 O O . SER B 1 112 ? 8.85382 11.67679 11.40709 1.000 25.77027 112 SER B O 1
ATOM 10260 N N . LEU B 1 113 ? 9.54840 9.73774 10.50109 1.000 30.49978 113 LEU B N 1
ATOM 10261 C CA . LEU B 1 113 ? 9.11329 8.91232 11.61642 1.000 24.35965 113 LEU B CA 1
ATOM 10262 C C . LEU B 1 113 ? 10.19682 7.89746 11.94565 1.000 27.42084 113 LEU B C 1
ATOM 10263 O O . LEU B 1 113 ? 10.77476 7.27960 11.04768 1.000 26.10289 113 LEU B O 1
ATOM 10279 N N . LEU B 1 114 ? 10.47294 7.74334 13.23792 1.000 23.89397 114 LEU B N 1
ATOM 10280 C CA . LEU B 1 114 ? 11.38843 6.73019 13.75209 1.000 22.90419 114 LEU B CA 1
ATOM 10281 C C . LEU B 1 114 ? 10.54694 5.78293 14.59590 1.000 25.24790 114 LEU B C 1
ATOM 10282 O O . LEU B 1 114 ? 9.95993 6.19895 15.60152 1.000 24.22642 114 LEU B O 1
ATOM 10298 N N . ILE B 1 115 ? 10.45610 4.52439 14.17100 1.000 21.75465 115 ILE B N 1
ATOM 10299 C CA . ILE B 1 115 ? 9.76504 3.48326 14.92557 1.000 21.89940 115 ILE B CA 1
ATOM 10300 C C . ILE B 1 115 ? 10.81816 2.61210 15.59445 1.000 26.40184 115 ILE B C 1
ATOM 10301 O O . ILE B 1 115 ? 11.73958 2.11826 14.93140 1.000 30.38961 115 ILE B O 1
ATOM 10317 N N . VAL B 1 116 ? 10.69073 2.42800 16.90304 1.000 27.23806 116 VAL B N 1
ATOM 10318 C CA . VAL B 1 116 ? 11.63136 1.63785 17.68800 1.000 23.47022 116 VAL B CA 1
ATOM 10319 C C . VAL B 1 116 ? 10.86906 0.41837 18.19033 1.000 22.19646 116 VAL B C 1
ATOM 10320 O O . VAL B 1 116 ? 10.06778 0.51465 19.12535 1.000 29.16614 116 VAL B O 1
ATOM 10333 N N . ASP B 1 117 ? 11.09536 -0.73134 17.56198 1.000 23.75667 117 ASP B N 1
ATOM 10334 C CA . ASP B 1 117 ? 10.49321 -1.96539 18.04330 1.000 26.96576 117 ASP B CA 1
ATOM 10335 C C . ASP B 1 117 ? 11.18013 -2.40040 19.33498 1.000 29.07141 117 ASP B C 1
ATOM 10336 O O . ASP B 1 117 ? 12.36527 -2.13365 19.55315 1.000 27.36815 117 ASP B O 1
ATOM 10345 N N . GLU B 1 118 ? 10.41723 -3.05768 20.20399 1.000 25.49947 118 GLU B N 1
ATOM 10346 C CA . GLU B 1 118 ? 10.89723 -3.44765 21.52835 1.000 38.51367 118 GLU B CA 1
ATOM 10347 C C . GLU B 1 118 ? 11.56832 -2.26048 22.22308 1.000 36.13041 118 GLU B C 1
ATOM 10348 O O . GLU B 1 118 ? 12.72560 -2.31597 22.64527 1.000 35.00559 118 GLU B O 1
ATOM 10360 N N . CYS B 1 119 ? 10.80851 -1.16890 22.34054 1.000 29.68390 119 CYS B N 1
ATOM 10361 C CA . CYS B 1 119 ? 11.35954 0.06728 22.88321 1.000 34.85715 119 CYS B CA 1
ATOM 10362 C C . CYS B 1 119 ? 11.67508 -0.02934 24.36983 1.000 35.67242 119 CYS B C 1
ATOM 10363 O O . CYS B 1 119 ? 12.28370 0.89776 24.91514 1.000 37.40339 119 CYS B O 1
ATOM 10371 N N . HIS B 1 120 ? 11.26832 -1.10968 25.03945 1.000 35.46491 120 HIS B N 1
ATOM 10372 C CA . HIS B 1 120 ? 11.63135 -1.29127 26.43952 1.000 44.11115 120 HIS B CA 1
ATOM 10373 C C . HIS B 1 120 ? 13.12620 -1.52788 26.62236 1.000 44.41441 120 HIS B C 1
ATOM 10374 O O . HIS B 1 120 ? 13.63358 -1.36324 27.73728 1.000 44.14713 120 HIS B O 1
ATOM 10388 N N . ARG B 1 121 ? 13.84135 -1.89076 25.55650 1.000 39.61623 121 ARG B N 1
ATOM 10389 C CA . ARG B 1 121 ? 15.27303 -2.15498 25.62992 1.000 42.13085 121 ARG B CA 1
ATOM 10390 C C . ARG B 1 121 ? 16.12029 -0.88869 25.59609 1.000 48.28720 121 ARG B C 1
ATOM 10391 O O . ARG B 1 121 ? 17.34722 -0.98307 25.71436 1.000 46.60998 121 ARG B O 1
ATOM 10412 N N . ILE B 1 122 ? 15.50754 0.28522 25.43417 1.000 44.25188 122 ILE B N 1
ATOM 10413 C CA . ILE B 1 122 ? 16.28066 1.49331 25.15437 1.000 49.44260 122 ILE B CA 1
ATOM 10414 C C . ILE B 1 122 ? 17.28356 1.75957 26.27095 1.000 54.93333 122 ILE B C 1
ATOM 10415 O O . ILE B 1 122 ? 18.47306 1.98410 26.01897 1.000 63.97008 122 ILE B O 1
ATOM 10431 N N . GLY B 1 123 ? 16.82549 1.72856 27.51939 1.000 54.65863 123 GLY B N 1
ATOM 10432 C CA . GLY B 1 123 ? 17.70668 2.03688 28.62964 1.000 72.06715 123 GLY B CA 1
ATOM 10433 C C . GLY B 1 123 ? 18.62184 0.91564 29.06923 1.000 70.95468 123 GLY B C 1
ATOM 10434 O O . GLY B 1 123 ? 19.53445 1.15923 29.86532 1.000 77.88427 123 GLY B O 1
ATOM 10438 N N . ASP B 1 124 ? 18.41247 -0.30037 28.56325 1.000 69.90119 124 ASP B N 1
ATOM 10439 C CA . ASP B 1 124 ? 19.13343 -1.45845 29.08063 1.000 69.60751 124 ASP B CA 1
ATOM 10440 C C . ASP B 1 124 ? 20.57908 -1.49522 28.59446 1.000 78.62337 124 ASP B C 1
ATOM 10441 O O . ASP B 1 124 ? 21.50803 -1.60293 29.40263 1.000 84.95731 124 ASP B O 1
ATOM 10450 N N . ASP B 1 125 ? 20.79249 -1.41286 27.28385 1.000 75.83368 125 ASP B N 1
ATOM 10451 C CA . ASP B 1 125 ? 22.13849 -1.51173 26.73493 1.000 77.41225 125 ASP B CA 1
ATOM 10452 C C . ASP B 1 125 ? 22.17106 -0.82898 25.37568 1.000 77.08478 125 ASP B C 1
ATOM 10453 O O . ASP B 1 125 ? 21.14058 -0.41685 24.83830 1.000 71.96433 125 ASP B O 1
ATOM 10457 N N . GLU B 1 126 ? 23.38171 -0.71193 24.82863 1.000 80.31780 126 GLU B N 1
ATOM 10458 C CA . GLU B 1 126 ? 23.63409 -0.01929 23.56732 1.000 70.12605 126 GLU B CA 1
ATOM 10459 C C . GLU B 1 126 ? 23.15643 1.42781 23.60619 1.000 68.50379 126 GLU B C 1
ATOM 10460 O O . GLU B 1 126 ? 22.93827 2.04241 22.55621 1.000 61.87516 126 GLU B O 1
ATOM 10472 N N . GLU B 1 127 ? 23.00839 1.98487 24.81167 1.000 78.52209 127 GLU B N 1
ATOM 10473 C CA . GLU B 1 127 ? 22.51717 3.35124 24.95255 1.000 76.45984 127 GLU B CA 1
ATOM 10474 C C . GLU B 1 127 ? 23.36273 4.32871 24.14899 1.000 64.38551 127 GLU B C 1
ATOM 10475 O O . GLU B 1 127 ? 22.83100 5.23941 23.50285 1.000 56.32760 127 GLU B O 1
ATOM 10487 N N . SER B 1 128 ? 24.68541 4.15265 24.17440 1.000 60.43867 128 SER B N 1
ATOM 10488 C CA . SER B 1 128 ? 25.56574 5.10619 23.51040 1.000 62.05753 128 SER B CA 1
ATOM 10489 C C . SER B 1 128 ? 25.27336 5.17651 22.01790 1.000 56.64225 128 SER B C 1
ATOM 10490 O O . SER B 1 128 ? 25.20785 6.26852 21.44196 1.000 52.07560 128 SER B O 1
ATOM 10498 N N . GLN B 1 129 ? 25.09983 4.02343 21.37099 1.000 53.57736 129 GLN B N 1
ATOM 10499 C CA . GLN B 1 129 ? 24.84051 4.02470 19.93562 1.000 54.95936 129 GLN B CA 1
ATOM 10500 C C . GLN B 1 129 ? 23.42928 4.51251 19.62828 1.000 51.83697 129 GLN B C 1
ATOM 10501 O O . GLN B 1 129 ? 23.22452 5.26558 18.66882 1.000 45.32804 129 GLN B O 1
ATOM 10515 N N . TYR B 1 130 ? 22.44556 4.11081 20.43803 1.000 46.48040 130 TYR B N 1
ATOM 10516 C CA . TYR B 1 130 ? 21.08155 4.58373 20.22139 1.000 48.01665 130 TYR B CA 1
ATOM 10517 C C . TYR B 1 130 ? 21.01064 6.10245 20.33142 1.000 45.83060 130 TYR B C 1
ATOM 10518 O O . TYR B 1 130 ? 20.36399 6.76303 19.51004 1.000 42.46564 130 TYR B O 1
ATOM 10536 N N . GLN B 1 131 ? 21.68290 6.67834 21.33196 1.000 39.85068 131 GLN B N 1
ATOM 10537 C CA . GLN B 1 131 ? 21.68048 8.13067 21.48251 1.000 45.87837 131 GLN B CA 1
ATOM 10538 C C . GLN B 1 131 ? 22.48279 8.80606 20.37668 1.000 47.23789 131 GLN B C 1
ATOM 10539 O O . GLN B 1 131 ? 22.19903 9.95574 20.02414 1.000 43.65785 131 GLN B O 1
ATOM 10553 N N . GLN B 1 132 ? 23.47944 8.11634 19.81466 1.000 40.31397 132 GLN B N 1
ATOM 10554 C CA . GLN B 1 132 ? 24.15603 8.64316 18.63385 1.000 45.86761 132 GLN B CA 1
ATOM 10555 C C . GLN B 1 132 ? 23.18938 8.76270 17.46249 1.000 42.00210 132 GLN B C 1
ATOM 10556 O O . GLN B 1 132 ? 23.19219 9.76731 16.74115 1.000 37.67557 132 GLN B O 1
ATOM 10570 N N . ILE B 1 133 ? 22.35590 7.74103 17.25805 1.000 35.52505 133 ILE B N 1
ATOM 10571 C CA . ILE B 1 133 ? 21.39459 7.76757 16.15990 1.000 39.78476 133 ILE B CA 1
ATOM 10572 C C . ILE B 1 133 ? 20.41574 8.91889 16.34199 1.000 38.06075 133 ILE B C 1
ATOM 10573 O O . ILE B 1 133 ? 20.15372 9.69199 15.41231 1.000 41.66927 133 ILE B O 1
ATOM 10589 N N . LEU B 1 134 ? 19.85612 9.04954 17.54562 1.000 41.44740 134 LEU B N 1
ATOM 10590 C CA . LEU B 1 134 ? 18.85936 10.08830 17.77600 1.000 42.80974 134 LEU B CA 1
ATOM 10591 C C . LEU B 1 134 ? 19.46052 11.47589 17.59604 1.000 45.84391 134 LEU B C 1
ATOM 10592 O O . LEU B 1 134 ? 18.84005 12.35444 16.98535 1.000 41.01488 134 LEU B O 1
ATOM 10608 N N . THR B 1 135 ? 20.67185 11.69265 18.11461 1.000 38.68151 135 THR B N 1
ATOM 10609 C CA . THR B 1 135 ? 21.29220 13.00755 17.99357 1.000 43.77248 135 THR B CA 1
ATOM 10610 C C . THR B 1 135 ? 21.43229 13.40780 16.53257 1.000 44.77835 135 THR B C 1
ATOM 10611 O O . THR B 1 135 ? 21.12531 14.54557 16.15698 1.000 41.23034 135 THR B O 1
ATOM 10622 N N . HIS B 1 136 ? 21.89421 12.48191 15.69331 1.000 42.40349 136 HIS B N 1
ATOM 10623 C CA . HIS B 1 136 ? 22.05873 12.78124 14.27701 1.000 35.82558 136 HIS B CA 1
ATOM 10624 C C . HIS B 1 136 ? 20.71181 13.02161 13.60891 1.000 41.45504 136 HIS B C 1
ATOM 10625 O O . HIS B 1 136 ? 20.53061 14.01297 12.89234 1.000 40.54176 136 HIS B O 1
ATOM 10639 N N . LEU B 1 137 ? 19.74709 12.13030 13.84638 1.000 38.28431 137 LEU B N 1
ATOM 10640 C CA . LEU B 1 137 ? 18.45841 12.24308 13.17171 1.000 38.94182 137 LEU B CA 1
ATOM 10641 C C . LEU B 1 137 ? 17.74501 13.53201 13.55796 1.000 36.42868 137 LEU B C 1
ATOM 10642 O O . LEU B 1 137 ? 17.11660 14.17949 12.71155 1.000 40.63441 137 LEU B O 1
ATOM 10658 N N . THR B 1 138 ? 17.82634 13.92128 14.83279 1.000 33.98986 138 THR B N 1
ATOM 10659 C CA . THR B 1 138 ? 17.16566 15.14727 15.26690 1.000 39.25433 138 THR B CA 1
ATOM 10660 C C . THR B 1 138 ? 17.85365 16.38643 14.70583 1.000 39.05569 138 THR B C 1
ATOM 10661 O O . THR B 1 138 ? 17.21645 17.43648 14.56744 1.000 38.55738 138 THR B O 1
ATOM 10672 N N . LYS B 1 139 ? 19.14796 16.29314 14.39289 1.000 44.62898 139 LYS B N 1
ATOM 10673 C CA . LYS B 1 139 ? 19.83344 17.40522 13.74106 1.000 45.90640 139 LYS B CA 1
ATOM 10674 C C . LYS B 1 139 ? 19.31166 17.61341 12.32486 1.000 43.27201 139 LYS B C 1
ATOM 10675 O O . LYS B 1 139 ? 18.97341 18.73645 11.93221 1.000 40.16048 139 LYS B O 1
ATOM 10694 N N . VAL B 1 140 ? 19.25221 16.53736 11.53835 1.000 42.63546 140 VAL B N 1
ATOM 10695 C CA . VAL B 1 140 ? 18.76754 16.63711 10.16622 1.000 36.69075 140 VAL B CA 1
ATOM 10696 C C . VAL B 1 140 ? 17.26769 16.89431 10.14672 1.000 39.88077 140 VAL B C 1
ATOM 10697 O O . VAL B 1 140 ? 16.76558 17.65662 9.31246 1.000 39.36814 140 VAL B O 1
ATOM 10710 N N . ASN B 1 141 ? 16.52914 16.26088 11.05547 1.000 35.77822 141 ASN B N 1
ATOM 10711 C CA . ASN B 1 141 ? 15.06897 16.31825 11.08208 1.000 29.86873 141 ASN B CA 1
ATOM 10712 C C . ASN B 1 141 ? 14.62767 16.77732 12.46323 1.000 28.62272 141 ASN B C 1
ATOM 10713 O O . ASN B 1 141 ? 14.18840 15.96804 13.29243 1.000 32.69248 141 ASN B O 1
ATOM 10724 N N . PRO B 1 142 ? 14.70896 18.07966 12.73968 1.000 31.60985 142 PRO B N 1
ATOM 10725 C CA . PRO B 1 142 ? 14.36912 18.56013 14.09011 1.000 29.99299 142 PRO B CA 1
ATOM 10726 C C . PRO B 1 142 ? 12.93848 18.26219 14.51213 1.000 34.66001 142 PRO B C 1
ATOM 10727 O O . PRO B 1 142 ? 12.65431 18.27459 15.71551 1.000 30.33934 142 PRO B O 1
ATOM 10738 N N . HIS B 1 143 ? 12.02406 18.00450 13.57829 1.000 32.70061 143 HIS B N 1
ATOM 10739 C CA . HIS B 1 143 ? 10.64623 17.68111 13.92481 1.000 31.85425 143 HIS B CA 1
ATOM 10740 C C . HIS B 1 143 ? 10.35199 16.19074 13.79898 1.000 27.97113 143 HIS B C 1
ATOM 10741 O O . HIS B 1 143 ? 9.18161 15.79302 13.77995 1.000 28.72439 143 HIS B O 1
ATOM 10755 N N . LEU B 1 144 ? 11.38925 15.36091 13.72793 1.000 30.05921 144 LEU B N 1
ATOM 10756 C CA . LEU B 1 144 ? 11.19410 13.92026 13.68312 1.000 29.94187 144 LEU B CA 1
ATOM 10757 C C . LEU B 1 144 ? 10.25128 13.48224 14.79619 1.000 21.88198 144 LEU B C 1
ATOM 10758 O O . LEU B 1 144 ? 10.27964 14.02191 15.90533 1.000 31.08627 144 LEU B O 1
ATOM 10774 N N . ARG B 1 145 ? 9.40005 12.50924 14.48274 1.000 23.59436 145 ARG B N 1
ATOM 10775 C CA . ARG B 1 145 ? 8.49489 11.90433 15.44770 1.000 22.07839 145 ARG B CA 1
ATOM 10776 C C . ARG B 1 145 ? 8.98544 10.50114 15.77602 1.000 21.74063 145 ARG B C 1
ATOM 10777 O O . ARG B 1 145 ? 9.43208 9.76630 14.88900 1.000 27.13803 145 ARG B O 1
ATOM 10798 N N . LEU B 1 146 ? 8.90558 10.13568 17.05208 1.000 25.79854 146 LEU B N 1
ATOM 10799 C CA . LEU B 1 146 ? 9.40183 8.85422 17.53899 1.000 22.35411 146 LEU B CA 1
ATOM 10800 C C . LEU B 1 146 ? 8.23624 8.05416 18.09817 1.000 22.31305 146 LEU B C 1
ATOM 10801 O O . LEU B 1 146 ? 7.56226 8.50442 19.03209 1.000 21.72552 146 LEU B O 1
ATOM 10817 N N . LEU B 1 147 ? 8.00560 6.87132 17.53273 1.000 22.15790 147 LEU B N 1
ATOM 10818 C CA . LEU B 1 147 ? 6.96740 5.95832 17.99270 1.000 27.50135 147 LEU B CA 1
ATOM 10819 C C . LEU B 1 147 ? 7.61796 4.67528 18.48550 1.000 24.52585 147 LEU B C 1
ATOM 10820 O O . LEU B 1 147 ? 8.41820 4.06552 17.76917 1.000 26.61007 147 LEU B O 1
ATOM 10836 N N . GLY B 1 148 ? 7.26841 4.26560 19.69668 1.000 26.33318 148 GLY B N 1
ATOM 10837 C CA . GLY B 1 148 ? 7.76768 3.03229 20.26500 1.000 22.09593 148 GLY B CA 1
ATOM 10838 C C . GLY B 1 148 ? 6.70459 1.95219 20.22245 1.000 26.14765 148 GLY B C 1
ATOM 10839 O O . GLY B 1 148 ? 5.51658 2.22682 20.34587 1.000 29.56042 148 GLY B O 1
ATOM 10843 N N . LEU B 1 149 ? 7.14685 0.71611 20.01911 1.000 21.23402 149 LEU B N 1
ATOM 10844 C CA . LEU B 1 149 ? 6.28479 -0.45670 20.05607 1.000 19.49291 149 LEU B CA 1
ATOM 10845 C C . LEU B 1 149 ? 6.85651 -1.45136 21.05773 1.000 30.83185 149 LEU B C 1
ATOM 10846 O O . LEU B 1 149 ? 8.07203 -1.65758 21.10856 1.000 23.49257 149 LEU B O 1
ATOM 10862 N N . THR B 1 150 ? 5.98492 -2.05504 21.86416 1.000 29.29128 150 THR B N 1
ATOM 10863 C CA . THR B 1 150 ? 6.43252 -3.01647 22.86474 1.000 27.31474 150 THR B CA 1
ATOM 10864 C C . THR B 1 150 ? 5.26190 -3.88231 23.30155 1.000 28.24983 150 THR B C 1
ATOM 10865 O O . THR B 1 150 ? 4.12137 -3.42043 23.37243 1.000 31.95093 150 THR B O 1
ATOM 10876 N N . ALA B 1 151 ? 5.55623 -5.14584 23.59474 1.000 26.68545 151 ALA B N 1
ATOM 10877 C CA . ALA B 1 151 ? 4.58893 -6.00978 24.25307 1.000 32.08704 151 ALA B CA 1
ATOM 10878 C C . ALA B 1 151 ? 4.78322 -6.05565 25.76184 1.000 31.23293 151 ALA B C 1
ATOM 10879 O O . ALA B 1 151 ? 3.95446 -6.64963 26.46072 1.000 38.50844 151 ALA B O 1
ATOM 10886 N N . THR B 1 152 ? 5.84482 -5.43491 26.27468 1.000 33.67742 152 THR B N 1
ATOM 10887 C CA . THR B 1 152 ? 6.20611 -5.49186 27.69049 1.000 32.85890 152 THR B CA 1
ATOM 10888 C C . THR B 1 152 ? 6.48561 -4.08171 28.19193 1.000 32.26864 152 THR B C 1
ATOM 10889 O O . THR B 1 152 ? 7.64341 -3.69881 28.40051 1.000 36.93431 152 THR B O 1
ATOM 10900 N N . PRO B 1 153 ? 5.44139 -3.27367 28.38741 1.000 32.01150 153 PRO B N 1
ATOM 10901 C CA . PRO B 1 153 ? 5.65894 -1.91312 28.90801 1.000 27.75969 153 PRO B CA 1
ATOM 10902 C C . PRO B 1 153 ? 6.16565 -1.87546 30.34080 1.000 33.51649 153 PRO B C 1
ATOM 10903 O O . PRO B 1 153 ? 6.67513 -0.83010 30.76538 1.000 28.73214 153 PRO B O 1
ATOM 10914 N N . PHE B 1 154 ? 6.02166 -2.96020 31.10326 1.000 27.08508 154 PHE B N 1
ATOM 10915 C CA . PHE B 1 154 ? 6.38845 -2.98347 32.51351 1.000 34.50228 154 PHE B CA 1
ATOM 10916 C C . PHE B 1 154 ? 7.25784 -4.19248 32.81816 1.000 34.25932 154 PHE B C 1
ATOM 10917 O O . PHE B 1 154 ? 6.95750 -5.30899 32.38597 1.000 34.13622 154 PHE B O 1
ATOM 10934 N N . ARG B 1 155 ? 8.32132 -3.96962 33.58806 1.000 35.90196 155 ARG B N 1
ATOM 10935 C CA . ARG B 1 155 ? 9.16459 -5.05464 34.07455 1.000 46.13539 155 ARG B CA 1
ATOM 10936 C C . ARG B 1 155 ? 9.58597 -4.75192 35.50598 1.000 37.51028 155 ARG B C 1
ATOM 10937 O O . ARG B 1 155 ? 10.10825 -3.66888 35.78503 1.000 36.93787 155 ARG B O 1
ATOM 10958 N N . LEU B 1 156 ? 9.34991 -5.70395 36.40947 1.000 43.78015 156 LEU B N 1
ATOM 10959 C CA . LEU B 1 156 ? 9.69934 -5.49815 37.80970 1.000 47.51302 156 LEU B CA 1
ATOM 10960 C C . LEU B 1 156 ? 11.18689 -5.19209 37.93987 1.000 41.74502 156 LEU B C 1
ATOM 10961 O O . LEU B 1 156 ? 12.02923 -5.82001 37.29161 1.000 46.74467 156 LEU B O 1
ATOM 10977 N N . GLY B 1 157 ? 11.50598 -4.20399 38.77420 1.000 41.59113 157 GLY B N 1
ATOM 10978 C CA . GLY B 1 157 ? 12.86348 -3.74876 38.95306 1.000 50.66994 157 GLY B CA 1
ATOM 10979 C C . GLY B 1 157 ? 13.29532 -2.65780 37.99790 1.000 52.53572 157 GLY B C 1
ATOM 10980 O O . GLY B 1 157 ? 14.29413 -1.97906 38.26388 1.000 52.24105 157 GLY B O 1
ATOM 10984 N N . LYS B 1 158 ? 12.56559 -2.46447 36.89881 1.000 49.15915 158 LYS B N 1
ATOM 10985 C CA . LYS B 1 158 ? 12.87578 -1.43582 35.91962 1.000 43.15943 158 LYS B CA 1
ATOM 10986 C C . LYS B 1 158 ? 11.77414 -0.40057 35.76111 1.000 41.82178 158 LYS B C 1
ATOM 10987 O O . LYS B 1 158 ? 12.05602 0.70394 35.28413 1.000 48.47556 158 LYS B O 1
ATOM 11006 N N . GLY B 1 159 ? 10.54471 -0.71467 36.14807 1.000 34.98789 159 GLY B N 1
ATOM 11007 C CA . GLY B 1 159 ? 9.46624 0.24709 36.09059 1.000 39.43289 159 GLY B CA 1
ATOM 11008 C C . GLY B 1 159 ? 8.72433 0.21603 34.76925 1.000 33.98555 159 GLY B C 1
ATOM 11009 O O . GLY B 1 159 ? 8.76351 -0.75502 34.00827 1.000 33.47286 159 GLY B O 1
ATOM 11013 N N . TRP B 1 160 ? 8.03413 1.31832 34.49993 1.000 36.65320 160 TRP B N 1
ATOM 11014 C CA . TRP B 1 160 ? 7.21243 1.46121 33.30884 1.000 33.54801 160 TRP B CA 1
ATOM 11015 C C . TRP B 1 160 ? 7.94969 2.26515 32.24538 1.000 35.51422 160 TRP B C 1
ATOM 11016 O O . TRP B 1 160 ? 8.74292 3.15871 32.55123 1.000 32.18567 160 TRP B O 1
ATOM 11037 N N . ILE B 1 161 ? 7.67528 1.93224 30.98083 1.000 28.60174 161 ILE B N 1
ATOM 11038 C CA . ILE B 1 161 ? 8.28417 2.63546 29.85337 1.000 32.03008 161 ILE B CA 1
ATOM 11039 C C . ILE B 1 161 ? 7.58849 3.94518 29.52372 1.000 28.32770 161 ILE B C 1
ATOM 11040 O O . ILE B 1 161 ? 8.15318 4.75265 28.77677 1.000 29.96240 161 ILE B O 1
ATOM 11056 N N . TYR B 1 162 ? 6.39817 4.19562 30.07426 1.000 25.40815 162 TYR B N 1
ATOM 11057 C CA . TYR B 1 162 ? 5.65271 5.41500 29.78301 1.000 25.86229 162 TYR B CA 1
ATOM 11058 C C . TYR B 1 162 ? 5.08543 6.01062 31.06580 1.000 33.33168 162 TYR B C 1
ATOM 11059 O O . TYR B 1 162 ? 4.93447 5.32607 32.08075 1.000 25.62995 162 TYR B O 1
ATOM 11077 N N . GLN B 1 163 ? 4.76564 7.30710 31.00565 1.000 29.22594 163 GLN B N 1
ATOM 11078 C CA . GLN B 1 163 ? 4.22541 8.03224 32.15397 1.000 28.69482 163 GLN B CA 1
ATOM 11079 C C . GLN B 1 163 ? 2.70020 8.09897 32.13967 1.000 29.48339 163 GLN B C 1
ATOM 11080 O O . GLN B 1 163 ? 2.05058 7.57482 33.04989 1.000 34.26979 163 GLN B O 1
ATOM 11094 N N . PHE B 1 164 ? 2.11488 8.72441 31.11502 1.000 28.98378 164 PHE B N 1
ATOM 11095 C CA . PHE B 1 164 ? 0.66863 8.89309 31.00999 1.000 25.68381 164 PHE B CA 1
ATOM 11096 C C . PHE B 1 164 ? 0.08345 7.83652 30.07966 1.000 28.76467 164 PHE B C 1
ATOM 11097 O O . PHE B 1 164 ? 0.59164 7.63075 28.97258 1.000 32.85639 164 PHE B O 1
ATOM 11114 N N . HIS B 1 165 ? -0.99519 7.19100 30.51816 1.000 22.91188 165 HIS B N 1
ATOM 11115 C CA . HIS B 1 165 ? -1.76198 6.26485 29.69363 1.000 25.70468 165 HIS B CA 1
ATOM 11116 C C . HIS B 1 165 ? -3.03811 6.95113 29.21833 1.000 30.37759 165 HIS B C 1
ATOM 11117 O O . HIS B 1 165 ? -3.66307 7.70539 29.97057 1.000 34.07463 165 HIS B O 1
ATOM 11131 N N . TYR B 1 166 ? -3.42099 6.68861 27.96461 1.000 25.59934 166 TYR B N 1
ATOM 11132 C CA . TYR B 1 166 ? -4.53903 7.40573 27.35862 1.000 29.85359 166 TYR B CA 1
ATOM 11133 C C . TYR B 1 166 ? -5.88678 7.03282 27.96589 1.000 35.50923 166 TYR B C 1
ATOM 11134 O O . TYR B 1 166 ? -6.86285 7.75939 27.74823 1.000 33.30036 166 TYR B O 1
ATOM 11152 N N . HIS B 1 167 ? -5.96575 5.94684 28.73171 1.000 32.04771 167 HIS B N 1
ATOM 11153 C CA . HIS B 1 167 ? -7.19784 5.60116 29.42904 1.000 33.57393 167 HIS B CA 1
ATOM 11154 C C . HIS B 1 167 ? -7.38195 6.39481 30.71920 1.000 32.64480 167 HIS B C 1
ATOM 11155 O O . HIS B 1 167 ? -8.31387 6.10919 31.47888 1.000 37.66514 167 HIS B O 1
ATOM 11169 N N . GLY B 1 168 ? -6.51159 7.36100 30.99050 1.000 32.09037 168 GLY B N 1
ATOM 11170 C CA . GLY B 1 168 ? -6.70059 8.27525 32.09443 1.000 31.99048 168 GLY B CA 1
ATOM 11171 C C . GLY B 1 168 ? -5.90671 8.00364 33.35177 1.000 35.38481 168 GLY B C 1
ATOM 11172 O O . GLY B 1 168 ? -6.23898 8.57807 34.39668 1.000 29.01680 168 GLY B O 1
ATOM 11176 N N . MET B 1 169 ? -4.87412 7.16330 33.29236 1.000 26.77923 169 MET B N 1
ATOM 11177 C CA . MET B 1 169 ? -4.07932 6.83921 34.46727 1.000 30.65318 169 MET B CA 1
ATOM 11178 C C . MET B 1 169 ? -2.59721 7.04967 34.19607 1.000 30.10951 169 MET B C 1
ATOM 11179 O O . MET B 1 169 ? -2.12264 6.90732 33.06513 1.000 27.77983 169 MET B O 1
ATOM 11193 N N . VAL B 1 170 ? -1.87234 7.37297 35.25391 1.000 29.25380 170 VAL B N 1
ATOM 11194 C CA . VAL B 1 170 ? -0.42220 7.50180 35.21376 1.000 28.74372 170 VAL B CA 1
ATOM 11195 C C . VAL B 1 170 ? 0.18739 6.16987 35.62485 1.000 35.69346 170 VAL B C 1
ATOM 11196 O O . VAL B 1 170 ? -0.35717 5.45987 36.48061 1.000 38.13608 170 VAL B O 1
ATOM 11209 N N . ARG B 1 171 ? 1.28599 5.79350 34.96861 1.000 36.79468 171 ARG B N 1
ATOM 11210 C CA . ARG B 1 171 ? 2.03010 4.59418 35.33832 1.000 30.86983 171 ARG B CA 1
ATOM 11211 C C . ARG B 1 171 ? 3.44626 4.92284 35.78865 1.000 35.31300 171 ARG B C 1
ATOM 11212 O O . ARG B 1 171 ? 3.80207 4.65041 36.94032 1.000 33.08398 171 ARG B O 1
ATOM 11233 N N . GLY B 1 172 ? 4.25117 5.54375 34.92962 1.000 30.93325 172 GLY B N 1
ATOM 11234 C CA . GLY B 1 172 ? 5.58230 5.97480 35.29127 1.000 31.58014 172 GLY B CA 1
ATOM 11235 C C . GLY B 1 172 ? 5.57675 7.39167 35.82675 1.000 36.94445 172 GLY B C 1
ATOM 11236 O O . GLY B 1 172 ? 4.53076 8.00106 36.05479 1.000 32.67160 172 GLY B O 1
ATOM 11240 N N . ASP B 1 173 ? 6.77880 7.92727 36.00752 1.000 44.57292 173 ASP B N 1
ATOM 11241 C CA . ASP B 1 173 ? 6.97449 9.26351 36.55216 1.000 47.29384 173 ASP B CA 1
ATOM 11242 C C . ASP B 1 173 ? 7.63122 10.15752 35.49800 1.000 46.06241 173 ASP B C 1
ATOM 11243 O O . ASP B 1 173 ? 7.77449 9.77817 34.33077 1.000 46.40810 173 ASP B O 1
ATOM 11252 N N . GLU B 1 174 ? 8.02909 11.36069 35.92560 1.000 48.19540 174 GLU B N 1
ATOM 11253 C CA . GLU B 1 174 ? 8.60745 12.33695 35.00922 1.000 49.68031 174 GLU B CA 1
ATOM 11254 C C . GLU B 1 174 ? 9.87937 11.82072 34.34935 1.000 53.14928 174 GLU B C 1
ATOM 11255 O O . GLU B 1 174 ? 10.29833 12.36013 33.31865 1.000 56.75313 174 GLU B O 1
ATOM 11267 N N . LYS B 1 175 ? 10.50344 10.79946 34.92642 1.000 50.04397 175 LYS B N 1
ATOM 11268 C CA . LYS B 1 175 ? 11.72995 10.21206 34.40941 1.000 51.86778 175 LYS B CA 1
ATOM 11269 C C . LYS B 1 175 ? 11.47662 9.11691 33.38096 1.000 45.26844 175 LYS B C 1
ATOM 11270 O O . LYS B 1 175 ? 12.43637 8.60014 32.80087 1.000 43.01685 175 LYS B O 1
ATOM 11289 N N . ALA B 1 176 ? 10.21942 8.75795 33.13099 1.000 45.57838 176 ALA B N 1
ATOM 11290 C CA . ALA B 1 176 ? 9.92958 7.72932 32.14257 1.000 42.95114 176 ALA B CA 1
ATOM 11291 C C . ALA B 1 176 ? 10.39966 8.17813 30.76377 1.000 33.00767 176 ALA B C 1
ATOM 11292 O O . ALA B 1 176 ? 10.42494 9.37086 30.44609 1.000 43.03543 176 ALA B O 1
ATOM 11299 N N . LEU B 1 177 ? 10.79121 7.20212 29.94285 1.000 36.12223 177 LEU B N 1
ATOM 11300 C CA . LEU B 1 177 ? 11.33037 7.52081 28.62535 1.000 35.14898 177 LEU B CA 1
ATOM 11301 C C . LEU B 1 177 ? 10.25993 8.09851 27.70617 1.000 36.90890 177 LEU B C 1
ATOM 11302 O O . LEU B 1 177 ? 10.51903 9.06068 26.97368 1.000 37.90399 177 LEU B O 1
ATOM 11318 N N . PHE B 1 178 ? 9.05823 7.52712 27.72539 1.000 34.25486 178 PHE B N 1
ATOM 11319 C CA . PHE B 1 178 ? 7.96232 7.96043 26.86854 1.000 28.06748 178 PHE B CA 1
ATOM 11320 C C . PHE B 1 178 ? 6.91559 8.67460 27.70965 1.000 31.96237 178 PHE B C 1
ATOM 11321 O O . PHE B 1 178 ? 6.48692 8.16158 28.74889 1.000 35.39260 178 PHE B O 1
ATOM 11338 N N . ARG B 1 179 ? 6.50940 9.86197 27.26283 1.000 31.26097 179 ARG B N 1
ATOM 11339 C CA . ARG B 1 179 ? 5.52028 10.61783 28.01751 1.000 30.71383 179 ARG B CA 1
ATOM 11340 C C . ARG B 1 179 ? 4.14112 9.98290 27.92607 1.000 32.39323 179 ARG B C 1
ATOM 11341 O O . ARG B 1 179 ? 3.37040 10.03949 28.89166 1.000 34.87334 179 ARG B O 1
ATOM 11362 N N . ASP B 1 180 ? 3.81195 9.37526 26.78762 1.000 27.77478 180 ASP B N 1
ATOM 11363 C CA . ASP B 1 180 ? 2.46318 8.89567 26.53631 1.000 24.54115 180 ASP B CA 1
ATOM 11364 C C . ASP B 1 180 ? 2.46741 7.48266 25.97791 1.000 22.66007 180 ASP B C 1
ATOM 11365 O O . ASP B 1 180 ? 3.29334 7.13839 25.12598 1.000 21.55618 180 ASP B O 1
ATOM 11374 N N . CYS B 1 181 ? 1.53130 6.67305 26.46941 1.000 23.05772 181 CYS B N 1
ATOM 11375 C CA . CYS B 1 181 ? 1.05128 5.48951 25.76705 1.000 21.25642 181 CYS B CA 1
ATOM 11376 C C . CYS B 1 181 ? -0.25589 5.89828 25.09718 1.000 26.53504 181 CYS B C 1
ATOM 11377 O O . CYS B 1 181 ? -1.23805 6.20961 25.77989 1.000 27.40575 181 CYS B O 1
ATOM 11385 N N . ILE B 1 182 ? -0.26686 5.90759 23.76330 1.000 20.17266 182 ILE B N 1
ATOM 11386 C CA . ILE B 1 182 ? -1.39729 6.44509 23.01131 1.000 20.27975 182 ILE B CA 1
ATOM 11387 C C . ILE B 1 182 ? -2.34537 5.36748 22.50818 1.000 22.03498 182 ILE B C 1
ATOM 11388 O O . ILE B 1 182 ? -3.44585 5.70005 22.03812 1.000 31.50224 182 ILE B O 1
ATOM 11404 N N . TYR B 1 183 ? -1.96660 4.09593 22.58880 1.000 28.18233 183 TYR B N 1
ATOM 11405 C CA . TYR B 1 183 ? -2.87735 3.02265 22.22341 1.000 25.27465 183 TYR B CA 1
ATOM 11406 C C . TYR B 1 183 ? -2.36940 1.71831 22.81477 1.000 22.28273 183 TYR B C 1
ATOM 11407 O O . TYR B 1 183 ? -1.16305 1.45964 22.81035 1.000 25.43443 183 TYR B O 1
ATOM 11425 N N . GLU B 1 184 ? -3.29664 0.89928 23.30973 1.000 26.68537 184 GLU B N 1
ATOM 11426 C CA . GLU B 1 184 ? -2.95737 -0.41177 23.83964 1.000 28.14407 184 GLU B CA 1
ATOM 11427 C C . GLU B 1 184 ? -3.99536 -1.43212 23.40055 1.000 25.32492 184 GLU B C 1
ATOM 11428 O O . GLU B 1 184 ? -5.19983 -1.16342 23.43345 1.000 29.02865 184 GLU B O 1
ATOM 11440 N N . LEU B 1 185 ? -3.51544 -2.60948 23.01352 1.000 28.04577 185 LEU B N 1
ATOM 11441 C CA . LEU B 1 185 ? -4.36606 -3.71090 22.58256 1.000 28.53209 185 LEU B CA 1
ATOM 11442 C C . LEU B 1 185 ? -4.33508 -4.80339 23.64025 1.000 32.99561 185 LEU B C 1
ATOM 11443 O O . LEU B 1 185 ? -3.31262 -5.49459 23.77120 1.000 32.78371 185 LEU B O 1
ATOM 11459 N N . PRO B 1 186 ? -5.39744 -4.99514 24.42144 1.000 35.52522 186 PRO B N 1
ATOM 11460 C CA . PRO B 1 186 ? -5.34730 -6.00773 25.48387 1.000 35.93611 186 PRO B CA 1
ATOM 11461 C C . PRO B 1 186 ? -5.27385 -7.42362 24.93412 1.000 36.91010 186 PRO B C 1
ATOM 11462 O O . PRO B 1 186 ? -5.78139 -7.72738 23.85191 1.000 35.21363 186 PRO B O 1
ATOM 11473 N N . LEU B 1 187 ? -4.64397 -8.30228 25.71952 1.000 37.71613 187 LEU B N 1
ATOM 11474 C CA . LEU B 1 187 ? -4.55310 -9.70966 25.34422 1.000 40.09863 187 LEU B CA 1
ATOM 11475 C C . LEU B 1 187 ? -5.92781 -10.36162 25.26811 1.000 44.43526 187 LEU B C 1
ATOM 11476 O O . LEU B 1 187 ? -6.14565 -11.25427 24.44062 1.000 45.69431 187 LEU B O 1
ATOM 11492 N N . ARG B 1 188 ? -6.86235 -9.93766 26.12325 1.000 38.85976 188 ARG B N 1
ATOM 11493 C CA . ARG B 1 188 ? -8.19619 -10.53237 26.12287 1.000 49.44155 188 ARG B CA 1
ATOM 11494 C C . ARG B 1 188 ? -8.91937 -10.27738 24.80580 1.000 43.24294 188 ARG B C 1
ATOM 11495 O O . ARG B 1 188 ? -9.59850 -11.16680 24.27918 1.000 49.08361 188 ARG B O 1
ATOM 11516 N N . TYR B 1 189 ? -8.79726 -9.06193 24.26842 1.000 46.47453 189 TYR B N 1
ATOM 11517 C CA . TYR B 1 189 ? -9.44385 -8.73163 23.00134 1.000 43.95224 189 TYR B CA 1
ATOM 11518 C C . TYR B 1 189 ? -8.99372 -9.68136 21.89980 1.000 42.01965 189 TYR B C 1
ATOM 11519 O O . TYR B 1 189 ? -9.81984 -10.24175 21.16914 1.000 43.46873 189 TYR B O 1
ATOM 11537 N N . MET B 1 190 ? -7.68081 -9.89684 21.78740 1.000 42.25203 190 MET B N 1
ATOM 11538 C CA . MET B 1 190 ? -7.15722 -10.77780 20.74946 1.000 42.06450 190 MET B CA 1
ATOM 11539 C C . MET B 1 190 ? -7.77523 -12.16424 20.84435 1.000 47.26965 190 MET B C 1
ATOM 11540 O O . MET B 1 190 ? -8.16662 -12.75203 19.82921 1.000 48.35791 190 MET B O 1
ATOM 11554 N N . ILE B 1 191 ? -7.85950 -12.70478 22.06096 1.000 47.17539 191 ILE B N 1
ATOM 11555 C CA . ILE B 1 191 ? -8.43970 -14.02683 22.26053 1.000 48.45893 191 ILE B CA 1
ATOM 11556 C C . ILE B 1 191 ? -9.94112 -13.99011 22.01639 1.000 47.06434 191 ILE B C 1
ATOM 11557 O O . ILE B 1 191 ? -10.51237 -14.91663 21.42881 1.000 47.66390 191 ILE B O 1
ATOM 11573 N N . LYS B 1 192 ? -10.60054 -12.91592 22.45524 1.000 47.31139 192 LYS B N 1
ATOM 11574 C CA . LYS B 1 192 ? -12.04494 -12.80280 22.29123 1.000 52.76889 192 LYS B CA 1
ATOM 11575 C C . LYS B 1 192 ? -12.46202 -12.89884 20.83105 1.000 48.09545 192 LYS B C 1
ATOM 11576 O O . LYS B 1 192 ? -13.57773 -13.34231 20.53483 1.000 50.84495 192 LYS B O 1
ATOM 11595 N N . HIS B 1 193 ? -11.59286 -12.48702 19.90819 1.000 47.90742 193 HIS B N 1
ATOM 11596 C CA . HIS B 1 193 ? -11.96692 -12.34814 18.50616 1.000 50.07886 193 HIS B CA 1
ATOM 11597 C C . HIS B 1 193 ? -11.16364 -13.24797 17.57681 1.000 46.93039 193 HIS B C 1
ATOM 11598 O O . HIS B 1 193 ? -11.18321 -13.03524 16.35780 1.000 50.36782 193 HIS B O 1
ATOM 11612 N N . GLY B 1 194 ? -10.46455 -14.24501 18.11086 1.000 49.34830 194 GLY B N 1
ATOM 11613 C CA . GLY B 1 194 ? -9.79251 -15.22368 17.28714 1.000 44.55506 194 GLY B CA 1
ATOM 11614 C C . GLY B 1 194 ? -8.47567 -14.78260 16.69322 1.000 46.69448 194 GLY B C 1
ATOM 11615 O O . GLY B 1 194 ? -7.88511 -15.54090 15.91283 1.000 48.73417 194 GLY B O 1
ATOM 11619 N N . TYR B 1 195 ? -7.99597 -13.58384 17.02109 1.000 42.74138 195 TYR B N 1
ATOM 11620 C CA . TYR B 1 195 ? -6.68469 -13.16482 16.54796 1.000 41.54892 195 TYR B CA 1
ATOM 11621 C C . TYR B 1 195 ? -5.55799 -13.92718 17.23402 1.000 49.58992 195 TYR B C 1
ATOM 11622 O O . TYR B 1 195 ? -4.42004 -13.88184 16.75480 1.000 43.36278 195 TYR B O 1
ATOM 11640 N N . LEU B 1 196 ? -5.84682 -14.62247 18.33431 1.000 46.31553 196 LEU B N 1
ATOM 11641 C CA . LEU B 1 196 ? -4.86890 -15.45156 19.02328 1.000 51.17510 196 LEU B CA 1
ATOM 11642 C C . LEU B 1 196 ? -5.53302 -16.74598 19.47455 1.000 49.36106 196 LEU B C 1
ATOM 11643 O O . LEU B 1 196 ? -6.72928 -16.77797 19.77534 1.000 45.46189 196 LEU B O 1
ATOM 11659 N N . THR B 1 197 ? -4.73935 -17.81024 19.52939 1.000 63.96278 197 THR B N 1
ATOM 11660 C CA . THR B 1 197 ? -5.24978 -19.11112 19.94293 1.000 64.85816 197 THR B CA 1
ATOM 11661 C C . THR B 1 197 ? -5.77300 -19.04095 21.37301 1.000 62.91078 197 THR B C 1
ATOM 11662 O O . THR B 1 197 ? -5.09772 -18.47172 22.24551 1.000 55.41704 197 THR B O 1
ATOM 11673 N N . PRO B 1 198 ? -6.95523 -19.58060 21.66880 1.000 67.67503 198 PRO B N 1
ATOM 11674 C CA . PRO B 1 198 ? -7.49234 -19.50033 23.02382 1.000 67.79003 198 PRO B CA 1
ATOM 11675 C C . PRO B 1 198 ? -6.64291 -20.30881 24.00878 1.000 73.63541 198 PRO B C 1
ATOM 11676 O O . PRO B 1 198 ? -6.04719 -21.32940 23.62972 1.000 73.01184 198 PRO B O 1
ATOM 11687 N N . PRO B 1 199 ? -6.56189 -19.87246 25.27860 1.000 68.31550 199 PRO B N 1
ATOM 11688 C CA . PRO B 1 199 ? -5.87561 -20.68248 26.29370 1.000 72.23849 199 PRO B CA 1
ATOM 11689 C C . PRO B 1 199 ? -6.83059 -21.51582 27.13604 1.000 69.01367 199 PRO B C 1
ATOM 11690 O O . PRO B 1 199 ? -8.05280 -21.37609 27.02629 1.000 66.65798 199 PRO B O 1
ATOM 11701 N N . GLU B 1 200 ? -6.27924 -22.37097 27.99713 1.000 76.48510 200 GLU B N 1
ATOM 11702 C CA . GLU B 1 200 ? -7.08050 -23.13704 28.94537 1.000 76.12979 200 GLU B CA 1
ATOM 11703 C C . GLU B 1 200 ? -6.15963 -23.67710 30.02922 1.000 84.33978 200 GLU B C 1
ATOM 11704 O O . GLU B 1 200 ? -5.12842 -24.28085 29.71895 1.000 84.54400 200 GLU B O 1
ATOM 11708 N N . ARG B 1 201 ? -6.53271 -23.46712 31.29047 1.000 88.96547 201 ARG B N 1
ATOM 11709 C CA . ARG B 1 201 ? -5.70600 -23.84675 32.42904 1.000 90.94003 201 ARG B CA 1
ATOM 11710 C C . ARG B 1 201 ? -6.43682 -24.86346 33.29402 1.000 96.54839 201 ARG B C 1
ATOM 11711 O O . ARG B 1 201 ? -7.59480 -24.64909 33.66794 1.000 101.35464 201 ARG B O 1
ATOM 11715 N N . LEU B 1 202 ? -5.75745 -25.96559 33.60713 1.000 99.28488 202 LEU B N 1
ATOM 11716 C CA . LEU B 1 202 ? -6.28622 -26.93101 34.56126 1.000 102.49848 202 LEU B CA 1
ATOM 11717 C C . LEU B 1 202 ? -6.24736 -26.34562 35.96742 1.000 108.38995 202 LEU B C 1
ATOM 11718 O O . LEU B 1 202 ? -5.27850 -25.68904 36.35896 1.000 105.24823 202 LEU B O 1
ATOM 11734 N N . ASP B 1 203 ? -7.31046 -26.59238 36.73325 1.000 111.54144 203 ASP B N 1
ATOM 11735 C CA . ASP B 1 203 ? -7.42869 -25.98069 38.05207 1.000 108.85412 203 ASP B CA 1
ATOM 11736 C C . ASP B 1 203 ? -6.70115 -26.78500 39.12318 1.000 112.90482 203 ASP B C 1
ATOM 11737 O O . ASP B 1 203 ? -6.08883 -26.20286 40.02589 1.000 110.99648 203 ASP B O 1
ATOM 11746 N N . MET B 1 204 ? -6.75042 -28.11467 39.04398 1.000 110.83425 204 MET B N 1
ATOM 11747 C CA . MET B 1 204 ? -6.16411 -28.98487 40.06241 1.000 111.86727 204 MET B CA 1
ATOM 11748 C C . MET B 1 204 ? -5.22607 -29.99067 39.40960 1.000 114.90448 204 MET B C 1
ATOM 11749 O O . MET B 1 204 ? -5.63133 -31.11574 39.08472 1.000 112.43161 204 MET B O 1
ATOM 11753 N N . PRO B 1 205 ? -3.95942 -29.61495 39.18857 1.000 113.29902 205 PRO B N 1
ATOM 11754 C CA . PRO B 1 205 ? -2.96245 -30.60160 38.73978 1.000 112.46143 205 PRO B CA 1
ATOM 11755 C C . PRO B 1 205 ? -2.51049 -31.49950 39.88478 1.000 112.81399 205 PRO B C 1
ATOM 11756 O O . PRO B 1 205 ? -3.06509 -31.41899 40.98566 1.000 117.62460 205 PRO B O 1
ATOM 11767 N N . VAL B 1 206 ? -1.50884 -32.34883 39.64990 1.000 110.30411 206 VAL B N 1
ATOM 11768 C CA . VAL B 1 206 ? -1.19886 -33.44064 40.57023 1.000 112.99888 206 VAL B CA 1
ATOM 11769 C C . VAL B 1 206 ? -0.92953 -32.91592 41.97657 1.000 110.31119 206 VAL B C 1
ATOM 11770 O O . VAL B 1 206 ? -1.68524 -33.21042 42.90920 1.000 117.12741 206 VAL B O 1
ATOM 11783 N N . VAL B 1 207 ? 0.14287 -32.14688 42.14671 1.000 108.77955 207 VAL B N 1
ATOM 11784 C CA . VAL B 1 207 ? 0.43345 -31.49292 43.41894 1.000 103.23730 207 VAL B CA 1
ATOM 11785 C C . VAL B 1 207 ? 1.43045 -30.37619 43.14426 1.000 99.49268 207 VAL B C 1
ATOM 11786 O O . VAL B 1 207 ? 2.45966 -30.60029 42.49709 1.000 101.13824 207 VAL B O 1
ATOM 11790 N N . GLN B 1 208 ? 1.15793 -29.18083 43.65363 1.000 95.89647 208 GLN B N 1
ATOM 11791 C CA . GLN B 1 208 ? 1.93488 -28.00560 43.29157 1.000 89.20241 208 GLN B CA 1
ATOM 11792 C C . GLN B 1 208 ? 3.01702 -27.71578 44.32418 1.000 87.19582 208 GLN B C 1
ATOM 11793 O O . GLN B 1 208 ? 3.00309 -28.23038 45.44488 1.000 84.03637 208 GLN B O 1
ATOM 11807 N N . TYR B 1 209 ? 3.97479 -26.88908 43.91343 1.000 79.81197 209 TYR B N 1
ATOM 11808 C CA . TYR B 1 209 ? 4.94413 -26.33914 44.84562 1.000 78.89445 209 TYR B CA 1
ATOM 11809 C C . TYR B 1 209 ? 4.26529 -25.33178 45.76677 1.000 79.81470 209 TYR B C 1
ATOM 11810 O O . TYR B 1 209 ? 3.25533 -24.71540 45.41445 1.000 81.38949 209 TYR B O 1
ATOM 11828 N N . ASP B 1 210 ? 4.83258 -25.16329 46.95582 1.000 71.16741 210 ASP B N 1
ATOM 11829 C CA . ASP B 1 210 ? 4.41844 -24.11829 47.88810 1.000 73.66264 210 ASP B CA 1
ATOM 11830 C C . ASP B 1 210 ? 5.52342 -23.06645 47.90974 1.000 75.01818 210 ASP B C 1
ATOM 11831 O O . ASP B 1 210 ? 6.55127 -23.24492 48.57026 1.000 78.71421 210 ASP B O 1
ATOM 11840 N N . PHE B 1 211 ? 5.31625 -21.98031 47.16780 1.000 73.95451 211 PHE B N 1
ATOM 11841 C CA . PHE B 1 211 ? 6.21808 -20.83807 47.17477 1.000 74.52235 211 PHE B CA 1
ATOM 11842 C C . PHE B 1 211 ? 5.69870 -19.70172 48.04801 1.000 83.25817 211 PHE B C 1
ATOM 11843 O O . PHE B 1 211 ? 6.26309 -18.60317 48.02133 1.000 81.77470 211 PHE B O 1
ATOM 11860 N N . SER B 1 212 ? 4.62898 -19.93903 48.81231 1.000 87.60046 212 SER B N 1
ATOM 11861 C CA . SER B 1 212 ? 4.02653 -18.86693 49.59856 1.000 85.75950 212 SER B CA 1
ATOM 11862 C C . SER B 1 212 ? 4.99267 -18.34022 50.65158 1.000 90.44921 212 SER B C 1
ATOM 11863 O O . SER B 1 212 ? 5.09133 -17.12511 50.86102 1.000 91.77274 212 SER B O 1
ATOM 11871 N N . ARG B 1 213 ? 5.71808 -19.23562 51.32171 1.000 96.48212 213 ARG B N 1
ATOM 11872 C CA . ARG B 1 213 ? 6.68573 -18.82255 52.33062 1.000 94.47752 213 ARG B CA 1
ATOM 11873 C C . ARG B 1 213 ? 7.99532 -18.41512 51.66766 1.000 88.47071 213 ARG B C 1
ATOM 11874 O O . ARG B 1 213 ? 9.07077 -18.88687 52.05184 1.000 90.80376 213 ARG B O 1
ATOM 11878 N N . LEU B 1 214 ? 7.90869 -17.53913 50.66864 1.000 89.03246 214 LEU B N 1
ATOM 11879 C CA . LEU B 1 214 ? 9.07120 -16.97133 49.99923 1.000 79.06221 214 LEU B CA 1
ATOM 11880 C C . LEU B 1 214 ? 8.85869 -15.47026 49.88930 1.000 83.70872 214 LEU B C 1
ATOM 11881 O O . LEU B 1 214 ? 7.76798 -15.02132 49.52382 1.000 80.98263 214 LEU B O 1
ATOM 11885 N N . GLN B 1 215 ? 9.89406 -14.70061 50.20730 1.000 84.38296 215 GLN B N 1
ATOM 11886 C CA . GLN B 1 215 ? 9.81501 -13.24797 50.25635 1.000 80.84540 215 GLN B CA 1
ATOM 11887 C C . GLN B 1 215 ? 10.61802 -12.66643 49.10214 1.000 72.88359 215 GLN B C 1
ATOM 11888 O O . GLN B 1 215 ? 11.78593 -13.02129 48.90906 1.000 73.24433 215 GLN B O 1
ATOM 11902 N N . ALA B 1 216 ? 9.98728 -11.77653 48.34167 1.000 70.85432 216 ALA B N 1
ATOM 11903 C CA . ALA B 1 216 ? 10.65247 -11.13191 47.22264 1.000 68.32364 216 ALA B CA 1
ATOM 11904 C C . ALA B 1 216 ? 11.70841 -10.15008 47.72183 1.000 70.39853 216 ALA B C 1
ATOM 11905 O O . ALA B 1 216 ? 11.64792 -9.64199 48.84513 1.000 72.59546 216 ALA B O 1
ATOM 11912 N N . GLN B 1 217 ? 12.68732 -9.88701 46.86350 1.000 65.97505 217 GLN B N 1
ATOM 11913 C CA . GLN B 1 217 ? 13.79473 -9.00532 47.19320 1.000 64.43520 217 GLN B CA 1
ATOM 11914 C C . GLN B 1 217 ? 13.41956 -7.56071 46.85988 1.000 67.04513 217 GLN B C 1
ATOM 11915 O O . GLN B 1 217 ? 12.25007 -7.23225 46.64372 1.000 66.06110 217 GLN B O 1
ATOM 11929 N N . SER B 1 218 ? 14.41896 -6.67589 46.83100 1.000 70.11294 218 SER B N 1
ATOM 11930 C CA . SER B 1 218 ? 14.15699 -5.25303 46.63801 1.000 72.93144 218 SER B CA 1
ATOM 11931 C C . SER B 1 218 ? 13.33242 -4.99943 45.38113 1.000 71.13432 218 SER B C 1
ATOM 11932 O O . SER B 1 218 ? 12.27974 -4.35249 45.43611 1.000 68.95817 218 SER B O 1
ATOM 11940 N N . ASN B 1 219 ? 13.78619 -5.52475 44.23784 1.000 70.66042 219 ASN B N 1
ATOM 11941 C CA . ASN B 1 219 ? 13.08401 -5.26793 42.98397 1.000 63.87865 219 ASN B CA 1
ATOM 11942 C C . ASN B 1 219 ? 11.65631 -5.79366 43.02144 1.000 58.52782 219 ASN B C 1
ATOM 11943 O O . ASN B 1 219 ? 10.78917 -5.29345 42.29489 1.000 64.94374 219 ASN B O 1
ATOM 11954 N N . GLY B 1 220 ? 11.39336 -6.79256 43.85902 1.000 57.86196 220 GLY B N 1
ATOM 11955 C CA . GLY B 1 220 ? 10.18950 -7.58602 43.76570 1.000 55.62846 220 GLY B CA 1
ATOM 11956 C C . GLY B 1 220 ? 10.39247 -8.93627 43.11731 1.000 51.70721 220 GLY B C 1
ATOM 11957 O O . GLY B 1 220 ? 9.41971 -9.68576 42.96623 1.000 49.56389 220 GLY B O 1
ATOM 11961 N N . LEU B 1 221 ? 11.62347 -9.26915 42.73990 1.000 50.87806 221 LEU B N 1
ATOM 11962 C CA . LEU B 1 221 ? 11.95755 -10.54841 42.13290 1.000 50.90563 221 LEU B CA 1
ATOM 11963 C C . LEU B 1 221 ? 12.55291 -11.48141 43.18092 1.000 60.22502 221 LEU B C 1
ATOM 11964 O O . LEU B 1 221 ? 13.25903 -11.03883 44.09183 1.000 53.27176 221 LEU B O 1
ATOM 11980 N N . PHE B 1 222 ? 12.25418 -12.77270 43.05481 1.000 59.98004 222 PHE B N 1
ATOM 11981 C CA . PHE B 1 222 ? 12.81854 -13.77043 43.95354 1.000 64.97719 222 PHE B CA 1
ATOM 11982 C C . PHE B 1 222 ? 14.26324 -14.06465 43.56877 1.000 58.00105 222 PHE B C 1
ATOM 11983 O O . PHE B 1 222 ? 14.60275 -14.14151 42.38438 1.000 58.00036 222 PHE B O 1
ATOM 12000 N N . SER B 1 223 ? 15.11464 -14.23190 44.57578 1.000 64.02100 223 SER B N 1
ATOM 12001 C CA . SER B 1 223 ? 16.51293 -14.54796 44.32874 1.000 67.04720 223 SER B CA 1
ATOM 12002 C C . SER B 1 223 ? 16.66486 -16.00470 43.90554 1.000 65.91915 223 SER B C 1
ATOM 12003 O O . SER B 1 223 ? 15.86519 -16.86922 44.27513 1.000 67.52237 223 SER B O 1
ATOM 12011 N N . GLU B 1 224 ? 17.70734 -16.27061 43.11353 1.000 64.73221 224 GLU B N 1
ATOM 12012 C CA . GLU B 1 224 ? 17.98731 -17.64376 42.70656 1.000 70.97171 224 GLU B CA 1
ATOM 12013 C C . GLU B 1 224 ? 18.26535 -18.53270 43.91181 1.000 73.33880 224 GLU B C 1
ATOM 12014 O O . GLU B 1 224 ? 17.91894 -19.71951 43.90122 1.000 70.14019 224 GLU B O 1
ATOM 12026 N N . ALA B 1 225 ? 18.88636 -17.97996 44.95668 1.000 68.58694 225 ALA B N 1
ATOM 12027 C CA . ALA B 1 225 ? 19.19946 -18.77255 46.14167 1.000 77.89273 225 ALA B CA 1
ATOM 12028 C C . ALA B 1 225 ? 17.93283 -19.16628 46.89249 1.000 77.06153 225 ALA B C 1
ATOM 12029 O O . ALA B 1 225 ? 17.75088 -20.33550 47.25176 1.000 72.38635 225 ALA B O 1
ATOM 12036 N N . ASP B 1 226 ? 17.04235 -18.20169 47.14001 1.000 75.70512 226 ASP B N 1
ATOM 12037 C CA . ASP B 1 226 ? 15.78812 -18.52065 47.81370 1.000 71.55771 226 ASP B CA 1
ATOM 12038 C C . ASP B 1 226 ? 14.97318 -19.52674 47.01296 1.000 73.40522 226 ASP B C 1
ATOM 12039 O O . ASP B 1 226 ? 14.28903 -20.37744 47.59369 1.000 72.92587 226 ASP B O 1
ATOM 12048 N N . LEU B 1 227 ? 15.02946 -19.44368 45.68240 1.000 74.93038 227 LEU B N 1
ATOM 12049 C CA . LEU B 1 227 ? 14.28560 -20.38126 44.84849 1.000 75.96547 227 LEU B CA 1
ATOM 12050 C C . LEU B 1 227 ? 14.85453 -21.79083 44.96532 1.000 74.63781 227 LEU B C 1
ATOM 12051 O O . LEU B 1 227 ? 14.10618 -22.76086 45.13190 1.000 73.76356 227 LEU B O 1
ATOM 12067 N N . ASN B 1 228 ? 16.18063 -21.92389 44.88900 1.000 76.18830 228 ASN B N 1
ATOM 12068 C CA . ASN B 1 228 ? 16.79323 -23.24506 44.98615 1.000 79.74596 228 ASN B CA 1
ATOM 12069 C C . ASN B 1 228 ? 16.53677 -23.87171 46.35161 1.000 76.62409 228 ASN B C 1
ATOM 12070 O O . ASN B 1 228 ? 16.35060 -25.08978 46.45834 1.000 75.36101 228 ASN B O 1
ATOM 12081 N N . ARG B 1 229 ? 16.52656 -23.05503 47.40832 1.000 76.19939 229 ARG B N 1
ATOM 12082 C CA . ARG B 1 229 ? 16.30844 -23.57963 48.75353 1.000 78.00974 229 ARG B CA 1
ATOM 12083 C C . ARG B 1 229 ? 14.94563 -24.25182 48.86716 1.000 75.58139 229 ARG B C 1
ATOM 12084 O O . ARG B 1 229 ? 14.82416 -25.34863 49.42558 1.000 77.55482 229 ARG B O 1
ATOM 12105 N N . GLU B 1 230 ? 13.90270 -23.60253 48.34520 1.000 72.58455 230 GLU B N 1
ATOM 12106 C CA . GLU B 1 230 ? 12.56180 -24.16783 48.42058 1.000 69.31959 230 GLU B CA 1
ATOM 12107 C C . GLU B 1 230 ? 12.38742 -25.35786 47.48711 1.000 68.23001 230 GLU B C 1
ATOM 12108 O O . GLU B 1 230 ? 11.52207 -26.20375 47.73704 1.000 66.52454 230 GLU B O 1
ATOM 12120 N N . LEU B 1 231 ? 13.17934 -25.43673 46.41538 1.000 71.43783 231 LEU B N 1
ATOM 12121 C CA . LEU B 1 231 ? 13.06135 -26.55210 45.48301 1.000 73.35349 231 LEU B CA 1
ATOM 12122 C C . LEU B 1 231 ? 13.70480 -27.81818 46.03712 1.000 76.92854 231 LEU B C 1
ATOM 12123 O O . LEU B 1 231 ? 13.18078 -28.91984 45.83867 1.000 80.35098 231 LEU B O 1
ATOM 12139 N N . LYS B 1 232 ? 14.84053 -27.68703 46.72554 1.000 73.57086 232 LYS B N 1
ATOM 12140 C CA . LYS B 1 232 ? 15.45829 -28.85600 47.34378 1.000 75.18583 232 LYS B CA 1
ATOM 12141 C C . LYS B 1 232 ? 14.62097 -29.36347 48.51278 1.000 74.53526 232 LYS B C 1
ATOM 12142 O O . LYS B 1 232 ? 14.45747 -30.57672 48.68540 1.000 75.59693 232 LYS B O 1
ATOM 12161 N N . LYS B 1 233 ? 14.07843 -28.44978 49.32310 1.000 72.95571 233 LYS B N 1
ATOM 12162 C CA . LYS B 1 233 ? 13.15925 -28.84739 50.38545 1.000 76.02068 233 LYS B CA 1
ATOM 12163 C C . LYS B 1 233 ? 11.92855 -29.53844 49.81396 1.000 76.12710 233 LYS B C 1
ATOM 12164 O O . LYS B 1 233 ? 11.29804 -30.34984 50.50204 1.000 79.59363 233 LYS B O 1
ATOM 12183 N N . GLN B 1 234 ? 11.57857 -29.24138 48.56135 1.000 81.96899 234 GLN B N 1
ATOM 12184 C CA . GLN B 1 234 ? 10.39396 -29.79616 47.91776 1.000 84.53739 234 GLN B CA 1
ATOM 12185 C C . GLN B 1 234 ? 10.75491 -30.64973 46.70520 1.000 80.85825 234 GLN B C 1
ATOM 12186 O O . GLN B 1 234 ? 9.95373 -30.79579 45.77932 1.000 83.03558 234 GLN B O 1
ATOM 12200 N N . GLN B 1 235 ? 11.96122 -31.21796 46.69490 1.000 86.09989 235 GLN B N 1
ATOM 12201 C CA . GLN B 1 235 ? 12.37515 -32.09063 45.60258 1.000 82.42928 235 GLN B CA 1
ATOM 12202 C C . GLN B 1 235 ? 11.61529 -33.41071 45.59188 1.000 85.17216 235 GLN B C 1
ATOM 12203 O O . GLN B 1 235 ? 11.71332 -34.15509 44.61002 1.000 86.14141 235 GLN B O 1
ATOM 12217 N N . ARG B 1 236 ? 10.86284 -33.71629 46.65126 1.000 86.11990 236 ARG B N 1
ATOM 12218 C CA . ARG B 1 236 ? 10.09990 -34.95890 46.67823 1.000 85.71815 236 ARG B CA 1
ATOM 12219 C C . ARG B 1 236 ? 9.02776 -34.97173 45.59489 1.000 89.04678 236 ARG B C 1
ATOM 12220 O O . ARG B 1 236 ? 8.78601 -36.00861 44.96321 1.000 93.70691 236 ARG B O 1
ATOM 12241 N N . ILE B 1 237 ? 8.36820 -33.82834 45.36889 1.000 89.98592 237 ILE B N 1
ATOM 12242 C CA . ILE B 1 237 ? 7.24422 -33.78017 44.43750 1.000 89.23085 237 ILE B CA 1
ATOM 12243 C C . ILE B 1 237 ? 7.65058 -33.39601 43.02156 1.000 94.02526 237 ILE B C 1
ATOM 12244 O O . ILE B 1 237 ? 6.81430 -33.47105 42.10621 1.000 91.37063 237 ILE B O 1
ATOM 12260 N N . THR B 1 238 ? 8.89855 -32.98762 42.80684 1.000 94.64728 238 THR B N 1
ATOM 12261 C CA . THR B 1 238 ? 9.35067 -32.62924 41.46393 1.000 89.12848 238 THR B CA 1
ATOM 12262 C C . THR B 1 238 ? 9.09687 -33.72586 40.43802 1.000 95.01527 238 THR B C 1
ATOM 12263 O O . THR B 1 238 ? 8.54660 -33.42160 39.36737 1.000 94.61083 238 THR B O 1
ATOM 12274 N N . PRO B 1 239 ? 9.46140 -34.98937 40.67884 1.000 99.63265 239 PRO B N 1
ATOM 12275 C CA . PRO B 1 239 ? 9.18096 -36.02472 39.66554 1.000 97.06535 239 PRO B CA 1
ATOM 12276 C C . PRO B 1 239 ? 7.70626 -36.17647 39.32541 1.000 97.07407 239 PRO B C 1
ATOM 12277 O O . PRO B 1 239 ? 7.36716 -36.38645 38.15376 1.000 103.42158 239 PRO B O 1
ATOM 12288 N N . HIS B 1 240 ? 6.81591 -36.07811 40.31624 1.000 96.58175 240 HIS B N 1
ATOM 12289 C CA . HIS B 1 240 ? 5.39360 -36.28191 40.05359 1.000 102.83600 240 HIS B CA 1
ATOM 12290 C C . HIS B 1 240 ? 4.82991 -35.17810 39.16795 1.000 104.07353 240 HIS B C 1
ATOM 12291 O O . HIS B 1 240 ? 3.97528 -35.43545 38.31173 1.000 107.19872 240 HIS B O 1
ATOM 12295 N N . ILE B 1 241 ? 5.28656 -33.94086 39.36681 1.000 105.75446 241 ILE B N 1
ATOM 12296 C CA . ILE B 1 241 ? 4.82825 -32.83751 38.52852 1.000 103.50905 241 ILE B CA 1
ATOM 12297 C C . ILE B 1 241 ? 5.22674 -33.07756 37.07862 1.000 103.63810 241 ILE B C 1
ATOM 12298 O O . ILE B 1 241 ? 4.43454 -32.85640 36.15402 1.000 106.51735 241 ILE B O 1
ATOM 12314 N N . ILE B 1 242 ? 6.46077 -33.53791 36.85790 1.000 101.24567 242 ILE B N 1
ATOM 12315 C CA . ILE B 1 242 ? 6.94037 -33.79327 35.50605 1.000 99.71780 242 ILE B CA 1
ATOM 12316 C C . ILE B 1 242 ? 6.29114 -35.02546 34.90305 1.000 102.72680 242 ILE B C 1
ATOM 12317 O O . ILE B 1 242 ? 6.24434 -35.15989 33.67419 1.000 108.64967 242 ILE B O 1
ATOM 12333 N N . SER B 1 243 ? 5.81000 -35.94619 35.73609 1.000 102.46655 243 SER B N 1
ATOM 12334 C CA . SER B 1 243 ? 5.11059 -37.10996 35.21002 1.000 103.13370 243 SER B CA 1
ATOM 12335 C C . SER B 1 243 ? 3.83101 -36.69940 34.49353 1.000 110.31497 243 SER B C 1
ATOM 12336 O O . SER B 1 243 ? 3.54821 -37.18013 33.39025 1.000 113.08117 243 SER B O 1
ATOM 12344 N N . GLN B 1 244 ? 3.05259 -35.79586 35.09612 1.000 111.29886 244 GLN B N 1
ATOM 12345 C CA . GLN B 1 244 ? 1.80974 -35.36312 34.46531 1.000 109.63276 244 GLN B CA 1
ATOM 12346 C C . GLN B 1 244 ? 2.08379 -34.54968 33.20627 1.000 106.80723 244 GLN B C 1
ATOM 12347 O O . GLN B 1 244 ? 1.35062 -34.66321 32.21703 1.000 108.84349 244 GLN B O 1
ATOM 12361 N N . ILE B 1 245 ? 3.13296 -33.72398 33.22079 1.000 113.16159 245 ILE B N 1
ATOM 12362 C CA . ILE B 1 245 ? 3.52092 -33.00791 32.00885 1.000 107.99453 245 ILE B CA 1
ATOM 12363 C C . ILE B 1 245 ? 3.86444 -33.99939 30.90501 1.000 108.87085 245 ILE B C 1
ATOM 12364 O O . ILE B 1 245 ? 3.59562 -33.75666 29.72193 1.000 104.66411 245 ILE B O 1
ATOM 12380 N N . MET B 1 246 ? 4.47034 -35.13076 31.27361 1.000 107.72337 246 MET B N 1
ATOM 12381 C CA . MET B 1 246 ? 4.79971 -36.15053 30.28469 1.000 107.61315 246 MET B CA 1
ATOM 12382 C C . MET B 1 246 ? 3.54794 -36.78018 29.68579 1.000 107.96196 246 MET B C 1
ATOM 12383 O O . MET B 1 246 ? 3.54167 -37.13201 28.50063 1.000 108.62376 246 MET B O 1
ATOM 12387 N N . GLU B 1 247 ? 2.48652 -36.93535 30.48068 1.000 111.41286 247 GLU B N 1
ATOM 12388 C CA . GLU B 1 247 ? 1.26792 -37.55921 29.97379 1.000 109.16371 247 GLU B CA 1
ATOM 12389 C C . GLU B 1 247 ? 0.66736 -36.74872 28.83061 1.000 112.78177 247 GLU B C 1
ATOM 12390 O O . GLU B 1 247 ? 0.31915 -37.30004 27.77954 1.000 110.35014 247 GLU B O 1
ATOM 12402 N N . PHE B 1 248 ? 0.54139 -35.43226 29.01504 1.000 110.55979 248 PHE B N 1
ATOM 12403 C CA . PHE B 1 248 ? -0.06497 -34.58794 27.99358 1.000 111.90104 248 PHE B CA 1
ATOM 12404 C C . PHE B 1 248 ? 0.88910 -34.25068 26.85108 1.000 114.31301 248 PHE B C 1
ATOM 12405 O O . PHE B 1 248 ? 0.45535 -33.64390 25.86526 1.000 113.72661 248 PHE B O 1
ATOM 12422 N N . ALA B 1 249 ? 2.16820 -34.61855 26.95556 1.000 113.62748 249 ALA B N 1
ATOM 12423 C CA . ALA B 1 249 ? 3.17159 -34.08562 26.03731 1.000 105.58197 249 ALA B CA 1
ATOM 12424 C C . ALA B 1 249 ? 2.97370 -34.60070 24.61538 1.000 107.65232 249 ALA B C 1
ATOM 12425 O O . ALA B 1 249 ? 2.96776 -33.81758 23.65834 1.000 105.47997 249 ALA B O 1
ATOM 12432 N N . ALA B 1 250 ? 2.81171 -35.91557 24.45281 1.000 107.46154 250 ALA B N 1
ATOM 12433 C CA . ALA B 1 250 ? 2.77958 -36.48643 23.10956 1.000 105.49369 250 ALA B CA 1
ATOM 12434 C C . ALA B 1 250 ? 1.61470 -35.94608 22.28880 1.000 106.37657 250 ALA B C 1
ATOM 12435 O O . ALA B 1 250 ? 1.70939 -35.86720 21.05813 1.000 102.16958 250 ALA B O 1
ATOM 12442 N N . THR B 1 251 ? 0.51362 -35.57104 22.94244 1.000 110.24741 251 THR B N 1
ATOM 12443 C CA . THR B 1 251 ? -0.66363 -35.08440 22.23360 1.000 105.15416 251 THR B CA 1
ATOM 12444 C C . THR B 1 251 ? -0.58311 -33.60570 21.87322 1.000 105.10349 251 THR B C 1
ATOM 12445 O O . THR B 1 251 ? -1.37603 -33.14609 21.04331 1.000 103.07437 251 THR B O 1
ATOM 12456 N N . ARG B 1 252 ? 0.34254 -32.85316 22.46794 1.000 106.46115 252 ARG B N 1
ATOM 12457 C CA . ARG B 1 252 ? 0.46386 -31.41162 22.24511 1.000 105.42529 252 ARG B CA 1
ATOM 12458 C C . ARG B 1 252 ? 1.92115 -31.11125 21.90872 1.000 106.53071 252 ARG B C 1
ATOM 12459 O O . ARG B 1 252 ? 2.73185 -30.84605 22.80051 1.000 111.54736 252 ARG B O 1
ATOM 12463 N N . LYS B 1 253 ? 2.24737 -31.14495 20.61931 1.000 102.26503 253 LYS B N 1
ATOM 12464 C CA . LYS B 1 253 ? 3.61433 -30.88828 20.18933 1.000 109.12381 253 LYS B CA 1
ATOM 12465 C C . LYS B 1 253 ? 4.07668 -29.51993 20.67268 1.000 112.12118 253 LYS B C 1
ATOM 12466 O O . LYS B 1 253 ? 3.38494 -28.51406 20.48648 1.000 113.77484 253 LYS B O 1
ATOM 12470 N N . GLY B 1 254 ? 5.25065 -29.48807 21.29922 1.000 114.83835 254 GLY B N 1
ATOM 12471 C CA . GLY B 1 254 ? 5.86500 -28.23627 21.69082 1.000 107.23403 254 GLY B CA 1
ATOM 12472 C C . GLY B 1 254 ? 5.64565 -27.82604 23.13196 1.000 109.61203 254 GLY B C 1
ATOM 12473 O O . GLY B 1 254 ? 5.44215 -26.64093 23.41279 1.000 108.41199 254 GLY B O 1
ATOM 12477 N N . VAL B 1 255 ? 5.68618 -28.78712 24.05777 1.000 112.02962 255 VAL B N 1
ATOM 12478 C CA . VAL B 1 255 ? 5.63165 -28.44690 25.47410 1.000 101.99842 255 VAL B CA 1
ATOM 12479 C C . VAL B 1 255 ? 6.78509 -27.50998 25.79853 1.000 96.48907 255 VAL B C 1
ATOM 12480 O O . VAL B 1 255 ? 7.93752 -27.76365 25.42526 1.000 101.10147 255 VAL B O 1
ATOM 12493 N N . MET B 1 256 ? 6.47971 -26.41528 26.49290 1.000 95.47719 256 MET B N 1
ATOM 12494 C CA . MET B 1 256 ? 7.47033 -25.39826 26.84447 1.000 93.92860 256 MET B CA 1
ATOM 12495 C C . MET B 1 256 ? 7.42052 -25.19489 28.35613 1.000 87.86020 256 MET B C 1
ATOM 12496 O O . MET B 1 256 ? 6.54079 -24.49687 28.86998 1.000 82.52573 256 MET B O 1
ATOM 12510 N N . ILE B 1 257 ? 8.36507 -25.81374 29.05827 1.000 91.65601 257 ILE B N 1
ATOM 12511 C CA . ILE B 1 257 ? 8.46200 -25.70700 30.50912 1.000 82.73648 257 ILE B CA 1
ATOM 12512 C C . ILE B 1 257 ? 9.16759 -24.40727 30.86988 1.000 80.44637 257 ILE B C 1
ATOM 12513 O O . ILE B 1 257 ? 10.09582 -23.97194 30.17771 1.000 83.30623 257 ILE B O 1
ATOM 12529 N N . PHE B 1 258 ? 8.72732 -23.77904 31.95808 1.000 78.94620 258 PHE B N 1
ATOM 12530 C CA . PHE B 1 258 ? 9.30626 -22.52870 32.44741 1.000 76.27031 258 PHE B CA 1
ATOM 12531 C C . PHE B 1 258 ? 9.76223 -22.75452 33.88711 1.000 71.19045 258 PHE B C 1
ATOM 12532 O O . PHE B 1 258 ? 8.96384 -22.65488 34.82392 1.000 70.79519 258 PHE B O 1
ATOM 12549 N N . ALA B 1 259 ? 11.04719 -23.05662 34.05704 1.000 73.64695 259 ALA B N 1
ATOM 12550 C CA . ALA B 1 259 ? 11.61628 -23.35097 35.36311 1.000 76.59380 259 ALA B CA 1
ATOM 12551 C C . ALA B 1 259 ? 12.09823 -22.07362 36.04536 1.000 75.25673 259 ALA B C 1
ATOM 12552 O O . ALA B 1 259 ? 12.28951 -21.03217 35.41320 1.000 68.97660 259 ALA B O 1
ATOM 12559 N N . ALA B 1 260 ? 12.30280 -22.17263 37.36084 1.000 78.38548 260 ALA B N 1
ATOM 12560 C CA . ALA B 1 260 ? 12.64202 -20.99393 38.15056 1.000 71.93903 260 ALA B CA 1
ATOM 12561 C C . ALA B 1 260 ? 14.13142 -20.67500 38.09661 1.000 70.53154 260 ALA B C 1
ATOM 12562 O O . ALA B 1 260 ? 14.51226 -19.50027 38.03278 1.000 64.83382 260 ALA B O 1
ATOM 12569 N N . THR B 1 261 ? 14.98514 -21.69504 38.12815 1.000 76.28962 261 THR B N 1
ATOM 12570 C CA . THR B 1 261 ? 16.42520 -21.50052 38.18995 1.000 80.96424 261 THR B CA 1
ATOM 12571 C C . THR B 1 261 ? 17.10867 -22.33169 37.11351 1.000 83.52076 261 THR B C 1
ATOM 12572 O O . THR B 1 261 ? 16.49093 -23.17029 36.45164 1.000 81.04213 261 THR B O 1
ATOM 12583 N N . VAL B 1 262 ? 18.41011 -22.08451 36.94720 1.000 85.10234 262 VAL B N 1
ATOM 12584 C CA . VAL B 1 262 ? 19.21379 -22.90823 36.04974 1.000 86.45357 262 VAL B CA 1
ATOM 12585 C C . VAL B 1 262 ? 19.25308 -24.34551 36.55237 1.000 88.75322 262 VAL B C 1
ATOM 12586 O O . VAL B 1 262 ? 19.17741 -25.29802 35.76631 1.000 88.51065 262 VAL B O 1
ATOM 12599 N N . GLU B 1 263 ? 19.37874 -24.52535 37.86958 1.000 87.50267 263 GLU B N 1
ATOM 12600 C CA . GLU B 1 263 ? 19.46499 -25.87152 38.42653 1.000 94.50227 263 GLU B CA 1
ATOM 12601 C C . GLU B 1 263 ? 18.13793 -26.60884 38.30318 1.000 96.80529 263 GLU B C 1
ATOM 12602 O O . GLU B 1 263 ? 18.11699 -27.82363 38.07194 1.000 101.98967 263 GLU B O 1
ATOM 12614 N N . HIS B 1 264 ? 17.01840 -25.90091 38.47248 1.000 87.03708 264 HIS B N 1
ATOM 12615 C CA . HIS B 1 264 ? 15.72583 -26.53160 38.23165 1.000 86.22354 264 HIS B CA 1
ATOM 12616 C C . HIS B 1 264 ? 15.61745 -26.97723 36.77936 1.000 86.39048 264 HIS B C 1
ATOM 12617 O O . HIS B 1 264 ? 15.17201 -28.09412 36.49730 1.000 91.78374 264 HIS B O 1
ATOM 12631 N N . ALA B 1 265 ? 16.06606 -26.13433 35.84491 1.000 89.93825 265 ALA B N 1
ATOM 12632 C CA . ALA B 1 265 ? 16.05168 -26.51789 34.43652 1.000 91.37847 265 ALA B CA 1
ATOM 12633 C C . ALA B 1 265 ? 16.83707 -27.80395 34.20925 1.000 91.69714 265 ALA B C 1
ATOM 12634 O O . ALA B 1 265 ? 16.40165 -28.68171 33.45443 1.000 97.16811 265 ALA B O 1
ATOM 12641 N N . LYS B 1 266 ? 18.00064 -27.93066 34.85106 1.000 95.97930 266 LYS B N 1
ATOM 12642 C CA . LYS B 1 266 ? 18.79258 -29.15035 34.72709 1.000 92.28314 266 LYS B CA 1
ATOM 12643 C C . LYS B 1 266 ? 18.02218 -30.35995 35.24537 1.000 93.10265 266 LYS B C 1
ATOM 12644 O O . LYS B 1 266 ? 17.95383 -31.40054 34.58091 1.000 95.73398 266 LYS B O 1
ATOM 12663 N N . GLU B 1 267 ? 17.42859 -30.23713 36.43552 1.000 92.81364 267 GLU B N 1
ATOM 12664 C CA . GLU B 1 267 ? 16.73169 -31.36892 37.04040 1.000 92.28102 267 GLU B CA 1
ATOM 12665 C C . GLU B 1 267 ? 15.55196 -31.81343 36.18647 1.000 93.92686 267 GLU B C 1
ATOM 12666 O O . GLU B 1 267 ? 15.31309 -33.01514 36.01681 1.000 96.19646 267 GLU B O 1
ATOM 12678 N N . ILE B 1 268 ? 14.80655 -30.85250 35.63851 1.000 95.81395 268 ILE B N 1
ATOM 12679 C CA . ILE B 1 268 ? 13.61750 -31.16577 34.85149 1.000 94.75025 268 ILE B CA 1
ATOM 12680 C C . ILE B 1 268 ? 13.98014 -32.05183 33.66709 1.000 96.80319 268 ILE B C 1
ATOM 12681 O O . ILE B 1 268 ? 13.28673 -33.03198 33.36744 1.000 97.20906 268 ILE B O 1
ATOM 12697 N N . VAL B 1 269 ? 15.07161 -31.72209 32.97714 1.000 95.78588 269 VAL B N 1
ATOM 12698 C CA . VAL B 1 269 ? 15.47147 -32.48278 31.79764 1.000 95.09628 269 VAL B CA 1
ATOM 12699 C C . VAL B 1 269 ? 15.81367 -33.91835 32.17517 1.000 94.84494 269 VAL B C 1
ATOM 12700 O O . VAL B 1 269 ? 15.50231 -34.86056 31.43635 1.000 97.03668 269 VAL B O 1
ATOM 12713 N N . GLY B 1 270 ? 16.46073 -34.10960 33.32558 1.000 92.85761 270 GLY B N 1
ATOM 12714 C CA . GLY B 1 270 ? 16.79710 -35.45724 33.75455 1.000 96.96425 270 GLY B CA 1
ATOM 12715 C C . GLY B 1 270 ? 15.57544 -36.33812 33.93158 1.000 97.04928 270 GLY B C 1
ATOM 12716 O O . GLY B 1 270 ? 15.58954 -37.51671 33.56706 1.000 99.19242 270 GLY B O 1
ATOM 12720 N N . LEU B 1 271 ? 14.50352 -35.78182 34.50061 1.000 94.18969 271 LEU B N 1
ATOM 12721 C CA . LEU B 1 271 ? 13.27573 -36.55107 34.66840 1.000 94.84753 271 LEU B CA 1
ATOM 12722 C C . LEU B 1 271 ? 12.59030 -36.81438 33.33329 1.000 95.39364 271 LEU B C 1
ATOM 12723 O O . LEU B 1 271 ? 11.89285 -37.82432 33.18406 1.000 95.30894 271 LEU B O 1
ATOM 12739 N N . LEU B 1 272 ? 12.76387 -35.91947 32.36543 1.000 97.64663 272 LEU B N 1
ATOM 12740 C CA . LEU B 1 272 ? 12.14196 -36.05250 31.05928 1.000 94.02255 272 LEU B CA 1
ATOM 12741 C C . LEU B 1 272 ? 12.86915 -37.09816 30.22030 1.000 95.89004 272 LEU B C 1
ATOM 12742 O O . LEU B 1 272 ? 14.02973 -37.42288 30.48385 1.000 98.90831 272 LEU B O 1
ATOM 12758 N N . PRO B 1 273 ? 12.20783 -37.64276 29.19811 1.000 99.61074 273 PRO B N 1
ATOM 12759 C CA . PRO B 1 273 ? 12.84940 -38.69129 28.39323 1.000 97.08387 273 PRO B CA 1
ATOM 12760 C C . PRO B 1 273 ? 14.11104 -38.16417 27.72426 1.000 94.26758 273 PRO B C 1
ATOM 12761 O O . PRO B 1 273 ? 14.17338 -37.00996 27.29539 1.000 96.64902 273 PRO B O 1
ATOM 12772 N N . ALA B 1 274 ? 15.12120 -39.02602 27.63784 1.000 96.90749 274 ALA B N 1
ATOM 12773 C CA . ALA B 1 274 ? 16.43026 -38.60460 27.15759 1.000 92.46143 274 ALA B CA 1
ATOM 12774 C C . ALA B 1 274 ? 16.37324 -38.20155 25.68943 1.000 94.04280 274 ALA B C 1
ATOM 12775 O O . ALA B 1 274 ? 15.67764 -38.82305 24.88136 1.000 98.79946 274 ALA B O 1
ATOM 12782 N N . GLU B 1 275 ? 17.11479 -37.14924 25.34922 1.000 96.80834 275 GLU B N 1
ATOM 12783 C CA . GLU B 1 275 ? 17.19096 -36.59947 23.99906 1.000 99.43388 275 GLU B CA 1
ATOM 12784 C C . GLU B 1 275 ? 15.84135 -36.11186 23.48769 1.000 99.90598 275 GLU B C 1
ATOM 12785 O O . GLU B 1 275 ? 15.68882 -35.87274 22.28291 1.000 103.46735 275 GLU B O 1
ATOM 12789 N N . ASP B 1 276 ? 14.85836 -35.95776 24.37321 1.000 99.61239 276 ASP B N 1
ATOM 12790 C CA . ASP B 1 276 ? 13.54674 -35.43329 24.02207 1.000 104.99334 276 ASP B CA 1
ATOM 12791 C C . ASP B 1 276 ? 13.27885 -34.06838 24.64135 1.000 104.67782 276 ASP B C 1
ATOM 12792 O O . ASP B 1 276 ? 12.17354 -33.53900 24.48681 1.000 103.06133 276 ASP B O 1
ATOM 12801 N N . ALA B 1 277 ? 14.25932 -33.48397 25.32954 1.000 105.45567 277 ALA B N 1
ATOM 12802 C CA . ALA B 1 277 ? 14.09494 -32.21028 26.01460 1.000 97.81513 277 ALA B CA 1
ATOM 12803 C C . ALA B 1 277 ? 15.35098 -31.37166 25.81486 1.000 98.31183 277 ALA B C 1
ATOM 12804 O O . ALA B 1 277 ? 16.34119 -31.82483 25.23484 1.000 91.15590 277 ALA B O 1
ATOM 12811 N N . ALA B 1 278 ? 15.29846 -30.13051 26.29285 1.000 98.59013 278 ALA B N 1
ATOM 12812 C CA . ALA B 1 278 ? 16.40402 -29.18944 26.14831 1.000 94.84905 278 ALA B CA 1
ATOM 12813 C C . ALA B 1 278 ? 16.11320 -27.98050 27.02769 1.000 89.26448 278 ALA B C 1
ATOM 12814 O O . ALA B 1 278 ? 15.03646 -27.86696 27.61961 1.000 94.92755 278 ALA B O 1
ATOM 12821 N N . LEU B 1 279 ? 17.08823 -27.07426 27.10403 1.000 93.76949 279 LEU B N 1
ATOM 12822 C CA . LEU B 1 279 ? 16.98512 -25.91764 27.98260 1.000 95.86248 279 LEU B CA 1
ATOM 12823 C C . LEU B 1 279 ? 17.66605 -24.71367 27.35025 1.000 98.35916 279 LEU B C 1
ATOM 12824 O O . LEU B 1 279 ? 18.73374 -24.84029 26.74565 1.000 99.71034 279 LEU B O 1
ATOM 12828 N N . ILE B 1 280 ? 17.04250 -23.54756 27.50490 1.000 96.51335 280 ILE B N 1
ATOM 12829 C CA . ILE B 1 280 ? 17.60091 -22.27231 27.06429 1.000 100.24378 280 ILE B CA 1
ATOM 12830 C C . ILE B 1 280 ? 17.53167 -21.33914 28.26727 1.000 95.28909 280 ILE B C 1
ATOM 12831 O O . ILE B 1 280 ? 16.49533 -20.71269 28.51715 1.000 95.98905 280 ILE B O 1
ATOM 12847 N N . THR B 1 281 ? 18.62960 -21.24342 29.01587 1.000 97.10882 281 THR B N 1
ATOM 12848 C CA . THR B 1 281 ? 18.67862 -20.46161 30.24359 1.000 91.93049 281 THR B CA 1
ATOM 12849 C C . THR B 1 281 ? 19.27166 -19.07281 30.03978 1.000 96.01512 281 THR B C 1
ATOM 12850 O O . THR B 1 281 ? 19.52054 -18.36693 31.02273 1.000 94.05169 281 THR B O 1
ATOM 12854 N N . GLY B 1 282 ? 19.51201 -18.66831 28.79439 1.000 99.29399 282 GLY B N 1
ATOM 12855 C CA . GLY B 1 282 ? 20.06779 -17.36996 28.49772 1.000 93.88212 282 GLY B CA 1
ATOM 12856 C C . GLY B 1 282 ? 21.57754 -17.32830 28.41304 1.000 98.54132 282 GLY B C 1
ATOM 12857 O O . GLY B 1 282 ? 22.12678 -16.37068 27.85497 1.000 95.55413 282 GLY B O 1
ATOM 12861 N N . ASP B 1 283 ? 22.26518 -18.33289 28.95841 1.000 96.48102 283 ASP B N 1
ATOM 12862 C CA . ASP B 1 283 ? 23.70193 -18.44607 28.75187 1.000 96.09634 283 ASP B CA 1
ATOM 12863 C C . ASP B 1 283 ? 24.03071 -18.94458 27.35245 1.000 100.25229 283 ASP B C 1
ATOM 12864 O O . ASP B 1 283 ? 25.14741 -18.72200 26.87249 1.000 102.34314 283 ASP B O 1
ATOM 12868 N N . THR B 1 284 ? 23.08412 -19.59731 26.68928 1.000 102.09843 284 THR B N 1
ATOM 12869 C CA . THR B 1 284 ? 23.31583 -20.13492 25.35792 1.000 107.17648 284 THR B CA 1
ATOM 12870 C C . THR B 1 284 ? 23.72866 -19.01244 24.41254 1.000 110.09604 284 THR B C 1
ATOM 12871 O O . THR B 1 284 ? 23.00118 -18.01357 24.29544 1.000 112.46295 284 THR B O 1
ATOM 12875 N N . PRO B 1 285 ? 24.87588 -19.12348 23.73159 1.000 113.64933 285 PRO B N 1
ATOM 12876 C CA . PRO B 1 285 ? 25.30144 -18.05133 22.81946 1.000 115.50943 285 PRO B CA 1
ATOM 12877 C C . PRO B 1 285 ? 24.62953 -18.11929 21.45693 1.000 118.61753 285 PRO B C 1
ATOM 12878 O O . PRO B 1 285 ? 23.69675 -18.90159 21.24945 1.000 117.98771 285 PRO B O 1
ATOM 12889 N N . GLY B 1 286 ? 25.09554 -17.28480 20.52462 1.000 112.53965 286 GLY B N 1
ATOM 12890 C CA . GLY B 1 286 ? 24.50365 -17.26513 19.19683 1.000 113.08791 286 GLY B CA 1
ATOM 12891 C C . GLY B 1 286 ? 24.54805 -18.61574 18.50866 1.000 112.54999 286 GLY B C 1
ATOM 12892 O O . GLY B 1 286 ? 23.58912 -19.01459 17.84336 1.000 112.04464 286 GLY B O 1
ATOM 12896 N N . ALA B 1 287 ? 25.66414 -19.33503 18.64845 1.000 113.17025 287 ALA B N 1
ATOM 12897 C CA . ALA B 1 287 ? 25.74630 -20.67476 18.07578 1.000 110.39164 287 ALA B CA 1
ATOM 12898 C C . ALA B 1 287 ? 24.69748 -21.59337 18.68886 1.000 114.32627 287 ALA B C 1
ATOM 12899 O O . ALA B 1 287 ? 24.02983 -22.35227 17.97551 1.000 116.08015 287 ALA B O 1
ATOM 12906 N N . GLU B 1 288 ? 24.53257 -21.53169 20.00899 1.000 112.69799 288 GLU B N 1
ATOM 12907 C CA . GLU B 1 288 ? 23.49485 -22.27521 20.70749 1.000 114.60517 288 GLU B CA 1
ATOM 12908 C C . GLU B 1 288 ? 22.18505 -21.49928 20.79684 1.000 112.77898 288 GLU B C 1
ATOM 12909 O O . GLU B 1 288 ? 21.30577 -21.87796 21.57820 1.000 107.26313 288 GLU B O 1
ATOM 12913 N N . ARG B 1 289 ? 22.04731 -20.41005 20.03497 1.000 110.61127 289 ARG B N 1
ATOM 12914 C CA . ARG B 1 289 ? 20.74864 -19.76458 19.87954 1.000 113.79519 289 ARG B CA 1
ATOM 12915 C C . ARG B 1 289 ? 19.92634 -20.43776 18.78845 1.000 113.35014 289 ARG B C 1
ATOM 12916 O O . ARG B 1 289 ? 18.69720 -20.51210 18.89927 1.000 116.00983 289 ARG B O 1
ATOM 12937 N N . ASP B 1 290 ? 20.58192 -20.93801 17.74010 1.000 109.82376 290 ASP B N 1
ATOM 12938 C CA . ASP B 1 290 ? 19.89924 -21.65122 16.66790 1.000 111.59742 290 ASP B CA 1
ATOM 12939 C C . ASP B 1 290 ? 19.33337 -22.99184 17.11640 1.000 108.32146 290 ASP B C 1
ATOM 12940 O O . ASP B 1 290 ? 18.80581 -23.72971 16.27632 1.000 108.87460 290 ASP B O 1
ATOM 12944 N N . VAL B 1 291 ? 19.43716 -23.32942 18.40305 1.000 110.95116 291 VAL B N 1
ATOM 12945 C CA . VAL B 1 291 ? 18.90719 -24.59501 18.89247 1.000 111.95702 291 VAL B CA 1
ATOM 12946 C C . VAL B 1 291 ? 17.38910 -24.59604 18.76884 1.000 109.00315 291 VAL B C 1
ATOM 12947 O O . VAL B 1 291 ? 16.72530 -23.57712 19.00693 1.000 104.79363 291 VAL B O 1
ATOM 12960 N N . LEU B 1 292 ? 16.83490 -25.74328 18.38258 1.000 108.50140 292 LEU B N 1
ATOM 12961 C CA . LEU B 1 292 ? 15.39536 -25.99680 18.41926 1.000 104.96202 292 LEU B CA 1
ATOM 12962 C C . LEU B 1 292 ? 14.59978 -24.82324 17.84370 1.000 106.55824 292 LEU B C 1
ATOM 12963 O O . LEU B 1 292 ? 13.83769 -24.14772 18.53911 1.000 105.64997 292 LEU B O 1
ATOM 12979 N N . ILE B 1 293 ? 14.79387 -24.58355 16.54739 1.000 107.06702 293 ILE B N 1
ATOM 12980 C CA . ILE B 1 293 ? 14.03989 -23.54643 15.85049 1.000 103.88680 293 ILE B CA 1
ATOM 12981 C C . ILE B 1 293 ? 12.86275 -24.18667 15.12426 1.000 103.27063 293 ILE B C 1
ATOM 12982 O O . ILE B 1 293 ? 11.69951 -23.90068 15.42984 1.000 103.99290 293 ILE B O 1
ATOM 12998 N N . GLU B 1 294 ? 13.15811 -25.05838 14.15974 1.000 104.31892 294 GLU B N 1
ATOM 12999 C CA . GLU B 1 294 ? 12.13255 -25.73688 13.37868 1.000 103.57949 294 GLU B CA 1
ATOM 13000 C C . GLU B 1 294 ? 11.95085 -27.19280 13.78574 1.000 101.68897 294 GLU B C 1
ATOM 13001 O O . GLU B 1 294 ? 10.88042 -27.75837 13.53293 1.000 104.46848 294 GLU B O 1
ATOM 13013 N N . ASN B 1 295 ? 12.95326 -27.79754 14.42416 1.000 105.45347 295 ASN B N 1
ATOM 13014 C CA . ASN B 1 295 ? 12.89025 -29.21021 14.77891 1.000 106.89878 295 ASN B CA 1
ATOM 13015 C C . ASN B 1 295 ? 11.57597 -29.53243 15.47591 1.000 108.07571 295 ASN B C 1
ATOM 13016 O O . ASN B 1 295 ? 11.28405 -29.00261 16.55244 1.000 107.52529 295 ASN B O 1
ATOM 13027 N N . PHE B 1 296 ? 10.78567 -30.40403 14.85738 1.000 102.10230 296 PHE B N 1
ATOM 13028 C CA . PHE B 1 296 ? 9.50735 -30.81929 15.42246 1.000 100.68136 296 PHE B CA 1
ATOM 13029 C C . PHE B 1 296 ? 8.57995 -29.62302 15.60915 1.000 97.79332 296 PHE B C 1
ATOM 13030 O O . PHE B 1 296 ? 7.58641 -29.47857 14.89691 1.000 98.06242 296 PHE B O 1
ATOM 13034 N N . PHE B 1 301 ? 12.63962 -31.02205 19.46122 1.000 98.38797 301 PHE B N 1
ATOM 13035 C CA . PHE B 1 301 ? 12.39672 -31.74068 20.70685 1.000 97.96341 301 PHE B CA 1
ATOM 13036 C C . PHE B 1 301 ? 11.00583 -31.42438 21.24825 1.000 98.88653 301 PHE B C 1
ATOM 13037 O O . PHE B 1 301 ? 10.51509 -30.30470 21.10388 1.000 107.31646 301 PHE B O 1
ATOM 13040 N N . ARG B 1 302 ? 10.37292 -32.42021 21.87251 1.000 96.63224 302 ARG B N 1
ATOM 13041 C CA . ARG B 1 302 ? 9.03059 -32.22130 22.41028 1.000 102.74473 302 ARG B CA 1
ATOM 13042 C C . ARG B 1 302 ? 9.03560 -31.19513 23.53788 1.000 99.90831 302 ARG B C 1
ATOM 13043 O O . ARG B 1 302 ? 8.24001 -30.24845 23.53476 1.000 108.41160 302 ARG B O 1
ATOM 13047 N N . TYR B 1 303 ? 9.93061 -31.36219 24.50785 1.000 101.56662 303 TYR B N 1
ATOM 13048 C CA . TYR B 1 303 ? 10.00227 -30.48838 25.66957 1.000 103.10255 303 TYR B CA 1
ATOM 13049 C C . TYR B 1 303 ? 11.09827 -29.44179 25.48723 1.000 94.28597 303 TYR B C 1
ATOM 13050 O O . TYR B 1 303 ? 12.09503 -29.67269 24.79750 1.000 97.06866 303 TYR B O 1
ATOM 13068 N N . LEU B 1 304 ? 10.90264 -28.28020 26.11962 1.000 98.33371 304 LEU B N 1
ATOM 13069 C CA . LEU B 1 304 ? 11.90283 -27.21014 26.09841 1.000 98.99113 304 LEU B CA 1
ATOM 13070 C C . LEU B 1 304 ? 11.71782 -26.37369 27.36291 1.000 92.20622 304 LEU B C 1
ATOM 13071 O O . LEU B 1 304 ? 10.78824 -25.56467 27.44341 1.000 96.73653 304 LEU B O 1
ATOM 13087 N N . VAL B 1 305 ? 12.60531 -26.57170 28.34040 1.000 93.37583 305 VAL B N 1
ATOM 13088 C CA . VAL B 1 305 ? 12.54441 -25.79706 29.57403 1.000 88.97965 305 VAL B CA 1
ATOM 13089 C C . VAL B 1 305 ? 13.18663 -24.42987 29.35502 1.000 88.30338 305 VAL B C 1
ATOM 13090 O O . VAL B 1 305 ? 13.96268 -24.21596 28.41970 1.000 91.09122 305 VAL B O 1
ATOM 13103 N N . ASN B 1 306 ? 12.85722 -23.48935 30.23929 1.000 83.65223 306 ASN B N 1
ATOM 13104 C CA . ASN B 1 306 ? 13.30184 -22.11248 30.08174 1.000 84.12915 306 ASN B CA 1
ATOM 13105 C C . ASN B 1 306 ? 13.57562 -21.49122 31.44287 1.000 79.33858 306 ASN B C 1
ATOM 13106 O O . ASN B 1 306 ? 12.97794 -21.87662 32.45078 1.000 77.71939 306 ASN B O 1
ATOM 13117 N N . VAL B 1 307 ? 14.49557 -20.52346 31.45719 1.000 80.73932 307 VAL B N 1
ATOM 13118 C CA . VAL B 1 307 ? 14.76641 -19.70704 32.63079 1.000 83.43830 307 VAL B CA 1
ATOM 13119 C C . VAL B 1 307 ? 14.55811 -18.22417 32.34725 1.000 86.83536 307 VAL B C 1
ATOM 13120 O O . VAL B 1 307 ? 13.99632 -17.50350 33.17967 1.000 87.42551 307 VAL B O 1
ATOM 13133 N N . ALA B 1 308 ? 15.00012 -17.74559 31.18412 1.000 87.81348 308 ALA B N 1
ATOM 13134 C CA . ALA B 1 308 ? 14.83467 -16.35355 30.77652 1.000 87.85743 308 ALA B CA 1
ATOM 13135 C C . ALA B 1 308 ? 13.79032 -16.28205 29.66834 1.000 90.14966 308 ALA B C 1
ATOM 13136 O O . ALA B 1 308 ? 14.00183 -16.82270 28.57664 1.000 88.80409 308 ALA B O 1
ATOM 13143 N N . VAL B 1 309 ? 12.67794 -15.59487 29.94232 1.000 86.86884 309 VAL B N 1
ATOM 13144 C CA . VAL B 1 309 ? 11.54326 -15.62015 29.02333 1.000 85.50578 309 VAL B CA 1
ATOM 13145 C C . VAL B 1 309 ? 11.72087 -14.69141 27.82680 1.000 88.39957 309 VAL B C 1
ATOM 13146 O O . VAL B 1 309 ? 11.03258 -14.86720 26.81321 1.000 84.92684 309 VAL B O 1
ATOM 13159 N N . LEU B 1 310 ? 12.62727 -13.71742 27.89860 1.000 89.41537 310 LEU B N 1
ATOM 13160 C CA . LEU B 1 310 ? 12.82954 -12.77612 26.79627 1.000 84.78689 310 LEU B CA 1
ATOM 13161 C C . LEU B 1 310 ? 13.57962 -13.48764 25.67230 1.000 86.07137 310 LEU B C 1
ATOM 13162 O O . LEU B 1 310 ? 14.78709 -13.32548 25.47819 1.000 88.40100 310 LEU B O 1
ATOM 13166 N N . THR B 1 311 ? 12.83939 -14.30455 24.92445 1.000 85.89799 311 THR B N 1
ATOM 13167 C CA . THR B 1 311 ? 13.39268 -15.04355 23.79102 1.000 88.80355 311 THR B CA 1
ATOM 13168 C C . THR B 1 311 ? 13.01505 -14.34601 22.48327 1.000 86.83193 311 THR B C 1
ATOM 13169 O O . THR B 1 311 ? 12.15382 -14.79536 21.72517 1.000 88.89982 311 THR B O 1
ATOM 13180 N N . THR B 1 312 ? 13.68982 -13.22947 22.21676 1.000 83.38749 312 THR B N 1
ATOM 13181 C CA . THR B 1 312 ? 13.39821 -12.46334 21.01088 1.000 83.35549 312 THR B CA 1
ATOM 13182 C C . THR B 1 312 ? 13.93137 -13.19626 19.78509 1.000 84.74457 312 THR B C 1
ATOM 13183 O O . THR B 1 312 ? 15.08188 -13.64493 19.76577 1.000 85.76558 312 THR B O 1
ATOM 13194 N N . GLY B 1 313 ? 13.09414 -13.30894 18.75697 1.000 85.16876 313 GLY B N 1
ATOM 13195 C CA . GLY B 1 313 ? 13.45342 -14.08239 17.58751 1.000 89.72910 313 GLY B CA 1
ATOM 13196 C C . GLY B 1 313 ? 13.38077 -15.57754 17.77858 1.000 90.73540 313 GLY B C 1
ATOM 13197 O O . GLY B 1 313 ? 14.03784 -16.31804 17.03954 1.000 89.21842 313 GLY B O 1
ATOM 13201 N N . PHE B 1 314 ? 12.60412 -16.04680 18.75732 1.000 98.03429 314 PHE B N 1
ATOM 13202 C CA . PHE B 1 314 ? 12.45825 -17.47025 19.02026 1.000 92.75477 314 PHE B CA 1
ATOM 13203 C C . PHE B 1 314 ? 11.01665 -17.91223 19.23018 1.000 89.69775 314 PHE B C 1
ATOM 13204 O O . PHE B 1 314 ? 10.76504 -19.12217 19.25867 1.000 79.32509 314 PHE B O 1
ATOM 13208 N N . ASP B 1 315 ? 10.06899 -16.98774 19.37609 1.000 87.87547 315 ASP B N 1
ATOM 13209 C CA . ASP B 1 315 ? 8.66640 -17.34401 19.56882 1.000 84.62759 315 ASP B CA 1
ATOM 13210 C C . ASP B 1 315 ? 8.06989 -17.73065 18.22147 1.000 86.01963 315 ASP B C 1
ATOM 13211 O O . ASP B 1 315 ? 7.95473 -16.89181 17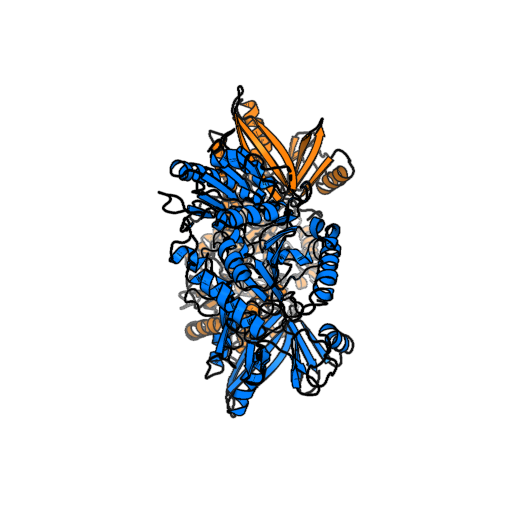.32157 1.000 86.32665 315 ASP B O 1
ATOM 13220 N N . ALA B 1 316 ? 7.68842 -18.99227 18.08118 1.000 82.44127 316 ALA B N 1
ATOM 13221 C CA . ALA B 1 316 ? 7.17348 -19.54061 16.83842 1.000 88.29401 316 ALA B CA 1
ATOM 13222 C C . ALA B 1 316 ? 5.92288 -20.36181 17.10702 1.000 83.19833 316 ALA B C 1
ATOM 13223 O O . ALA B 1 316 ? 5.71737 -20.85245 18.22242 1.000 86.28749 316 ALA B O 1
ATOM 13230 N N . PRO B 1 317 ? 5.06602 -20.53511 16.09483 1.000 84.24615 317 PRO B N 1
ATOM 13231 C CA . PRO B 1 317 ? 3.74675 -21.14896 16.33621 1.000 82.09144 317 PRO B CA 1
ATOM 13232 C C . PRO B 1 317 ? 3.78015 -22.60464 16.78196 1.000 88.91353 317 PRO B C 1
ATOM 13233 O O . PRO B 1 317 ? 2.74158 -23.10351 17.23524 1.000 92.11701 317 PRO B O 1
ATOM 13244 N N . HIS B 1 318 ? 4.91108 -23.30457 16.66578 1.000 95.09449 318 HIS B N 1
ATOM 13245 C CA . HIS B 1 318 ? 4.92659 -24.73019 16.98777 1.000 95.80051 318 HIS B CA 1
ATOM 13246 C C . HIS B 1 318 ? 4.46957 -24.98271 18.41993 1.000 99.64161 318 HIS B C 1
ATOM 13247 O O . HIS B 1 318 ? 3.74038 -25.94611 18.68493 1.000 101.23330 318 HIS B O 1
ATOM 13261 N N . VAL B 1 319 ? 4.88094 -24.12462 19.35654 1.000 96.66204 319 VAL B N 1
ATOM 13262 C CA . VAL B 1 319 ? 4.55013 -24.33815 20.76039 1.000 94.31011 319 VAL B CA 1
ATOM 13263 C C . VAL B 1 319 ? 3.03888 -24.37746 20.92802 1.000 93.37121 319 VAL B C 1
ATOM 13264 O O . VAL B 1 319 ? 2.32329 -23.46417 20.49667 1.000 87.91350 319 VAL B O 1
ATOM 13277 N N . ASP B 1 320 ? 2.54376 -25.44536 21.56443 1.000 91.51472 320 ASP B N 1
ATOM 13278 C CA . ASP B 1 320 ? 1.11401 -25.61696 21.79697 1.000 89.80666 320 ASP B CA 1
ATOM 13279 C C . ASP B 1 320 ? 0.80585 -25.99796 23.24224 1.000 97.38620 320 ASP B C 1
ATOM 13280 O O . ASP B 1 320 ? -0.30703 -26.45137 23.53037 1.000 90.57625 320 ASP B O 1
ATOM 13284 N N . LEU B 1 321 ? 1.76055 -25.82897 24.15638 1.000 101.29501 321 LEU B N 1
ATOM 13285 C CA . LEU B 1 321 ? 1.51696 -26.11056 25.56491 1.000 92.29501 321 LEU B CA 1
ATOM 13286 C C . LEU B 1 321 ? 2.58097 -25.42541 26.41083 1.000 88.49503 321 LEU B C 1
ATOM 13287 O O . LEU B 1 321 ? 3.77007 -25.48259 26.08667 1.000 92.94824 321 LEU B O 1
ATOM 13291 N N . ILE B 1 322 ? 2.14286 -24.79067 27.49787 1.000 88.42215 322 ILE B N 1
ATOM 13292 C CA . ILE B 1 322 ? 3.02696 -24.11435 28.43968 1.000 89.16678 322 ILE B CA 1
ATOM 13293 C C . ILE B 1 322 ? 2.87223 -24.77136 29.80435 1.000 88.54179 322 ILE B C 1
ATOM 13294 O O . ILE B 1 322 ? 1.76407 -25.15170 30.19794 1.000 93.17109 322 ILE B O 1
ATOM 13310 N N . ALA B 1 323 ? 3.98463 -24.90298 30.52505 1.000 87.05070 323 ALA B N 1
ATOM 13311 C CA . ALA B 1 323 ? 3.98487 -25.40915 31.89347 1.000 85.51290 323 ALA B CA 1
ATOM 13312 C C . ALA B 1 323 ? 4.80847 -24.46260 32.75249 1.000 74.83958 323 ALA B C 1
ATOM 13313 O O . ALA B 1 323 ? 6.01331 -24.30782 32.52796 1.000 75.96384 323 ALA B O 1
ATOM 13320 N N . ILE B 1 324 ? 4.16426 -23.83681 33.73161 1.000 77.69692 324 ILE B N 1
ATOM 13321 C CA . ILE B 1 324 ? 4.79181 -22.82273 34.57001 1.000 75.27482 324 ILE B CA 1
ATOM 13322 C C . ILE B 1 324 ? 5.23320 -23.50976 35.85780 1.000 79.54270 324 ILE B C 1
ATOM 13323 O O . ILE B 1 324 ? 4.42595 -23.74850 36.76036 1.000 73.31160 324 ILE B O 1
ATOM 13339 N N . LEU B 1 325 ? 6.52621 -23.82529 35.94563 1.000 70.31554 325 LEU B N 1
ATOM 13340 C CA . LEU B 1 325 ? 7.12282 -24.39795 37.14565 1.000 79.52087 325 LEU B CA 1
ATOM 13341 C C . LEU B 1 325 ? 7.91485 -23.36189 37.93899 1.000 77.16951 325 LEU B C 1
ATOM 13342 O O . LEU B 1 325 ? 8.88532 -23.70657 38.62296 1.000 71.86864 325 LEU B O 1
ATOM 13358 N N . ARG B 1 326 ? 7.52415 -22.09014 37.84932 1.000 73.40515 326 ARG B N 1
ATOM 13359 C CA . ARG B 1 326 ? 8.21348 -21.00055 38.51860 1.000 62.91531 326 ARG B CA 1
ATOM 13360 C C . ARG B 1 326 ? 7.18525 -20.02077 39.06510 1.000 66.99497 326 ARG B C 1
ATOM 13361 O O . ARG B 1 326 ? 6.14086 -19.80342 38.43179 1.000 68.56868 326 ARG B O 1
ATOM 13382 N N . PRO B 1 327 ? 7.44690 -19.40977 40.22077 1.000 62.45917 327 PRO B N 1
ATOM 13383 C CA . PRO B 1 327 ? 6.53416 -18.36923 40.71546 1.000 62.49336 327 PRO B CA 1
ATOM 13384 C C . PRO B 1 327 ? 6.63148 -17.12166 39.84890 1.000 58.31702 327 PRO B C 1
ATOM 13385 O O . PRO B 1 327 ? 7.72660 -16.67468 39.50129 1.000 58.16742 327 PRO B O 1
ATOM 13396 N N . THR B 1 328 ? 5.47626 -16.56516 39.49594 1.000 60.23459 328 THR B N 1
ATOM 13397 C CA . THR B 1 328 ? 5.40179 -15.35711 38.68134 1.000 55.82178 328 THR B CA 1
ATOM 13398 C C . THR B 1 328 ? 5.23654 -14.16739 39.61984 1.000 53.04984 328 THR B C 1
ATOM 13399 O O . THR B 1 328 ? 4.17480 -13.98497 40.22443 1.000 58.55114 328 THR B O 1
ATOM 13410 N N . GLU B 1 329 ? 6.29445 -13.36365 39.74395 1.000 52.19666 329 GLU B N 1
ATOM 13411 C CA . GLU B 1 329 ? 6.27783 -12.25745 40.69368 1.000 51.97267 329 GLU B CA 1
ATOM 13412 C C . GLU B 1 329 ? 5.21556 -11.22611 40.33809 1.000 57.57667 329 GLU B C 1
ATOM 13413 O O . GLU B 1 329 ? 4.68982 -10.54571 41.22729 1.000 55.10209 329 GLU B O 1
ATOM 13425 N N . SER B 1 330 ? 4.88448 -11.09806 39.05482 1.000 58.62763 330 SER B N 1
ATOM 13426 C CA . SER B 1 330 ? 3.88322 -10.14451 38.60299 1.000 53.34817 330 SER B CA 1
ATOM 13427 C C . SER B 1 330 ? 3.00547 -10.78851 37.54213 1.000 51.32738 330 SER B C 1
ATOM 13428 O O . SER B 1 330 ? 3.42396 -11.71888 36.84802 1.000 48.36271 330 SER B O 1
ATOM 13436 N N . VAL B 1 331 ? 1.78133 -10.26971 37.41701 1.000 44.98761 331 VAL B N 1
ATOM 13437 C CA . VAL B 1 331 ? 0.85946 -10.77932 36.40740 1.000 51.94098 331 VAL B CA 1
ATOM 13438 C C . VAL B 1 331 ? 1.43097 -10.56617 35.01183 1.000 48.60374 331 VAL B C 1
ATOM 13439 O O . VAL B 1 331 ? 1.26697 -11.41024 34.12259 1.000 43.38749 331 VAL B O 1
ATOM 13452 N N . SER B 1 332 ? 2.10796 -9.43546 34.79590 1.000 45.97296 332 SER B N 1
ATOM 13453 C CA . SER B 1 332 ? 2.68211 -9.15647 33.48377 1.000 46.22454 332 SER B CA 1
ATOM 13454 C C . SER B 1 332 ? 3.66690 -10.24319 33.07314 1.000 46.72477 332 SER B C 1
ATOM 13455 O O . SER B 1 332 ? 3.73901 -10.61441 31.89538 1.000 45.54801 332 SER B O 1
ATOM 13463 N N . LEU B 1 333 ? 4.44504 -10.75819 34.02697 1.000 48.06822 333 LEU B N 1
ATOM 13464 C CA . LEU B 1 333 ? 5.32858 -11.87730 33.72058 1.000 45.67218 333 LEU B CA 1
ATOM 13465 C C . LEU B 1 333 ? 4.52518 -13.11639 33.34827 1.000 44.27634 333 LEU B C 1
ATOM 13466 O O . LEU B 1 333 ? 4.87138 -13.83089 32.40068 1.000 46.87627 333 LEU B O 1
ATOM 13482 N N . TYR B 1 334 ? 3.43905 -13.38005 34.07652 1.000 43.03424 334 TYR B N 1
ATOM 13483 C CA . TYR B 1 334 ? 2.59266 -14.52452 33.75749 1.000 47.22840 334 TYR B CA 1
ATOM 13484 C C . TYR B 1 334 ? 1.98840 -14.39036 32.36445 1.000 49.17349 334 TYR B C 1
ATOM 13485 O O . TYR B 1 334 ? 1.96034 -15.35960 31.59705 1.000 47.31418 334 TYR B O 1
ATOM 13503 N N . GLN B 1 335 ? 1.51461 -13.19294 32.01291 1.000 47.92632 335 GLN B N 1
ATOM 13504 C CA . GLN B 1 335 ? 0.87951 -13.00763 30.71162 1.000 50.43922 335 GLN B CA 1
ATOM 13505 C C . GLN B 1 335 ? 1.85829 -13.26663 29.57254 1.000 43.24586 335 GLN B C 1
ATOM 13506 O O . GLN B 1 335 ? 1.51183 -13.92427 28.58413 1.000 49.24457 335 GLN B O 1
ATOM 13520 N N . GLN B 1 336 ? 3.08631 -12.75718 29.69018 1.000 42.71557 336 GLN B N 1
ATOM 13521 C CA . GLN B 1 336 ? 4.06415 -12.94123 28.62247 1.000 52.03659 336 GLN B CA 1
ATOM 13522 C C . GLN B 1 336 ? 4.39867 -14.41518 28.42712 1.000 59.77641 336 GLN B C 1
ATOM 13523 O O . GLN B 1 336 ? 4.52306 -14.88650 27.29031 1.000 59.65309 336 GLN B O 1
ATOM 13537 N N . ILE B 1 337 ? 4.55693 -15.15724 29.52536 1.000 56.23124 337 ILE B N 1
ATOM 13538 C CA . ILE B 1 337 ? 4.87089 -16.58039 29.42557 1.000 57.45431 337 ILE B CA 1
ATOM 13539 C C . ILE B 1 337 ? 3.74943 -17.31772 28.70395 1.000 55.87818 337 ILE B C 1
ATOM 13540 O O . ILE B 1 337 ? 3.98605 -18.06452 27.74696 1.000 57.47430 337 ILE B O 1
ATOM 13556 N N . VAL B 1 338 ? 2.50728 -17.10465 29.14105 1.000 55.52949 338 VAL B N 1
ATOM 13557 C CA . VAL B 1 338 ? 1.37887 -17.77949 28.50753 1.000 59.40732 338 VAL B CA 1
ATOM 13558 C C . VAL B 1 338 ? 1.28571 -17.38602 27.03908 1.000 61.64229 338 VAL B C 1
ATOM 13559 O O . VAL B 1 338 ? 0.95301 -18.21017 26.17854 1.000 57.68178 338 VAL B O 1
ATOM 13572 N N . GLY B 1 339 ? 1.58628 -16.12542 26.72763 1.000 57.45112 339 GLY B N 1
ATOM 13573 C CA . GLY B 1 339 ? 1.48909 -15.64250 25.36159 1.000 64.62908 339 GLY B CA 1
ATOM 13574 C C . GLY B 1 339 ? 2.43118 -16.32042 24.39019 1.000 65.69533 339 GLY B C 1
ATOM 13575 O O . GLY B 1 339 ? 2.25372 -16.16893 23.17543 1.000 66.33675 339 GLY B O 1
ATOM 13579 N N . ARG B 1 340 ? 3.42547 -17.05675 24.88998 1.000 67.24951 340 ARG B N 1
ATOM 13580 C CA . ARG B 1 340 ? 4.36782 -17.72855 24.00309 1.000 69.29955 340 ARG B CA 1
ATOM 13581 C C . ARG B 1 340 ? 3.68574 -18.80536 23.16725 1.000 64.14879 340 ARG B C 1
ATOM 13582 O O . ARG B 1 340 ? 4.08314 -19.03896 22.02007 1.000 64.51420 340 ARG B O 1
ATOM 13603 N N . GLY B 1 341 ? 2.66984 -19.46866 23.71619 1.000 63.82773 341 GLY B N 1
ATOM 13604 C CA . GLY B 1 341 ? 1.98508 -20.52757 23.00136 1.000 70.68512 341 GLY B CA 1
ATOM 13605 C C . GLY B 1 341 ? 0.62696 -20.14400 22.45092 1.000 66.43613 341 GLY B C 1
ATOM 13606 O O . GLY B 1 341 ? -0.17121 -21.01923 22.10238 1.000 66.76248 341 GLY B O 1
ATOM 13610 N N . LEU B 1 342 ? 0.34272 -18.84694 22.36993 1.000 65.96920 342 LEU B N 1
ATOM 13611 C CA . LEU B 1 342 ? -0.94054 -18.37340 21.87011 1.000 67.57616 342 LEU B CA 1
ATOM 13612 C C . LEU B 1 342 ? -0.89832 -17.97460 20.39924 1.000 65.05631 342 LEU B C 1
ATOM 13613 O O . LEU B 1 342 ? -1.91323 -17.50827 19.87183 1.000 65.24197 342 LEU B O 1
ATOM 13629 N N . ARG B 1 343 ? 0.23788 -18.15295 19.72395 1.000 64.76098 343 ARG B N 1
ATOM 13630 C CA . ARG B 1 343 ? 0.31240 -17.86321 18.29768 1.000 69.00137 343 ARG B CA 1
ATOM 13631 C C . ARG B 1 343 ? -0.79305 -18.60398 17.55284 1.000 65.77947 343 ARG B C 1
ATOM 13632 O O . ARG B 1 343 ? -1.22400 -19.68858 17.95497 1.000 62.30638 343 ARG B O 1
ATOM 13653 N N . LEU B 1 344 ? -1.26377 -18.00377 16.46199 1.000 74.28906 344 LEU B N 1
ATOM 13654 C CA . LEU B 1 344 ? -2.25613 -18.64866 15.61302 1.000 68.43055 344 LEU B CA 1
ATOM 13655 C C . LEU B 1 344 ? -1.59184 -19.70054 14.73315 1.000 67.09812 344 LEU B C 1
ATOM 13656 O O . LEU B 1 344 ? -0.53019 -19.46388 14.14948 1.000 66.77859 344 LEU B O 1
ATOM 13672 N N . ALA B 1 345 ? -2.22649 -20.87004 14.63683 1.000 66.89822 345 ALA B N 1
ATOM 13673 C CA . ALA B 1 345 ? -1.68795 -21.96355 13.84821 1.000 68.51650 345 ALA B CA 1
ATOM 13674 C C . ALA B 1 345 ? -2.82337 -22.80110 13.28462 1.000 67.93078 345 ALA B C 1
ATOM 13675 O O . ALA B 1 345 ? -3.85063 -22.96835 13.95816 1.000 71.73803 345 ALA B O 1
ATOM 13682 N N . PRO B 1 346 ? -2.67647 -23.33274 12.07010 1.000 72.01608 346 PRO B N 1
ATOM 13683 C CA . PRO B 1 346 ? -3.73515 -24.18687 11.50937 1.000 76.00714 346 PRO B CA 1
ATOM 13684 C C . PRO B 1 346 ? -3.88224 -25.47119 12.31356 1.000 76.13109 346 PRO B C 1
ATOM 13685 O O . PRO B 1 346 ? -2.91029 -26.19547 12.53779 1.000 79.75231 346 PRO B O 1
ATOM 13696 N N . GLY B 1 347 ? -5.11127 -25.74727 12.74798 1.000 81.79396 347 GLY B N 1
ATOM 13697 C CA . GLY B 1 347 ? -5.40824 -26.90713 13.55479 1.000 77.98329 347 GLY B CA 1
ATOM 13698 C C . GLY B 1 347 ? -5.28426 -26.69081 15.04791 1.000 82.77309 347 GLY B C 1
ATOM 13699 O O . GLY B 1 347 ? -5.90429 -27.43031 15.82119 1.000 86.24206 347 GLY B O 1
ATOM 13703 N N . LYS B 1 348 ? -4.51151 -25.69449 15.47278 1.000 79.37833 348 LYS B N 1
ATOM 13704 C CA . LYS B 1 348 ? -4.35108 -25.38272 16.88936 1.000 75.37455 348 LYS B CA 1
ATOM 13705 C C . LYS B 1 348 ? -5.63716 -24.75719 17.41405 1.000 81.78604 348 LYS B C 1
ATOM 13706 O O . LYS B 1 348 ? -5.94904 -23.60411 17.09872 1.000 80.91181 348 LYS B O 1
ATOM 13725 N N . THR B 1 349 ? -6.39015 -25.51440 18.21149 1.000 84.23335 349 THR B N 1
ATOM 13726 C CA . THR B 1 349 ? -7.64616 -25.01923 18.75704 1.000 83.19710 349 THR B CA 1
ATOM 13727 C C . THR B 1 349 ? -7.48595 -24.35562 20.11756 1.000 80.67165 349 THR B C 1
ATOM 13728 O O . THR B 1 349 ? -8.32465 -23.52519 20.48687 1.000 73.52441 349 THR B O 1
ATOM 13739 N N . ASP B 1 350 ? -6.44154 -24.69542 20.86890 1.000 89.79971 350 ASP B N 1
ATOM 13740 C CA . ASP B 1 350 ? -6.23009 -24.09999 22.18074 1.000 82.13227 350 ASP B CA 1
ATOM 13741 C C . ASP B 1 350 ? -4.80094 -24.37111 22.62795 1.000 86.36683 350 ASP B C 1
ATOM 13742 O O . ASP B 1 350 ? -4.05795 -25.12235 21.99209 1.000 79.84175 350 ASP B O 1
ATOM 13751 N N . CYS B 1 351 ? -4.42601 -23.73265 23.73326 1.000 89.89953 351 CYS B N 1
ATOM 13752 C CA . CYS B 1 351 ? -3.15689 -23.96962 24.40616 1.000 84.31031 351 CYS B CA 1
ATOM 13753 C C . CYS B 1 351 ? -3.44575 -24.39854 25.83700 1.000 83.20987 351 CYS B C 1
ATOM 13754 O O . CYS B 1 351 ? -4.21927 -23.73984 26.54051 1.000 81.72734 351 CYS B O 1
ATOM 13762 N N . LEU B 1 352 ? -2.83482 -25.50103 26.26263 1.000 86.15693 352 LEU B N 1
ATOM 13763 C CA . LEU B 1 352 ? -3.00267 -25.99862 27.62199 1.000 85.69996 352 LEU B CA 1
ATOM 13764 C C . LEU B 1 352 ? -1.98656 -25.31537 28.52844 1.000 85.25018 352 LEU B C 1
ATOM 13765 O O . LEU B 1 352 ? -0.77941 -25.36116 28.26491 1.000 79.85519 352 LEU B O 1
ATOM 13781 N N . ILE B 1 353 ? -2.47753 -24.68085 29.58855 1.000 90.55129 353 ILE B N 1
ATOM 13782 C CA . ILE B 1 353 ? -1.64299 -24.00631 30.57524 1.000 90.42635 353 ILE B CA 1
ATOM 13783 C C . ILE B 1 353 ? -1.68760 -24.82995 31.85476 1.000 86.29125 353 ILE B C 1
ATOM 13784 O O . ILE B 1 353 ? -2.76586 -25.06491 32.41402 1.000 89.43713 353 ILE B O 1
ATOM 13800 N N . LEU B 1 354 ? -0.52074 -25.27152 32.31628 1.000 92.75219 354 LEU B N 1
ATOM 13801 C CA . LEU B 1 354 ? -0.40114 -26.08376 33.52294 1.000 86.69546 354 LEU B CA 1
ATOM 13802 C C . LEU B 1 354 ? 0.55091 -25.37724 34.47844 1.000 89.30243 354 LEU B C 1
ATOM 13803 O O . LEU B 1 354 ? 1.75763 -25.31055 34.22355 1.000 84.88448 354 LEU B O 1
ATOM 13819 N N . ASP B 1 355 ? 0.01242 -24.85488 35.57493 1.000 87.87955 355 ASP B N 1
ATOM 13820 C CA . ASP B 1 355 ? 0.79313 -24.12488 36.56329 1.000 87.84680 355 ASP B CA 1
ATOM 13821 C C . ASP B 1 355 ? 0.99628 -24.99356 37.79582 1.000 86.24472 355 ASP B C 1
ATOM 13822 O O . ASP B 1 355 ? 0.04143 -25.59082 38.30513 1.000 89.43060 355 ASP B O 1
ATOM 13831 N N . TYR B 1 356 ? 2.23864 -25.05934 38.26799 1.000 86.46196 356 TYR B N 1
ATOM 13832 C CA . TYR B 1 356 ? 2.60059 -25.79762 39.47250 1.000 87.41445 356 TYR B CA 1
ATOM 13833 C C . TYR B 1 356 ? 3.39401 -24.90489 40.41932 1.000 89.73099 356 TYR B C 1
ATOM 13834 O O . TYR B 1 356 ? 4.43523 -25.28977 40.95638 1.000 86.99548 356 TYR B O 1
ATOM 13852 N N . ALA B 1 357 ? 2.91268 -23.67629 40.61993 1.000 83.07643 357 ALA B N 1
ATOM 13853 C CA . ALA B 1 357 ? 3.56777 -22.75100 41.53516 1.000 73.01806 357 ALA B CA 1
ATOM 13854 C C . ALA B 1 357 ? 2.57297 -21.95007 42.36656 1.000 74.03858 357 ALA B C 1
ATOM 13855 O O . ALA B 1 357 ? 2.98838 -21.02490 43.07663 1.000 72.69845 357 ALA B O 1
ATOM 13862 N N . GLY B 1 358 ? 1.28292 -22.26909 42.30334 1.000 86.55578 358 GLY B N 1
ATOM 13863 C CA . GLY B 1 358 ? 0.28052 -21.51877 43.02742 1.000 78.45042 358 GLY B CA 1
ATOM 13864 C C . GLY B 1 358 ? -0.13149 -20.21248 42.38935 1.000 79.70052 358 GLY B C 1
ATOM 13865 O O . GLY B 1 358 ? -0.76189 -19.38808 43.06060 1.000 78.68728 358 GLY B O 1
ATOM 13869 N N . ASN B 1 359 ? 0.20346 -19.99324 41.12426 1.000 84.67752 359 ASN B N 1
ATOM 13870 C CA . ASN B 1 359 ? -0.13376 -18.73479 40.46111 1.000 80.11702 359 ASN B CA 1
ATOM 13871 C C . ASN B 1 359 ? -1.64823 -18.62404 40.29674 1.000 82.30661 359 ASN B C 1
ATOM 13872 O O . ASN B 1 359 ? -2.29361 -19.59584 39.88441 1.000 82.79405 359 ASN B O 1
ATOM 13883 N N . PRO B 1 360 ? -2.25586 -17.46473 40.61903 1.000 81.25770 360 PRO B N 1
ATOM 13884 C CA . PRO B 1 360 ? -3.71090 -17.41459 40.86812 1.000 86.34104 360 PRO B CA 1
ATOM 13885 C C . PRO B 1 360 ? -4.56430 -17.07378 39.64436 1.000 89.07949 360 PRO B C 1
ATOM 13886 O O . PRO B 1 360 ? -5.32870 -16.10323 39.64492 1.000 98.38139 360 PRO B O 1
ATOM 13897 N N . HIS B 1 361 ? -4.46454 -17.89177 38.60242 1.000 89.57938 361 HIS B N 1
ATOM 13898 C CA . HIS B 1 361 ? -5.39841 -17.85578 37.47273 1.000 98.42112 361 HIS B CA 1
ATOM 13899 C C . HIS B 1 361 ? -5.68843 -16.41815 37.03130 1.000 89.77833 361 HIS B C 1
ATOM 13900 O O . HIS B 1 361 ? -6.82267 -15.93823 37.07438 1.000 90.31553 361 HIS B O 1
ATOM 13914 N N . ASP B 1 362 ? -4.63819 -15.73002 36.59124 1.000 87.10403 362 ASP B N 1
ATOM 13915 C CA . ASP B 1 362 ? -4.67468 -14.27600 36.44779 1.000 79.22995 362 ASP B CA 1
ATOM 13916 C C . ASP B 1 362 ? -4.12636 -13.82835 35.09837 1.000 72.88047 362 ASP B C 1
ATOM 13917 O O . ASP B 1 362 ? -3.27590 -12.93985 35.01149 1.000 68.01646 362 ASP B O 1
ATOM 13926 N N . LEU B 1 363 ? -4.60975 -14.43381 34.01260 1.000 72.16192 363 LEU B N 1
ATOM 13927 C CA . LEU B 1 363 ? -4.16432 -13.99510 32.69328 1.000 68.57197 363 LEU B CA 1
ATOM 13928 C C . LEU B 1 363 ? -4.65892 -12.58598 32.38142 1.000 61.47085 363 LEU B C 1
ATOM 13929 O O . LEU B 1 363 ? -3.92548 -11.78168 31.79496 1.000 55.28028 363 LEU B O 1
ATOM 13945 N N . TYR B 1 364 ? -5.89661 -12.26827 32.75791 1.000 59.38053 364 TYR B N 1
ATOM 13946 C CA . TYR B 1 364 ? -6.48079 -10.96020 32.49487 1.000 62.92017 364 TYR B CA 1
ATOM 13947 C C . TYR B 1 364 ? -6.53438 -10.08162 33.73971 1.000 61.35603 364 TYR B C 1
ATOM 13948 O O . TYR B 1 364 ? -7.23165 -9.06196 33.73781 1.000 55.62415 364 TYR B O 1
ATOM 13966 N N . ALA B 1 365 ? -5.81875 -10.45136 34.79844 1.000 61.93344 365 ALA B N 1
ATOM 13967 C CA . ALA B 1 365 ? -5.85384 -9.67545 36.02586 1.000 54.24484 365 ALA B CA 1
ATOM 13968 C C . ALA B 1 365 ? -5.09281 -8.36221 35.85318 1.000 47.70478 365 ALA B C 1
ATOM 13969 O O . ALA B 1 365 ? -4.09239 -8.30356 35.13304 1.000 47.91826 365 ALA B O 1
ATOM 13976 N N . PRO B 1 366 ? -5.53970 -7.29628 36.51348 1.000 49.03630 366 PRO B N 1
ATOM 13977 C CA . PRO B 1 366 ? -4.85559 -6.00666 36.36610 1.000 47.68178 366 PRO B CA 1
ATOM 13978 C C . PRO B 1 366 ? -3.45324 -6.03362 36.95269 1.000 47.73078 366 PRO B C 1
ATOM 13979 O O . PRO B 1 366 ? -3.15791 -6.76966 37.89780 1.000 47.52671 366 PRO B O 1
ATOM 13990 N N . GLU B 1 367 ? -2.58259 -5.21106 36.37338 1.000 40.27839 367 GLU B N 1
ATOM 13991 C CA . GLU B 1 367 ? -1.21717 -5.04257 36.85371 1.000 41.37553 367 GLU B CA 1
ATOM 13992 C C . GLU B 1 367 ? -1.16762 -3.82788 37.77265 1.000 41.90346 367 GLU B C 1
ATOM 13993 O O . GLU B 1 367 ? -1.39224 -2.69643 37.32801 1.000 34.52428 367 GLU B O 1
ATOM 14005 N N . VAL B 1 368 ? -0.87284 -4.06406 39.05215 1.000 38.00389 368 VAL B N 1
ATOM 14006 C CA . VAL B 1 368 ? -0.72852 -2.95240 39.98533 1.000 37.84347 368 VAL B CA 1
ATOM 14007 C C . VAL B 1 368 ? 0.48157 -2.10467 39.61738 1.000 38.51646 368 VAL B C 1
ATOM 14008 O O . VAL B 1 368 ? 0.47253 -0.88218 39.80691 1.000 41.46917 368 VAL B O 1
ATOM 14021 N N . GLY B 1 369 ? 1.54035 -2.72767 39.10592 1.000 36.50506 369 GLY B N 1
ATOM 14022 C CA . GLY B 1 369 ? 2.69840 -1.99260 38.64456 1.000 32.95088 369 GLY B CA 1
ATOM 14023 C C . GLY B 1 369 ? 3.69809 -1.61365 39.71120 1.000 37.60024 369 GLY B C 1
ATOM 14024 O O . GLY B 1 369 ? 4.60949 -0.82750 39.42844 1.000 38.70909 369 GLY B O 1
ATOM 14028 N N . THR B 1 370 ? 3.55285 -2.12906 40.92644 1.000 38.73838 370 THR B N 1
ATOM 14029 C CA . THR B 1 370 ? 4.50293 -1.91627 42.00478 1.000 37.93861 370 THR B CA 1
ATOM 14030 C C . THR B 1 370 ? 4.79201 -3.24662 42.68156 1.000 34.21602 370 THR B C 1
ATOM 14031 O O . THR B 1 370 ? 3.96055 -4.15994 42.63708 1.000 33.00454 370 THR B O 1
ATOM 14042 N N . PRO B 1 371 ? 5.96068 -3.39188 43.30746 1.000 39.74197 371 PRO B N 1
ATOM 14043 C CA . PRO B 1 371 ? 6.24050 -4.63402 44.04130 1.000 38.60690 371 PRO B CA 1
ATOM 14044 C C . PRO B 1 371 ? 5.19625 -4.86792 45.12347 1.000 34.29567 371 PRO B C 1
ATOM 14045 O O . PRO B 1 371 ? 4.79434 -3.94379 45.83435 1.000 38.33009 371 PRO B O 1
ATOM 14056 N N . LYS B 1 372 ? 4.75943 -6.12394 45.24621 1.000 40.88493 372 LYS B N 1
ATOM 14057 C CA . LYS B 1 372 ? 3.70298 -6.44322 46.20224 1.000 51.22558 372 LYS B CA 1
ATOM 14058 C C . LYS B 1 372 ? 4.17693 -6.26272 47.64071 1.000 43.87513 372 LYS B C 1
ATOM 14059 O O . LYS B 1 372 ? 3.40276 -5.83126 48.50325 1.000 52.41208 372 LYS B O 1
ATOM 14078 N N . GLY B 1 373 ? 5.43463 -6.59324 47.92260 1.000 47.89417 373 GLY B N 1
ATOM 14079 C CA . GLY B 1 373 ? 5.94146 -6.51292 49.27869 1.000 58.90092 373 GLY B CA 1
ATOM 14080 C C . GLY B 1 373 ? 5.71603 -7.78910 50.06258 1.000 61.57950 373 GLY B C 1
ATOM 14081 O O . GLY B 1 373 ? 6.66409 -8.53266 50.33258 1.000 69.50852 373 GLY B O 1
ATOM 14085 N N . LYS B 1 374 ? 4.46596 -8.05495 50.43257 1.000 63.03003 374 LYS B N 1
ATOM 14086 C CA . LYS B 1 374 ? 4.08998 -9.29365 51.10129 1.000 60.58370 374 LYS B CA 1
ATOM 14087 C C . LYS B 1 374 ? 3.38334 -10.19922 50.09854 1.000 62.74622 374 LYS B C 1
ATOM 14088 O O . LYS B 1 374 ? 2.48279 -9.75396 49.37689 1.000 60.15404 374 LYS B O 1
ATOM 14107 N N . SER B 1 375 ? 3.78932 -11.47150 50.06510 1.000 63.12543 375 SER B N 1
ATOM 14108 C CA . SER B 1 375 ? 3.29699 -12.40063 49.05424 1.000 62.87662 375 SER B CA 1
ATOM 14109 C C . SER B 1 375 ? 1.79021 -12.60470 49.12292 1.000 61.94833 375 SER B C 1
ATOM 14110 O O . SER B 1 375 ? 1.19197 -13.04414 48.13452 1.000 69.04746 375 SER B O 1
ATOM 14118 N N . ASP B 1 376 ? 1.16646 -12.30622 50.25793 1.000 61.62540 376 ASP B N 1
ATOM 14119 C CA . ASP B 1 376 ? -0.26824 -12.49081 50.42491 1.000 64.80765 376 ASP B CA 1
ATOM 14120 C C . ASP B 1 376 ? -1.08451 -11.30196 49.93219 1.000 60.89021 376 ASP B C 1
ATOM 14121 O O . ASP B 1 376 ? -2.31702 -11.34722 50.00179 1.000 59.87053 376 ASP B O 1
ATOM 14130 N N . ASN B 1 377 ? -0.43898 -10.24498 49.44620 1.000 55.32397 377 ASN B N 1
ATOM 14131 C CA . ASN B 1 377 ? -1.16436 -9.08016 48.95812 1.000 53.81007 377 ASN B CA 1
ATOM 14132 C C . ASN B 1 377 ? -1.82264 -9.37790 47.61407 1.000 49.90604 377 ASN B C 1
ATOM 14133 O O . ASN B 1 377 ? -1.29466 -10.12910 46.78868 1.000 54.94115 377 ASN B O 1
ATOM 14144 N N . VAL B 1 378 ? -2.98940 -8.77499 47.40108 1.000 51.19385 378 VAL B N 1
ATOM 14145 C CA . VAL B 1 378 ? -3.77200 -8.99658 46.18730 1.000 51.82779 378 VAL B CA 1
ATOM 14146 C C . VAL B 1 378 ? -4.20798 -7.65265 45.61570 1.000 49.17904 378 VAL B C 1
ATOM 14147 O O . VAL B 1 378 ? -4.31337 -6.66917 46.36357 1.000 46.14138 378 VAL B O 1
ATOM 14160 N N . PRO B 1 379 ? -4.46752 -7.55684 44.31122 1.000 52.54860 379 PRO B N 1
ATOM 14161 C CA . PRO B 1 379 ? -4.99037 -6.29860 43.76311 1.000 45.39526 379 PRO B CA 1
ATOM 14162 C C . PRO B 1 379 ? -6.36278 -5.98291 44.33679 1.000 44.10310 379 PRO B C 1
ATOM 14163 O O . PRO B 1 379 ? -7.22131 -6.85830 44.46340 1.000 48.18376 379 PRO B O 1
ATOM 14174 N N . VAL B 1 380 ? -6.56373 -4.71157 44.68351 1.000 44.50532 380 VAL B N 1
ATOM 14175 C CA . VAL B 1 380 ? -7.83497 -4.22620 45.20310 1.000 44.01508 380 VAL B CA 1
ATOM 14176 C C . VAL B 1 380 ? -8.16305 -2.91319 44.50756 1.000 41.03287 380 VAL B C 1
ATOM 14177 O O . VAL B 1 380 ? -7.27998 -2.19697 44.03163 1.000 42.67817 380 VAL B O 1
ATOM 14190 N N . GLN B 1 381 ? -9.45368 -2.59874 44.45627 1.000 43.50390 381 GLN B N 1
ATOM 14191 C CA . GLN B 1 381 ? -9.95138 -1.39844 43.79619 1.000 40.59417 381 GLN B CA 1
ATOM 14192 C C . GLN B 1 381 ? -10.35998 -0.38502 44.85611 1.000 46.91248 381 GLN B C 1
ATOM 14193 O O . GLN B 1 381 ? -11.19510 -0.68439 45.71645 1.000 43.82847 381 GLN B O 1
ATOM 14207 N N . VAL B 1 382 ? -9.77855 0.81022 44.78544 1.000 44.08484 382 VAL B N 1
ATOM 14208 C CA . VAL B 1 382 ? -10.06839 1.89214 45.71926 1.000 44.23610 382 VAL B CA 1
ATOM 14209 C C . VAL B 1 382 ? -10.42449 3.13102 44.90931 1.000 39.68106 382 VAL B C 1
ATOM 14210 O O . VAL B 1 382 ? -9.60188 3.62191 44.12653 1.000 33.42046 382 VAL B O 1
ATOM 14223 N N . PHE B 1 383 ? -11.64456 3.63203 45.09700 1.000 37.81842 383 PHE B N 1
ATOM 14224 C CA . PHE B 1 383 ? -12.10513 4.82086 44.39234 1.000 35.21832 383 PHE B CA 1
ATOM 14225 C C . PHE B 1 383 ? -11.54537 6.07561 45.04736 1.000 36.91712 383 PHE B C 1
ATOM 14226 O O . PHE B 1 383 ? -11.49889 6.18297 46.27614 1.000 41.43620 383 PHE B O 1
ATOM 14243 N N . CYS B 1 384 ? -11.12906 7.03001 44.22560 1.000 29.47524 384 CYS B N 1
ATOM 14244 C CA . CYS B 1 384 ? -10.56156 8.26257 44.75928 1.000 28.29273 384 CYS B CA 1
ATOM 14245 C C . CYS B 1 384 ? -11.67492 9.18739 45.23609 1.000 33.62055 384 CYS B C 1
ATOM 14246 O O . CYS B 1 384 ? -12.58574 9.49957 44.45944 1.000 36.36051 384 CYS B O 1
ATOM 14253 N N . PRO B 1 385 ? -11.64254 9.64566 46.48785 1.000 34.86064 385 PRO B N 1
ATOM 14254 C CA . PRO B 1 385 ? -12.71783 10.53160 46.96280 1.000 31.78725 385 PRO B CA 1
ATOM 14255 C C . PRO B 1 385 ? -12.80138 11.84623 46.21114 1.000 37.73248 385 PRO B C 1
ATOM 14256 O O . PRO B 1 385 ? -13.85174 12.49850 46.25377 1.000 30.88788 385 PRO B O 1
ATOM 14267 N N . ALA B 1 386 ? -11.73699 12.25730 45.52313 1.000 32.94182 386 ALA B N 1
ATOM 14268 C CA . ALA B 1 386 ? -11.69771 13.57143 44.88983 1.000 36.40895 386 ALA B CA 1
ATOM 14269 C C . ALA B 1 386 ? -12.24625 13.54462 43.46379 1.000 40.86233 386 ALA B C 1
ATOM 14270 O O . ALA B 1 386 ? -13.21440 14.24511 43.15479 1.000 36.92266 386 ALA B O 1
ATOM 14277 N N . CYS B 1 387 ? -11.63870 12.74630 42.58564 1.000 42.78494 387 CYS B N 1
ATOM 14278 C CA . CYS B 1 387 ? -12.01234 12.73234 41.17815 1.000 47.02502 387 CYS B CA 1
ATOM 14279 C C . CYS B 1 387 ? -12.82100 11.51078 40.76751 1.000 38.69268 387 CYS B C 1
ATOM 14280 O O . CYS B 1 387 ? -13.33982 11.48565 39.64512 1.000 47.34325 387 CYS B O 1
ATOM 14287 N N . GLY B 1 388 ? -12.92644 10.50019 41.62557 1.000 35.23208 388 GLY B N 1
ATOM 14288 C CA . GLY B 1 388 ? -13.70722 9.31929 41.33226 1.000 30.78018 388 GLY B CA 1
ATOM 14289 C C . GLY B 1 388 ? -12.97582 8.20785 40.61272 1.000 33.99942 388 GLY B C 1
ATOM 14290 O O . GLY B 1 388 ? -13.57457 7.15034 40.37625 1.000 33.82042 388 GLY B O 1
ATOM 14294 N N . PHE B 1 389 ? -11.70657 8.39751 40.26562 1.000 33.51236 389 PHE B N 1
ATOM 14295 C CA . PHE B 1 389 ? -10.99844 7.38519 39.49550 1.000 26.99881 389 PHE B CA 1
ATOM 14296 C C . PHE B 1 389 ? -10.86495 6.09410 40.29341 1.000 37.98763 389 PHE B C 1
ATOM 14297 O O . PHE B 1 389 ? -10.63321 6.11070 41.50582 1.000 36.16668 389 PHE B O 1
ATOM 14314 N N . ALA B 1 390 ? -11.01184 4.96711 39.59916 1.000 30.99092 390 ALA B N 1
ATOM 14315 C CA . ALA B 1 390 ? -10.95286 3.64551 40.21942 1.000 32.42707 390 ALA B CA 1
ATOM 14316 C C . ALA B 1 390 ? -9.50535 3.17410 40.20513 1.000 37.52069 390 ALA B C 1
ATOM 14317 O O . ALA B 1 390 ? -9.02699 2.62598 39.20900 1.000 41.30436 390 ALA B O 1
ATOM 14324 N N . ASN B 1 391 ? -8.80747 3.38600 41.31619 1.000 35.03607 391 ASN B N 1
ATOM 14325 C CA . ASN B 1 391 ? -7.41869 2.97865 41.42972 1.000 32.77989 391 ASN B CA 1
ATOM 14326 C C . ASN B 1 391 ? -7.31326 1.47619 41.65717 1.000 37.18704 391 ASN B C 1
ATOM 14327 O O . ASN B 1 391 ? -8.25644 0.81747 42.10432 1.000 40.09857 391 ASN B O 1
ATOM 14338 N N . THR B 1 392 ? -6.13384 0.93964 41.34855 1.000 38.00162 392 THR B N 1
ATOM 14339 C CA . THR B 1 392 ? -5.80657 -0.46059 41.59629 1.000 37.64729 392 THR B CA 1
ATOM 14340 C C . THR B 1 392 ? -4.53394 -0.49983 42.42930 1.000 43.19546 392 THR B C 1
ATOM 14341 O O . THR B 1 392 ? -3.45315 -0.15799 41.93717 1.000 40.07054 392 THR B O 1
ATOM 14352 N N . PHE B 1 393 ? -4.66724 -0.91367 43.68343 1.000 37.91198 393 PHE B N 1
ATOM 14353 C CA . PHE B 1 393 ? -3.57043 -0.97995 44.63217 1.000 38.81946 393 PHE B CA 1
ATOM 14354 C C . PHE B 1 393 ? -3.42736 -2.40656 45.14843 1.000 37.58521 393 PHE B C 1
ATOM 14355 O O . PHE B 1 393 ? -4.28799 -3.26315 44.92851 1.000 38.76214 393 PHE B O 1
ATOM 14372 N N . TRP B 1 394 ? -2.31642 -2.65527 45.83778 1.000 40.20752 394 TRP B N 1
ATOM 14373 C CA . TRP B 1 394 ? -2.16413 -3.86791 46.62727 1.000 39.69295 394 TRP B CA 1
ATOM 14374 C C . TRP B 1 394 ? -2.99052 -3.75083 47.90300 1.000 39.55482 394 TRP B C 1
ATOM 14375 O O . TRP B 1 394 ? -3.15265 -2.66288 48.46367 1.000 32.98410 394 TRP B O 1
ATOM 14396 N N . GLY B 1 395 ? -3.51777 -4.88052 48.36009 1.000 42.59759 395 GLY B N 1
ATOM 14397 C CA . GLY B 1 395 ? -4.31646 -4.86117 49.57098 1.000 45.37860 395 GLY B CA 1
ATOM 14398 C C . GLY B 1 395 ? -4.66162 -6.26054 50.02522 1.000 50.17029 395 GLY B C 1
ATOM 14399 O O . GLY B 1 395 ? -4.23536 -7.25692 49.43587 1.000 45.70689 395 GLY B O 1
ATOM 14403 N N . LYS B 1 396 ? -5.44051 -6.31497 51.10208 1.000 54.02285 396 LYS B N 1
ATOM 14404 C CA . LYS B 1 396 ? -5.93135 -7.55873 51.67445 1.000 59.91433 396 LYS B CA 1
ATOM 14405 C C . LYS B 1 396 ? -7.45054 -7.51129 51.73840 1.000 63.29065 396 LYS B C 1
ATOM 14406 O O . LYS B 1 396 ? -8.03347 -6.49042 52.11777 1.000 61.16424 396 LYS B O 1
ATOM 14425 N N . THR B 1 397 ? -8.08693 -8.61882 51.36843 1.000 76.99231 397 THR B N 1
ATOM 14426 C CA . THR B 1 397 ? -9.53677 -8.72477 51.36732 1.000 80.80846 397 THR B CA 1
ATOM 14427 C C . THR B 1 397 ? -9.95169 -10.00697 52.07477 1.000 83.61272 397 THR B C 1
ATOM 14428 O O . THR B 1 397 ? -9.15752 -10.93650 52.24079 1.000 88.02105 397 THR B O 1
ATOM 14439 N N . THR B 1 398 ? -11.20870 -10.03804 52.50359 1.000 82.17551 398 THR B N 1
ATOM 14440 C CA . THR B 1 398 ? -11.80454 -11.24252 53.05624 1.000 84.11783 398 THR B CA 1
ATOM 14441 C C . THR B 1 398 ? -12.42080 -12.07775 51.93698 1.000 88.62155 398 THR B C 1
ATOM 14442 O O . THR B 1 398 ? -12.57753 -11.62527 50.80143 1.000 85.55975 398 THR B O 1
ATOM 14453 N N . ALA B 1 399 ? -12.79558 -13.31383 52.27405 1.000 85.63422 399 ALA B N 1
ATOM 14454 C CA . ALA B 1 399 ? -13.55837 -14.11682 51.32521 1.000 82.94154 399 ALA B CA 1
ATOM 14455 C C . ALA B 1 399 ? -14.83115 -13.39175 50.91181 1.000 87.98156 399 ALA B C 1
ATOM 14456 O O . ALA B 1 399 ? -15.34641 -13.61012 49.80955 1.000 91.34252 399 ALA B O 1
ATOM 14463 N N . ASP B 1 400 ? -15.34360 -12.52035 51.78281 1.000 88.95150 400 ASP B N 1
ATOM 14464 C CA . ASP B 1 400 ? -16.48242 -11.67643 51.44908 1.000 90.14470 400 ASP B CA 1
ATOM 14465 C C . ASP B 1 400 ? -16.14955 -10.64834 50.37677 1.000 85.65401 400 ASP B C 1
ATOM 14466 O O . ASP B 1 400 ? -17.06689 -10.07821 49.77749 1.000 85.67461 400 ASP B O 1
ATOM 14475 N N . GLY B 1 401 ? -14.86827 -10.40474 50.11587 1.000 85.56363 401 GLY B N 1
ATOM 14476 C CA . GLY B 1 401 ? -14.47435 -9.32394 49.23915 1.000 83.98254 401 GLY B CA 1
ATOM 14477 C C . GLY B 1 401 ? -14.42375 -7.96764 49.90089 1.000 78.20532 401 GLY B C 1
ATOM 14478 O O . GLY B 1 401 ? -14.34441 -6.95349 49.19731 1.000 76.18643 401 GLY B O 1
ATOM 14482 N N . THR B 1 402 ? -14.46686 -7.91732 51.22978 1.000 77.92395 402 THR B N 1
ATOM 14483 C CA . THR B 1 402 ? -14.47291 -6.66224 51.96739 1.000 74.69676 402 THR B CA 1
ATOM 14484 C C . THR B 1 402 ? -13.04895 -6.29342 52.36432 1.000 70.41782 402 THR B C 1
ATOM 14485 O O . THR B 1 402 ? -12.32025 -7.11231 52.93372 1.000 71.72783 402 THR B O 1
ATOM 14496 N N . LEU B 1 403 ? -12.66495 -5.05698 52.06452 1.000 65.42157 403 LEU B N 1
ATOM 14497 C CA . LEU B 1 403 ? -11.28667 -4.62178 52.23738 1.000 63.12075 403 LEU B CA 1
ATOM 14498 C C . LEU B 1 403 ? -10.89602 -4.59264 53.70927 1.000 63.73516 403 LEU B C 1
ATOM 14499 O O . LEU B 1 403 ? -11.65113 -4.10499 54.55590 1.000 66.31365 403 LEU B O 1
ATOM 14515 N N . ILE B 1 404 ? -9.71270 -5.11966 54.00880 1.000 57.58457 404 ILE B N 1
ATOM 14516 C CA . ILE B 1 404 ? -9.08181 -4.93522 55.30777 1.000 54.92505 404 ILE B CA 1
ATOM 14517 C C . ILE B 1 404 ? -7.99434 -3.87119 55.24697 1.000 49.18020 404 ILE B C 1
ATOM 14518 O O . ILE B 1 404 ? -7.81607 -3.10540 56.19483 1.000 39.88782 404 ILE B O 1
ATOM 14534 N N . GLU B 1 405 ? -7.25181 -3.82592 54.14200 1.000 42.62336 405 GLU B N 1
ATOM 14535 C CA . GLU B 1 405 ? -6.09974 -2.94576 54.01892 1.000 37.89934 405 GLU B CA 1
ATOM 14536 C C . GLU B 1 405 ? -5.82844 -2.66144 52.54953 1.000 37.20948 405 GLU B C 1
ATOM 14537 O O . GLU B 1 405 ? -6.11833 -3.48545 51.67903 1.000 39.04532 405 GLU B O 1
ATOM 14549 N N . HIS B 1 406 ? -5.25895 -1.48739 52.28847 1.000 28.85938 406 HIS B N 1
ATOM 14550 C CA . HIS B 1 406 ? -4.70349 -1.17261 50.98033 1.000 35.72554 406 HIS B CA 1
ATOM 14551 C C . HIS B 1 406 ? -3.49101 -0.28063 51.20050 1.000 33.13183 406 HIS B C 1
ATOM 14552 O O . HIS B 1 406 ? -3.41809 0.45901 52.18634 1.000 27.76244 406 HIS B O 1
ATOM 14566 N N . PHE B 1 407 ? -2.51845 -0.39139 50.29497 1.000 29.78251 407 PHE B N 1
ATOM 14567 C CA . PHE B 1 407 ? -1.23664 0.28502 50.44971 1.000 33.00658 407 PHE B CA 1
ATOM 14568 C C . PHE B 1 407 ? -1.03215 1.40078 49.42711 1.000 32.16137 407 PHE B C 1
ATOM 14569 O O . PHE B 1 407 ? 0.09688 1.86876 49.24698 1.000 34.09932 407 PHE B O 1
ATOM 14586 N N . GLY B 1 408 ? -2.09132 1.83766 48.75263 1.000 32.55703 408 GLY B N 1
ATOM 14587 C CA . GLY B 1 408 ? -1.95286 2.93592 47.81147 1.000 27.02365 408 GLY B CA 1
ATOM 14588 C C . GLY B 1 408 ? -1.67668 4.24521 48.53124 1.000 29.08928 408 GLY B C 1
ATOM 14589 O O . GLY B 1 408 ? -2.23843 4.52757 49.59109 1.000 29.94866 408 GLY B O 1
ATOM 14593 N N . ARG B 1 409 ? -0.80011 5.05738 47.94068 1.000 19.49146 409 ARG B N 1
ATOM 14594 C CA . ARG B 1 409 ? -0.40790 6.33032 48.53196 1.000 27.19550 409 ARG B CA 1
ATOM 14595 C C . ARG B 1 409 ? -1.00054 7.54222 47.82872 1.000 31.05308 409 ARG B C 1
ATOM 14596 O O . ARG B 1 409 ? -1.26342 8.54960 48.48931 1.000 26.86306 409 ARG B O 1
ATOM 14617 N N . ARG B 1 410 ? -1.23433 7.47067 46.52048 1.000 23.78004 410 ARG B N 1
ATOM 14618 C CA . ARG B 1 410 ? -1.77012 8.60594 45.78428 1.000 26.33441 410 ARG B CA 1
ATOM 14619 C C . ARG B 1 410 ? -2.68837 8.11243 44.67902 1.000 25.24155 410 ARG B C 1
ATOM 14620 O O . ARG B 1 410 ? -2.47177 7.04302 44.10450 1.000 29.60999 410 ARG B O 1
ATOM 14641 N N . CYS B 1 411 ? -3.71038 8.90924 44.37064 1.000 25.25054 411 CYS B N 1
ATOM 14642 C CA . CYS B 1 411 ? -4.55739 8.59270 43.22960 1.000 24.26604 411 CYS B CA 1
ATOM 14643 C C . CYS B 1 411 ? -3.72635 8.65445 41.95419 1.000 25.96243 411 CYS B C 1
ATOM 14644 O O . CYS B 1 411 ? -2.87657 9.53509 41.78949 1.000 22.87601 411 CYS B O 1
ATOM 14651 N N . GLN B 1 412 ? -3.96342 7.69564 41.06023 1.000 28.11468 412 GLN B N 1
ATOM 14652 C CA . GLN B 1 412 ? -3.19813 7.54632 39.82971 1.000 28.04896 412 GLN B CA 1
ATOM 14653 C C . GLN B 1 412 ? -3.87279 8.18263 38.61831 1.000 29.94399 412 GLN B C 1
ATOM 14654 O O . GLN B 1 412 ? -3.34567 8.07246 37.50661 1.000 29.55587 412 GLN B O 1
ATOM 14668 N N . GLY B 1 413 ? -5.01917 8.83724 38.79595 1.000 26.63539 413 GLY B N 1
ATOM 14669 C CA . GLY B 1 413 ? -5.67576 9.47835 37.67766 1.000 27.90078 413 GLY B CA 1
ATOM 14670 C C . GLY B 1 413 ? -4.99835 10.77375 37.26771 1.000 32.31511 413 GLY B C 1
ATOM 14671 O O . GLY B 1 413 ? -4.22282 11.36375 38.01582 1.000 32.69320 413 GLY B O 1
ATOM 14675 N N . TRP B 1 414 ? -5.29978 11.22086 36.04792 1.000 32.12168 414 TRP B N 1
ATOM 14676 C CA . TRP B 1 414 ? -4.77172 12.48262 35.54402 1.000 32.83312 414 TRP B CA 1
ATOM 14677 C C . TRP B 1 414 ? -5.81920 13.13816 34.65544 1.000 31.06471 414 TRP B C 1
ATOM 14678 O O . TRP B 1 414 ? -6.75608 12.48749 34.18513 1.000 35.29013 414 TRP B O 1
ATOM 14699 N N . PHE B 1 415 ? -5.65533 14.44387 34.44152 1.000 39.55296 415 PHE B N 1
ATOM 14700 C CA . PHE B 1 415 ? -6.60761 15.21874 33.65752 1.000 43.92452 415 PHE B CA 1
ATOM 14701 C C . PHE B 1 415 ? -5.86864 16.30721 32.89218 1.000 48.68402 415 PHE B C 1
ATOM 14702 O O . PHE B 1 415 ? -4.73628 16.66685 33.22287 1.000 52.24246 415 PHE B O 1
ATOM 14719 N N . GLU B 1 416 ? -6.52809 16.82742 31.85653 1.000 52.72465 416 GLU B N 1
ATOM 14720 C CA . GLU B 1 416 ? -5.97939 17.89151 31.02661 1.000 68.13844 416 GLU B CA 1
ATOM 14721 C C . GLU B 1 416 ? -7.07432 18.90021 30.71546 1.000 70.06995 416 GLU B C 1
ATOM 14722 O O . GLU B 1 416 ? -8.22196 18.52018 30.46598 1.000 62.15691 416 GLU B O 1
ATOM 14734 N N . ASP B 1 417 ? -6.71641 20.18302 30.72839 1.000 78.95048 417 ASP B N 1
ATOM 14735 C CA . ASP B 1 417 ? -7.64577 21.24824 30.39103 1.000 83.84170 417 ASP B CA 1
ATOM 14736 C C . ASP B 1 417 ? -7.42766 21.68402 28.94058 1.000 82.12589 417 ASP B C 1
ATOM 14737 O O . ASP B 1 417 ? -6.66848 21.06588 28.18707 1.000 80.85595 417 ASP B O 1
ATOM 14746 N N . ASP B 1 418 ? -8.10506 22.76409 28.54065 1.000 87.33094 418 ASP B N 1
ATOM 14747 C CA . ASP B 1 418 ? -8.05731 23.22559 27.15856 1.000 94.64727 418 ASP B CA 1
ATOM 14748 C C . ASP B 1 418 ? -6.79222 24.00798 26.82984 1.000 95.01795 418 ASP B C 1
ATOM 14749 O O . ASP B 1 418 ? -6.46316 24.15322 25.64725 1.000 95.13764 418 ASP B O 1
ATOM 14758 N N . ASP B 1 419 ? -6.08204 24.51846 27.83341 1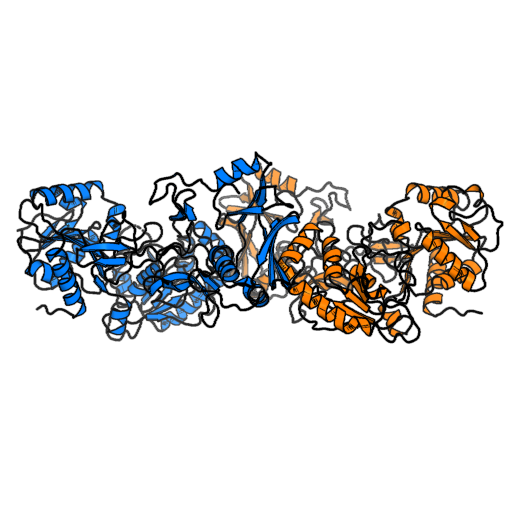.000 90.34327 419 ASP B N 1
ATOM 14759 C CA . ASP B 1 419 ? -4.79108 25.15204 27.59823 1.000 96.42127 419 ASP B CA 1
ATOM 14760 C C . ASP B 1 419 ? -3.65810 24.13853 27.51828 1.000 93.88315 419 ASP B C 1
ATOM 14761 O O . ASP B 1 419 ? -2.50040 24.53494 27.34387 1.000 95.42257 419 ASP B O 1
ATOM 14770 N N . GLY B 1 420 ? -3.96313 22.84891 27.64729 1.000 87.56856 420 GLY B N 1
ATOM 14771 C CA . GLY B 1 420 ? -2.96375 21.80835 27.58811 1.000 84.57025 420 GLY B CA 1
ATOM 14772 C C . GLY B 1 420 ? -2.33480 21.44828 28.91300 1.000 78.35506 420 GLY B C 1
ATOM 14773 O O . GLY B 1 420 ? -1.53900 20.50005 28.96230 1.000 70.41199 420 GLY B O 1
ATOM 14777 N N . HIS B 1 421 ? -2.65659 22.16841 29.98510 1.000 79.59589 421 HIS B N 1
ATOM 14778 C CA . HIS B 1 421 ? -2.10268 21.84265 31.29169 1.000 82.64605 421 HIS B CA 1
ATOM 14779 C C . HIS B 1 421 ? -2.59525 20.46981 31.72863 1.000 76.59088 421 HIS B C 1
ATOM 14780 O O . HIS B 1 421 ? -3.80190 20.24539 31.86161 1.000 76.28012 421 HIS B O 1
ATOM 14794 N N . ARG B 1 422 ? -1.65791 19.55251 31.93975 1.000 63.87163 422 ARG B N 1
ATOM 14795 C CA . ARG B 1 422 ? -1.94437 18.17215 32.30246 1.000 68.37512 422 ARG B CA 1
ATOM 14796 C C . ARG B 1 422 ? -1.34907 17.89590 33.67519 1.000 61.27980 422 ARG B C 1
ATOM 14797 O O . ARG B 1 422 ? -0.22287 18.31211 33.96512 1.000 56.60719 422 ARG B O 1
ATOM 14818 N N . GLU B 1 423 ? -2.11018 17.20761 34.52488 1.000 56.55431 423 GLU B N 1
ATOM 14819 C CA . GLU B 1 423 ? -1.69197 17.01352 35.90568 1.000 59.14675 423 GLU B CA 1
ATOM 14820 C C . GLU B 1 423 ? -2.28470 15.73485 36.47908 1.000 45.49627 423 GLU B C 1
ATOM 14821 O O . GLU B 1 423 ? -3.46912 15.44746 36.28888 1.000 46.50844 423 GLU B O 1
ATOM 14833 N N . GLN B 1 424 ? -1.44538 14.97625 37.18053 1.000 37.04690 424 GLN B N 1
ATOM 14834 C CA . GLN B 1 424 ? -1.91377 13.85209 37.97864 1.000 35.03121 424 GLN B CA 1
ATOM 14835 C C . GLN B 1 424 ? -2.79160 14.35312 39.12257 1.000 28.84315 424 GLN B C 1
ATOM 14836 O O . GLN B 1 424 ? -2.56092 15.42811 39.68253 1.000 33.55555 424 GLN B O 1
ATOM 14850 N N . CYS B 1 425 ? -3.81229 13.56516 39.46644 1.000 33.03983 425 CYS B N 1
ATOM 14851 C CA . CYS B 1 425 ? -4.68556 13.92393 40.57970 1.000 32.99214 425 CYS B CA 1
ATOM 14852 C C . CYS B 1 425 ? -3.85021 14.08561 41.84404 1.000 32.32725 425 CYS B C 1
ATOM 14853 O O . CYS B 1 425 ? -2.85551 13.38134 42.04303 1.000 38.40717 425 CYS B O 1
ATOM 14860 N N . ASP B 1 426 ? -4.23771 15.04553 42.68694 1.000 35.23254 426 ASP B N 1
ATOM 14861 C CA . ASP B 1 426 ? -3.45775 15.40790 43.86331 1.000 36.96768 426 ASP B CA 1
ATOM 14862 C C . ASP B 1 426 ? -4.05236 14.87265 45.16111 1.000 31.88183 426 ASP B C 1
ATOM 14863 O O . ASP B 1 426 ? -3.69628 15.35652 46.24206 1.000 39.21832 426 ASP B O 1
ATOM 14872 N N . PHE B 1 427 ? -4.95159 13.89669 45.08682 1.000 28.91887 427 PHE B N 1
ATOM 14873 C CA . PHE B 1 427 ? -5.46903 13.28073 46.30078 1.000 29.52986 427 PHE B CA 1
ATOM 14874 C C . PHE B 1 427 ? -4.44882 12.27311 46.81773 1.000 25.64650 427 PHE B C 1
ATOM 14875 O O . PHE B 1 427 ? -4.09471 11.32454 46.10981 1.000 22.99061 427 PHE B O 1
ATOM 14892 N N . ARG B 1 428 ? -3.98843 12.46321 48.04981 1.000 27.02388 428 ARG B N 1
ATOM 14893 C CA . ARG B 1 428 ? -2.99886 11.58219 48.66113 1.000 25.82669 428 ARG B CA 1
ATOM 14894 C C . ARG B 1 428 ? -3.69426 10.73005 49.71546 1.000 27.80035 428 ARG B C 1
ATOM 14895 O O . ARG B 1 428 ? -4.17817 11.25364 50.72505 1.000 28.79116 428 ARG B O 1
ATOM 14916 N N . PHE B 1 429 ? -3.75103 9.41745 49.47292 1.000 30.85167 429 PHE B N 1
ATOM 14917 C CA . PHE B 1 429 ? -4.28520 8.50286 50.47680 1.000 30.26030 429 PHE B CA 1
ATOM 14918 C C . PHE B 1 429 ? -3.41705 8.50418 51.72990 1.000 33.65203 429 PHE B C 1
ATOM 14919 O O . PHE B 1 429 ? -3.92701 8.37160 52.84876 1.000 30.64722 429 PHE B O 1
ATOM 14936 N N . ARG B 1 430 ? -2.10080 8.63476 51.55993 1.000 32.19907 430 ARG B N 1
ATOM 14937 C CA . ARG B 1 430 ? -1.16267 8.80049 52.66338 1.000 31.00551 430 ARG B CA 1
ATOM 14938 C C . ARG B 1 430 ? -0.34179 10.05344 52.40237 1.000 34.03414 430 ARG B C 1
ATOM 14939 O O . ARG B 1 430 ? 0.21401 10.21273 51.31065 1.000 25.18054 430 ARG B O 1
ATOM 14960 N N . PHE B 1 431 ? -0.24686 10.92566 53.40418 1.000 33.10751 431 PHE B N 1
ATOM 14961 C CA . PHE B 1 431 ? 0.42892 12.20426 53.23971 1.000 32.89190 431 PHE B CA 1
ATOM 14962 C C . PHE B 1 431 ? 0.99116 12.66139 54.57837 1.000 36.11249 431 PHE B C 1
ATOM 14963 O O . PHE B 1 431 ? 0.67000 12.11003 55.63388 1.000 33.29263 431 PHE B O 1
ATOM 14980 N N . LYS B 1 432 ? 1.84649 13.68431 54.51353 1.000 32.70140 432 LYS B N 1
ATOM 14981 C CA . LYS B 1 432 ? 2.33587 14.41135 55.67796 1.000 35.92260 432 LYS B CA 1
ATOM 14982 C C . LYS B 1 432 ? 2.21335 15.90464 55.40535 1.000 41.80806 432 LYS B C 1
ATOM 14983 O O . LYS B 1 432 ? 2.41200 16.35179 54.27152 1.000 43.66437 432 LYS B O 1
ATOM 15002 N N . ASN B 1 433 ? 1.89583 16.67437 56.44572 1.000 45.05378 433 ASN B N 1
ATOM 15003 C CA . ASN B 1 433 ? 1.63817 18.10359 56.30613 1.000 48.80688 433 ASN B CA 1
ATOM 15004 C C . ASN B 1 433 ? 2.92057 18.90322 56.51206 1.000 50.85440 433 ASN B C 1
ATOM 15005 O O . ASN B 1 433 ? 3.67017 18.65266 57.46017 1.000 49.48815 433 ASN B O 1
ATOM 15016 N N . CYS B 1 434 ? 3.15878 19.87124 55.63157 1.000 52.65467 434 CYS B N 1
ATOM 15017 C CA . CYS B 1 434 ? 4.33218 20.72854 55.75362 1.000 54.30707 434 CYS B CA 1
ATOM 15018 C C . CYS B 1 434 ? 4.27805 21.48388 57.07894 1.000 59.71814 434 CYS B C 1
ATOM 15019 O O . CYS B 1 434 ? 3.23380 22.06164 57.41318 1.000 60.99331 434 CYS B O 1
ATOM 15026 N N . PRO B 1 435 ? 5.36109 21.50019 57.86205 1.000 65.77317 435 PRO B N 1
ATOM 15027 C CA . PRO B 1 435 ? 5.30222 22.18734 59.16442 1.000 62.42965 435 PRO B CA 1
ATOM 15028 C C . PRO B 1 435 ? 5.04692 23.67958 59.05575 1.000 64.01846 435 PRO B C 1
ATOM 15029 O O . PRO B 1 435 ? 4.69109 24.30490 60.06290 1.000 65.62634 435 PRO B O 1
ATOM 15040 N N . GLN B 1 436 ? 5.22289 24.27467 57.87592 1.000 65.89390 436 GLN B N 1
ATOM 15041 C CA . GLN B 1 436 ? 5.08364 25.71705 57.70890 1.000 66.67762 436 GLN B CA 1
ATOM 15042 C C . GLN B 1 436 ? 3.76565 26.09667 57.04089 1.000 66.61789 436 GLN B C 1
ATOM 15043 O O . GLN B 1 436 ? 2.99544 26.88826 57.59244 1.000 65.69764 436 GLN B O 1
ATOM 15057 N N . CYS B 1 437 ? 3.48837 25.54517 55.86006 1.000 61.83038 437 CYS B N 1
ATOM 15058 C CA . CYS B 1 437 ? 2.29107 25.89491 55.10613 1.000 60.36627 437 CYS B CA 1
ATOM 15059 C C . CYS B 1 437 ? 1.20871 24.82330 55.16041 1.000 55.49684 437 CYS B C 1
ATOM 15060 O O . CYS B 1 437 ? 0.14890 25.00377 54.55339 1.000 59.08650 437 CYS B O 1
ATOM 15067 N N . ASN B 1 438 ? 1.43991 23.72366 55.87227 1.000 55.40926 438 ASN B N 1
ATOM 15068 C CA . ASN B 1 438 ? 0.45581 22.66696 56.09261 1.000 52.54032 438 ASN B CA 1
ATOM 15069 C C . ASN B 1 438 ? -0.01424 22.00537 54.80114 1.000 52.05152 438 ASN B C 1
ATOM 15070 O O . ASN B 1 438 ? -1.02326 21.28954 54.81013 1.000 50.02235 438 ASN B O 1
ATOM 15081 N N . ALA B 1 439 ? 0.68662 22.21218 53.69147 1.000 48.05327 439 ALA B N 1
ATOM 15082 C CA . ALA B 1 439 ? 0.34100 21.51591 52.46155 1.000 48.64181 439 ALA B CA 1
ATOM 15083 C C . ALA B 1 439 ? 0.59353 20.01816 52.61154 1.000 48.52261 439 ALA B C 1
ATOM 15084 O O . ALA B 1 439 ? 1.45498 19.58370 53.38107 1.000 43.01485 439 ALA B O 1
ATOM 15091 N N . GLU B 1 440 ? -0.18306 19.22581 51.87432 1.000 46.21833 440 GLU B N 1
ATOM 15092 C CA . GLU B 1 440 ? -0.02870 17.77649 51.88284 1.000 43.58386 440 GLU B CA 1
ATOM 15093 C C . GLU B 1 440 ? 1.09166 17.37371 50.93096 1.000 47.00961 440 GLU B C 1
ATOM 15094 O O . GLU B 1 440 ? 1.12162 17.80805 49.77544 1.000 39.61286 440 GLU B O 1
ATOM 15106 N N . ASN B 1 441 ? 2.00858 16.53874 51.41877 1.000 47.11492 441 ASN B N 1
ATOM 15107 C CA . ASN B 1 441 ? 3.17967 16.11686 50.66387 1.000 42.69380 441 ASN B CA 1
ATOM 15108 C C . ASN B 1 441 ? 3.31150 14.60203 50.72346 1.000 39.34284 441 ASN B C 1
ATOM 15109 O O . ASN B 1 441 ? 2.89188 13.96949 51.69639 1.000 35.36354 441 ASN B O 1
ATOM 15120 N N . ASP B 1 442 ? 3.90548 14.02204 49.67585 1.000 32.98713 442 ASP B N 1
ATOM 15121 C CA . ASP B 1 442 ? 4.24121 12.60368 49.71368 1.000 39.27047 442 ASP B CA 1
ATOM 15122 C C . ASP B 1 442 ? 4.98648 12.29728 51.00752 1.000 32.22365 442 ASP B C 1
ATOM 15123 O O . ASP B 1 442 ? 5.69027 13.15111 51.55340 1.000 30.27487 442 ASP B O 1
ATOM 15132 N N . ILE B 1 443 ? 4.83632 11.06828 51.50825 1.000 32.79891 443 ILE B N 1
ATOM 15133 C CA . ILE B 1 443 ? 5.48000 10.73780 52.77439 1.000 37.67578 443 ILE B CA 1
ATOM 15134 C C . ILE B 1 443 ? 6.99761 10.65607 52.64065 1.000 36.15411 443 ILE B C 1
ATOM 15135 O O . ILE B 1 443 ? 7.71121 10.80740 53.64023 1.000 33.84727 443 ILE B O 1
ATOM 15151 N N . ALA B 1 444 ? 7.51474 10.41500 51.43625 1.000 36.86577 444 ALA B N 1
ATOM 15152 C CA . ALA B 1 444 ? 8.95250 10.34837 51.20815 1.000 41.29725 444 ALA B CA 1
ATOM 15153 C C . ALA B 1 444 ? 9.55088 11.67101 50.74456 1.000 42.67117 444 ALA B C 1
ATOM 15154 O O . ALA B 1 444 ? 10.76013 11.73238 50.50045 1.000 36.44951 444 ALA B O 1
ATOM 15161 N N . ALA B 1 445 ? 8.74721 12.72229 50.61042 1.000 40.73764 445 ALA B N 1
ATOM 15162 C CA . ALA B 1 445 ? 9.26652 13.99043 50.11782 1.000 37.89594 445 ALA B CA 1
ATOM 15163 C C . ALA B 1 445 ? 10.25937 14.57434 51.11475 1.000 35.68498 445 ALA B C 1
ATOM 15164 O O . ALA B 1 445 ? 10.04910 14.52316 52.32909 1.000 34.05726 445 ALA B O 1
ATOM 15171 N N . ARG B 1 446 ? 11.36405 15.10819 50.59499 1.000 32.39355 446 ARG B N 1
ATOM 15172 C CA . ARG B 1 446 ? 12.36110 15.77991 51.41658 1.000 34.39258 446 ARG B CA 1
ATOM 15173 C C . ARG B 1 446 ? 12.16456 17.28741 51.46075 1.000 35.43781 446 ARG B C 1
ATOM 15174 O O . ARG B 1 446 ? 12.85355 17.96819 52.22763 1.000 32.40619 446 ARG B O 1
ATOM 15195 N N . ARG B 1 447 ? 11.23799 17.81653 50.66950 1.000 37.95225 447 ARG B N 1
ATOM 15196 C CA . ARG B 1 447 ? 11.02942 19.24911 50.55097 1.000 38.57385 447 ARG B CA 1
ATOM 15197 C C . ARG B 1 447 ? 9.55982 19.47173 50.23773 1.000 35.77764 447 ARG B C 1
ATOM 15198 O O . ARG B 1 447 ? 8.94176 18.66562 49.53760 1.000 36.32621 447 ARG B O 1
ATOM 15219 N N . CYS B 1 448 ? 9.00093 20.54946 50.77863 1.000 36.71504 448 CYS B N 1
ATOM 15220 C CA . CYS B 1 448 ? 7.62207 20.90049 50.47124 1.000 45.98828 448 CYS B CA 1
ATOM 15221 C C . CYS B 1 448 ? 7.52285 21.36936 49.02554 1.000 47.02384 448 CYS B C 1
ATOM 15222 O O . CYS B 1 448 ? 8.26708 22.25676 48.59711 1.000 44.25496 448 CYS B O 1
ATOM 15229 N N . ARG B 1 449 ? 6.59499 20.77728 48.27285 1.000 48.19090 449 ARG B N 1
ATOM 15230 C CA . ARG B 1 449 ? 6.44230 21.12916 46.86719 1.000 53.98072 449 ARG B CA 1
ATOM 15231 C C . ARG B 1 449 ? 5.79705 22.49328 46.66771 1.000 57.42933 449 ARG B C 1
ATOM 15232 O O . ARG B 1 449 ? 5.76485 22.98193 45.53306 1.000 53.97088 449 ARG B O 1
ATOM 15253 N N . GLU B 1 450 ? 5.28415 23.11397 47.73023 1.000 60.75435 450 GLU B N 1
ATOM 15254 C CA . GLU B 1 450 ? 4.60339 24.39999 47.62770 1.000 64.75388 450 GLU B CA 1
ATOM 15255 C C . GLU B 1 450 ? 5.51602 25.56183 48.00635 1.000 63.69005 450 GLU B C 1
ATOM 15256 O O . GLU B 1 450 ? 5.71217 26.48463 47.21012 1.000 68.63481 450 GLU B O 1
ATOM 15268 N N . CYS B 1 451 ? 6.08077 25.53260 49.21259 1.000 54.26453 451 CYS B N 1
ATOM 15269 C CA . CYS B 1 451 ? 6.91716 26.61732 49.70589 1.000 57.97928 451 CYS B CA 1
ATOM 15270 C C . CYS B 1 451 ? 8.40050 26.27058 49.74600 1.000 51.97757 451 CYS B C 1
ATOM 15271 O O . CYS B 1 451 ? 9.19643 27.08491 50.22461 1.000 59.05122 451 CYS B O 1
ATOM 15278 N N . ASP B 1 452 ? 8.79208 25.09123 49.26445 1.000 53.27530 452 ASP B N 1
ATOM 15279 C CA . ASP B 1 452 ? 10.18820 24.67673 49.14672 1.000 51.16176 452 ASP B CA 1
ATOM 15280 C C . ASP B 1 452 ? 10.88439 24.51229 50.49382 1.000 47.75793 452 ASP B C 1
ATOM 15281 O O . ASP B 1 452 ? 12.11814 24.45683 50.55000 1.000 47.26846 452 ASP B O 1
ATOM 15290 N N . THR B 1 453 ? 10.13144 24.41628 51.58429 1.000 45.97220 453 THR B N 1
ATOM 15291 C CA . THR B 1 453 ? 10.74300 24.21611 52.89039 1.000 44.42247 453 THR B CA 1
ATOM 15292 C C . THR B 1 453 ? 11.37256 22.83084 52.97896 1.000 41.41422 453 THR B C 1
ATOM 15293 O O . THR B 1 453 ? 10.78877 21.83578 52.54338 1.000 42.58282 453 THR B O 1
ATOM 15304 N N . VAL B 1 454 ? 12.56963 22.76774 53.56099 1.000 41.30819 454 VAL B N 1
ATOM 15305 C CA . VAL B 1 454 ? 13.22991 21.48492 53.77871 1.000 39.92862 454 VAL B CA 1
ATOM 15306 C C . VAL B 1 454 ? 12.51942 20.75940 54.91379 1.000 37.60901 454 VAL B C 1
ATOM 15307 O O . VAL B 1 454 ? 12.37611 21.29426 56.01987 1.000 37.70031 454 VAL B O 1
ATOM 15320 N N . LEU B 1 455 ? 12.07668 19.53463 54.64835 1.000 35.45006 455 LEU B N 1
ATOM 15321 C CA . LEU B 1 455 ? 11.35412 18.73782 55.62789 1.000 40.16290 455 LEU B CA 1
ATOM 15322 C C . LEU B 1 455 ? 12.32200 17.87738 56.43356 1.000 38.75976 455 LEU B C 1
ATOM 15323 O O . LEU B 1 455 ? 13.46965 17.65250 56.04202 1.000 41.64941 455 LEU B O 1
ATOM 15339 N N . VAL B 1 456 ? 11.83995 17.38871 57.57068 1.000 39.07728 456 VAL B N 1
ATOM 15340 C CA . VAL B 1 456 ? 12.68689 16.69633 58.53478 1.000 35.79652 456 VAL B CA 1
ATOM 15341 C C . VAL B 1 456 ? 12.68701 15.20513 58.22106 1.000 32.36340 456 VAL B C 1
ATOM 15342 O O . VAL B 1 456 ? 11.62729 14.57318 58.15675 1.000 32.53736 456 VAL B O 1
ATOM 15355 N N . ASP B 1 457 ? 13.87703 14.64603 58.02811 1.000 32.64900 457 ASP B N 1
ATOM 15356 C CA . ASP B 1 457 ? 14.02154 13.20399 57.88613 1.000 36.84419 457 ASP B CA 1
ATOM 15357 C C . ASP B 1 457 ? 13.54724 12.52559 59.16821 1.000 42.37895 457 ASP B C 1
ATOM 15358 O O . ASP B 1 457 ? 13.94725 12.94217 60.26478 1.000 37.51182 457 ASP B O 1
ATOM 15367 N N . PRO B 1 458 ? 12.68918 11.50314 59.08322 1.000 38.70741 458 PRO B N 1
ATOM 15368 C CA . PRO B 1 458 ? 12.25841 10.82590 60.32049 1.000 40.69286 458 PRO B CA 1
ATOM 15369 C C . PRO B 1 458 ? 13.41420 10.27696 61.14054 1.000 40.42078 458 PRO B C 1
ATOM 15370 O O . PRO B 1 458 ? 13.35113 10.28810 62.37654 1.000 35.04561 458 PRO B O 1
ATOM 15381 N N . ASP B 1 459 ? 14.47026 9.78762 60.48741 1.000 36.16865 459 ASP B N 1
ATOM 15382 C CA . ASP B 1 459 ? 15.61332 9.26592 61.23004 1.000 40.50627 459 ASP B CA 1
ATOM 15383 C C . ASP B 1 459 ? 16.31422 10.37044 62.01046 1.000 38.91928 459 ASP B C 1
ATOM 15384 O O . ASP B 1 459 ? 16.77105 10.14721 63.13736 1.000 37.47913 459 ASP B O 1
ATOM 15393 N N . ASP B 1 460 ? 16.42294 11.56512 61.42611 1.000 35.92260 460 ASP B N 1
ATOM 15394 C CA . ASP B 1 460 ? 16.97459 12.69208 62.16990 1.000 37.34279 460 ASP B CA 1
ATOM 15395 C C . ASP B 1 460 ? 16.07402 13.06885 63.33837 1.000 37.71664 460 ASP B C 1
ATOM 15396 O O . ASP B 1 460 ? 16.56292 13.39081 64.42791 1.000 36.57629 460 ASP B O 1
ATOM 15405 N N . MET B 1 461 ? 14.75507 13.04022 63.13238 1.000 32.97589 461 MET B N 1
ATOM 15406 C CA . MET B 1 461 ? 13.83859 13.32181 64.23143 1.000 34.57043 461 MET B CA 1
ATOM 15407 C C . MET B 1 461 ? 14.06372 12.34330 65.37434 1.000 32.57262 461 MET B C 1
ATOM 15408 O O . MET B 1 461 ? 14.21399 12.74472 66.53440 1.000 33.42861 461 MET B O 1
ATOM 15422 N N . LEU B 1 462 ? 14.11466 11.04830 65.05731 1.000 31.69195 462 LEU B N 1
ATOM 15423 C CA . LEU B 1 462 ? 14.29009 10.04002 66.09550 1.000 35.09468 462 LEU B CA 1
ATOM 15424 C C . LEU B 1 462 ? 15.63516 10.19506 66.79183 1.000 33.49377 462 LEU B C 1
ATOM 15425 O O . LEU B 1 462 ? 15.71855 10.10405 68.02271 1.000 33.05279 462 LEU B O 1
ATOM 15441 N N . LYS B 1 463 ? 16.69920 10.43607 66.02171 1.000 32.59094 463 LYS B N 1
ATOM 15442 C CA . LYS B 1 463 ? 18.01497 10.62187 66.62440 1.000 35.01471 463 LYS B CA 1
ATOM 15443 C C . LYS B 1 463 ? 18.02646 11.82773 67.55436 1.000 35.65259 463 LYS B C 1
ATOM 15444 O O . LYS B 1 463 ? 18.58308 11.76851 68.65710 1.000 31.20394 463 LYS B O 1
ATOM 15463 N N . ALA B 1 464 ? 17.41961 12.93563 67.12378 1.000 30.45726 464 ALA B N 1
ATOM 15464 C CA . ALA B 1 464 ? 17.39407 14.12623 67.96402 1.000 32.85294 464 ALA B CA 1
ATOM 15465 C C . ALA B 1 464 ? 16.60691 13.88501 69.24414 1.000 34.94632 464 ALA B C 1
ATOM 15466 O O . ALA B 1 464 ? 16.93387 14.45530 70.29101 1.000 34.69525 464 ALA B O 1
ATOM 15473 N N . ALA B 1 465 ? 15.56468 13.05261 69.18060 1.000 34.24670 465 ALA B N 1
ATOM 15474 C CA . ALA B 1 465 ? 14.78101 12.75622 70.37427 1.000 35.52243 465 ALA B CA 1
ATOM 15475 C C . ALA B 1 465 ? 15.56449 11.89697 71.35528 1.000 37.66792 465 ALA B C 1
ATOM 15476 O O . ALA B 1 465 ? 15.35635 11.99607 72.57028 1.000 40.58572 465 ALA B O 1
ATOM 15483 N N . LEU B 1 466 ? 16.45618 11.04329 70.85007 1.000 34.63498 466 LEU B N 1
ATOM 15484 C CA . LEU B 1 466 ? 17.28699 10.22977 71.72566 1.000 40.37364 466 LEU B CA 1
ATOM 15485 C C . LEU B 1 466 ? 18.31100 11.06211 72.48436 1.000 35.31113 466 LEU B C 1
ATOM 15486 O O . LEU B 1 466 ? 18.85182 10.58909 73.48874 1.000 37.30560 466 LEU B O 1
ATOM 15502 N N . ARG B 1 467 ? 18.59776 12.27846 72.02498 1.000 33.32646 467 ARG B N 1
ATOM 15503 C CA . ARG B 1 467 ? 19.53609 13.16400 72.70081 1.000 30.53573 467 ARG B CA 1
ATOM 15504 C C . ARG B 1 467 ? 18.85850 14.06685 73.72190 1.000 36.91865 467 ARG B C 1
ATOM 15505 O O . ARG B 1 467 ? 19.52722 14.91920 74.31639 1.000 33.38940 467 ARG B O 1
ATOM 15526 N N . LEU B 1 468 ? 17.55534 13.90939 73.92884 1.000 32.34539 468 LEU B N 1
ATOM 15527 C CA . LEU B 1 468 ? 16.81779 14.65469 74.93840 1.000 39.32148 468 LEU B CA 1
ATOM 15528 C C . LEU B 1 468 ? 16.52811 13.73658 76.11803 1.000 40.42349 468 LEU B C 1
ATOM 15529 O O . LEU B 1 468 ? 16.09836 12.59331 75.93024 1.000 41.64891 468 LEU B O 1
ATOM 15545 N N . LYS B 1 469 ? 16.77768 14.23275 77.32915 1.000 40.86586 469 LYS B N 1
ATOM 15546 C CA . LYS B 1 469 ? 16.52466 13.44333 78.52701 1.000 49.54232 469 LYS B CA 1
ATOM 15547 C C . LYS B 1 469 ? 15.05139 13.41520 78.90996 1.000 51.07060 469 LYS B C 1
ATOM 15548 O O . LYS B 1 469 ? 14.62647 12.49191 79.61293 1.000 45.91676 469 LYS B O 1
ATOM 15567 N N . ASP B 1 470 ? 14.26665 14.39115 78.45747 1.000 51.67531 470 ASP B N 1
ATOM 15568 C CA . ASP B 1 470 ? 12.83950 14.44980 78.73732 1.000 57.42329 470 ASP B CA 1
ATOM 15569 C C . ASP B 1 470 ? 12.00224 13.86758 77.60675 1.000 52.60492 470 ASP B C 1
ATOM 15570 O O . ASP B 1 470 ? 10.78239 14.05919 77.58899 1.000 46.99707 470 ASP B O 1
ATOM 15579 N N . ALA B 1 471 ? 12.62714 13.17313 76.66102 1.000 52.71072 471 ALA B N 1
ATOM 15580 C CA . ALA B 1 471 ? 11.93261 12.57006 75.53448 1.000 47.88751 471 ALA B CA 1
ATOM 15581 C C . ALA B 1 471 ? 12.04606 11.05578 75.61381 1.000 48.97888 471 ALA B C 1
ATOM 15582 O O . ALA B 1 471 ? 13.07598 10.51990 76.03549 1.000 47.93774 471 ALA B O 1
ATOM 15589 N N . LEU B 1 472 ? 10.97927 10.37260 75.21193 1.000 46.38504 472 LEU B N 1
ATOM 15590 C CA . LEU B 1 472 ? 10.93466 8.91780 75.17982 1.000 39.92943 472 LEU B CA 1
ATOM 15591 C C . LEU B 1 472 ? 10.63068 8.48723 73.75479 1.000 39.60245 472 LEU B C 1
ATOM 15592 O O . LEU B 1 472 ? 9.62374 8.91055 73.17698 1.000 38.41595 472 LEU B O 1
ATOM 15608 N N . VAL B 1 473 ? 11.50025 7.65704 73.19091 1.000 39.15980 473 VAL B N 1
ATOM 15609 C CA . VAL B 1 473 ? 11.28748 7.06330 71.87840 1.000 31.24248 473 VAL B CA 1
ATOM 15610 C C . VAL B 1 473 ? 10.88787 5.61227 72.08657 1.000 35.62240 473 VAL B C 1
ATOM 15611 O O . VAL B 1 473 ? 11.53921 4.88184 72.84516 1.000 39.30851 473 VAL B O 1
ATOM 15624 N N . LEU B 1 474 ? 9.81599 5.19542 71.42182 1.000 25.53926 474 LEU B N 1
ATOM 15625 C CA . LEU B 1 474 ? 9.21881 3.88429 71.62994 1.000 24.71145 474 LEU B CA 1
ATOM 15626 C C . LEU B 1 474 ? 9.19234 3.12555 70.31366 1.000 34.70764 474 LEU B C 1
ATOM 15627 O O . LEU B 1 474 ? 8.52479 3.54988 69.36426 1.000 31.30632 474 LEU B O 1
ATOM 15643 N N . ARG B 1 475 ? 9.91195 2.00702 70.25575 1.000 33.73533 475 ARG B N 1
ATOM 15644 C CA . ARG B 1 475 ? 9.76894 1.07264 69.14111 1.000 36.40824 475 ARG B CA 1
ATOM 15645 C C . ARG B 1 475 ? 8.45484 0.34553 69.38626 1.000 37.34633 475 ARG B C 1
ATOM 15646 O O . ARG B 1 475 ? 8.38685 -0.63821 70.12347 1.000 24.87892 475 ARG B O 1
ATOM 15667 N N . CYS B 1 476 ? 7.38659 0.86160 68.78738 1.000 31.35613 476 CYS B N 1
ATOM 15668 C CA . CYS B 1 476 ? 6.04724 0.40471 69.12752 1.000 33.36608 476 CYS B CA 1
ATOM 15669 C C . CYS B 1 476 ? 5.79125 -0.97954 68.54681 1.000 35.74688 476 CYS B C 1
ATOM 15670 O O . CYS B 1 476 ? 6.06913 -1.23462 67.37062 1.000 38.36079 476 CYS B O 1
ATOM 15678 N N . SER B 1 477 ? 5.26511 -1.87695 69.38371 1.000 41.42877 477 SER B N 1
ATOM 15679 C CA . SER B 1 477 ? 4.88089 -3.21409 68.95750 1.000 36.82966 477 SER B CA 1
ATOM 15680 C C . SER B 1 477 ? 3.37310 -3.41282 68.91025 1.000 34.03942 477 SER B C 1
ATOM 15681 O O . SER B 1 477 ? 2.91320 -4.40220 68.32698 1.000 38.33209 477 SER B O 1
ATOM 15689 N N . GLY B 1 478 ? 2.60056 -2.50998 69.50101 1.000 37.33733 478 GLY B N 1
ATOM 15690 C CA . GLY B 1 478 ? 1.15708 -2.60377 69.41759 1.000 35.10681 478 GLY B CA 1
ATOM 15691 C C . GLY B 1 478 ? 0.50731 -1.42904 70.10921 1.000 32.59963 478 GLY B C 1
ATOM 15692 O O . GLY B 1 478 ? 1.17813 -0.49460 70.54784 1.000 33.66411 478 GLY B O 1
ATOM 15696 N N . MET B 1 479 ? -0.82018 -1.48087 70.18961 1.000 33.16091 479 MET B N 1
ATOM 15697 C CA . MET B 1 479 ? -1.57213 -0.49766 70.95248 1.000 27.04866 479 MET B CA 1
ATOM 15698 C C . MET B 1 479 ? -2.84550 -1.14770 71.47060 1.000 23.58683 479 MET B C 1
ATOM 15699 O O . MET B 1 479 ? -3.35783 -2.10408 70.88219 1.000 23.93324 479 MET B O 1
ATOM 15713 N N . SER B 1 480 ? -3.34769 -0.61629 72.57954 1.000 23.78839 480 SER B N 1
ATOM 15714 C CA . SER B 1 480 ? -4.59572 -1.06125 73.18064 1.000 32.96772 480 SER B CA 1
ATOM 15715 C C . SER B 1 480 ? -5.52230 0.13600 73.31823 1.000 26.56151 480 SER B C 1
ATOM 15716 O O . SER B 1 480 ? -5.06693 1.25481 73.57836 1.000 28.30756 480 SER B O 1
ATOM 15724 N N . LEU B 1 481 ? -6.82018 -0.09806 73.14572 1.000 31.71177 481 LEU B N 1
ATOM 15725 C CA . LEU B 1 481 ? -7.81870 0.95918 73.21592 1.000 33.61061 481 LEU B CA 1
ATOM 15726 C C . LEU B 1 481 ? -8.75534 0.71763 74.39147 1.000 37.11935 481 LEU B C 1
ATOM 15727 O O . LEU B 1 481 ? -9.26188 -0.39484 74.57271 1.000 34.18543 481 LEU B O 1
ATOM 15743 N N . GLN B 1 482 ? -8.97964 1.76481 75.18101 1.000 35.41161 482 GLN B N 1
ATOM 15744 C CA . GLN B 1 482 ? -9.96189 1.77674 76.25378 1.000 38.04325 482 GLN B CA 1
ATOM 15745 C C . GLN B 1 482 ? -10.90243 2.95092 76.02110 1.000 38.06870 482 GLN B C 1
ATOM 15746 O O . GLN B 1 482 ? -10.50735 3.97122 75.44880 1.000 41.02149 482 GLN B O 1
ATOM 15760 N N . HIS B 1 483 ? -12.15329 2.80950 76.45402 1.000 36.47250 483 HIS B N 1
ATOM 15761 C CA . HIS B 1 483 ? -13.12212 3.88342 76.29041 1.000 41.92994 483 HIS B CA 1
ATOM 15762 C C . HIS B 1 483 ? -13.93454 4.04825 77.56719 1.000 46.16940 483 HIS B C 1
ATOM 15763 O O . HIS B 1 483 ? -14.05787 3.13066 78.38256 1.000 34.63089 483 HIS B O 1
ATOM 15777 N N . GLY B 1 484 ? -14.45871 5.25509 77.73618 1.000 37.82368 484 GLY B N 1
ATOM 15778 C CA . GLY B 1 484 ? -15.23906 5.61512 78.89657 1.000 42.74923 484 GLY B CA 1
ATOM 15779 C C . GLY B 1 484 ? -15.99658 6.89481 78.62163 1.000 42.80069 484 GLY B C 1
ATOM 15780 O O . GLY B 1 484 ? -16.03402 7.38393 77.49107 1.000 34.38552 484 GLY B O 1
ATOM 15784 N N . HIS B 1 485 ? -16.60700 7.43822 79.67159 1.000 45.65282 485 HIS B N 1
ATOM 15785 C CA . HIS B 1 485 ? -17.37826 8.66414 79.51813 1.000 39.30299 485 HIS B CA 1
ATOM 15786 C C . HIS B 1 485 ? -17.51025 9.35645 80.86563 1.000 46.01296 485 HIS B C 1
ATOM 15787 O O . HIS B 1 485 ? -17.36017 8.73875 81.92204 1.000 38.74830 485 HIS B O 1
ATOM 15801 N N . ASP B 1 486 ? -17.79065 10.65256 80.80814 1.000 42.11042 486 ASP B N 1
ATOM 15802 C CA . ASP B 1 486 ? -17.98405 11.46824 82.00206 1.000 45.00841 486 ASP B CA 1
ATOM 15803 C C . ASP B 1 486 ? -18.96844 12.58135 81.64712 1.000 37.33011 486 ASP B C 1
ATOM 15804 O O . ASP B 1 486 ? -19.73824 12.46103 80.68823 1.000 38.20711 486 ASP B O 1
ATOM 15813 N N . GLU B 1 487 ? -18.96035 13.65885 82.43608 1.000 33.86475 487 GLU B N 1
ATOM 15814 C CA . GLU B 1 487 ? -19.92029 14.74221 82.24914 1.000 37.92123 487 GLU B CA 1
ATOM 15815 C C . GLU B 1 487 ? -19.80936 15.41140 80.88430 1.000 38.63940 487 GLU B C 1
ATOM 15816 O O . GLU B 1 487 ? -20.71321 16.16571 80.50563 1.000 33.37996 487 GLU B O 1
ATOM 15828 N N . LYS B 1 488 ? -18.71417 15.19351 80.15531 1.000 33.18695 488 LYS B N 1
ATOM 15829 C CA . LYS B 1 488 ? -18.50394 15.82351 78.85708 1.000 37.52537 488 LYS B CA 1
ATOM 15830 C C . LYS B 1 488 ? -18.46970 14.81314 77.71316 1.000 34.39200 488 LYS B C 1
ATOM 15831 O O . LYS B 1 488 ? -17.95572 15.12230 76.63308 1.000 33.37902 488 LYS B O 1
ATOM 15850 N N . GLY B 1 489 ? -19.00923 13.61935 77.92290 1.000 34.68325 489 GLY B N 1
ATOM 15851 C CA . GLY B 1 489 ? -19.18286 12.66113 76.84982 1.000 35.12651 489 GLY B CA 1
ATOM 15852 C C . GLY B 1 489 ? -18.14335 11.55950 76.86047 1.000 35.03708 489 GLY B C 1
ATOM 15853 O O . GLY B 1 489 ? -17.36802 11.38278 77.80458 1.000 36.75445 489 GLY B O 1
ATOM 15857 N N . GLU B 1 490 ? -18.14222 10.80468 75.76371 1.000 30.17178 490 GLU B N 1
ATOM 15858 C CA . GLU B 1 490 ? -17.25476 9.66370 75.60803 1.000 36.22919 490 GLU B CA 1
ATOM 15859 C C . GLU B 1 490 ? -15.86259 10.10082 75.16945 1.000 32.85616 490 GLU B C 1
ATOM 15860 O O . GLU B 1 490 ? -15.69236 11.09234 74.45453 1.000 31.47711 490 GLU B O 1
ATOM 15872 N N . TRP B 1 491 ? -14.86323 9.33786 75.60476 1.000 36.87535 491 TRP B N 1
ATOM 15873 C CA . TRP B 1 491 ? -13.48269 9.51232 75.18229 1.000 34.24112 491 TRP B CA 1
ATOM 15874 C C . TRP B 1 491 ? -12.91505 8.15327 74.79631 1.000 32.78531 491 TRP B C 1
ATOM 15875 O O . TRP B 1 491 ? -13.48074 7.10537 75.12055 1.000 39.71622 491 TRP B O 1
ATOM 15896 N N . LEU B 1 492 ? -11.79756 8.18268 74.07456 1.000 30.79545 492 LEU B N 1
ATOM 15897 C CA . LEU B 1 492 ? -11.06311 6.98055 73.70401 1.000 30.23157 492 LEU B CA 1
ATOM 15898 C C . LEU B 1 492 ? -9.60893 7.16560 74.10644 1.000 31.61088 492 LEU B C 1
ATOM 15899 O O . LEU B 1 492 ? -8.97439 8.14925 73.71043 1.000 28.21858 492 LEU B O 1
ATO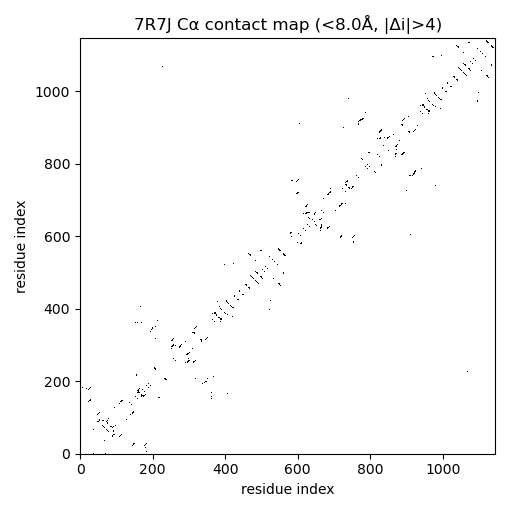M 15915 N N . LYS B 1 493 ? -9.08931 6.22771 74.89473 1.000 32.07155 493 LYS B N 1
ATOM 15916 C CA . LYS B 1 493 ? -7.70026 6.24161 75.33653 1.000 27.92169 493 LYS B CA 1
ATOM 15917 C C . LYS B 1 493 ? -6.92300 5.19599 74.54893 1.000 24.96095 493 LYS B C 1
ATOM 15918 O O . LYS B 1 493 ? -7.33835 4.03461 74.47486 1.000 25.67069 493 LYS B O 1
ATOM 15937 N N . ILE B 1 494 ? -5.80582 5.61055 73.95757 1.000 23.62658 494 ILE B N 1
ATOM 15938 C CA . ILE B 1 494 ? -4.93567 4.72429 73.19444 1.000 24.73320 494 ILE B CA 1
ATOM 15939 C C . ILE B 1 494 ? -3.60137 4.64564 73.92104 1.000 23.69307 494 ILE B C 1
ATOM 15940 O O . ILE B 1 494 ? -2.99174 5.67873 74.22088 1.000 24.00022 494 ILE B O 1
ATOM 15956 N N . THR B 1 495 ? -3.16161 3.42755 74.21805 1.000 25.61670 495 THR B N 1
ATOM 15957 C CA . THR B 1 495 ? -1.89418 3.18578 74.89761 1.000 24.23091 495 THR B CA 1
ATOM 15958 C C . THR B 1 495 ? -0.95724 2.48585 73.92405 1.000 20.82157 495 THR B C 1
ATOM 15959 O O . THR B 1 495 ? -1.29632 1.42621 73.38651 1.000 28.19618 495 THR B O 1
ATOM 15970 N N . TYR B 1 496 ? 0.20690 3.08729 73.69013 1.000 23.02203 496 TYR B N 1
ATOM 15971 C CA . TYR B 1 496 ? 1.23165 2.53748 72.81056 1.000 25.07706 496 TYR B CA 1
ATOM 15972 C C . TYR B 1 496 ? 2.32794 1.92109 73.67042 1.000 23.43514 496 TYR B C 1
ATOM 15973 O O . TYR B 1 496 ? 2.80140 2.55573 74.61777 1.000 31.36735 496 TYR B O 1
ATOM 15991 N N . TYR B 1 497 ? 2.72573 0.69165 73.34479 1.000 30.92947 497 TYR B N 1
ATOM 15992 C CA . TYR B 1 497 ? 3.70964 -0.03386 74.13762 1.000 32.39204 497 TYR B CA 1
ATOM 15993 C C . TYR B 1 497 ? 4.78353 -0.63387 73.23946 1.000 35.72498 497 TYR B C 1
ATOM 15994 O O . TYR B 1 497 ? 4.58447 -0.82300 72.03717 1.000 37.64290 497 TYR B O 1
ATOM 16012 N N . ASP B 1 498 ? 5.93732 -0.92098 73.84386 1.000 40.23053 498 ASP B N 1
ATOM 16013 C CA . ASP B 1 498 ? 7.04056 -1.60731 73.18483 1.000 40.57059 498 ASP B CA 1
ATOM 16014 C C . ASP B 1 498 ? 7.25251 -2.97658 73.82773 1.000 42.56931 498 ASP B C 1
ATOM 16015 O O . ASP B 1 498 ? 6.55821 -3.36515 74.77090 1.000 40.36202 498 ASP B O 1
ATOM 16024 N N . GLU B 1 499 ? 8.24965 -3.70381 73.32150 1.000 53.00092 499 GLU B N 1
ATOM 16025 C CA . GLU B 1 499 ? 8.45754 -5.07981 73.75730 1.000 58.13034 499 GLU B CA 1
ATOM 16026 C C . GLU B 1 499 ? 9.00803 -5.17555 75.17494 1.000 53.90722 499 GLU B C 1
ATOM 16027 O O . GLU B 1 499 ? 8.94383 -6.25424 75.77495 1.000 60.42579 499 GLU B O 1
ATOM 16039 N N . ASP B 1 500 ? 9.54355 -4.08630 75.72176 1.000 54.23728 500 ASP B N 1
ATOM 16040 C CA . ASP B 1 500 ? 10.03882 -4.06781 77.09192 1.000 48.30158 500 ASP B CA 1
ATOM 16041 C C . ASP B 1 500 ? 8.99047 -3.60029 78.09380 1.000 52.80830 500 ASP B C 1
ATOM 16042 O O . ASP B 1 500 ? 9.30159 -3.47545 79.28284 1.000 58.38729 500 ASP B O 1
ATOM 16051 N N . GLY B 1 501 ? 7.76666 -3.32818 77.64776 1.000 48.40965 501 GLY B N 1
ATOM 16052 C CA . GLY B 1 501 ? 6.69253 -2.96273 78.54073 1.000 49.99768 501 GLY B CA 1
ATOM 16053 C C . GLY B 1 501 ? 6.56596 -1.48458 78.83693 1.000 38.19641 501 GLY B C 1
ATOM 16054 O O . GLY B 1 501 ? 5.61953 -1.09020 79.53010 1.000 45.63282 501 GLY B O 1
ATOM 16058 N N . ALA B 1 502 ? 7.49036 -0.65581 78.36143 1.000 35.75566 502 ALA B N 1
ATOM 16059 C CA . ALA B 1 502 ? 7.29828 0.78371 78.44159 1.000 34.14127 502 ALA B CA 1
ATOM 16060 C C . ALA B 1 502 ? 6.10937 1.17752 77.57319 1.000 30.59369 502 ALA B C 1
ATOM 16061 O O . ALA B 1 502 ? 5.80895 0.52909 76.56704 1.000 34.52684 502 ALA B O 1
ATOM 16068 N N . ASP B 1 503 ? 5.41081 2.23459 77.97925 1.000 31.30490 503 ASP B N 1
ATOM 16069 C CA . ASP B 1 503 ? 4.21746 2.63524 77.25079 1.000 32.48791 503 ASP B CA 1
ATOM 16070 C C . ASP B 1 503 ? 3.94355 4.11633 77.45579 1.000 30.98771 503 ASP B C 1
ATOM 16071 O O . ASP B 1 503 ? 4.47687 4.75256 78.36842 1.000 30.61893 503 ASP B O 1
ATOM 16080 N N . VAL B 1 504 ? 3.11726 4.65621 76.55911 1.000 32.72322 504 VAL B N 1
ATOM 16081 C CA . VAL B 1 504 ? 2.62347 6.02539 76.62498 1.000 30.80939 504 VAL B CA 1
ATOM 16082 C C . VAL B 1 504 ? 1.19525 6.01648 76.10181 1.000 28.16121 504 VAL B C 1
ATOM 16083 O O . VAL B 1 504 ? 0.81922 5.16470 75.29073 1.000 26.99785 504 VAL B O 1
ATOM 16096 N N . SER B 1 505 ? 0.40329 6.98924 76.54197 1.000 28.15981 505 SER B N 1
ATOM 16097 C CA . SER B 1 505 ? -1.00850 7.03408 76.19832 1.000 29.48193 505 SER B CA 1
ATOM 16098 C C . SER B 1 505 ? -1.40673 8.42092 75.71617 1.000 26.89235 505 SER B C 1
ATOM 16099 O O . SER B 1 505 ? -0.78033 9.42531 76.06248 1.000 31.05330 505 SER B O 1
ATOM 16107 N N . GLU B 1 506 ? -2.44773 8.45593 74.88794 1.000 26.32272 506 GLU B N 1
ATOM 16108 C CA . GLU B 1 506 ? -3.10958 9.69158 74.49774 1.000 26.61419 506 GLU B CA 1
ATOM 16109 C C . GLU B 1 506 ? -4.61013 9.43582 74.48519 1.000 19.41174 506 GLU B C 1
ATOM 16110 O O . GLU B 1 506 ? -5.05669 8.29910 74.30475 1.000 24.23945 506 GLU B O 1
ATOM 16122 N N . ARG B 1 507 ? -5.38761 10.49992 74.67849 1.000 21.16103 507 ARG B N 1
ATOM 16123 C CA . ARG B 1 507 ? -6.83394 10.39094 74.81105 1.000 27.81023 507 ARG B CA 1
ATOM 16124 C C . ARG B 1 507 ? -7.52697 11.36253 73.86850 1.000 25.06094 507 ARG B C 1
ATOM 16125 O O . ARG B 1 507 ? -7.12482 12.52511 73.75515 1.000 27.32571 507 ARG B O 1
ATOM 16146 N N . PHE B 1 508 ? -8.58115 10.87861 73.20801 1.000 21.77079 508 PHE B N 1
ATOM 16147 C CA . PHE B 1 508 ? -9.37461 11.67366 72.27488 1.000 24.20890 508 PHE B CA 1
ATOM 16148 C C . PHE B 1 508 ? -10.82246 11.71178 72.74902 1.000 27.38371 508 PHE B C 1
ATOM 16149 O O . PHE B 1 508 ? -11.51429 10.68793 72.72284 1.000 22.30252 508 PHE B O 1
ATOM 16166 N N . ARG B 1 509 ? -11.28763 12.88956 73.15380 1.000 22.94319 509 ARG B N 1
ATOM 16167 C CA . ARG B 1 509 ? -12.71208 13.08474 73.38096 1.000 28.43600 509 ARG B CA 1
ATOM 16168 C C . ARG B 1 509 ? -13.46270 13.04313 72.05448 1.000 28.63543 509 ARG B C 1
ATOM 16169 O O . ARG B 1 509 ? -12.92781 13.39690 71.00012 1.000 30.08610 509 ARG B O 1
ATOM 16190 N N . LEU B 1 510 ? -14.72453 12.60944 72.11540 1.000 25.14104 510 LEU B N 1
ATOM 16191 C CA . LEU B 1 510 ? -15.50304 12.34456 70.91226 1.000 23.26570 510 LEU B CA 1
ATOM 16192 C C . LEU B 1 510 ? -16.84970 13.05873 70.89609 1.000 25.64119 510 LEU B C 1
ATOM 16193 O O . LEU B 1 510 ? -17.69319 12.74016 70.04947 1.000 24.40786 510 LEU B O 1
ATOM 16209 N N . GLN B 1 511 ? -17.06488 14.02967 71.78165 1.000 23.75837 511 GLN B N 1
ATOM 16210 C CA . GLN B 1 511 ? -18.38196 14.62308 71.98387 1.000 24.93879 511 GLN B CA 1
ATOM 16211 C C . GLN B 1 511 ? -18.64237 15.81941 71.07105 1.000 23.64006 511 GLN B C 1
ATOM 16212 O O . GLN B 1 511 ? -19.68275 15.87286 70.40792 1.000 25.05763 511 GLN B O 1
ATOM 16226 N N . THR B 1 512 ? -17.73398 16.80292 71.05272 1.000 23.94797 512 THR B N 1
ATOM 16227 C CA . THR B 1 512 ? -17.97938 18.00763 70.27350 1.000 23.30279 512 THR B CA 1
ATOM 16228 C C . THR B 1 512 ? -17.56897 17.80713 68.81623 1.000 31.53013 512 THR B C 1
ATOM 16229 O O . THR B 1 512 ? -16.68967 16.99426 68.51712 1.000 27.95382 512 THR B O 1
ATOM 16240 N N . PRO B 1 513 ? -18.19008 18.54544 67.89049 1.000 29.61695 513 PRO B N 1
ATOM 16241 C CA . PRO B 1 513 ? -17.78409 18.41849 66.47936 1.000 30.29233 513 PRO B CA 1
ATOM 16242 C C . PRO B 1 513 ? -16.30680 18.69063 66.25455 1.000 25.43751 513 PRO B C 1
ATOM 16243 O O . PRO B 1 513 ? -15.66650 17.99361 65.45723 1.000 22.14214 513 PRO B O 1
ATOM 16254 N N . ALA B 1 514 ? -15.74175 19.68620 66.94260 1.000 21.36705 514 ALA B N 1
ATOM 16255 C CA . ALA B 1 514 ? -14.31498 19.95605 66.80821 1.000 25.34621 514 ALA B CA 1
ATOM 16256 C C . ALA B 1 514 ? -13.47848 18.82867 67.39592 1.000 30.67654 514 ALA B C 1
ATOM 16257 O O . ALA B 1 514 ? -12.40234 18.51935 66.87234 1.000 26.83416 514 ALA B O 1
ATOM 16264 N N . GLN B 1 515 ? -13.95042 18.20475 68.47547 1.000 18.89089 515 GLN B N 1
ATOM 16265 C CA . GLN B 1 515 ? -13.23215 17.05979 69.02164 1.000 24.77312 515 GLN B CA 1
ATOM 16266 C C . GLN B 1 515 ? -13.19724 15.91364 68.01912 1.000 26.62773 515 GLN B C 1
ATOM 16267 O O . GLN B 1 515 ? -12.18241 15.21829 67.89638 1.000 24.40414 515 GLN B O 1
ATOM 16281 N N . ARG B 1 516 ? -14.29566 15.70401 67.28804 1.000 24.58764 516 ARG B N 1
ATOM 16282 C CA . ARG B 1 516 ? -14.32297 14.63628 66.29377 1.000 29.37687 516 ARG B CA 1
ATOM 16283 C C . ARG B 1 516 ? -13.45702 14.96667 65.08472 1.000 29.89148 516 ARG B C 1
ATOM 16284 O O . ARG B 1 516 ? -12.91242 14.05674 64.44735 1.000 25.07440 516 ARG B O 1
ATOM 16305 N N . THR B 1 517 ? -13.34294 16.25072 64.73781 1.000 30.17988 517 THR B N 1
ATOM 16306 C CA . THR B 1 517 ? -12.44559 16.64721 63.65770 1.000 26.55790 517 THR B CA 1
ATOM 16307 C C . THR B 1 517 ? -11.00388 16.30248 64.00541 1.000 27.66922 517 THR B C 1
ATOM 16308 O O . THR B 1 517 ? -10.28885 15.68095 63.21027 1.000 29.99264 517 THR B O 1
ATOM 16319 N N . ALA B 1 518 ? -10.56596 16.68388 65.20619 1.000 26.08014 518 ALA B N 1
ATOM 16320 C CA . ALA B 1 518 ? -9.22278 16.32614 65.64695 1.000 27.44534 518 ALA B CA 1
ATOM 16321 C C . ALA B 1 518 ? -9.04348 14.81430 65.67517 1.000 22.10744 518 ALA B C 1
ATOM 16322 O O . ALA B 1 518 ? -7.99128 14.29760 65.28016 1.000 27.12618 518 ALA B O 1
ATOM 16329 N N . PHE B 1 519 ? -10.06196 14.08509 66.13646 1.000 24.25091 519 PHE B N 1
ATOM 16330 C CA . PHE B 1 519 ? -9.96832 12.62930 66.16872 1.000 24.29938 519 PHE B CA 1
ATOM 16331 C C . PHE B 1 519 ? -9.75439 12.06341 64.76896 1.000 22.67472 519 PHE B C 1
ATOM 16332 O O . PHE B 1 519 ? -8.93171 11.16024 64.57805 1.000 18.31542 519 PHE B O 1
ATOM 16349 N N . GLU B 1 520 ? -10.47897 12.58361 63.77439 1.000 20.57470 520 GLU B N 1
ATOM 16350 C CA . GLU B 1 520 ? -10.30064 12.08986 62.41187 1.000 25.10775 520 GLU B CA 1
ATOM 16351 C C . GLU B 1 520 ? -8.92386 12.44995 61.86393 1.000 22.84398 520 GLU B C 1
ATOM 16352 O O . GLU B 1 520 ? -8.28569 11.63351 61.18879 1.000 28.51033 520 GLU B O 1
ATOM 16364 N N . GLN B 1 521 ? -8.45191 13.66924 62.13256 1.000 19.88411 521 GLN B N 1
ATOM 16365 C CA . GLN B 1 521 ? -7.19639 14.12055 61.54212 1.000 26.09003 521 GLN B CA 1
ATOM 16366 C C . GLN B 1 521 ? -5.98350 13.51004 62.23469 1.000 29.13047 521 GLN B C 1
ATOM 16367 O O . GLN B 1 521 ? -5.00358 13.15304 61.56998 1.000 28.45080 521 GLN B O 1
ATOM 16381 N N . LEU B 1 522 ? -6.03388 13.36856 63.55985 1.000 22.26059 522 LEU B N 1
ATOM 16382 C CA . LEU B 1 522 ? -4.87194 12.95139 64.33338 1.000 23.10351 522 LEU B CA 1
ATOM 16383 C C . LEU B 1 522 ? -4.84274 11.46430 64.64833 1.000 20.20422 522 LEU B C 1
ATOM 16384 O O . LEU B 1 522 ? -3.77930 10.95268 65.02404 1.000 31.75855 522 LEU B O 1
ATOM 16400 N N . PHE B 1 523 ? -5.97818 10.76961 64.57925 1.000 22.19671 523 PHE B N 1
ATOM 16401 C CA . PHE B 1 523 ? -5.98210 9.33044 64.81103 1.000 24.61872 523 PHE B CA 1
ATOM 16402 C C . PHE B 1 523 ? -6.50777 8.53762 63.62361 1.000 23.10332 523 PHE B C 1
ATOM 16403 O O . PHE B 1 523 ? -5.78573 7.68563 63.09582 1.000 26.65826 523 PHE B O 1
ATOM 16420 N N . ILE B 1 524 ? -7.72574 8.81292 63.15448 1.000 26.51866 524 ILE B N 1
ATOM 16421 C CA . ILE B 1 524 ? -8.35697 7.91165 62.19272 1.000 25.60541 524 ILE B CA 1
ATOM 16422 C C . ILE B 1 524 ? -7.56664 7.87967 60.89017 1.000 30.44247 524 ILE B C 1
ATOM 16423 O O . ILE B 1 524 ? -7.21289 6.80767 60.38541 1.000 26.46518 524 ILE B O 1
ATOM 16439 N N . ARG B 1 525 ? -7.27011 9.04855 60.32557 1.000 29.47157 525 ARG B N 1
ATOM 16440 C CA . ARG B 1 525 ? -6.59593 9.06087 59.02961 1.000 22.41867 525 ARG B CA 1
ATOM 16441 C C . ARG B 1 525 ? -5.21755 8.41876 59.09398 1.000 26.80273 525 ARG B C 1
ATOM 16442 O O . ARG B 1 525 ? -4.90309 7.59206 58.21991 1.000 27.03429 525 ARG B O 1
ATOM 16463 N N . PRO B 1 526 ? -4.35272 8.74134 60.06089 1.000 24.52898 526 PRO B N 1
ATOM 16464 C CA . PRO B 1 526 ? -3.04002 8.07064 60.09092 1.000 23.82700 526 PRO B CA 1
ATOM 16465 C C . PRO B 1 526 ? -3.12720 6.58635 60.40131 1.000 28.27544 526 PRO B C 1
ATOM 16466 O O . PRO B 1 526 ? -2.37569 5.79296 59.81914 1.000 24.48978 526 PRO B O 1
ATOM 16477 N N . HIS B 1 527 ? -4.02606 6.18494 61.30274 1.000 24.81781 527 HIS B N 1
ATOM 16478 C CA . HIS B 1 527 ? -4.06153 4.80924 61.78159 1.000 23.42477 527 HIS B CA 1
ATOM 16479 C C . HIS B 1 527 ? -4.89156 3.87568 60.90907 1.000 22.75957 527 HIS B C 1
ATOM 16480 O O . HIS B 1 527 ? -4.72536 2.65508 61.00646 1.000 27.18192 527 HIS B O 1
ATOM 16494 N N . THR B 1 528 ? -5.78547 4.39315 60.07212 1.000 24.13003 528 THR B N 1
ATOM 16495 C CA . THR B 1 528 ? -6.64509 3.49864 59.31052 1.000 18.85760 528 THR B CA 1
ATOM 16496 C C . THR B 1 528 ? -5.81931 2.68773 58.31946 1.000 25.50889 528 THR B C 1
ATOM 16497 O O . THR B 1 528 ? -4.86081 3.18891 57.72330 1.000 24.05272 528 THR B O 1
ATOM 16508 N N . ARG B 1 529 ? -6.18393 1.41526 58.16311 1.000 24.84492 529 ARG B N 1
ATOM 16509 C CA . ARG B 1 529 ? -5.61047 0.58766 57.11222 1.000 25.38594 529 ARG B CA 1
ATOM 16510 C C . ARG B 1 529 ? -6.29454 0.80031 55.76792 1.000 27.56601 529 ARG B C 1
ATOM 16511 O O . ARG B 1 529 ? -5.81993 0.26523 54.76027 1.000 29.78570 529 ARG B O 1
ATOM 16532 N N . THR B 1 530 ? -7.38988 1.55929 55.72793 1.000 26.32380 530 THR B N 1
ATOM 16533 C CA . THR B 1 530 ? -8.14593 1.80354 54.49916 1.000 25.68554 530 THR B CA 1
ATOM 16534 C C . THR B 1 530 ? -8.36731 3.30135 54.33266 1.000 27.07927 530 THR B C 1
ATOM 16535 O O . THR B 1 530 ? -9.50504 3.78722 54.38424 1.000 30.51110 530 THR B O 1
ATOM 16546 N N . PRO B 1 531 ? -7.29730 4.06457 54.11788 1.000 21.79430 531 PRO B N 1
ATOM 16547 C CA . PRO B 1 531 ? -7.46189 5.50676 53.89217 1.000 27.68534 531 PRO B CA 1
ATOM 16548 C C . PRO B 1 531 ? -8.31222 5.77072 52.65782 1.000 27.31923 531 PRO B C 1
ATOM 16549 O O . PRO B 1 531 ? -8.24324 5.04418 51.66416 1.000 35.29229 531 PRO B O 1
ATOM 16560 N N . GLY B 1 532 ? -9.13135 6.81637 52.73386 1.000 28.94797 532 GLY B N 1
ATOM 16561 C CA . GLY B 1 532 ? -10.06501 7.12675 51.67579 1.000 27.71989 532 GLY B CA 1
ATOM 16562 C C . GLY B 1 532 ? -11.37385 6.37256 51.73900 1.000 33.82414 532 GLY B C 1
ATOM 16563 O O . GLY B 1 532 ? -12.30080 6.71251 50.99133 1.000 33.73290 532 GLY B O 1
ATOM 16567 N N . ILE B 1 533 ? -11.48190 5.36193 52.59481 1.000 31.06569 533 ILE B N 1
ATOM 16568 C CA . ILE B 1 533 ? -12.70894 4.60608 52.81523 1.000 30.75529 533 ILE B CA 1
ATOM 16569 C C . ILE B 1 533 ? -13.19127 4.92354 54.22907 1.000 34.48933 533 ILE B C 1
ATOM 16570 O O . ILE B 1 533 ? -12.53180 4.53522 55.20573 1.000 32.51645 533 ILE B O 1
ATOM 16586 N N . PRO B 1 534 ? -14.32058 5.61079 54.39555 1.000 37.23063 534 PRO B N 1
ATOM 16587 C CA . PRO B 1 534 ? -14.71978 6.03863 55.74298 1.000 41.75256 534 PRO B CA 1
ATOM 16588 C C . PRO B 1 534 ? -14.86435 4.86429 56.70048 1.000 42.57889 534 PRO B C 1
ATOM 16589 O O . PRO B 1 534 ? -15.35993 3.79521 56.33906 1.000 40.65786 534 PRO B O 1
ATOM 16600 N N . LEU B 1 535 ? -14.41970 5.07924 57.93551 1.000 38.97927 535 LEU B N 1
ATOM 16601 C CA . LEU B 1 535 ? -14.64101 4.13749 59.02407 1.000 45.87961 535 LEU B CA 1
ATOM 16602 C C . LEU B 1 535 ? -15.91139 4.55798 59.75298 1.000 40.71907 535 LEU B C 1
ATOM 16603 O O . LEU B 1 535 ? -15.99584 5.68018 60.26485 1.000 39.79355 535 LEU B O 1
ATOM 16619 N N . ARG B 1 536 ? -16.89818 3.66768 59.78874 1.000 38.01178 536 ARG B N 1
ATOM 16620 C CA . ARG B 1 536 ? -18.21176 3.99278 60.32657 1.000 39.04138 536 ARG B CA 1
ATOM 16621 C C . ARG B 1 536 ? -18.27658 3.62990 61.80416 1.000 40.69832 536 ARG B C 1
ATOM 16622 O O . ARG B 1 536 ? -17.90851 2.51689 62.19496 1.000 38.82399 536 ARG B O 1
ATOM 16643 N N . TRP B 1 537 ? -18.74352 4.57416 62.61853 1.000 35.73832 537 TRP B N 1
ATOM 16644 C CA . TRP B 1 537 ? -18.90816 4.34489 64.04545 1.000 38.64546 537 TRP B CA 1
ATOM 16645 C C . TRP B 1 537 ? -19.90212 5.35168 64.60255 1.000 41.97576 537 TRP B C 1
ATOM 16646 O O . TRP B 1 537 ? -20.03706 6.46381 64.08592 1.000 40.16135 537 TRP B O 1
ATOM 16667 N N . ILE B 1 538 ? -20.59247 4.94248 65.66829 1.000 37.50837 538 ILE B N 1
ATOM 16668 C CA . ILE B 1 538 ? -21.52972 5.79519 66.38226 1.000 37.53859 538 ILE B CA 1
ATOM 16669 C C . ILE B 1 538 ? -21.07300 6.05483 67.81079 1.000 41.76383 538 ILE B C 1
ATOM 16670 O O . ILE B 1 538 ? -21.19194 7.17886 68.31262 1.000 36.80595 538 ILE B O 1
ATOM 16686 N N . THR B 1 539 ? -20.54425 5.03314 68.47886 1.000 36.47524 539 THR B N 1
ATOM 16687 C CA . THR B 1 539 ? -20.02263 5.14245 69.83052 1.000 40.67372 539 THR B CA 1
ATOM 16688 C C . THR B 1 539 ? -18.59677 4.61025 69.85301 1.000 38.92974 539 THR B C 1
ATOM 16689 O O . THR B 1 539 ? -18.15626 3.91772 68.93127 1.000 40.04297 539 THR B O 1
ATOM 16700 N N . ALA B 1 540 ? -17.87390 4.93999 70.92581 1.000 37.84884 540 ALA B N 1
ATOM 16701 C CA . ALA B 1 540 ? -16.49269 4.48658 71.04567 1.000 39.79463 540 ALA B CA 1
ATOM 16702 C C . ALA B 1 540 ? -16.39456 2.96756 70.99239 1.000 43.83082 540 ALA B C 1
ATOM 16703 O O . ALA B 1 540 ? -15.37350 2.42661 70.55256 1.000 37.99759 540 ALA B O 1
ATOM 16710 N N . ALA B 1 541 ? -17.44070 2.26303 71.42801 1.000 40.72629 541 ALA B N 1
ATOM 16711 C CA . ALA B 1 541 ? -17.41800 0.80555 71.37319 1.000 37.93874 541 ALA B CA 1
ATOM 16712 C C . ALA B 1 541 ? -17.26479 0.31167 69.93975 1.000 38.66849 541 ALA B C 1
ATOM 16713 O O . ALA B 1 541 ? -16.60466 -0.70498 69.69362 1.000 36.98490 541 ALA B O 1
ATOM 16720 N N . ASP B 1 542 ? -17.87075 1.01718 68.97863 1.000 38.98053 542 ASP B N 1
ATOM 16721 C CA . ASP B 1 542 ? -17.75354 0.61789 67.57935 1.000 38.14877 542 ASP B CA 1
ATOM 16722 C C . ASP B 1 542 ? -16.32516 0.74910 67.07145 1.000 35.47920 542 ASP B C 1
ATOM 16723 O O . ASP B 1 542 ? -15.90942 -0.01439 66.19251 1.000 37.23371 542 ASP B O 1
ATOM 16732 N N . ILE B 1 543 ? -15.57923 1.73690 67.56912 1.000 36.44195 543 ILE B N 1
ATOM 16733 C CA . ILE B 1 543 ? -14.16622 1.84774 67.21792 1.000 38.09287 543 ILE B CA 1
ATOM 16734 C C . ILE B 1 543 ? -13.40332 0.64165 67.75065 1.000 41.21347 543 ILE B C 1
ATOM 16735 O O . ILE B 1 543 ? -12.60818 0.01835 67.03685 1.000 41.24826 543 ILE B O 1
ATOM 16751 N N . LEU B 1 544 ? -13.64437 0.29018 69.01676 1.000 41.62667 544 LEU B N 1
ATOM 16752 C CA . LEU B 1 544 ? -12.92730 -0.82612 69.62426 1.000 41.78031 544 LEU B CA 1
ATOM 16753 C C . LEU B 1 544 ? -13.18137 -2.12005 68.86518 1.000 44.39788 544 LEU B C 1
ATOM 16754 O O . LEU B 1 544 ? -12.28582 -2.96389 68.74171 1.000 43.58161 544 LEU B O 1
ATOM 16770 N N . ALA B 1 545 ? -14.40405 -2.30110 68.36362 1.000 40.44713 545 ALA B N 1
ATOM 16771 C CA . ALA B 1 545 ? -14.75056 -3.52309 67.65127 1.000 44.75157 545 ALA B CA 1
ATOM 16772 C C . ALA B 1 545 ? -14.10841 -3.59500 66.27440 1.000 43.40758 545 ALA B C 1
ATOM 16773 O O . ALA B 1 545 ? -14.04165 -4.68299 65.69281 1.000 45.01667 545 ALA B O 1
ATOM 16780 N N . GLN B 1 546 ? -13.63358 -2.47038 65.74277 1.000 40.44737 546 GLN B N 1
ATOM 16781 C CA . GLN B 1 546 ? -13.02504 -2.42332 64.42063 1.000 39.71598 546 GLN B CA 1
ATOM 16782 C C . GLN B 1 546 ? -11.51776 -2.19343 64.49071 1.000 40.95915 546 GLN B C 1
ATOM 16783 O O . GLN B 1 546 ? -10.93042 -1.61625 63.57310 1.000 35.28302 546 GLN B O 1
ATOM 16797 N N . GLN B 1 547 ? -10.87044 -2.65132 65.56560 1.000 41.51045 547 GLN B N 1
ATOM 16798 C CA . GLN B 1 547 ? -9.43586 -2.42069 65.68936 1.000 40.28570 547 GLN B CA 1
ATOM 16799 C C . GLN B 1 547 ? -8.63613 -3.17036 64.63251 1.000 36.84773 547 GLN B C 1
ATOM 16800 O O . GLN B 1 547 ? -7.46238 -2.84862 64.41749 1.000 40.42994 547 GLN B O 1
ATOM 16814 N N . ALA B 1 548 ? -9.23471 -4.16743 63.97903 1.000 33.26785 548 ALA B N 1
ATOM 16815 C CA . ALA B 1 548 ? -8.56530 -4.80973 62.85506 1.000 34.71125 548 ALA B CA 1
ATOM 16816 C C . ALA B 1 548 ? -8.28051 -3.81322 61.73913 1.000 37.60490 548 ALA B C 1
ATOM 16817 O O . ALA B 1 548 ? -7.31707 -3.98577 60.98385 1.000 41.85960 548 ALA B O 1
ATOM 16824 N N . LEU B 1 549 ? -9.09821 -2.76634 61.62257 1.000 36.21704 549 LEU B N 1
ATOM 16825 C CA . LEU B 1 549 ? -8.92148 -1.75498 60.58808 1.000 36.98229 549 LEU B CA 1
ATOM 16826 C C . LEU B 1 549 ? -7.92120 -0.67498 60.97819 1.000 36.22326 549 LEU B C 1
ATOM 16827 O O . LEU B 1 549 ? -7.74513 0.28610 60.22101 1.000 31.16848 549 LEU B O 1
ATOM 16843 N N . LEU B 1 550 ? -7.27828 -0.79498 62.13524 1.000 31.06610 550 LEU B N 1
ATOM 16844 C CA . LEU B 1 550 ? -6.36730 0.22135 62.63708 1.000 30.27277 550 LEU B CA 1
ATOM 16845 C C . LEU B 1 550 ? -4.99400 -0.39016 62.86692 1.000 35.66039 550 LEU B C 1
ATOM 16846 O O . LEU B 1 550 ? -4.87679 -1.52292 63.34482 1.000 39.10988 550 LEU B O 1
ATOM 16862 N N . ARG B 1 551 ? -3.96041 0.36748 62.51994 1.000 27.51831 551 ARG B N 1
ATOM 16863 C CA . ARG B 1 551 ? -2.57755 -0.05365 62.66353 1.000 26.04302 551 ARG B CA 1
ATOM 16864 C C . ARG B 1 551 ? -1.90630 0.78855 63.73950 1.000 30.68845 551 ARG B C 1
ATOM 16865 O O . ARG B 1 551 ? -2.25686 1.95384 63.94636 1.000 29.77831 551 ARG B O 1
ATOM 16886 N N . HIS B 1 552 ? -0.97074 0.18372 64.44760 1.000 29.24783 552 HIS B N 1
ATOM 16887 C CA . HIS B 1 552 ? -0.16809 0.93833 65.39486 1.000 24.15545 552 HIS B CA 1
ATOM 16888 C C . HIS B 1 552 ? 1.00607 1.58574 64.67533 1.000 28.16326 552 HIS B C 1
ATOM 16889 O O . HIS B 1 552 ? 1.35728 1.19187 63.55775 1.000 25.93543 552 HIS B O 1
ATOM 16903 N N . PRO B 1 553 ? 1.60965 2.61443 65.26505 1.000 24.61123 553 PRO B N 1
ATOM 16904 C CA . PRO B 1 553 ? 2.78623 3.23091 64.64041 1.000 22.57266 553 PRO B CA 1
ATOM 16905 C C . PRO B 1 553 ? 4.01191 2.34073 64.76214 1.000 32.48357 553 PRO B C 1
ATOM 16906 O O . PRO B 1 553 ? 4.07754 1.42925 65.58760 1.000 33.21096 553 PRO B O 1
ATOM 16917 N N . ASP B 1 554 ? 4.99855 2.61589 63.90994 1.000 29.73312 554 ASP B N 1
ATOM 16918 C CA . ASP B 1 554 ? 6.29547 1.96907 64.06694 1.000 30.00622 554 ASP B CA 1
ATOM 16919 C C . ASP B 1 554 ? 7.09673 2.60490 65.19492 1.000 30.25004 554 ASP B C 1
ATOM 16920 O O . ASP B 1 554 ? 7.79682 1.90372 65.93443 1.000 33.85403 554 ASP B O 1
ATOM 16929 N N . PHE B 1 555 ? 6.99663 3.92362 65.34918 1.000 27.73602 555 PHE B N 1
ATOM 16930 C CA . PHE B 1 555 ? 7.71535 4.63366 66.39475 1.000 27.03870 555 PHE B CA 1
ATOM 16931 C C . PHE B 1 555 ? 6.82961 5.72024 66.97890 1.000 28.18846 555 PHE B C 1
ATOM 16932 O O . PHE B 1 555 ? 6.09336 6.39498 66.25270 1.000 27.04521 555 PHE B O 1
ATOM 16949 N N . VAL B 1 556 ? 6.90847 5.88265 68.29511 1.000 27.29082 556 VAL B N 1
ATOM 16950 C CA . VAL B 1 556 ? 6.16857 6.90923 69.01516 1.000 21.08653 556 VAL B CA 1
ATOM 16951 C C . VAL B 1 556 ? 7.15933 7.69284 69.85765 1.000 28.41677 556 VAL B C 1
ATOM 16952 O O . VAL B 1 556 ? 7.95401 7.10140 70.59704 1.000 26.92939 556 VAL B O 1
ATOM 16965 N N . VAL B 1 557 ? 7.11204 9.01589 69.75021 1.000 23.93856 557 VAL B N 1
ATOM 16966 C CA . VAL B 1 557 ? 7.97793 9.90531 70.51329 1.000 27.19738 557 VAL B CA 1
ATOM 16967 C C . VAL B 1 557 ? 7.11077 10.69556 71.48139 1.000 35.13147 557 VAL B C 1
ATOM 16968 O O . VAL B 1 557 ? 6.12405 11.32058 71.07329 1.000 34.38402 557 VAL B O 1
ATOM 16981 N N . ALA B 1 558 ? 7.48348 10.67561 72.75768 1.000 33.21941 558 ALA B N 1
ATOM 16982 C CA . ALA B 1 558 ? 6.75500 11.37967 73.79994 1.000 43.39452 558 ALA B CA 1
ATOM 16983 C C . ALA B 1 558 ? 7.69158 12.33085 74.53119 1.000 41.92329 558 ALA B C 1
ATOM 16984 O O . ALA B 1 558 ? 8.89528 12.07976 74.64718 1.000 39.76013 558 ALA B O 1
ATOM 16991 N N . ARG B 1 559 ? 7.12391 13.43483 75.00941 1.000 44.63341 559 ARG B N 1
ATOM 16992 C CA . ARG B 1 559 ? 7.84271 14.43056 75.78905 1.000 47.84209 559 ARG B CA 1
ATOM 16993 C C . ARG B 1 559 ? 7.15569 14.58381 77.13717 1.000 52.94008 559 ARG B C 1
ATOM 16994 O O . ARG B 1 559 ? 5.92263 14.59205 77.22133 1.000 46.92826 559 ARG B O 1
ATOM 17015 N N . MET B 1 560 ? 7.95671 14.70082 78.18949 1.000 51.79697 560 MET B N 1
ATOM 17016 C CA . MET B 1 560 ? 7.42121 14.79949 79.53779 1.000 52.84778 560 MET B CA 1
ATOM 17017 C C . MET B 1 560 ? 6.89158 16.20568 79.78956 1.000 53.52928 560 MET B C 1
ATOM 17018 O O . MET B 1 560 ? 7.59078 17.19696 79.56008 1.000 50.99397 560 MET B O 1
ATOM 17032 N N . LYS B 1 561 ? 5.64541 16.28638 80.24757 1.000 51.52406 561 LYS B N 1
ATOM 17033 C CA . LYS B 1 561 ? 5.06664 17.52218 80.75934 1.000 59.33304 561 LYS B CA 1
ATOM 17034 C C . LYS B 1 561 ? 4.39469 17.18774 82.08133 1.000 61.63707 561 LYS B C 1
ATOM 17035 O O . LYS B 1 561 ? 3.46681 16.37266 82.12007 1.000 56.33186 561 LYS B O 1
ATOM 17054 N N . GLY B 1 562 ? 4.86332 17.80990 83.15908 1.000 63.26025 562 GLY B N 1
ATOM 17055 C CA . GLY B 1 562 ? 4.37866 17.43450 84.47466 1.000 68.99705 562 GLY B CA 1
ATOM 17056 C C . GLY B 1 562 ? 4.90607 16.06950 84.87345 1.000 69.76731 562 GLY B C 1
ATOM 17057 O O . GLY B 1 562 ? 6.07307 15.73201 84.64362 1.000 66.52105 562 GLY B O 1
ATOM 17061 N N . GLN B 1 563 ? 4.03575 15.26947 85.48407 1.000 77.40821 563 GLN B N 1
ATOM 17062 C CA . GLN B 1 563 ? 4.40285 13.93123 85.92178 1.000 82.76204 563 GLN B CA 1
ATOM 17063 C C . GLN B 1 563 ? 4.19874 12.86991 84.84883 1.000 76.85622 563 GLN B C 1
ATOM 17064 O O . GLN B 1 563 ? 4.62817 11.72741 85.04468 1.000 82.88994 563 GLN B O 1
ATOM 17078 N N . TYR B 1 564 ? 3.57121 13.21174 83.72630 1.000 71.96077 564 TYR B N 1
A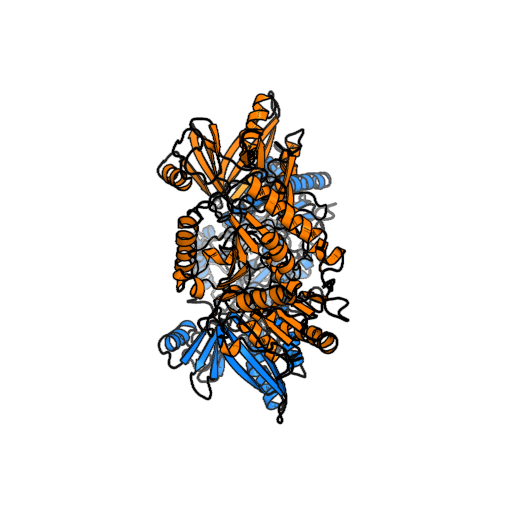TOM 17079 C CA . TYR B 1 564 ? 3.18737 12.23362 82.72123 1.000 70.44213 564 TYR B CA 1
ATOM 17080 C C . TYR B 1 564 ? 3.83562 12.54662 81.37974 1.000 62.68987 564 TYR B C 1
ATOM 17081 O O . TYR B 1 564 ? 4.09173 13.70804 81.04603 1.000 59.31477 564 TYR B O 1
ATOM 17099 N N . TRP B 1 565 ? 4.10378 11.48876 80.61774 1.000 55.07406 565 TRP B N 1
ATOM 17100 C CA . TRP B 1 565 ? 4.53270 11.64124 79.23570 1.000 54.86414 565 TRP B CA 1
ATOM 17101 C C . TRP B 1 565 ? 3.38087 12.15496 78.37629 1.000 51.98651 565 TRP B C 1
ATOM 17102 O O . TRP B 1 565 ? 2.20483 11.94279 78.68423 1.000 53.42464 565 TRP B O 1
ATOM 17123 N N . GLN B 1 566 ? 3.73118 12.82897 77.28015 1.000 47.16001 566 GLN B N 1
ATOM 17124 C CA . GLN B 1 566 ? 2.75666 13.30571 76.30405 1.000 46.86010 566 GLN B CA 1
ATOM 17125 C C . GLN B 1 566 ? 3.20728 12.88559 74.91308 1.000 43.54759 566 GLN B C 1
ATOM 17126 O O . GLN B 1 566 ? 4.32333 13.21208 74.49622 1.000 49.46335 566 GLN B O 1
ATOM 17140 N N . VAL B 1 567 ? 2.33081 12.18153 74.19166 1.000 40.07296 567 VAL B N 1
ATOM 17141 C CA . VAL B 1 567 ? 2.64748 11.76017 72.83209 1.000 41.67852 567 VAL B CA 1
ATOM 17142 C C . VAL B 1 567 ? 2.80325 12.98618 71.94756 1.000 42.06734 567 VAL B C 1
ATOM 17143 O O . VAL B 1 567 ? 1.96449 13.89578 71.96648 1.000 40.14280 567 VAL B O 1
ATOM 17156 N N . ARG B 1 568 ? 3.87154 13.00960 71.15384 1.000 37.41111 568 ARG B N 1
ATOM 17157 C CA . ARG B 1 568 ? 4.16491 14.14801 70.29115 1.000 37.89580 568 ARG B CA 1
ATOM 17158 C C . ARG B 1 568 ? 4.33000 13.77933 68.82769 1.000 36.58682 568 ARG B C 1
ATOM 17159 O O . ARG B 1 568 ? 3.88437 14.52981 67.95694 1.000 38.26581 568 ARG B O 1
ATOM 17180 N N . GLU B 1 569 ? 4.96884 12.65487 68.52579 1.000 33.20437 569 GLU B N 1
ATOM 17181 C CA . GLU B 1 569 ? 5.14437 12.21456 67.15133 1.000 32.64192 569 GLU B CA 1
ATOM 17182 C C . GLU B 1 569 ? 4.78905 10.74107 67.03783 1.000 32.89693 569 GLU B C 1
ATOM 17183 O O . GLU B 1 569 ? 5.09198 9.94658 67.93353 1.000 28.01159 569 GLU B O 1
ATOM 17195 N N . LYS B 1 570 ? 4.13378 10.39187 65.93365 1.000 20.92855 570 LYS B N 1
ATOM 17196 C CA . LYS B 1 570 ? 3.83115 9.01398 65.57194 1.000 24.47405 570 LYS B CA 1
ATOM 17197 C C . LYS B 1 570 ? 4.33646 8.77825 64.15752 1.000 29.71243 570 LYS B C 1
ATOM 17198 O O . LYS B 1 570 ? 3.98866 9.52943 63.23995 1.000 36.15391 570 LYS B O 1
ATOM 17217 N N . VAL B 1 571 ? 5.14431 7.73598 63.98116 1.000 26.60897 571 VAL B N 1
ATOM 17218 C CA . VAL B 1 571 ? 5.79719 7.43841 62.71053 1.000 30.22727 571 VAL B CA 1
ATOM 17219 C C . VAL B 1 571 ? 5.16888 6.17800 62.13252 1.000 32.08347 571 VAL B C 1
ATOM 17220 O O . VAL B 1 571 ? 5.20421 5.11306 62.76229 1.000 32.05048 571 VAL B O 1
ATOM 17233 N N . PHE B 1 572 ? 4.60523 6.29935 60.93371 1.000 24.06099 572 PHE B N 1
ATOM 17234 C CA . PHE B 1 572 ? 4.02655 5.18680 60.19668 1.000 31.02888 572 PHE B CA 1
ATOM 17235 C C . PHE B 1 572 ? 4.83542 4.93816 58.92952 1.000 35.53676 572 PHE B C 1
ATOM 17236 O O . PHE B 1 572 ? 5.57837 5.80589 58.46179 1.000 32.37333 572 PHE B O 1
ATOM 17253 N N . ASP B 1 573 ? 4.66705 3.74612 58.36256 1.000 38.42478 573 ASP B N 1
ATOM 17254 C CA . ASP B 1 573 ? 5.25697 3.40542 57.07045 1.000 41.15495 573 ASP B CA 1
ATOM 17255 C C . ASP B 1 573 ? 6.74965 3.72641 57.06239 1.000 45.55454 573 ASP B C 1
ATOM 17256 O O . ASP B 1 573 ? 7.25652 4.47174 56.22154 1.000 48.16528 573 ASP B O 1
ATOM 17265 N N . TYR B 1 574 ? 7.44805 3.15480 58.03690 1.000 44.70226 574 TYR B N 1
ATOM 17266 C CA . TYR B 1 574 ? 8.85590 3.45974 58.23574 1.000 51.87270 574 TYR B CA 1
ATOM 17267 C C . TYR B 1 574 ? 9.71382 2.76532 57.18874 1.000 52.34371 574 TYR B C 1
ATOM 17268 O O . TYR B 1 574 ? 9.55342 1.56777 56.93379 1.000 45.58532 574 TYR B O 1
ATOM 17286 N N . GLU B 1 575 ? 10.63964 3.51782 56.60182 1.000 59.79405 575 GLU B N 1
ATOM 17287 C CA . GLU B 1 575 ? 11.53152 3.00905 55.56636 1.000 60.59911 575 GLU B CA 1
ATOM 17288 C C . GLU B 1 575 ? 12.95865 3.47635 55.83915 1.000 64.71709 575 GLU B C 1
ATOM 17289 O O . GLU B 1 575 ? 13.66637 3.94494 54.94628 1.000 65.30533 575 GLU B O 1
ATOM 17301 N N . GLY B 1 576 ? 13.39713 3.34929 57.09031 1.000 59.87996 576 GLY B N 1
ATOM 17302 C CA . GLY B 1 576 ? 14.67631 3.89842 57.49597 1.000 59.31327 576 GLY B CA 1
ATOM 17303 C C . GLY B 1 576 ? 15.67128 2.89093 58.03264 1.000 64.60027 576 GLY B C 1
ATOM 17304 O O . GLY B 1 576 ? 15.63867 1.71381 57.66120 1.000 71.00622 576 GLY B O 1
ATOM 17308 N N . ARG B 1 577 ? 16.55977 3.34833 58.92036 1.000 59.73702 577 ARG B N 1
ATOM 17309 C CA . ARG B 1 577 ? 17.67768 2.54012 59.39002 1.000 64.98188 577 ARG B CA 1
ATOM 17310 C C . ARG B 1 577 ? 17.49499 2.00003 60.80175 1.000 66.41792 577 ARG B C 1
ATOM 17311 O O . ARG B 1 577 ? 18.23012 1.08737 61.19579 1.000 68.86210 577 ARG B O 1
ATOM 17332 N N . PHE B 1 578 ? 16.54198 2.53295 61.56997 1.000 67.36478 578 PHE B N 1
ATOM 17333 C CA . PHE B 1 578 ? 16.22823 1.96180 62.87369 1.000 60.25763 578 PHE B CA 1
ATOM 17334 C C . PHE B 1 578 ? 15.64076 0.55960 62.76459 1.000 61.25621 578 PHE B C 1
ATOM 17335 O O . PHE B 1 578 ? 15.55132 -0.13626 63.78244 1.000 72.35370 578 PHE B O 1
ATOM 17352 N N . ARG B 1 579 ? 15.23011 0.13665 61.57008 1.000 63.69961 579 ARG B N 1
ATOM 17353 C CA . ARG B 1 579 ? 14.72524 -1.21806 61.36346 1.000 72.51670 579 ARG B CA 1
ATOM 17354 C C . ARG B 1 579 ? 15.86324 -2.16940 60.99852 1.000 79.88846 579 ARG B C 1
ATOM 17355 O O . ARG B 1 579 ? 15.63446 -3.33902 60.68778 1.000 77.91855 579 ARG B O 1
#

CATH classification: 3.40.50.300 (+1 more: 3.40.50.300)

Radius of gyration: 40.77 Å; Cα contacts (8 Å, |Δi|>4): 2122; chains: 2; bounding box: 67×88×133 Å

B-factor: mean 59.43, std 25.91, range [17.51, 168.58]

Nearest PDB structures (foldseek):
  7r7j-assembly1_A  TM=1.002E+00  e=0.000E+00  Escherichia coli K-12
  7r7j-assembly2_B  TM=9.803E-01  e=0.000E+00  Escherichia coli K-12
  6jde-assembly1_B  TM=9.443E-01  e=1.465E-103  Escherichia coli K-12
  8h5z-assembly1_B  TM=9.620E-01  e=2.787E-101  Escherichia coli K-12
  8h5y-assembly1_B  TM=9.522E-01  e=2.082E-101  Escherichia coli K-12

GO terms:
  GO:0016887 ATP hydrolysis activity (F, EXP)
  GO:0003697 single-stranded DNA binding (F, IDA)
  GO:0016887 ATP hydrolysis activity (F, IDA)
  GO:0006302 double-strand break repair (P, EXP)
  GO:0009410 response to xenobiotic stimulus (P, IMP)
  GO:0010212 response to ionizing radiation (P, IMP)
  GO:0051301 cell division (P, IMP)
  GO:0006301 DNA damage tolerance (P, IMP)
  GO:0006302 double-strand break repair (P, IMP)
  GO:0005515 protein binding (F, IPI)

Organism: Escherichia coli (strain K12) (NCBI:txid83333)

Foldseek 3Di:
DADDDPQLVVVLVLVVVDLVPDLFAAEEADAPLPCVLNSVVVNLVPDDAAEEEEEADLVVLVVSLVSNVVVVFDEAEQGPPDDDDDGDGRYYGYYLVRCLVVVVVVLIDYQEYEYEQVVCQVPDSVVSNVSNVVSNCVSPVSHYYYYYYNDQADQLPFGQEAAEPVFFGGDDPPHVGDYHRYYDDPVVCCVVVSWAAEDEDDDQPAFFDPQPFFADPSLHGDPVSVVVRCVVPVVCLLVRLVVVVVVLVVAAAEEEEDEHPVRVVVSVVSDDPQQEEEDEVPPCRCLVVRLVCSHRYYYYYPDDDPPQARQRQQEYEYRHEDSWLSSVLSRLRSHIHDDVPNNHRYYHYRHPYDPCNPADTLRHRQRHSQWDWAWAAAPPPRDTHTFTADADPVRHGLFGDAFAGRGKDADPVGDIDGDGRTLDFDADPPPGDTHGPPDQADPPPRHGDDDPVVVCVVCVVVVLKDKAFFPFKDKDKDADPQGIKIKIWTHDPVGDIDMDMFGDRDPVSVVVCCVPPPSVFFRRRNDDQDDDHVVSCVVSCSRGGAFRMWMWRCDDPGTDTDDGHHPDDDDD/DDDDDPQLVVVLVLVVVDLVPDLFAAEAADAPLRCVLVSVVVNLVVDDAAEEEEEADVLVLVVSQVVNVVVVFDEAEFDPPDDDDDGGHRYYRYYLVRCLVPVVVVLIDHAEYEYEQCVCCPPDPVVSNVSNVVSNCVSVVSHYYYYYHNDQADQLRFGQEADEPVFFGTDDPPHPGDYHRYYDDPVVCQVVVSWAAADEDDDPDAFFECQPFFADDSLHGDQVSQVVSCVVVVVCLLVRLVVVVVCQVVQAAEEEEAAHPVSQVVSQVSPDPPLEEEDAPPQDPVSLPPPQPPSSSYYYYHDLPSPSRQDQSHQEYEYNHDDSWLSSVLSRVSSNTHDDVPRNYHYYYYRHPDPPPNPPDTLRGRLRRSQWDWDWAAAPPPGDTHIFTADADPVRHGQFTDAFAQGGKDADPVGDIDGDGRTLDFDADPPHGDTDGPPDQADPPPRHGDDDVVNVQVVQVVDPQKDKAQFDFKAWDWDADPQGIKIKIWTHHPVGDIAIDMQGDRDPVSVVCCCVVAVSVFFRRRPDDDDDDHVVSVNVSCSRGHAARMWMWGDDPPHTHTDDGHHPDDDDVD

Solvent-accessible surface area: 56713 Å² total; per-residue (Å²): 193,75,131,39,102,87,4,6,72,94,0,2,58,20,3,38,92,16,24,179,75,78,116,57,47,0,0,1,8,14,20,76,32,3,28,52,7,35,4,3,14,38,6,2,155,80,20,196,25,57,0,1,1,0,0,9,38,40,117,9,2,51,56,1,27,58,95,9,68,87,31,61,71,111,12,18,58,34,20,69,92,64,94,107,91,97,80,41,36,76,0,0,2,0,6,0,90,2,1,10,138,50,35,117,43,1,107,44,92,3,36,15,0,0,0,6,26,0,27,57,15,64,73,48,40,92,82,53,19,116,85,0,42,82,18,1,66,140,41,16,91,120,24,49,20,1,0,6,5,30,27,18,12,79,35,54,78,32,36,18,3,28,12,9,84,122,20,49,9,69,13,86,152,89,23,97,4,101,12,1,18,18,56,4,69,20,132,62,0,22,134,97,46,46,11,0,52,23,98,44,41,118,82,28,106,48,91,5,75,22,65,69,17,138,50,87,114,64,10,64,39,42,96,47,17,14,20,96,25,4,59,124,25,53,125,43,6,56,111,1,3,54,24,0,72,121,44,2,86,105,43,108,0,0,21,0,8,0,12,4,68,94,5,0,96,88,0,34,61,66,5,54,102,101,38,20,26,45,27,74,110,151,80,71,71,36,52,108,71,11,85,57,64,179,18,85,9,7,0,8,18,79,21,87,55,47,37,44,62,10,46,32,0,7,0,0,0,0,0,26,11,22,41,16,27,21,61,10,38,51,6,2,14,43,0,0,50,99,30,143,72,17,114,24,0,17,2,0,3,1,2,42,16,94,107,45,24,85,27,65,23,13,10,72,84,72,65,124,58,88,7,62,47,8,109,2,121,5,79,70,57,43,44,38,0,47,16,32,0,58,55,59,119,140,48,83,33,64,19,2,96,5,120,64,0,54,3,42,87,82,66,154,87,45,104,40,83,44,2,87,51,22,10,29,80,56,70,3,102,75,58,102,18,69,2,63,62,93,27,75,133,3,126,116,53,88,45,87,10,88,87,46,42,95,63,13,55,67,13,123,88,63,81,89,28,72,30,6,135,8,52,8,16,8,12,79,88,20,82,44,160,135,13,57,54,0,60,0,20,0,16,28,105,134,34,54,81,8,44,31,134,28,50,5,105,57,112,77,56,72,82,33,0,53,103,94,0,7,144,45,0,6,66,5,7,30,68,106,12,199,29,132,52,0,50,46,0,40,88,48,13,65,40,6,28,62,0,51,20,1,10,1,44,59,59,73,197,88,30,128,24,75,23,51,18,36,62,27,132,51,94,66,195,110,121,36,95,83,3,3,74,90,0,1,58,21,1,37,77,5,24,176,173,44,113,51,48,0,0,0,10,16,22,56,29,4,36,48,10,30,4,3,14,30,9,3,166,82,18,199,26,52,0,0,2,0,1,17,30,93,51,12,2,51,67,2,28,57,80,12,67,84,20,70,68,49,0,8,45,46,17,70,88,100,97,115,91,85,83,84,39,83,0,1,2,0,4,0,50,9,0,15,167,60,36,108,45,2,127,38,98,2,34,13,0,0,1,6,27,0,27,56,14,35,73,61,59,98,75,52,12,95,81,0,27,60,39,0,64,160,64,18,89,117,21,50,16,0,0,6,5,49,19,21,12,65,20,51,126,35,34,15,4,26,17,8,86,119,22,50,8,70,16,81,153,174,24,94,4,73,10,1,17,18,53,7,71,32,121,58,0,25,128,98,46,38,6,1,59,34,45,41,75,115,83,23,70,43,102,5,72,11,74,78,14,90,14,74,108,68,4,65,31,36,86,44,44,12,27,85,25,11,58,117,18,37,127,51,2,57,41,1,6,60,36,2,40,117,62,5,101,124,21,62,3,8,12,0,3,0,11,0,44,89,4,0,130,65,0,49,65,76,6,66,100,111,48,18,29,42,40,28,54,95,37,87,30,98,33,117,63,54,50,116,155,92,92,30,28,8,22,0,3,27,45,16,68,19,30,32,61,28,38,63,65,19,18,6,1,2,0,1,31,10,18,12,13,15,28,36,10,48,43,0,0,16,20,0,0,50,89,28,144,72,36,108,68,0,54,3,8,22,0,9,43,19,100,111,22,21,83,29,73,17,16,10,72,66,58,36,124,53,80,9,56,56,16,113,1,119,4,78,70,70,45,48,39,1,48,17,25,0,56,63,56,122,124,56,80,32,63,18,1,98,5,104,60,0,57,3,46,107,76,73,154,139,40,111,36,87,44,3,91,38,12,0,23,56,58,66,2,95,135,58,104,18,66,2,66,41,73,25,206,125,0,123,112,57,92,41,106,18,98,77,56,14,84,40,0,80,49,6,112,177,76,210,59,15,44,31,1,155,11,44,6,14,12,17,83,75,17,138,66,181,131,18,48,53,0,74,0,15,0,24,25,102,130,54,41,74,8,37,34,130,21,39,12,104,54,99,78,57,88,69,39,0,72,122,105,0,9,65,38,0,6,64,6,1,23,69,89,19,182,48,154,60,0,47,44,0,46,76,47,34,76,41,6,30,69,0,53,6,0,6,0,65,74,147,63,169,173,80,78,20,110,84,47,16,37,47,35,111,12,208,53,212

Secondary structure (DSSP, 8-state):
-----HHHHHHHHHHHHHHTT--S-EEEE--TTS-HHHHHHHHHHH-SBEEEEEES-HHHHHHHHHHHHTTT--EEEE-TT-------SSEEEEEHHHHHH-GGG--S-EEEEEEETGGGTTTS-HHHHHHHHHHHHHH-TT-EEEEEES--EETTTEESEEEETTTEE-S-TT-SEEEEEEE--HHHHHHTTSSPPEEE-S--S-----SS----TTS---HHHHHHHHHHTTTTHHHHHHHHHHHHTT-SEEEEE-SSHHHHHHHHHHSPTTSEEEE-----SSHHHHHTTS-SEEEE-S---TT---TTEEEEEE-S--SSHHHHHHHHHTT----TT---EEEEE-S---S-TT-----S--SSTT-EEEEEE-TTT--EEEEEEEE-TT--EEEE---B--BEEE-TT--EEE---BSS-EE-TTT--EE-TT-SB-TTT-PBPPPHHHHHHHHHHSTTEEEEE-SEEEEEEEEETTEEEEEEEEE-TTS-EEEEEEE-SSHHHHHHHIIIIIHHHBSSTTSPPP-SSHHHHHHTGGGB---SEEEEES-SSS-EEEEEE-S--S--/-----HHHHHHHHHHHHHHTT--S-EEEE--TTS-HHHHHHHHHHH-SSEEEEEESSHHHHHHHHHHHHTTT--EEEE-TT-------SSEEEEEHHHHHH-GGG--S-EEEEEEETGGGTTTS-HHHHHHHHHHHHHH-TT-EEEEEES-SEETTTEESEEEETTTEE-S-TT-SEEEEEEE--HHHHHHTTSS--EEE-SS-S-----TT----TTSPPPHHHHHHHHHHTTTTHHHHHHHHHHHHTTSS-EEEEESSHHHHHHHHHHSPTTS--EE-S---STTTSSSSS----EEEES----TTT--TT--EEEEES--SSHHHHHHHHHTT----TT---EEEEE-S---S-SS-----S--SSTT-EEEEEE-TTT--EEEEEEEE-TT--EEEE---B--BEEE-TT--EEE---BSS-EE-TTT--EE-TT-SB-TTT-PBPPPHHHHHHHHHT-TTEEEEEEEEEEEEEEEETTEEEEEEEEEETTS-EEEEEEE-SSHHHHHHHIIIIIHHHBSSTTSPPP-SSHHHHHHTGGGB---SEEEEEEETTEEEEEEEE-S--SS--

InterPro domains:
  IPR001650 Helicase, C-terminal domain-like [PF00271] (248-344)
  IPR001650 Helicase, C-terminal domain-like [PS51194] (241-386)
  IPR001650 Helicase, C-terminal domain-like [SM00490] (263-345)
  IPR006935 Helicase/UvrB, N-terminal [PF04851] (3-155)
  IPR011332 Zinc-binding ribosomal protein [SSF57829] (424-465)
  IPR014001 Helicase superfamily 1/2, ATP-binding domain [PS51192] (18-171)
  IPR014001 Helicase superfamily 1/2, ATP-binding domain [SM00487] (1-185)
  IPR027417 P-loop containing nucleoside triphosphate hydrolase [G3DSA:3.40.50.300] (2-170)
  IPR027417 P-loop containing nucleoside triphosphate hydrolase [G3DSA:3.40.50.300] (186-374)
  IPR027417 P-loop containing nucleoside triphosphate hydrolase [SSF52540] (50-363)

Sequence (1146 aa):
IFTLRPYQQEAVDATLNHFRRHKTPAVIVLPTGAGKSLVIAELARLARGRVLVLAHVKELVAQNHAKYQALGLEADIFAAGLKRKESHGKVVFGSVQSVARNLDAFQGEFSLLIVDECHRIGDDEESQYQQILTHLTKVNPHLRLLGLTATPFRLGKGWIYQFHYHGMVRGDEKALFRDCIYELPLRYMIKHGYLTPPERLDMPVVQYDFSRLQAQSNGLFSEADLNRELKKQQRITPHIISQIMEFAATRKGVMIFAATVEHAKEIVGLLPAEDAALITGERDVLIENFKAQRFRYLVNVAVLTTGFDAPHVDLIAILRPTESVSLYQQIVGRGLRLAPGKTDCLILDYAGNPHDLYAPEVGTPKGKSDNVPVQVFCPACGFANTFWGKTTADGTLIEHFGRRCQGWFEDDDGHREQCDFRFRFKNCPQCNAENDIAARRCRECDTVLVDPDDMLKAALRLKDALVLRCSGMSLQHGHDEKGEWLKITYYDEDGADVSERFRLQTPAQRTAFEQLFIRPHTRTPGIPLRWITAADILAQQALLRHPDFVVARMKGQYWQVREKVFDYEGRFIFTLRPYQQEAVDATLNHFRRHKTPAVIVLPTGAGKSLVIAELARLARGRVLVLAHVKELVAQNHAKYQALGLEADIFAAGLKRKESHGKVVFGSVQSVARNLDAFQGEFSLLIVDECHRIGDDEESQYQQILTHLTKVNPHLRLLGLTATPFRLGKGWIYQFHYHGMVRGDEKALFRDCIYELPLRYMIKHGYLTPPERLDMPVVQYDFSRLQAQSNGLFSEADLNRELKKQQRITPHIISQIMEFAATRKGVMIFAATVEHAKEIVGLLPAEDAALITGDTPGAERDVLIENFFRYLVNVAVLTTGFDAPHVDLIAILRPTESVSLYQQIVGRGLRLAPGKTDCLILDYAGNPHDLYAPEVGTPKGKSDNVPVQVFCPACGFANTFWGKTTADGTLIEHFGRRCQGWFEDDDGHREQCDFRFRFKNCPQCNAENDIAARRCRECDTVLVDPDDMLKAALRLKDALVLRCSGMSLQHGHDEKGEWLKITYYDEDGADVSERFRLQTPAQRTAFEQLFIRPHTRTPGIPLRWITAADILAQQALLRHPDFVVARMKGQYWQVREKVFDYEGRFR